Protein 1USS (pdb70)

Secondary structure (DSSP, 8-state):
-TT--SS--HHHHHHHHHHHS--TTSB-HHHHHHHHHHHTTTTS--SSTHHHHHHHHHHHHHHHSSEE-SSTTSS-BEE--SPPPPP-

InterPro domains:
  IPR005818 Linker histone H1/H5, domain H15 [PF00538] (45-116)
  IPR005818 Linker histone H1/H5, domain H15 [PF00538] (179-250)
  IPR005818 Linker histone H1/H5, domain H15 [PS51504] (43-117)
  IPR005818 Linker histone H1/H5, domain H15 [PS51504] (176-251)
  IPR005818 Linker histone H1/H5, domain H15 [SM00526] (41-109)
  IPR005818 Linker histone H1/H5, domain H15 [SM00526] (174-243)
  IPR005818 Linker histone H1/H5, domain H15 [cd00073] (42-127)
  IPR005819 Linker histone H1/H5 [PR00624] (30-51)
  IPR005819 Linker histone H1/H5 [PR00624] (57-74)
  IPR005819 Linker histone H1/H5 [PR00624] (128-142)
  IPR005819 Linker histone H1/H5 [PR00624] (164-181)
  IPR036388 Winged helix-like DNA-binding domain superfamily [G3DSA:1.10.10.10] (38-130)
  IPR036388 Winged helix-like DNA-binding domain superfamily [G3DSA:1.10.10.10] (171-258)
  IPR036390 Winged helix DNA-binding domain superfamily [SSF46785] (42-127)
  IPR036390 Winged helix DNA-binding domain superfamily [SSF46785] (173-254)

Nearest PDB structures (foldseek):
  1uss-assembly1_A  TM=8.388E-01  e=2.028E-11  Saccharomyces cerevisiae
  1yqa-assembly1_A  TM=7.175E-01  e=4.408E-10  Saccharomyces cerevisiae
  1u6g-assembly1_A  TM=8.010E-01  e=4.385E-01  Homo sapiens
  7jgr-assembly1_D  TM=6.199E-01  e=1.148E+00  Drosophila melanogaster
  7jk6-assembly1_D  TM=6.572E-01  e=1.798E+00  Drosophila melanogaster

GO terms:
  GO:0000785 chromatin (C, IDA)
  GO:0005634 nucleus (C, IDA)
  GO:0003677 DNA binding (F, IDA)
  GO:0005634 nucleus (C, HDA)
  GO:0043934 sporulation (P, IMP)
  GO:0045910 negative regulation of DNA recombination (P, IMP)
  GO:2000779 regulation of double-strand break repair (P, IMP)
  GO:0030261 chromosome condensation (P, IMP)
  GO:0006355 regulation of DNA-templated transcription (P, IMP)
  GO:0005515 protein binding (F, IPI)
  GO:0060090 molecular adaptor activity (F, EXP)
  GO:0003676 nucleic acid binding (F, EXP)
  GO:0097100 supercoiled DNA binding (F, IMP)
  GO:0000785 chromatin (C, IMP)
  GO:0031490 chromatin DNA binding (F, IMP)
  GO:0042301 phosphate ion binding (F, IMP)
  GO:0032993 protein-DNA complex (C, IMP)

Solvent-accessible surface area: 6599 Å² total; per-residue (Å²): 208,91,119,71,54,128,69,66,59,35,95,50,2,0,77,79,0,15,90,118,34,125,121,46,151,15,3,28,72,127,47,0,60,128,64,0,89,104,75,18,66,115,142,13,178,43,99,94,86,6,96,172,69,4,57,40,14,1,119,111,8,41,140,98,7,66,2,45,28,83,153,15,76,102,16,64,0,60,61,22,170,155,153,120,189,167,103,195

Organism: Saccharomyces cerevisiae (strain ATCC 204508 / S288c) (NCBI:txid559292)

Sequence (88 aa):
KASSPSSLTYKEMILKSMPQLNDGKGSSRIVLKKYVKDTFSSKLKTSSNFDYLFNSAIKKCVENGELVQPKGPSGIIKLNKKKVKLSTKASSPSSLTYKEMILKSMPQLNDGKGSSRIVLKKYVKDTFSSKLKTSSNFDYLFNSAIKKCVENGELVQPKGPSGIIKLNKKKVKLSTKASSPSSLTYKEMILKSMPQLNDGKGSSRIVLKKYVKDTFSSKLKTSSNFDYLFNSAIKKCVENGELVQPKGPSGIIKLNKKKVKLSTKASSPSSLTYKEMILKSMPQLNDGKGSSRIVLKKYVKDTFSSKLKTSSNFDYLFNSAIKKCVENGELVQPKGPSGIIKLNKKKVKLSTKASSPSSLTYKEMILKSMPQLNDGKGSSRIVLKKYVKDTFSSKLKTSSNFDYLFNSAIKKCVENGELVQPKGPSGIIKLNKKKVKLSTKASSPSSLTYKEMILKSMPQLNDGKGSSRIVLKKYVKDTFSSKLKTSSNFDYLFNSAIKKCVENGELVQPKGPSGIIKLNKKKVKLSTKASSPSSLTYKEMILKSMPQLNDGKGSSRIVLKKYVKDTFSSKLKTSSNFDYLFNSAIKKCVENGELVQPKGPSGIIKLNKKKVKLSTKASSPSSLTYKEMILKSMPQLNDGKGSSRIVLKKYVKDTFSSKLKTSSNFDYLFNSAIKKCVENGELVQPKGPSGIIKLNKKKVKLSTKASSPSSLTYKEMILKSMPQLNDGKGSSRIVLKKYVKDTFSSKLKTSSNFDYLFNSAIKKCVENGELVQPKGPSGIIKLNKKKVKLSTKASSPSSLTYKEMILKSMPQLNDGKGSSRIVLKKYVKDTFSSKLKTSSNFDYLFNSAIKKCVENGELVQPKGPSGIIKLNKKKVKLST

Structure (mmCIF, N/CA/C/O backbone):
data_1USS
#
_entry.id   1USS
#
_cell.length_a   1.000
_cell.length_b   1.000
_cell.length_c   1.000
_cell.angle_alpha   90.00
_cell.angle_beta   90.00
_cell.angle_gamma   90.00
#
_symmetry.space_group_name_H-M   'P 1'
#
loop_
_atom_site.group_PDB
_atom_site.id
_atom_site.type_symbol
_atom_site.label_atom_id
_atom_site.label_alt_id
_atom_site.label_comp_id
_atom_site.label_asym_id
_atom_site.label_entity_id
_atom_site.label_seq_id
_atom_site.pdbx_PDB_ins_code
_atom_site.Cartn_x
_atom_site.Cartn_y
_atom_site.Cartn_z
_atom_site.occupancy
_atom_site.B_iso_or_equiv
_atom_site.auth_seq_id
_atom_site.auth_comp_id
_atom_site.auth_asym_id
_atom_site.auth_atom_id
_atom_site.pdbx_PDB_model_num
ATOM 1 N N . LYS A 1 1 ? -4.379 -5.295 21.960 1.00 0.00 171 LYS A N 1
ATOM 2 C CA . LYS A 1 1 ? -3.276 -4.803 21.101 1.00 0.00 171 LYS A CA 1
ATOM 3 C C . LYS A 1 1 ? -2.761 -3.459 21.603 1.00 0.00 171 LYS A C 1
ATOM 4 O O . LYS A 1 1 ? -3.544 -2.540 21.849 1.00 0.00 171 LYS A O 1
ATOM 25 N N . ALA A 1 2 ? -1.444 -3.338 21.724 1.00 0.00 172 ALA A N 1
ATOM 26 C CA . ALA A 1 2 ? -0.825 -2.089 22.143 1.00 0.00 172 ALA A CA 1
ATOM 27 C C . ALA A 1 2 ? -0.991 -1.035 21.057 1.00 0.00 172 ALA A C 1
ATOM 28 O O . ALA A 1 2 ? -0.761 -1.319 19.879 1.00 0.00 172 ALA A O 1
ATOM 35 N N . SER A 1 3 ? -1.459 0.151 21.451 1.00 0.00 173 SER A N 1
ATOM 36 C CA . SER A 1 3 ? -1.758 1.242 20.514 1.00 0.00 173 SER A CA 1
ATOM 37 C C . SER A 1 3 ? -2.631 0.741 19.365 1.00 0.00 173 SER A C 1
ATOM 38 O O . SER A 1 3 ? -2.298 0.892 18.187 1.00 0.00 173 SER A O 1
ATOM 46 N N . SER A 1 4 ? -3.711 0.068 19.735 1.00 0.00 174 SER A N 1
ATOM 47 C CA . SER A 1 4 ? -4.614 -0.549 18.780 1.00 0.00 174 SER A CA 1
ATOM 48 C C . SER A 1 4 ? -5.356 0.506 17.963 1.00 0.00 174 SER A C 1
ATOM 49 O O . SER A 1 4 ? -5.858 1.494 18.507 1.00 0.00 174 SER A O 1
ATOM 57 N N . PRO A 1 5 ? -5.420 0.314 16.638 1.00 0.00 175 PRO A N 1
ATOM 58 C CA . PRO A 1 5 ? -6.133 1.224 15.741 1.00 0.00 175 PRO A CA 1
ATOM 59 C C . PRO A 1 5 ? -7.644 1.139 15.937 1.00 0.00 175 PRO A C 1
ATOM 60 O O . PRO A 1 5 ? -8.173 0.088 16.305 1.00 0.00 175 PRO A O 1
ATOM 71 N N . SER A 1 6 ? -8.329 2.253 15.720 1.00 0.00 176 SER A N 1
ATOM 72 C CA . SER A 1 6 ? -9.777 2.305 15.874 1.00 0.00 176 SER A CA 1
ATOM 73 C C . SER A 1 6 ? -10.454 1.400 14.846 1.00 0.00 176 SER A C 1
ATOM 74 O O . SER A 1 6 ? -11.428 0.711 15.151 1.00 0.00 176 SER A O 1
ATOM 82 N N . SER A 1 7 ? -9.861 1.330 13.663 1.00 0.00 177 SER A N 1
ATOM 83 C CA . SER A 1 7 ? -10.321 0.435 12.617 1.00 0.00 177 SER A CA 1
ATOM 84 C C . SER A 1 7 ? -9.204 0.214 11.612 1.00 0.00 177 SER A C 1
ATOM 85 O O . SER A 1 7 ? -8.130 0.811 11.733 1.00 0.00 177 SER A O 1
ATOM 93 N N . LEU A 1 8 ? -9.450 -0.636 10.626 1.00 0.00 178 LEU A N 1
ATOM 94 C CA . LEU A 1 8 ? -8.462 -0.899 9.595 1.00 0.00 178 LEU A CA 1
ATOM 95 C C . LEU A 1 8 ? -8.435 0.240 8.586 1.00 0.00 178 LEU A C 1
ATOM 96 O O . LEU A 1 8 ? -9.074 0.172 7.535 1.00 0.00 178 LEU A O 1
ATOM 112 N N . THR A 1 9 ? -7.718 1.298 8.932 1.00 0.00 179 THR A N 1
ATOM 113 C CA . THR A 1 9 ? -7.590 2.458 8.072 1.00 0.00 179 THR A CA 1
ATOM 114 C C . THR A 1 9 ? -6.640 2.169 6.914 1.00 0.00 179 THR A C 1
ATOM 115 O O . THR A 1 9 ? -6.100 1.063 6.808 1.00 0.00 179 THR A O 1
ATOM 126 N N . TYR A 1 10 ? -6.411 3.166 6.067 1.00 0.00 180 TYR A N 1
ATOM 127 C CA . TYR A 1 10 ? -5.504 3.007 4.938 1.00 0.00 180 TYR A CA 1
ATOM 128 C C . TYR A 1 10 ? -4.113 2.627 5.427 1.00 0.00 180 TYR A C 1
ATOM 129 O O . TYR A 1 10 ? -3.528 1.653 4.956 1.00 0.00 180 TYR A O 1
ATOM 147 N N . LYS A 1 11 ? -3.621 3.371 6.413 1.00 0.00 181 LYS A N 1
ATOM 148 C CA . LYS A 1 11 ? -2.305 3.122 6.993 1.00 0.00 181 LYS A CA 1
ATOM 149 C C . LYS A 1 11 ? -2.184 1.687 7.508 1.00 0.00 181 LYS A C 1
ATOM 150 O O . LYS A 1 11 ? -1.121 1.072 7.406 1.00 0.00 181 LYS A O 1
ATOM 169 N N . GLU A 1 12 ? -3.262 1.168 8.082 1.00 0.00 182 GLU A N 1
ATOM 170 C CA . GLU A 1 12 ? -3.258 -0.176 8.640 1.00 0.00 182 GLU A CA 1
ATOM 171 C C . GLU A 1 12 ? -3.334 -1.235 7.546 1.00 0.00 182 GLU A C 1
ATOM 172 O O . GLU A 1 12 ? -2.626 -2.243 7.597 1.00 0.00 182 GLU A O 1
ATOM 184 N N . MET A 1 13 ? -4.234 -1.033 6.590 1.00 0.00 183 MET A N 1
ATOM 185 C CA . MET A 1 13 ? -4.445 -2.008 5.525 1.00 0.00 183 MET A CA 1
ATOM 186 C C . MET A 1 13 ? -3.224 -2.114 4.623 1.00 0.00 183 MET A C 1
ATOM 187 O O . MET A 1 13 ? -2.780 -3.216 4.301 1.00 0.00 183 MET A O 1
ATOM 201 N N . ILE A 1 14 ? -2.665 -0.971 4.248 1.00 0.00 184 ILE A N 1
ATOM 202 C CA . ILE A 1 14 ? -1.475 -0.941 3.405 1.00 0.00 184 ILE A CA 1
ATOM 203 C C . ILE A 1 14 ? -0.323 -1.664 4.089 1.00 0.00 184 ILE A C 1
ATOM 204 O O . ILE A 1 14 ? 0.401 -2.440 3.462 1.00 0.00 184 ILE A O 1
ATOM 220 N N . LEU A 1 15 ? -0.208 -1.460 5.394 1.00 0.00 185 LEU A N 1
ATOM 221 C CA . LEU A 1 15 ? 0.817 -2.126 6.178 1.00 0.00 185 LEU A CA 1
ATOM 222 C C . LEU A 1 15 ? 0.687 -3.640 6.097 1.00 0.00 185 LEU A C 1
ATOM 223 O O . LEU A 1 15 ? 1.667 -4.326 5.842 1.00 0.00 185 LEU A O 1
ATOM 239 N N . LYS A 1 16 ? -0.481 -4.157 6.465 1.00 0.00 186 LYS A N 1
ATOM 240 C CA . LYS A 1 16 ? -0.653 -5.599 6.607 1.00 0.00 186 LYS A CA 1
ATOM 241 C C . LYS A 1 16 ? -0.687 -6.305 5.258 1.00 0.00 186 LYS A C 1
ATOM 242 O O . LYS A 1 16 ? -0.270 -7.456 5.147 1.00 0.00 186 LYS A O 1
ATOM 261 N N . SER A 1 17 ? -1.201 -5.632 4.239 1.00 0.00 187 SER A N 1
ATOM 262 C CA . SER A 1 17 ? -1.294 -6.229 2.915 1.00 0.00 187 SER A CA 1
ATOM 263 C C . SER A 1 17 ? 0.090 -6.502 2.336 1.00 0.00 187 SER A C 1
ATOM 264 O O . SER A 1 17 ? 0.258 -7.397 1.513 1.00 0.00 187 SER A O 1
ATOM 272 N N . MET A 1 18 ? 1.076 -5.720 2.765 1.00 0.00 188 MET A N 1
ATOM 273 C CA . MET A 1 18 ? 2.437 -5.847 2.254 1.00 0.00 188 MET A CA 1
ATOM 274 C C . MET A 1 18 ? 3.026 -7.232 2.586 1.00 0.00 188 MET A C 1
ATOM 275 O O . MET A 1 18 ? 3.338 -7.994 1.671 1.00 0.00 188 MET A O 1
ATOM 289 N N . PRO A 1 19 ? 3.147 -7.610 3.886 1.00 0.00 189 PRO A N 1
ATOM 290 C CA . PRO A 1 19 ? 3.636 -8.938 4.275 1.00 0.00 189 PRO A CA 1
ATOM 291 C C . PRO A 1 19 ? 2.719 -10.053 3.782 1.00 0.00 189 PRO A C 1
ATOM 292 O O . PRO A 1 19 ? 3.184 -11.143 3.447 1.00 0.00 189 PRO A O 1
ATOM 303 N N . GLN A 1 20 ? 1.412 -9.781 3.755 1.00 0.00 190 GLN A N 1
ATOM 304 C CA . GLN A 1 20 ? 0.432 -10.766 3.292 1.00 0.00 190 GLN A CA 1
ATOM 305 C C . GLN A 1 20 ? 0.649 -11.117 1.819 1.00 0.00 190 GLN A C 1
ATOM 306 O O . GLN A 1 20 ? 0.291 -12.209 1.370 1.00 0.00 190 GLN A O 1
ATOM 320 N N . LEU A 1 21 ? 1.254 -10.198 1.079 1.00 0.00 191 LEU A N 1
ATOM 321 C CA . LEU A 1 21 ? 1.573 -10.429 -0.323 1.00 0.00 191 LEU A CA 1
ATOM 322 C C . LEU A 1 21 ? 2.836 -11.277 -0.466 1.00 0.00 191 LEU A C 1
ATOM 323 O O . LEU A 1 21 ? 3.595 -11.453 0.491 1.00 0.00 191 LEU A O 1
ATOM 339 N N . ASN A 1 22 ? 3.060 -11.779 -1.671 1.00 0.00 192 ASN A N 1
ATOM 340 C CA . ASN A 1 22 ? 4.248 -12.570 -1.982 1.00 0.00 192 ASN A CA 1
ATOM 341 C C . ASN A 1 22 ? 5.505 -11.713 -1.868 1.00 0.00 192 ASN A C 1
ATOM 342 O O . ASN A 1 22 ? 5.454 -10.499 -2.088 1.00 0.00 192 ASN A O 1
ATOM 353 N N . ASP A 1 23 ? 6.616 -12.340 -1.471 1.00 0.00 193 ASP A N 1
ATOM 354 C CA . ASP A 1 23 ? 7.886 -11.632 -1.297 1.00 0.00 193 ASP A CA 1
ATOM 355 C C . ASP A 1 23 ? 8.249 -10.873 -2.561 1.00 0.00 193 ASP A C 1
ATOM 356 O O . ASP A 1 23 ? 8.341 -9.644 -2.547 1.00 0.00 193 ASP A O 1
ATOM 365 N N . GLY A 1 24 ? 8.430 -11.620 -3.650 1.00 0.00 194 GLY A N 1
ATOM 366 C CA . GLY A 1 24 ? 8.768 -11.022 -4.926 1.00 0.00 194 GLY A CA 1
ATOM 367 C C . GLY A 1 24 ? 9.936 -10.067 -4.813 1.00 0.00 194 GLY A C 1
ATOM 368 O O . GLY A 1 24 ? 10.958 -10.392 -4.205 1.00 0.00 194 GLY A O 1
ATOM 372 N N . LYS A 1 25 ? 9.710 -8.835 -5.227 1.00 0.00 195 LYS A N 1
ATOM 373 C CA . LYS A 1 25 ? 10.681 -7.773 -5.019 1.00 0.00 195 LYS A CA 1
ATOM 374 C C . LYS A 1 25 ? 10.042 -6.677 -4.183 1.00 0.00 195 LYS A C 1
ATOM 375 O O . LYS A 1 25 ? 10.267 -5.486 -4.403 1.00 0.00 195 LYS A O 1
ATOM 394 N N . GLY A 1 26 ? 9.170 -7.098 -3.281 1.00 0.00 196 GLY A N 1
ATOM 395 C CA . GLY A 1 26 ? 8.390 -6.171 -2.503 1.00 0.00 196 GLY A CA 1
ATOM 396 C C . GLY A 1 26 ? 6.930 -6.252 -2.886 1.00 0.00 196 GLY A C 1
ATOM 397 O O . GLY A 1 26 ? 6.422 -7.336 -3.174 1.00 0.00 196 GLY A O 1
ATOM 401 N N . SER A 1 27 ? 6.292 -5.107 -2.998 1.00 0.00 197 SER A N 1
ATOM 402 C CA . SER A 1 27 ? 4.911 -5.040 -3.435 1.00 0.00 197 SER A CA 1
ATOM 403 C C . SER A 1 27 ? 4.675 -3.720 -4.145 1.00 0.00 197 SER A C 1
ATOM 404 O O . SER A 1 27 ? 4.878 -2.655 -3.566 1.00 0.00 197 SER A O 1
ATOM 412 N N . SER A 1 28 ? 4.338 -3.785 -5.422 1.00 0.00 198 SER A N 1
ATOM 413 C CA . SER A 1 28 ? 4.151 -2.581 -6.205 1.00 0.00 198 SER A CA 1
ATOM 414 C C . SER A 1 28 ? 2.968 -1.779 -5.681 1.00 0.00 198 SER A C 1
ATOM 415 O O . SER A 1 28 ? 1.986 -2.343 -5.192 1.00 0.00 198 SER A O 1
ATOM 423 N N . ARG A 1 29 ? 3.061 -0.467 -5.825 1.00 0.00 199 ARG A N 1
ATOM 424 C CA . ARG A 1 29 ? 1.991 0.444 -5.441 1.00 0.00 199 ARG A CA 1
ATOM 425 C C . ARG A 1 29 ? 0.714 0.057 -6.184 1.00 0.00 199 ARG A C 1
ATOM 426 O O . ARG A 1 29 ? -0.400 0.196 -5.675 1.00 0.00 199 ARG A O 1
ATOM 447 N N . ILE A 1 30 ? 0.917 -0.507 -7.365 1.00 0.00 200 ILE A N 1
ATOM 448 C CA . ILE A 1 30 ? -0.156 -1.012 -8.201 1.00 0.00 200 ILE A CA 1
ATOM 449 C C . ILE A 1 30 ? -0.795 -2.265 -7.588 1.00 0.00 200 ILE A C 1
ATOM 450 O O . ILE A 1 30 ? -2.015 -2.330 -7.413 1.00 0.00 200 ILE A O 1
ATOM 466 N N . VAL A 1 31 ? 0.030 -3.277 -7.310 1.00 0.00 201 VAL A N 1
ATOM 467 C CA . VAL A 1 31 ? -0.465 -4.561 -6.812 1.00 0.00 201 VAL A CA 1
ATOM 468 C C . VAL A 1 31 ? -1.049 -4.425 -5.407 1.00 0.00 201 VAL A C 1
ATOM 469 O O . VAL A 1 31 ? -2.022 -5.099 -5.064 1.00 0.00 201 VAL A O 1
ATOM 482 N N . LEU A 1 32 ? -0.456 -3.547 -4.612 1.00 0.00 202 LEU A N 1
ATOM 483 C CA . LEU A 1 32 ? -0.914 -3.309 -3.249 1.00 0.00 202 LEU A CA 1
ATOM 484 C C . LEU A 1 32 ? -2.323 -2.723 -3.276 1.00 0.00 202 LEU A C 1
ATOM 485 O O . LEU A 1 32 ? -3.214 -3.178 -2.557 1.00 0.00 202 LEU A O 1
ATOM 501 N N . LYS A 1 33 ? -2.532 -1.768 -4.176 1.00 0.00 203 LYS A N 1
ATOM 502 C CA . LYS A 1 33 ? -3.841 -1.152 -4.360 1.00 0.00 203 LYS A CA 1
ATOM 503 C C . LYS A 1 33 ? -4.848 -2.170 -4.882 1.00 0.00 203 LYS A C 1
ATOM 504 O O . LYS A 1 33 ? -6.012 -2.175 -4.476 1.00 0.00 203 LYS A O 1
ATOM 523 N N . LYS A 1 34 ? -4.401 -3.019 -5.794 1.00 0.00 204 LYS A N 1
ATOM 524 C CA . LYS A 1 34 ? -5.259 -4.042 -6.366 1.00 0.00 204 LYS A CA 1
ATOM 525 C C . LYS A 1 34 ? -5.683 -5.044 -5.293 1.00 0.00 204 LYS A C 1
ATOM 526 O O . LYS A 1 34 ? -6.831 -5.486 -5.259 1.00 0.00 204 LYS A O 1
ATOM 545 N N . TYR A 1 35 ? -4.742 -5.411 -4.430 1.00 0.00 205 TYR A N 1
ATOM 546 C CA . TYR A 1 35 ? -5.005 -6.382 -3.378 1.00 0.00 205 TYR A CA 1
ATOM 547 C C . TYR A 1 35 ? -6.008 -5.841 -2.367 1.00 0.00 205 TYR A C 1
ATOM 548 O O . TYR A 1 35 ? -6.956 -6.535 -1.997 1.00 0.00 205 TYR A O 1
ATOM 566 N N . VAL A 1 36 ? -5.746 -4.644 -1.856 1.00 0.00 206 VAL A N 1
ATOM 567 C CA . VAL A 1 36 ? -6.573 -4.072 -0.801 1.00 0.00 206 VAL A CA 1
ATOM 568 C C . VAL A 1 36 ? -7.997 -3.796 -1.289 1.00 0.00 206 VAL A C 1
ATOM 569 O O . VAL A 1 36 ? -8.962 -4.110 -0.598 1.00 0.00 206 VAL A O 1
ATOM 582 N N . LYS A 1 37 ? -8.123 -3.248 -2.490 1.00 0.00 207 LYS A N 1
ATOM 583 C CA . LYS A 1 37 ? -9.436 -2.945 -3.057 1.00 0.00 207 LYS A CA 1
ATOM 584 C C . LYS A 1 37 ? -10.231 -4.227 -3.312 1.00 0.00 207 LYS A C 1
ATOM 585 O O . LYS A 1 37 ? -11.453 -4.253 -3.163 1.00 0.00 207 LYS A O 1
ATOM 604 N N . ASP A 1 38 ? -9.536 -5.276 -3.727 1.00 0.00 208 ASP A N 1
ATOM 605 C CA . ASP A 1 38 ? -10.174 -6.557 -4.018 1.00 0.00 208 ASP A CA 1
ATOM 606 C C . ASP A 1 38 ? -10.556 -7.282 -2.729 1.00 0.00 208 ASP A C 1
ATOM 607 O O . ASP A 1 38 ? -11.706 -7.689 -2.541 1.00 0.00 208 ASP A O 1
ATOM 616 N N . THR A 1 39 ? -9.569 -7.473 -1.864 1.00 0.00 209 THR A N 1
ATOM 617 C CA . THR A 1 39 ? -9.758 -8.220 -0.631 1.00 0.00 209 THR A CA 1
ATOM 618 C C . THR A 1 39 ? -10.665 -7.478 0.349 1.00 0.00 209 THR A C 1
ATOM 619 O O . THR A 1 39 ? -11.578 -8.065 0.930 1.00 0.00 209 THR A O 1
ATOM 630 N N . PHE A 1 40 ? -10.401 -6.196 0.547 1.00 0.00 210 PHE A N 1
ATOM 631 C CA . PHE A 1 40 ? -11.169 -5.401 1.493 1.00 0.00 210 PHE A CA 1
ATOM 632 C C . PHE A 1 40 ? -12.330 -4.697 0.800 1.00 0.00 210 PHE A C 1
ATOM 633 O O . PHE A 1 40 ? -12.718 -3.606 1.191 1.00 0.00 210 PHE A O 1
ATOM 650 N N . SER A 1 41 ? -12.889 -5.314 -0.226 1.00 0.00 211 SER A N 1
ATOM 651 C CA . SER A 1 41 ? -13.984 -4.700 -0.965 1.00 0.00 211 SER A CA 1
ATOM 652 C C . SER A 1 41 ? -15.230 -4.548 -0.093 1.00 0.00 211 SER A C 1
ATOM 653 O O . SER A 1 41 ? -15.909 -3.524 -0.136 1.00 0.00 211 SER A O 1
ATOM 661 N N . SER A 1 42 ? -15.504 -5.550 0.730 1.00 0.00 212 SER A N 1
ATOM 662 C CA . SER A 1 42 ? -16.648 -5.496 1.630 1.00 0.00 212 SER A CA 1
ATOM 663 C C . SER A 1 42 ? -16.233 -5.020 3.022 1.00 0.00 212 SER A C 1
ATOM 664 O O . SER A 1 42 ? -16.736 -5.515 4.031 1.00 0.00 212 SER A O 1
ATOM 672 N N . LYS A 1 43 ? -15.323 -4.055 3.075 1.00 0.00 213 LYS A N 1
ATOM 673 C CA . LYS A 1 43 ? -14.842 -3.534 4.350 1.00 0.00 213 LYS A CA 1
ATOM 674 C C . LYS A 1 43 ? -14.243 -2.146 4.159 1.00 0.00 213 LYS A C 1
ATOM 675 O O . LYS A 1 43 ? -14.670 -1.181 4.791 1.00 0.00 213 LYS A O 1
ATOM 694 N N . LEU A 1 44 ? -13.372 -2.026 3.172 1.00 0.00 214 LEU A N 1
ATOM 695 C CA . LEU A 1 44 ? -12.864 -0.732 2.758 1.00 0.00 214 LEU A CA 1
ATOM 696 C C . LEU A 1 44 ? -13.945 -0.017 1.951 1.00 0.00 214 LEU A C 1
ATOM 697 O O . LEU A 1 44 ? -14.634 -0.632 1.137 1.00 0.00 214 LEU A O 1
ATOM 713 N N . LYS A 1 45 ? -14.201 1.227 2.317 1.00 0.00 215 LYS A N 1
ATOM 714 C CA . LYS A 1 45 ? -15.306 1.990 1.756 1.00 0.00 215 LYS A CA 1
ATOM 715 C C . LYS A 1 45 ? -15.183 2.171 0.243 1.00 0.00 215 LYS A C 1
ATOM 716 O O . LYS A 1 45 ? -16.191 2.107 -0.459 1.00 0.00 215 LYS A O 1
ATOM 735 N N . THR A 1 46 ? -13.952 2.425 -0.238 1.00 0.00 216 THR A N 1
ATOM 736 C CA . THR A 1 46 ? -13.669 2.678 -1.667 1.00 0.00 216 THR A CA 1
ATOM 737 C C . THR A 1 46 ? -14.755 3.548 -2.323 1.00 0.00 216 THR A C 1
ATOM 738 O O . THR A 1 46 ? -15.176 3.311 -3.459 1.00 0.00 216 THR A O 1
ATOM 749 N N . SER A 1 47 ? -15.227 4.540 -1.577 1.00 0.00 217 SER A N 1
ATOM 750 C CA . SER A 1 47 ? -16.314 5.391 -2.034 1.00 0.00 217 SER A CA 1
ATOM 751 C C . SER A 1 47 ? -15.824 6.427 -3.040 1.00 0.00 217 SER A C 1
ATOM 752 O O . SER A 1 47 ? -16.391 6.565 -4.124 1.00 0.00 217 SER A O 1
ATOM 760 N N . SER A 1 48 ? -14.780 7.166 -2.683 1.00 0.00 218 SER A N 1
ATOM 761 C CA . SER A 1 48 ? -14.274 8.213 -3.556 1.00 0.00 218 SER A CA 1
ATOM 762 C C . SER A 1 48 ? -12.841 8.590 -3.196 1.00 0.00 218 SER A C 1
ATOM 763 O O . SER A 1 48 ? -11.998 8.754 -4.077 1.00 0.00 218 SER A O 1
ATOM 771 N N . ASN A 1 49 ? -12.569 8.747 -1.905 1.00 0.00 219 ASN A N 1
ATOM 772 C CA . ASN A 1 49 ? -11.236 9.142 -1.449 1.00 0.00 219 ASN A CA 1
ATOM 773 C C . ASN A 1 49 ? -10.333 7.932 -1.227 1.00 0.00 219 ASN A C 1
ATOM 774 O O . ASN A 1 49 ? -9.507 7.926 -0.319 1.00 0.00 219 ASN A O 1
ATOM 785 N N . PHE A 1 50 ? -10.434 6.941 -2.098 1.00 0.00 220 PHE A N 1
ATOM 786 C CA . PHE A 1 50 ? -9.561 5.780 -2.012 1.00 0.00 220 PHE A CA 1
ATOM 787 C C . PHE A 1 50 ? -8.263 6.035 -2.762 1.00 0.00 220 PHE A C 1
ATOM 788 O O . PHE A 1 50 ? -7.175 5.837 -2.226 1.00 0.00 220 PHE A O 1
ATOM 805 N N . ASP A 1 51 ? -8.403 6.408 -4.027 1.00 0.00 221 ASP A N 1
ATOM 806 C CA . ASP A 1 51 ? -7.260 6.594 -4.924 1.00 0.00 221 ASP A CA 1
ATOM 807 C C . ASP A 1 51 ? -6.247 7.581 -4.354 1.00 0.00 221 ASP A C 1
ATOM 808 O O . ASP A 1 51 ? -5.040 7.328 -4.370 1.00 0.00 221 ASP A O 1
ATOM 817 N N . TYR A 1 52 ? -6.737 8.726 -3.901 1.00 0.00 222 TYR A N 1
ATOM 818 C CA . TYR A 1 52 ? -5.868 9.777 -3.391 1.00 0.00 222 TYR A CA 1
ATOM 819 C C . TYR A 1 52 ? -5.274 9.400 -2.037 1.00 0.00 222 TYR A C 1
ATOM 820 O O . TYR A 1 52 ? -4.078 9.584 -1.796 1.00 0.00 222 TYR A O 1
ATOM 838 N N . LEU A 1 53 ? -6.125 8.951 -1.129 1.00 0.00 223 LEU A N 1
ATOM 839 C CA . LEU A 1 53 ? -5.699 8.658 0.228 1.00 0.00 223 LEU A CA 1
ATOM 840 C C . LEU A 1 53 ? -4.786 7.448 0.297 1.00 0.00 223 LEU A C 1
ATOM 841 O O . LEU A 1 53 ? -3.932 7.374 1.173 1.00 0.00 223 LEU A O 1
ATOM 857 N N . PHE A 1 54 ? -4.953 6.509 -0.628 1.00 0.00 224 PHE A N 1
ATOM 858 C CA . PHE A 1 54 ? -4.108 5.323 -0.660 1.00 0.00 224 PHE A CA 1
ATOM 859 C C . PHE A 1 54 ? -2.640 5.727 -0.739 1.00 0.00 224 PHE A C 1
ATOM 860 O O . PHE A 1 54 ? -1.835 5.353 0.109 1.00 0.00 224 PHE A O 1
ATOM 877 N N . ASN A 1 55 ? -2.326 6.565 -1.719 1.00 0.00 225 ASN A N 1
ATOM 878 C CA . ASN A 1 55 ? -0.966 7.062 -1.908 1.00 0.00 225 ASN A CA 1
ATOM 879 C C . ASN A 1 55 ? -0.538 7.954 -0.741 1.00 0.00 225 ASN A C 1
ATOM 880 O O . ASN A 1 55 ? 0.595 7.879 -0.268 1.00 0.00 225 ASN A O 1
ATOM 891 N N . SER A 1 56 ? -1.468 8.774 -0.264 1.00 0.00 226 SER A N 1
ATOM 892 C CA . SER A 1 56 ? -1.201 9.671 0.855 1.00 0.00 226 SER A CA 1
ATOM 893 C C . SER A 1 56 ? -0.853 8.886 2.125 1.00 0.00 226 SER A C 1
ATOM 894 O O . SER A 1 56 ? 0.060 9.256 2.867 1.00 0.00 226 SER A O 1
ATOM 902 N N . ALA A 1 57 ? -1.549 7.775 2.347 1.00 0.00 227 ALA A N 1
ATOM 903 C CA . ALA A 1 57 ? -1.276 6.909 3.488 1.00 0.00 227 ALA A CA 1
ATOM 904 C C . ALA A 1 57 ? 0.066 6.210 3.322 1.00 0.00 227 ALA A C 1
ATOM 905 O O . ALA A 1 57 ? 0.794 5.994 4.293 1.00 0.00 227 ALA A O 1
ATOM 912 N N . ILE A 1 58 ? 0.417 5.917 2.077 1.00 0.00 228 ILE A N 1
ATOM 913 C CA . ILE A 1 58 ? 1.713 5.316 1.768 1.00 0.00 228 ILE A CA 1
ATOM 914 C C . ILE A 1 58 ? 2.840 6.284 2.134 1.00 0.00 228 ILE A C 1
ATOM 915 O O . ILE A 1 58 ? 3.882 5.881 2.658 1.00 0.00 228 ILE A O 1
ATOM 931 N N . LYS A 1 59 ? 2.581 7.572 1.940 1.00 0.00 229 LYS A N 1
ATOM 932 C CA . LYS A 1 59 ? 3.522 8.619 2.327 1.00 0.00 229 LYS A CA 1
ATOM 933 C C . LYS A 1 59 ? 3.755 8.599 3.837 1.00 0.00 229 LYS A C 1
ATOM 934 O O . LYS A 1 59 ? 4.872 8.791 4.308 1.00 0.00 229 LYS A O 1
ATOM 953 N N . LYS A 1 60 ? 2.714 8.293 4.589 1.00 0.00 230 LYS A N 1
ATOM 954 C CA . LYS A 1 60 ? 2.840 8.158 6.033 1.00 0.00 230 LYS A CA 1
ATOM 955 C C . LYS A 1 60 ? 3.665 6.919 6.373 1.00 0.00 230 LYS A C 1
ATOM 956 O O . LYS A 1 60 ? 4.478 6.930 7.294 1.00 0.00 230 LYS A O 1
ATOM 975 N N . CYS A 1 61 ? 3.449 5.858 5.608 1.00 0.00 231 CYS A N 1
ATOM 976 C CA . CYS A 1 61 ? 4.143 4.593 5.812 1.00 0.00 231 CYS A CA 1
ATOM 977 C C . CYS A 1 61 ? 5.652 4.721 5.577 1.00 0.00 231 CYS A C 1
ATOM 978 O O . CYS A 1 61 ? 6.445 4.091 6.279 1.00 0.00 231 CYS A O 1
ATOM 986 N N . VAL A 1 62 ? 6.054 5.522 4.593 1.00 0.00 232 VAL A N 1
ATOM 987 C CA . VAL A 1 62 ? 7.477 5.698 4.307 1.00 0.00 232 VAL A CA 1
ATOM 988 C C . VAL A 1 62 ? 8.143 6.529 5.408 1.00 0.00 232 VAL A C 1
ATOM 989 O O . VAL A 1 62 ? 9.240 6.206 5.864 1.00 0.00 232 VAL A O 1
ATOM 1002 N N . GLU A 1 63 ? 7.407 7.512 5.921 1.00 0.00 233 GLU A N 1
ATOM 1003 C CA . GLU A 1 63 ? 7.857 8.308 7.060 1.00 0.00 233 GLU A CA 1
ATOM 1004 C C . GLU A 1 63 ? 7.911 7.444 8.315 1.00 0.00 233 GLU A C 1
ATOM 1005 O O . GLU A 1 63 ? 8.706 7.687 9.224 1.00 0.00 233 GLU A O 1
ATOM 1017 N N . ASN A 1 64 ? 7.023 6.457 8.357 1.00 0.00 234 ASN A N 1
ATOM 1018 C CA . ASN A 1 64 ? 6.891 5.549 9.491 1.00 0.00 234 ASN A CA 1
ATOM 1019 C C . ASN A 1 64 ? 8.205 4.837 9.780 1.00 0.00 234 ASN A C 1
ATOM 1020 O O . ASN A 1 64 ? 8.523 4.532 10.928 1.00 0.00 234 ASN A O 1
ATOM 1031 N N . GLY A 1 65 ? 8.927 4.505 8.719 1.00 0.00 235 GLY A N 1
ATOM 1032 C CA . GLY A 1 65 ? 10.155 3.752 8.867 1.00 0.00 235 GLY A CA 1
ATOM 1033 C C . GLY A 1 65 ? 9.973 2.312 8.453 1.00 0.00 235 GLY A C 1
ATOM 1034 O O . GLY A 1 65 ? 10.924 1.644 8.054 1.00 0.00 235 GLY A O 1
ATOM 1038 N N . GLU A 1 66 ? 8.742 1.831 8.565 1.00 0.00 236 GLU A N 1
ATOM 1039 C CA . GLU A 1 66 ? 8.412 0.462 8.193 1.00 0.00 236 GLU A CA 1
ATOM 1040 C C . GLU A 1 66 ? 8.441 0.300 6.678 1.00 0.00 236 GLU A C 1
ATOM 1041 O O . GLU A 1 66 ? 8.968 -0.679 6.154 1.00 0.00 236 GLU A O 1
ATOM 1053 N N . LEU A 1 67 ? 7.865 1.265 5.970 1.00 0.00 237 LEU A N 1
ATOM 1054 C CA . LEU A 1 67 ? 7.841 1.209 4.515 1.00 0.00 237 LEU A CA 1
ATOM 1055 C C . LEU A 1 67 ? 8.991 2.014 3.920 1.00 0.00 237 LEU A C 1
ATOM 1056 O O . LEU A 1 67 ? 9.306 3.108 4.391 1.00 0.00 237 LEU A O 1
ATOM 1072 N N . VAL A 1 68 ? 9.599 1.481 2.870 1.00 0.00 238 VAL A N 1
ATOM 1073 C CA . VAL A 1 68 ? 10.676 2.176 2.182 1.00 0.00 238 VAL A CA 1
ATOM 1074 C C . VAL A 1 68 ? 10.329 2.373 0.708 1.00 0.00 238 VAL A C 1
ATOM 1075 O O . VAL A 1 68 ? 9.742 1.493 0.071 1.00 0.00 238 VAL A O 1
ATOM 1088 N N . GLN A 1 69 ? 10.647 3.550 0.191 1.00 0.00 239 GLN A N 1
ATOM 1089 C CA . GLN A 1 69 ? 10.353 3.890 -1.194 1.00 0.00 239 GLN A CA 1
ATOM 1090 C C . GLN A 1 69 ? 11.599 4.437 -1.873 1.00 0.00 239 GLN A C 1
ATOM 1091 O O . GLN A 1 69 ? 11.774 5.652 -1.971 1.00 0.00 239 GLN A O 1
ATOM 1105 N N . PRO A 1 70 ? 12.496 3.552 -2.330 1.00 0.00 240 PRO A N 1
ATOM 1106 C CA . PRO A 1 70 ? 13.746 3.957 -2.978 1.00 0.00 240 PRO A CA 1
ATOM 1107 C C . PRO A 1 70 ? 13.507 4.866 -4.182 1.00 0.00 240 PRO A C 1
ATOM 1108 O O . PRO A 1 70 ? 14.077 5.954 -4.275 1.00 0.00 240 PRO A O 1
ATOM 1119 N N . LYS A 1 71 ? 12.639 4.432 -5.087 1.00 0.00 241 LYS A N 1
ATOM 1120 C CA . LYS A 1 71 ? 12.332 5.214 -6.275 1.00 0.00 241 LYS A CA 1
ATOM 1121 C C . LYS A 1 71 ? 11.005 5.954 -6.118 1.00 0.00 241 LYS A C 1
ATOM 1122 O O . LYS A 1 71 ? 10.489 6.537 -7.072 1.00 0.00 241 LYS A O 1
ATOM 1141 N N . GLY A 1 72 ? 10.509 6.006 -4.889 1.00 0.00 242 GLY A N 1
ATOM 1142 C CA . GLY A 1 72 ? 9.280 6.726 -4.604 1.00 0.00 242 GLY A CA 1
ATOM 1143 C C . GLY A 1 72 ? 8.057 6.083 -5.235 1.00 0.00 242 GLY A C 1
ATOM 1144 O O . GLY A 1 72 ? 7.939 4.858 -5.249 1.00 0.00 242 GLY A O 1
ATOM 1148 N N . PRO A 1 73 ? 7.127 6.895 -5.775 1.00 0.00 243 PRO A N 1
ATOM 1149 C CA . PRO A 1 73 ? 5.899 6.398 -6.411 1.00 0.00 243 PRO A CA 1
ATOM 1150 C C . PRO A 1 73 ? 6.198 5.553 -7.642 1.00 0.00 243 PRO A C 1
ATOM 1151 O O . PRO A 1 73 ? 5.614 4.482 -7.830 1.00 0.00 243 PRO A O 1
ATOM 1162 N N . SER A 1 74 ? 7.165 6.003 -8.434 1.00 0.00 244 SER A N 1
ATOM 1163 C CA . SER A 1 74 ? 7.616 5.260 -9.600 1.00 0.00 244 SER A CA 1
ATOM 1164 C C . SER A 1 74 ? 8.614 4.185 -9.171 1.00 0.00 244 SER A C 1
ATOM 1165 O O . SER A 1 74 ? 9.735 4.103 -9.683 1.00 0.00 244 SER A O 1
ATOM 1173 N N . GLY A 1 75 ? 8.221 3.413 -8.175 1.00 0.00 245 GLY A N 1
ATOM 1174 C CA . GLY A 1 75 ? 9.086 2.403 -7.624 1.00 0.00 245 GLY A CA 1
ATOM 1175 C C . GLY A 1 75 ? 8.310 1.391 -6.821 1.00 0.00 245 GLY A C 1
ATOM 1176 O O . GLY A 1 75 ? 7.291 1.722 -6.214 1.00 0.00 245 GLY A O 1
ATOM 1180 N N . ILE A 1 76 ? 8.746 0.144 -6.873 1.00 0.00 246 ILE A N 1
ATOM 1181 C CA . ILE A 1 76 ? 8.061 -0.924 -6.171 1.00 0.00 246 ILE A CA 1
ATOM 1182 C C . ILE A 1 76 ? 8.291 -0.802 -4.668 1.00 0.00 246 ILE A C 1
ATOM 1183 O O . ILE A 1 76 ? 9.418 -0.583 -4.211 1.00 0.00 246 ILE A O 1
ATOM 1199 N N . ILE A 1 77 ? 7.193 -0.801 -3.921 1.00 0.00 247 ILE A N 1
ATOM 1200 C CA . ILE A 1 77 ? 7.246 -0.610 -2.479 1.00 0.00 247 ILE A CA 1
ATOM 1201 C C . ILE A 1 77 ? 7.927 -1.796 -1.817 1.00 0.00 247 ILE A C 1
ATOM 1202 O O . ILE A 1 77 ? 7.700 -2.947 -2.194 1.00 0.00 247 ILE A O 1
ATOM 1218 N N . LYS A 1 78 ? 8.810 -1.507 -0.884 1.00 0.00 248 LYS A N 1
ATOM 1219 C CA . LYS A 1 78 ? 9.581 -2.536 -0.223 1.00 0.00 248 LYS A CA 1
ATOM 1220 C C . LYS A 1 78 ? 9.515 -2.350 1.284 1.00 0.00 248 LYS A C 1
ATOM 1221 O O . LYS A 1 78 ? 9.261 -1.244 1.770 1.00 0.00 248 LYS A O 1
ATOM 1240 N N . LEU A 1 79 ? 9.690 -3.433 2.020 1.00 0.00 249 LEU A N 1
ATOM 1241 C CA . LEU A 1 79 ? 9.647 -3.370 3.467 1.00 0.00 249 LEU A CA 1
ATOM 1242 C C . LEU A 1 79 ? 11.018 -2.960 3.992 1.00 0.00 249 LEU A C 1
ATOM 1243 O O . LEU A 1 79 ? 12.036 -3.519 3.582 1.00 0.00 249 LEU A O 1
ATOM 1259 N N . ASN A 1 80 ? 11.045 -1.952 4.847 1.00 0.00 250 ASN A N 1
ATOM 1260 C CA . ASN A 1 80 ? 12.293 -1.446 5.397 1.00 0.00 250 ASN A CA 1
ATOM 1261 C C . ASN A 1 80 ? 12.493 -1.946 6.798 1.00 0.00 250 ASN A C 1
ATOM 1262 O O . ASN A 1 80 ? 11.553 -1.961 7.591 1.00 0.00 250 ASN A O 1
ATOM 1273 N N . LYS A 1 81 ? 13.725 -2.240 7.153 1.00 0.00 251 LYS A N 1
ATOM 1274 C CA . LYS A 1 81 ? 13.999 -2.603 8.516 1.00 0.00 251 LYS A CA 1
ATOM 1275 C C . LYS A 1 81 ? 15.226 -1.878 9.057 1.00 0.00 251 LYS A C 1
ATOM 1276 O O . LYS A 1 81 ? 16.105 -2.486 9.671 1.00 0.00 251 LYS A O 1
ATOM 1295 N N . LYS A 1 82 ? 15.226 -0.559 8.913 1.00 0.00 252 LYS A N 1
ATOM 1296 C CA . LYS A 1 82 ? 16.270 0.283 9.482 1.00 0.00 252 LYS A CA 1
ATOM 1297 C C . LYS A 1 82 ? 15.833 1.744 9.455 1.00 0.00 252 LYS A C 1
ATOM 1298 O O . LYS A 1 82 ? 15.517 2.287 8.397 1.00 0.00 252 LYS A O 1
ATOM 1317 N N . LYS A 1 83 ? 15.719 2.340 10.632 1.00 0.00 253 LYS A N 1
ATOM 1318 C CA . LYS A 1 83 ? 15.229 3.707 10.754 1.00 0.00 253 LYS A CA 1
ATOM 1319 C C . LYS A 1 83 ? 16.169 4.685 10.068 1.00 0.00 253 LYS A C 1
ATOM 1320 O O . LYS A 1 83 ? 17.391 4.586 10.201 1.00 0.00 253 LYS A O 1
ATOM 1339 N N . VAL A 1 84 ? 15.591 5.626 9.331 1.00 0.00 254 VAL A N 1
ATOM 1340 C CA . VAL A 1 84 ? 16.369 6.634 8.626 1.00 0.00 254 VAL A CA 1
ATOM 1341 C C . VAL A 1 84 ? 17.119 7.519 9.617 1.00 0.00 254 VAL A C 1
ATOM 1342 O O . VAL A 1 84 ? 16.677 7.702 10.759 1.00 0.00 254 VAL A O 1
ATOM 1355 N N . LYS A 1 85 ? 18.271 8.016 9.186 1.00 0.00 255 LYS A N 1
ATOM 1356 C CA . LYS A 1 85 ? 19.111 8.867 10.009 1.00 0.00 255 LYS A CA 1
ATOM 1357 C C . LYS A 1 85 ? 18.311 10.033 10.593 1.00 0.00 255 LYS A C 1
ATOM 1358 O O . LYS A 1 85 ? 17.665 10.792 9.869 1.00 0.00 255 LYS A O 1
ATOM 1377 N N . LEU A 1 86 ? 18.382 10.186 11.899 1.00 0.00 256 LEU A N 1
ATOM 1378 C CA . LEU A 1 86 ? 17.723 11.293 12.558 1.00 0.00 256 LEU A CA 1
ATOM 1379 C C . LEU A 1 86 ? 18.670 12.476 12.618 1.00 0.00 256 LEU A C 1
ATOM 1380 O O . LEU A 1 86 ? 19.780 12.363 13.138 1.00 0.00 256 LEU A O 1
ATOM 1396 N N . SER A 1 87 ? 18.261 13.589 12.044 1.00 0.00 257 SER A N 1
ATOM 1397 C CA . SER A 1 87 ? 19.094 14.772 12.032 1.00 0.00 257 SER A CA 1
ATOM 1398 C C . SER A 1 87 ? 19.031 15.455 13.395 1.00 0.00 257 SER A C 1
ATOM 1399 O O . SER A 1 87 ? 17.943 15.706 13.924 1.00 0.00 257 SER A O 1
ATOM 1407 N N . THR A 1 88 ? 20.191 15.682 13.991 1.00 0.00 258 THR A N 1
ATOM 1408 C CA . THR A 1 88 ? 20.269 16.290 15.310 1.00 0.00 258 THR A CA 1
ATOM 1409 C C . THR A 1 88 ? 19.871 17.761 15.262 1.00 0.00 258 THR A C 1
ATOM 1410 O O . THR A 1 88 ? 19.347 18.269 16.275 1.00 0.00 258 THR A O 1
ATOM 1422 N N . LYS A 1 1 ? -19.077 -4.733 21.811 1.00 0.00 171 LYS A N 2
ATOM 1423 C CA . LYS A 1 1 ? -17.855 -5.360 21.254 1.00 0.00 171 LYS A CA 2
ATOM 1424 C C . LYS A 1 1 ? -17.369 -4.575 20.036 1.00 0.00 171 LYS A C 2
ATOM 1425 O O . LYS A 1 1 ? -17.290 -5.103 18.926 1.00 0.00 171 LYS A O 2
ATOM 1446 N N . ALA A 1 2 ? -17.119 -3.287 20.234 1.00 0.00 172 ALA A N 2
ATOM 1447 C CA . ALA A 1 2 ? -16.686 -2.419 19.153 1.00 0.00 172 ALA A CA 2
ATOM 1448 C C . ALA A 1 2 ? -15.244 -2.715 18.763 1.00 0.00 172 ALA A C 2
ATOM 1449 O O . ALA A 1 2 ? -14.365 -2.813 19.624 1.00 0.00 172 ALA A O 2
ATOM 1456 N N . SER A 1 3 ? -15.008 -2.846 17.467 1.00 0.00 173 SER A N 2
ATOM 1457 C CA . SER A 1 3 ? -13.672 -3.110 16.954 1.00 0.00 173 SER A CA 2
ATOM 1458 C C . SER A 1 3 ? -13.522 -2.550 15.545 1.00 0.00 173 SER A C 2
ATOM 1459 O O . SER A 1 3 ? -12.645 -2.961 14.782 1.00 0.00 173 SER A O 2
ATOM 1467 N N . SER A 1 4 ? -14.365 -1.584 15.216 1.00 0.00 174 SER A N 2
ATOM 1468 C CA . SER A 1 4 ? -14.296 -0.915 13.931 1.00 0.00 174 SER A CA 2
ATOM 1469 C C . SER A 1 4 ? -14.557 0.580 14.096 1.00 0.00 174 SER A C 2
ATOM 1470 O O . SER A 1 4 ? -15.676 0.990 14.405 1.00 0.00 174 SER A O 2
ATOM 1478 N N . PRO A 1 5 ? -13.523 1.414 13.911 1.00 0.00 175 PRO A N 2
ATOM 1479 C CA . PRO A 1 5 ? -13.648 2.872 14.025 1.00 0.00 175 PRO A CA 2
ATOM 1480 C C . PRO A 1 5 ? -14.576 3.431 12.952 1.00 0.00 175 PRO A C 2
ATOM 1481 O O . PRO A 1 5 ? -15.413 4.293 13.219 1.00 0.00 175 PRO A O 2
ATOM 1492 N N . SER A 1 6 ? -14.469 2.859 11.763 1.00 0.00 176 SER A N 2
ATOM 1493 C CA . SER A 1 6 ? -15.317 3.211 10.636 1.00 0.00 176 SER A CA 2
ATOM 1494 C C . SER A 1 6 ? -15.092 2.192 9.528 1.00 0.00 176 SER A C 2
ATOM 1495 O O . SER A 1 6 ? -16.036 1.635 8.968 1.00 0.00 176 SER A O 2
ATOM 1503 N N . SER A 1 7 ? -13.823 1.865 9.317 1.00 0.00 177 SER A N 2
ATOM 1504 C CA . SER A 1 7 ? -13.415 0.825 8.381 1.00 0.00 177 SER A CA 2
ATOM 1505 C C . SER A 1 7 ? -12.008 0.376 8.742 1.00 0.00 177 SER A C 2
ATOM 1506 O O . SER A 1 7 ? -11.454 0.832 9.748 1.00 0.00 177 SER A O 2
ATOM 1514 N N . LEU A 1 8 ? -11.356 -0.327 7.831 1.00 0.00 178 LEU A N 2
ATOM 1515 C CA . LEU A 1 8 ? -9.937 -0.568 7.970 1.00 0.00 178 LEU A CA 2
ATOM 1516 C C . LEU A 1 8 ? -9.186 0.559 7.287 1.00 0.00 178 LEU A C 2
ATOM 1517 O O . LEU A 1 8 ? -9.440 0.862 6.121 1.00 0.00 178 LEU A O 2
ATOM 1533 N N . THR A 1 9 ? -8.361 1.256 8.040 1.00 0.00 179 THR A N 2
ATOM 1534 C CA . THR A 1 9 ? -7.653 2.401 7.515 1.00 0.00 179 THR A CA 2
ATOM 1535 C C . THR A 1 9 ? -6.611 1.974 6.493 1.00 0.00 179 THR A C 2
ATOM 1536 O O . THR A 1 9 ? -6.116 0.844 6.528 1.00 0.00 179 THR A O 2
ATOM 1547 N N . TYR A 1 10 ? -6.395 2.829 5.505 1.00 0.00 180 TYR A N 2
ATOM 1548 C CA . TYR A 1 10 ? -5.541 2.502 4.375 1.00 0.00 180 TYR A CA 2
ATOM 1549 C C . TYR A 1 10 ? -4.144 2.106 4.829 1.00 0.00 180 TYR A C 2
ATOM 1550 O O . TYR A 1 10 ? -3.591 1.134 4.328 1.00 0.00 180 TYR A O 2
ATOM 1568 N N . LYS A 1 11 ? -3.605 2.817 5.818 1.00 0.00 181 LYS A N 2
ATOM 1569 C CA . LYS A 1 11 ? -2.284 2.493 6.358 1.00 0.00 181 LYS A CA 2
ATOM 1570 C C . LYS A 1 11 ? -2.245 1.039 6.833 1.00 0.00 181 LYS A C 2
ATOM 1571 O O . LYS A 1 11 ? -1.326 0.293 6.500 1.00 0.00 181 LYS A O 2
ATOM 1590 N N . GLU A 1 12 ? -3.275 0.641 7.569 1.00 0.00 182 GLU A N 2
ATOM 1591 C CA . GLU A 1 12 ? -3.395 -0.723 8.071 1.00 0.00 182 GLU A CA 2
ATOM 1592 C C . GLU A 1 12 ? -3.515 -1.722 6.923 1.00 0.00 182 GLU A C 2
ATOM 1593 O O . GLU A 1 12 ? -2.862 -2.765 6.924 1.00 0.00 182 GLU A O 2
ATOM 1605 N N . MET A 1 13 ? -4.351 -1.394 5.945 1.00 0.00 183 MET A N 2
ATOM 1606 C CA . MET A 1 13 ? -4.564 -2.264 4.792 1.00 0.00 183 MET A CA 2
ATOM 1607 C C . MET A 1 13 ? -3.283 -2.431 3.992 1.00 0.00 183 MET A C 2
ATOM 1608 O O . MET A 1 13 ? -2.915 -3.548 3.625 1.00 0.00 183 MET A O 2
ATOM 1622 N N . ILE A 1 14 ? -2.566 -1.334 3.796 1.00 0.00 184 ILE A N 2
ATOM 1623 C CA . ILE A 1 14 ? -1.279 -1.371 3.118 1.00 0.00 184 ILE A CA 2
ATOM 1624 C C . ILE A 1 14 ? -0.291 -2.220 3.910 1.00 0.00 184 ILE A C 2
ATOM 1625 O O . ILE A 1 14 ? 0.362 -3.108 3.360 1.00 0.00 184 ILE A O 2
ATOM 1641 N N . LEU A 1 15 ? -0.254 -1.986 5.220 1.00 0.00 185 LEU A N 2
ATOM 1642 C CA . LEU A 1 15 ? 0.606 -2.736 6.128 1.00 0.00 185 LEU A CA 2
ATOM 1643 C C . LEU A 1 15 ? 0.363 -4.236 5.985 1.00 0.00 185 LEU A C 2
ATOM 1644 O O . LEU A 1 15 ? 1.308 -5.015 5.918 1.00 0.00 185 LEU A O 2
ATOM 1660 N N . LYS A 1 16 ? -0.899 -4.637 5.994 1.00 0.00 186 LYS A N 2
ATOM 1661 C CA . LYS A 1 16 ? -1.250 -6.050 5.929 1.00 0.00 186 LYS A CA 2
ATOM 1662 C C . LYS A 1 16 ? -0.919 -6.653 4.571 1.00 0.00 186 LYS A C 2
ATOM 1663 O O . LYS A 1 16 ? -0.443 -7.783 4.484 1.00 0.00 186 LYS A O 2
ATOM 1682 N N . SER A 1 17 ? -1.284 -5.940 3.520 1.00 0.00 187 SER A N 2
ATOM 1683 C CA . SER A 1 17 ? -1.157 -6.449 2.160 1.00 0.00 187 SER A CA 2
ATOM 1684 C C . SER A 1 17 ? 0.288 -6.782 1.791 1.00 0.00 187 SER A C 2
ATOM 1685 O O . SER A 1 17 ? 0.531 -7.743 1.063 1.00 0.00 187 SER A O 2
ATOM 1693 N N . MET A 1 18 ? 1.228 -5.948 2.227 1.00 0.00 188 MET A N 2
ATOM 1694 C CA . MET A 1 18 ? 2.633 -6.108 1.842 1.00 0.00 188 MET A CA 2
ATOM 1695 C C . MET A 1 18 ? 3.178 -7.513 2.166 1.00 0.00 188 MET A C 2
ATOM 1696 O O . MET A 1 18 ? 3.562 -8.246 1.254 1.00 0.00 188 MET A O 2
ATOM 1710 N N . PRO A 1 19 ? 3.214 -7.931 3.455 1.00 0.00 189 PRO A N 2
ATOM 1711 C CA . PRO A 1 19 ? 3.734 -9.251 3.834 1.00 0.00 189 PRO A CA 2
ATOM 1712 C C . PRO A 1 19 ? 2.855 -10.394 3.327 1.00 0.00 189 PRO A C 2
ATOM 1713 O O . PRO A 1 19 ? 3.348 -11.484 3.032 1.00 0.00 189 PRO A O 2
ATOM 1724 N N . GLN A 1 20 ? 1.553 -10.145 3.234 1.00 0.00 190 GLN A N 2
ATOM 1725 C CA . GLN A 1 20 ? 0.617 -11.162 2.765 1.00 0.00 190 GLN A CA 2
ATOM 1726 C C . GLN A 1 20 ? 0.825 -11.461 1.283 1.00 0.00 190 GLN A C 2
ATOM 1727 O O . GLN A 1 20 ? 0.534 -12.566 0.819 1.00 0.00 190 GLN A O 2
ATOM 1741 N N . LEU A 1 21 ? 1.377 -10.503 0.552 1.00 0.00 191 LEU A N 2
ATOM 1742 C CA . LEU A 1 21 ? 1.700 -10.718 -0.850 1.00 0.00 191 LEU A CA 2
ATOM 1743 C C . LEU A 1 21 ? 3.122 -11.249 -1.007 1.00 0.00 191 LEU A C 2
ATOM 1744 O O . LEU A 1 21 ? 3.317 -12.383 -1.456 1.00 0.00 191 LEU A O 2
ATOM 1760 N N . ASN A 1 22 ? 4.110 -10.469 -0.569 1.00 0.00 192 ASN A N 2
ATOM 1761 C CA . ASN A 1 22 ? 5.508 -10.897 -0.640 1.00 0.00 192 ASN A CA 2
ATOM 1762 C C . ASN A 1 22 ? 6.415 -9.906 0.084 1.00 0.00 192 ASN A C 2
ATOM 1763 O O . ASN A 1 22 ? 6.253 -8.692 -0.045 1.00 0.00 192 ASN A O 2
ATOM 1774 N N . ASP A 1 23 ? 7.342 -10.431 0.876 1.00 0.00 193 ASP A N 2
ATOM 1775 C CA . ASP A 1 23 ? 8.249 -9.597 1.658 1.00 0.00 193 ASP A CA 2
ATOM 1776 C C . ASP A 1 23 ? 9.350 -9.003 0.789 1.00 0.00 193 ASP A C 2
ATOM 1777 O O . ASP A 1 23 ? 9.536 -7.786 0.752 1.00 0.00 193 ASP A O 2
ATOM 1786 N N . GLY A 1 24 ? 10.136 -9.878 0.171 1.00 0.00 194 GLY A N 2
ATOM 1787 C CA . GLY A 1 24 ? 11.288 -9.444 -0.598 1.00 0.00 194 GLY A CA 2
ATOM 1788 C C . GLY A 1 24 ? 10.910 -8.626 -1.810 1.00 0.00 194 GLY A C 2
ATOM 1789 O O . GLY A 1 24 ? 11.538 -7.607 -2.109 1.00 0.00 194 GLY A O 2
ATOM 1793 N N . LYS A 1 25 ? 9.895 -9.081 -2.521 1.00 0.00 195 LYS A N 2
ATOM 1794 C CA . LYS A 1 25 ? 9.431 -8.392 -3.712 1.00 0.00 195 LYS A CA 2
ATOM 1795 C C . LYS A 1 25 ? 8.618 -7.165 -3.348 1.00 0.00 195 LYS A C 2
ATOM 1796 O 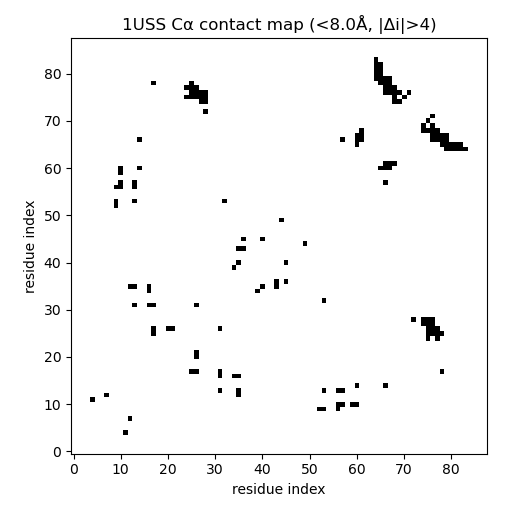O . LYS A 1 25 ? 8.602 -6.185 -4.085 1.00 0.00 195 LYS A O 2
ATOM 1815 N N . GLY A 1 26 ? 7.910 -7.250 -2.236 1.00 0.00 196 GLY A N 2
ATOM 1816 C CA . GLY A 1 26 ? 7.041 -6.172 -1.832 1.00 0.00 196 GLY A CA 2
ATOM 1817 C C . GLY A 1 26 ? 5.746 -6.176 -2.613 1.00 0.00 196 GLY A C 2
ATOM 1818 O O . GLY A 1 26 ? 5.250 -7.240 -3.001 1.00 0.00 196 GLY A O 2
ATOM 1822 N N . SER A 1 27 ? 5.229 -4.993 -2.894 1.00 0.00 197 SER A N 2
ATOM 1823 C CA . SER A 1 27 ? 4.003 -4.838 -3.656 1.00 0.00 197 SER A CA 2
ATOM 1824 C C . SER A 1 27 ? 3.913 -3.426 -4.218 1.00 0.00 197 SER A C 2
ATOM 1825 O O . SER A 1 27 ? 3.757 -2.460 -3.472 1.00 0.00 197 SER A O 2
ATOM 1833 N N . SER A 1 28 ? 3.968 -3.309 -5.536 1.00 0.00 198 SER A N 2
ATOM 1834 C CA . SER A 1 28 ? 3.820 -2.021 -6.186 1.00 0.00 198 SER A CA 2
ATOM 1835 C C . SER A 1 28 ? 2.400 -1.512 -5.990 1.00 0.00 198 SER A C 2
ATOM 1836 O O . SER A 1 28 ? 1.480 -2.308 -5.815 1.00 0.00 198 SER A O 2
ATOM 1844 N N . ARG A 1 29 ? 2.220 -0.195 -6.042 1.00 0.00 199 ARG A N 2
ATOM 1845 C CA . ARG A 1 29 ? 0.900 0.415 -5.888 1.00 0.00 199 ARG A CA 2
ATOM 1846 C C . ARG A 1 29 ? -0.096 -0.203 -6.864 1.00 0.00 199 ARG A C 2
ATOM 1847 O O . ARG A 1 29 ? -1.270 -0.369 -6.544 1.00 0.00 199 ARG A O 2
ATOM 1868 N N . ILE A 1 30 ? 0.405 -0.584 -8.035 1.00 0.00 200 ILE A N 2
ATOM 1869 C CA . ILE A 1 30 ? -0.408 -1.217 -9.067 1.00 0.00 200 ILE A CA 2
ATOM 1870 C C . ILE A 1 30 ? -1.094 -2.485 -8.537 1.00 0.00 200 ILE A C 2
ATOM 1871 O O . ILE A 1 30 ? -2.310 -2.650 -8.679 1.00 0.00 200 ILE A O 2
ATOM 1887 N N . VAL A 1 31 ? -0.320 -3.361 -7.904 1.00 0.00 201 VAL A N 2
ATOM 1888 C CA . VAL A 1 31 ? -0.863 -4.597 -7.353 1.00 0.00 201 VAL A CA 2
ATOM 1889 C C . VAL A 1 31 ? -1.492 -4.354 -5.982 1.00 0.00 201 VAL A C 2
ATOM 1890 O O . VAL A 1 31 ? -2.510 -4.952 -5.641 1.00 0.00 201 VAL A O 2
ATOM 1903 N N . LEU A 1 32 ? -0.864 -3.481 -5.209 1.00 0.00 202 LEU A N 2
ATOM 1904 C CA . LEU A 1 32 ? -1.310 -3.162 -3.854 1.00 0.00 202 LEU A CA 2
ATOM 1905 C C . LEU A 1 32 ? -2.733 -2.613 -3.860 1.00 0.00 202 LEU A C 2
ATOM 1906 O O . LEU A 1 32 ? -3.583 -3.061 -3.092 1.00 0.00 202 LEU A O 2
ATOM 1922 N N . LYS A 1 33 ? -2.980 -1.651 -4.741 1.00 0.00 203 LYS A N 2
ATOM 1923 C CA . LYS A 1 33 ? -4.286 -1.010 -4.848 1.00 0.00 203 LYS A CA 2
ATOM 1924 C C . LYS A 1 33 ? -5.354 -2.021 -5.257 1.00 0.00 203 LYS A C 2
ATOM 1925 O O . LYS A 1 33 ? -6.455 -2.029 -4.710 1.00 0.00 203 LYS A O 2
ATOM 1944 N N . LYS A 1 34 ? -4.998 -2.904 -6.181 1.00 0.00 204 LYS A N 2
ATOM 1945 C CA . LYS A 1 34 ? -5.902 -3.950 -6.633 1.00 0.00 204 LYS A CA 2
ATOM 1946 C C . LYS A 1 34 ? -6.157 -4.950 -5.509 1.00 0.00 204 LYS A C 2
ATOM 1947 O O . LYS A 1 34 ? -7.297 -5.332 -5.251 1.00 0.00 204 LYS A O 2
ATOM 1966 N N . TYR A 1 35 ? -5.083 -5.380 -4.857 1.00 0.00 205 TYR A N 2
ATOM 1967 C CA . TYR A 1 35 ? -5.170 -6.375 -3.797 1.00 0.00 205 TYR A CA 2
ATOM 1968 C C . TYR A 1 35 ? -6.052 -5.892 -2.652 1.00 0.00 205 TYR A C 2
ATOM 1969 O O . TYR A 1 35 ? -6.898 -6.638 -2.161 1.00 0.00 205 TYR A O 2
ATOM 1987 N N . VAL A 1 36 ? -5.810 -4.672 -2.190 1.00 0.00 206 VAL A N 2
ATOM 1988 C CA . VAL A 1 36 ? -6.542 -4.138 -1.057 1.00 0.00 206 VAL A CA 2
ATOM 1989 C C . VAL A 1 36 ? -8.005 -3.889 -1.418 1.00 0.00 206 VAL A C 2
ATOM 1990 O O . VAL A 1 36 ? -8.904 -4.231 -0.653 1.00 0.00 206 VAL A O 2
ATOM 2003 N N . LYS A 1 37 ? -8.234 -3.421 -2.640 1.00 0.00 207 LYS A N 2
ATOM 2004 C CA . LYS A 1 37 ? -9.589 -3.241 -3.158 1.00 0.00 207 LYS A CA 2
ATOM 2005 C C . LYS A 1 37 ? -10.333 -4.574 -3.194 1.00 0.00 207 LYS A C 2
ATOM 2006 O O . LYS A 1 37 ? -11.524 -4.647 -2.888 1.00 0.00 207 LYS A O 2
ATOM 2025 N N . ASP A 1 38 ? -9.642 -5.603 -3.655 1.00 0.00 208 ASP A N 2
ATOM 2026 C CA . ASP A 1 38 ? -10.243 -6.917 -3.830 1.00 0.00 208 ASP A CA 2
ATOM 2027 C C . ASP A 1 38 ? -10.483 -7.600 -2.484 1.00 0.00 208 ASP A C 2
ATOM 2028 O O . ASP A 1 38 ? -11.583 -8.081 -2.203 1.00 0.00 208 ASP A O 2
ATOM 2037 N N . THR A 1 39 ? -9.431 -7.688 -1.684 1.00 0.00 209 THR A N 2
ATOM 2038 C CA . THR A 1 39 ? -9.482 -8.406 -0.416 1.00 0.00 209 THR A CA 2
ATOM 2039 C C . THR A 1 39 ? -10.301 -7.656 0.634 1.00 0.00 209 THR A C 2
ATOM 2040 O O . THR A 1 39 ? -11.170 -8.232 1.290 1.00 0.00 209 THR A O 2
ATOM 2051 N N . PHE A 1 40 ? -10.019 -6.375 0.798 1.00 0.00 210 PHE A N 2
ATOM 2052 C CA . PHE A 1 40 ? -10.700 -5.568 1.798 1.00 0.00 210 PHE A CA 2
ATOM 2053 C C . PHE A 1 40 ? -11.895 -4.847 1.184 1.00 0.00 210 PHE A C 2
ATOM 2054 O O . PHE A 1 40 ? -12.205 -3.721 1.546 1.00 0.00 210 PHE A O 2
ATOM 2071 N N . SER A 1 41 ? -12.560 -5.507 0.248 1.00 0.00 211 SER A N 2
ATOM 2072 C CA . SER A 1 41 ? -13.708 -4.926 -0.434 1.00 0.00 211 SER A CA 2
ATOM 2073 C C . SER A 1 41 ? -14.872 -4.688 0.529 1.00 0.00 211 SER A C 2
ATOM 2074 O O . SER A 1 41 ? -15.578 -3.685 0.430 1.00 0.00 211 SER A O 2
ATOM 2082 N N . SER A 1 42 ? -15.066 -5.615 1.457 1.00 0.00 212 SER A N 2
ATOM 2083 C CA . SER A 1 42 ? -16.133 -5.498 2.439 1.00 0.00 212 SER A CA 2
ATOM 2084 C C . SER A 1 42 ? -15.663 -4.683 3.643 1.00 0.00 212 SER A C 2
ATOM 2085 O O . SER A 1 42 ? -16.415 -3.882 4.199 1.00 0.00 212 SER A O 2
ATOM 2093 N N . LYS A 1 43 ? -14.413 -4.891 4.041 1.00 0.00 213 LYS A N 2
ATOM 2094 C CA . LYS A 1 43 ? -13.842 -4.196 5.193 1.00 0.00 213 LYS A CA 2
ATOM 2095 C C . LYS A 1 43 ? -13.340 -2.802 4.817 1.00 0.00 213 LYS A C 2
ATOM 2096 O O . LYS A 1 43 ? -12.366 -2.307 5.384 1.00 0.00 213 LYS A O 2
ATOM 2115 N N . LEU A 1 44 ? -14.037 -2.160 3.893 1.00 0.00 214 LEU A N 2
ATOM 2116 C CA . LEU A 1 44 ? -13.666 -0.834 3.433 1.00 0.00 214 LEU A CA 2
ATOM 2117 C C . LEU A 1 44 ? -14.855 -0.148 2.780 1.00 0.00 214 LEU A C 2
ATOM 2118 O O . LEU A 1 44 ? -15.423 -0.652 1.808 1.00 0.00 214 LEU A O 2
ATOM 2134 N N . LYS A 1 45 ? -15.169 1.047 3.252 1.00 0.00 215 LYS A N 2
ATOM 2135 C CA . LYS A 1 45 ? -16.207 1.858 2.635 1.00 0.00 215 LYS A CA 2
ATOM 2136 C C . LYS A 1 45 ? -15.627 2.623 1.449 1.00 0.00 215 LYS A C 2
ATOM 2137 O O . LYS A 1 45 ? -15.615 3.856 1.433 1.00 0.00 215 LYS A O 2
ATOM 2156 N N . THR A 1 46 ? -15.056 1.880 0.509 1.00 0.00 216 THR A N 2
ATOM 2157 C CA . THR A 1 46 ? -14.400 2.472 -0.646 1.00 0.00 216 THR A CA 2
ATOM 2158 C C . THR A 1 46 ? -15.371 3.346 -1.438 1.00 0.00 216 THR A C 2
ATOM 2159 O O . THR A 1 46 ? -16.533 2.980 -1.654 1.00 0.00 216 THR A O 2
ATOM 2170 N N . SER A 1 47 ? -14.903 4.528 -1.805 1.00 0.00 217 SER A N 2
ATOM 2171 C CA . SER A 1 47 ? -15.705 5.499 -2.534 1.00 0.00 217 SER A CA 2
ATOM 2172 C C . SER A 1 47 ? -14.778 6.438 -3.302 1.00 0.00 217 SER A C 2
ATOM 2173 O O . SER A 1 47 ? -13.684 6.034 -3.701 1.00 0.00 217 SER A O 2
ATOM 2181 N N . SER A 1 48 ? -15.170 7.696 -3.436 1.00 0.00 218 SER A N 2
ATOM 2182 C CA . SER A 1 48 ? -14.359 8.697 -4.121 1.00 0.00 218 SER A CA 2
ATOM 2183 C C . SER A 1 48 ? -13.204 9.201 -3.246 1.00 0.00 218 SER A C 2
ATOM 2184 O O . SER A 1 48 ? -12.761 10.341 -3.376 1.00 0.00 218 SER A O 2
ATOM 2192 N N . ASN A 1 49 ? -12.662 8.314 -2.421 1.00 0.00 219 ASN A N 2
ATOM 2193 C CA . ASN A 1 49 ? -11.511 8.634 -1.583 1.00 0.00 219 ASN A CA 2
ATOM 2194 C C . ASN A 1 49 ? -10.584 7.432 -1.493 1.00 0.00 219 ASN A C 2
ATOM 2195 O O . ASN A 1 49 ? -9.900 7.240 -0.493 1.00 0.00 219 ASN A O 2
ATOM 2206 N N . PHE A 1 50 ? -10.560 6.615 -2.537 1.00 0.00 220 PHE A N 2
ATOM 2207 C CA . PHE A 1 50 ? -9.699 5.445 -2.551 1.00 0.00 220 PHE A CA 2
ATOM 2208 C C . PHE A 1 50 ? -8.301 5.826 -3.017 1.00 0.00 220 PHE A C 2
ATOM 2209 O O . PHE A 1 50 ? -7.333 5.681 -2.282 1.00 0.00 220 PHE A O 2
ATOM 2226 N N . ASP A 1 51 ? -8.228 6.414 -4.204 1.00 0.00 221 ASP A N 2
ATOM 2227 C CA . ASP A 1 51 ? -6.961 6.895 -4.746 1.00 0.00 221 ASP A CA 2
ATOM 2228 C C . ASP A 1 51 ? -6.422 8.066 -3.927 1.00 0.00 221 ASP A C 2
ATOM 2229 O O . ASP A 1 51 ? -5.211 8.189 -3.728 1.00 0.00 221 ASP A O 2
ATOM 2238 N N . TYR A 1 52 ? -7.323 8.926 -3.468 1.00 0.00 222 TYR A N 2
ATOM 2239 C CA . TYR A 1 52 ? -6.946 10.092 -2.677 1.00 0.00 222 TYR A CA 2
ATOM 2240 C C . TYR A 1 52 ? -6.289 9.669 -1.367 1.00 0.00 222 TYR A C 2
ATOM 2241 O O . TYR A 1 52 ? -5.179 10.094 -1.049 1.00 0.00 222 TYR A O 2
ATOM 2259 N N . LEU A 1 53 ? -6.968 8.805 -0.624 1.00 0.00 223 LEU A N 2
ATOM 2260 C CA . LEU A 1 53 ? -6.445 8.327 0.647 1.00 0.00 223 LEU A CA 2
ATOM 2261 C C . LEU A 1 53 ? -5.245 7.418 0.454 1.00 0.00 223 LEU A C 2
ATOM 2262 O O . LEU A 1 53 ? -4.363 7.371 1.307 1.00 0.00 223 LEU A O 2
ATOM 2278 N N . PHE A 1 54 ? -5.226 6.685 -0.651 1.00 0.00 224 PHE A N 2
ATOM 2279 C CA . PHE A 1 54 ? -4.137 5.764 -0.937 1.00 0.00 224 PHE A CA 2
ATOM 2280 C C . PHE A 1 54 ? -2.805 6.506 -0.941 1.00 0.00 224 PHE A C 2
ATOM 2281 O O . PHE A 1 54 ? -1.870 6.126 -0.242 1.00 0.00 224 PHE A O 2
ATOM 2298 N N . ASN A 1 55 ? -2.762 7.622 -1.662 1.00 0.00 225 ASN A N 2
ATOM 2299 C CA . ASN A 1 55 ? -1.562 8.452 -1.731 1.00 0.00 225 ASN A CA 2
ATOM 2300 C C . ASN A 1 55 ? -1.199 9.009 -0.351 1.00 0.00 225 ASN A C 2
ATOM 2301 O O . ASN A 1 55 ? -0.036 8.957 0.064 1.00 0.00 225 ASN A O 2
ATOM 2312 N N . SER A 1 56 ? -2.197 9.544 0.346 1.00 0.00 226 SER A N 2
ATOM 2313 C CA . SER A 1 56 ? -1.984 10.152 1.658 1.00 0.00 226 SER A CA 2
ATOM 2314 C C . SER A 1 56 ? -1.502 9.128 2.687 1.00 0.00 226 SER A C 2
ATOM 2315 O O . SER A 1 56 ? -0.561 9.389 3.445 1.00 0.00 226 SER A O 2
ATOM 2323 N N . ALA A 1 57 ? -2.154 7.972 2.721 1.00 0.00 227 ALA A N 2
ATOM 2324 C CA . ALA A 1 57 ? -1.818 6.925 3.679 1.00 0.00 227 ALA A CA 2
ATOM 2325 C C . ALA A 1 57 ? -0.433 6.351 3.413 1.00 0.00 227 ALA A C 2
ATOM 2326 O O . ALA A 1 57 ? 0.336 6.110 4.345 1.00 0.00 227 ALA A O 2
ATOM 2333 N N . ILE A 1 58 ? -0.114 6.142 2.139 1.00 0.00 228 ILE A N 2
ATOM 2334 C CA . ILE A 1 58 ? 1.199 5.619 1.760 1.00 0.00 228 ILE A CA 2
ATOM 2335 C C . ILE A 1 58 ? 2.306 6.566 2.219 1.00 0.00 228 ILE A C 2
ATOM 2336 O O . ILE A 1 58 ? 3.346 6.125 2.709 1.00 0.00 228 ILE A O 2
ATOM 2352 N N . LYS A 1 59 ? 2.042 7.868 2.130 1.00 0.00 229 LYS A N 2
ATOM 2353 C CA . LYS A 1 59 ? 2.993 8.879 2.584 1.00 0.00 229 LYS A CA 2
ATOM 2354 C C . LYS A 1 59 ? 3.368 8.659 4.047 1.00 0.00 229 LYS A C 2
ATOM 2355 O O . LYS A 1 59 ? 4.551 8.632 4.394 1.00 0.00 229 LYS A O 2
ATOM 2374 N N . LYS A 1 60 ? 2.362 8.428 4.886 1.00 0.00 230 LYS A N 2
ATOM 2375 C CA . LYS A 1 60 ? 2.590 8.155 6.301 1.00 0.00 230 LYS A CA 2
ATOM 2376 C C . LYS A 1 60 ? 3.358 6.852 6.480 1.00 0.00 230 LYS A C 2
ATOM 2377 O O . LYS A 1 60 ? 4.281 6.772 7.289 1.00 0.00 230 LYS A O 2
ATOM 2396 N N . CYS A 1 61 ? 3.000 5.848 5.689 1.00 0.00 231 CYS A N 2
ATOM 2397 C CA . CYS A 1 61 ? 3.676 4.563 5.737 1.00 0.00 231 CYS A CA 2
ATOM 2398 C C . CYS A 1 61 ? 5.167 4.728 5.451 1.00 0.00 231 CYS A C 2
ATOM 2399 O O . CYS A 1 61 ? 6.007 4.181 6.165 1.00 0.00 231 CYS A O 2
ATOM 2407 N N . VAL A 1 62 ? 5.489 5.538 4.445 1.00 0.00 232 VAL A N 2
ATOM 2408 C CA . VAL A 1 62 ? 6.880 5.819 4.102 1.00 0.00 232 VAL A CA 2
ATOM 2409 C C . VAL A 1 62 ? 7.592 6.525 5.254 1.00 0.00 232 VAL A C 2
ATOM 2410 O O . VAL A 1 62 ? 8.727 6.184 5.594 1.00 0.00 232 VAL A O 2
ATOM 2423 N N . GLU A 1 63 ? 6.883 7.446 5.906 1.00 0.00 233 GLU A N 2
ATOM 2424 C CA . GLU A 1 63 ? 7.418 8.159 7.064 1.00 0.00 233 GLU A CA 2
ATOM 2425 C C . GLU A 1 63 ? 7.775 7.186 8.189 1.00 0.00 233 GLU A C 2
ATOM 2426 O O . GLU A 1 63 ? 8.707 7.431 8.959 1.00 0.00 233 GLU A O 2
ATOM 2438 N N . ASN A 1 64 ? 7.025 6.088 8.280 1.00 0.00 234 ASN A N 2
ATOM 2439 C CA . ASN A 1 64 ? 7.263 5.072 9.307 1.00 0.00 234 ASN A CA 2
ATOM 2440 C C . ASN A 1 64 ? 8.673 4.502 9.201 1.00 0.00 234 ASN A C 2
ATOM 2441 O O . ASN A 1 64 ? 9.357 4.329 10.209 1.00 0.00 234 ASN A O 2
ATOM 2452 N N . GLY A 1 65 ? 9.133 4.293 7.977 1.00 0.00 235 GLY A N 2
ATOM 2453 C CA . GLY A 1 65 ? 10.500 3.852 7.771 1.00 0.00 235 GLY A CA 2
ATOM 2454 C C . GLY A 1 65 ? 10.593 2.513 7.070 1.00 0.00 235 GLY A C 2
ATOM 2455 O O . GLY A 1 65 ? 11.379 2.353 6.137 1.00 0.00 235 GLY A O 2
ATOM 2459 N N . GLU A 1 66 ? 9.826 1.541 7.550 1.00 0.00 236 GLU A N 2
ATOM 2460 C CA . GLU A 1 66 ? 9.867 0.189 7.001 1.00 0.00 236 GLU A CA 2
ATOM 2461 C C . GLU A 1 66 ? 9.356 0.182 5.559 1.00 0.00 236 GLU A C 2
ATOM 2462 O O . GLU A 1 66 ? 9.804 -0.607 4.724 1.00 0.00 236 GLU A O 2
ATOM 2474 N N . LEU A 1 67 ? 8.457 1.107 5.268 1.00 0.00 237 LEU A N 2
ATOM 2475 C CA . LEU A 1 67 ? 7.923 1.269 3.930 1.00 0.00 237 LEU A CA 2
ATOM 2476 C C . LEU A 1 67 ? 8.955 1.969 3.052 1.00 0.00 237 LEU A C 2
ATOM 2477 O O . LEU A 1 67 ? 9.372 3.089 3.350 1.00 0.00 237 LEU A O 2
ATOM 2493 N N . VAL A 1 68 ? 9.366 1.315 1.976 1.00 0.00 238 VAL A N 2
ATOM 2494 C CA . VAL A 1 68 ? 10.342 1.902 1.072 1.00 0.00 238 VAL A CA 2
ATOM 2495 C C . VAL A 1 68 ? 9.793 2.016 -0.343 1.00 0.00 238 VAL A C 2
ATOM 2496 O O . VAL A 1 68 ? 9.039 1.156 -0.806 1.00 0.00 238 VAL A O 2
ATOM 2509 N N . GLN A 1 69 ? 10.247 3.044 -1.039 1.00 0.00 239 GLN A N 2
ATOM 2510 C CA . GLN A 1 69 ? 9.918 3.254 -2.440 1.00 0.00 239 GLN A CA 2
ATOM 2511 C C . GLN A 1 69 ? 11.198 3.554 -3.216 1.00 0.00 239 GLN A C 2
ATOM 2512 O O . GLN A 1 69 ? 11.525 4.718 -3.459 1.00 0.00 239 GLN A O 2
ATOM 2526 N N . PRO A 1 70 ? 12.012 2.515 -3.470 1.00 0.00 240 PRO A N 2
ATOM 2527 C CA . PRO A 1 70 ? 13.341 2.661 -4.081 1.00 0.00 240 PRO A CA 2
ATOM 2528 C C . PRO A 1 70 ? 13.299 3.125 -5.535 1.00 0.00 240 PRO A C 2
ATOM 2529 O O . PRO A 1 70 ? 12.233 3.422 -6.082 1.00 0.00 240 PRO A O 2
ATOM 2540 N N . LYS A 1 71 ? 14.484 3.171 -6.145 1.00 0.00 241 LYS A N 2
ATOM 2541 C CA . LYS A 1 71 ? 14.649 3.603 -7.528 1.00 0.00 241 LYS A CA 2
ATOM 2542 C C . LYS A 1 71 ? 14.118 5.018 -7.729 1.00 0.00 241 LYS A C 2
ATOM 2543 O O . LYS A 1 71 ? 13.519 5.338 -8.757 1.00 0.00 241 LYS A O 2
ATOM 2562 N N . GLY A 1 72 ? 14.408 5.878 -6.769 1.00 0.00 242 GLY A N 2
ATOM 2563 C CA . GLY A 1 72 ? 14.006 7.262 -6.871 1.00 0.00 242 GLY A CA 2
ATOM 2564 C C . GLY A 1 72 ? 12.956 7.640 -5.851 1.00 0.00 242 GLY A C 2
ATOM 2565 O O . GLY A 1 72 ? 13.026 7.215 -4.697 1.00 0.00 242 GLY A O 2
ATOM 2569 N N . PRO A 1 73 ? 12.005 8.504 -6.233 1.00 0.00 243 PRO A N 2
ATOM 2570 C CA . PRO A 1 73 ? 10.985 9.013 -5.314 1.00 0.00 243 PRO A CA 2
ATOM 2571 C C . PRO A 1 73 ? 9.942 7.969 -4.922 1.00 0.00 243 PRO A C 2
ATOM 2572 O O . PRO A 1 73 ? 9.560 7.876 -3.756 1.00 0.00 243 PRO A O 2
ATOM 2583 N N . SER A 1 74 ? 9.391 7.269 -5.905 1.00 0.00 244 SER A N 2
ATOM 2584 C CA . SER A 1 74 ? 8.290 6.354 -5.642 1.00 0.00 244 SER A CA 2
ATOM 2585 C C . SER A 1 74 ? 8.263 5.196 -6.633 1.00 0.00 244 SER A C 2
ATOM 2586 O O . SER A 1 74 ? 7.361 5.103 -7.469 1.00 0.00 244 SER A O 2
ATOM 2594 N N . GLY A 1 75 ? 9.219 4.287 -6.502 1.00 0.00 245 GLY A N 2
ATOM 2595 C CA . GLY A 1 75 ? 9.223 3.092 -7.324 1.00 0.00 245 GLY A CA 2
ATOM 2596 C C . GLY A 1 75 ? 8.259 2.042 -6.794 1.00 0.00 245 GLY A C 2
ATOM 2597 O O . GLY A 1 75 ? 7.152 2.371 -6.350 1.00 0.00 245 GLY A O 2
ATOM 2601 N N . ILE A 1 76 ? 8.696 0.789 -6.775 1.00 0.00 246 ILE A N 2
ATOM 2602 C CA . ILE A 1 76 ? 7.885 -0.283 -6.209 1.00 0.00 246 ILE A CA 2
ATOM 2603 C C . ILE A 1 76 ? 7.877 -0.185 -4.683 1.00 0.00 246 ILE A C 2
ATOM 2604 O O . ILE A 1 76 ? 8.926 -0.015 -4.055 1.00 0.00 246 ILE A O 2
ATOM 2620 N N . ILE A 1 77 ? 6.703 -0.303 -4.088 1.00 0.00 247 ILE A N 2
ATOM 2621 C CA . ILE A 1 77 ? 6.596 -0.303 -2.641 1.00 0.00 247 ILE A CA 2
ATOM 2622 C C . ILE A 1 77 ? 7.051 -1.648 -2.099 1.00 0.00 247 ILE A C 2
ATOM 2623 O O . ILE A 1 77 ? 6.604 -2.693 -2.564 1.00 0.00 247 ILE A O 2
ATOM 2639 N N . LYS A 1 78 ? 7.943 -1.628 -1.130 1.00 0.00 248 LYS A N 2
ATOM 2640 C CA . LYS A 1 78 ? 8.429 -2.859 -0.534 1.00 0.00 248 LYS A CA 2
ATOM 2641 C C . LYS A 1 78 ? 8.502 -2.715 0.974 1.00 0.00 248 LYS A C 2
ATOM 2642 O O . LYS A 1 78 ? 8.757 -1.624 1.488 1.00 0.00 248 LYS A O 2
ATOM 2661 N N . LEU A 1 79 ? 8.178 -3.782 1.680 1.00 0.00 249 LEU A N 2
ATOM 2662 C CA . LEU A 1 79 ? 8.170 -3.749 3.128 1.00 0.00 249 LEU A CA 2
ATOM 2663 C C . LEU A 1 79 ? 9.519 -4.221 3.658 1.00 0.00 249 LEU A C 2
ATOM 2664 O O . LEU A 1 79 ? 9.746 -5.420 3.815 1.00 0.00 249 LEU A O 2
ATOM 2680 N N . ASN A 1 80 ? 10.377 -3.277 4.000 1.00 0.00 250 ASN A N 2
ATOM 2681 C CA . ASN A 1 80 ? 11.648 -3.602 4.625 1.00 0.00 250 ASN A CA 2
ATOM 2682 C C . ASN A 1 80 ? 11.451 -3.765 6.116 1.00 0.00 250 ASN A C 2
ATOM 2683 O O . ASN A 1 80 ? 10.786 -2.952 6.753 1.00 0.00 250 ASN A O 2
ATOM 2694 N N . LYS A 1 81 ? 11.979 -4.828 6.673 1.00 0.00 251 LYS A N 2
ATOM 2695 C CA . LYS A 1 81 ? 11.800 -5.073 8.081 1.00 0.00 251 LYS A CA 2
ATOM 2696 C C . LYS A 1 81 ? 12.910 -4.431 8.897 1.00 0.00 251 LYS A C 2
ATOM 2697 O O . LYS A 1 81 ? 14.096 -4.593 8.598 1.00 0.00 251 LYS A O 2
ATOM 2716 N N . LYS A 1 82 ? 12.507 -3.704 9.931 1.00 0.00 252 LYS A N 2
ATOM 2717 C CA . LYS A 1 82 ? 13.447 -3.055 10.834 1.00 0.00 252 LYS A CA 2
ATOM 2718 C C . LYS A 1 82 ? 14.149 -4.123 11.667 1.00 0.00 252 LYS A C 2
ATOM 2719 O O . LYS A 1 82 ? 15.360 -4.062 11.897 1.00 0.00 252 LYS A O 2
ATOM 2738 N N . LYS A 1 83 ? 13.380 -5.131 12.056 1.00 0.00 253 LYS A N 2
ATOM 2739 C CA . LYS A 1 83 ? 13.905 -6.260 12.803 1.00 0.00 253 LYS A CA 2
ATOM 2740 C C . LYS A 1 83 ? 14.933 -7.026 11.973 1.00 0.00 253 LYS A C 2
ATOM 2741 O O . LYS A 1 83 ? 14.687 -7.363 10.809 1.00 0.00 253 LYS A O 2
ATOM 2760 N N . VAL A 1 84 ? 16.067 -7.321 12.591 1.00 0.00 254 VAL A N 2
ATOM 2761 C CA . VAL A 1 84 ? 17.123 -8.085 11.949 1.00 0.00 254 VAL A CA 2
ATOM 2762 C C . VAL A 1 84 ? 16.702 -9.550 11.792 1.00 0.00 254 VAL A C 2
ATOM 2763 O O . VAL A 1 84 ? 15.923 -10.061 12.597 1.00 0.00 254 VAL A O 2
ATOM 2776 N N . LYS A 1 85 ? 17.158 -10.175 10.704 1.00 0.00 255 LYS A N 2
ATOM 2777 C CA . LYS A 1 85 ? 16.810 -11.558 10.361 1.00 0.00 255 LYS A CA 2
ATOM 2778 C C . LYS A 1 85 ? 15.374 -11.654 9.861 1.00 0.00 255 LYS A C 2
ATOM 2779 O O . LYS A 1 85 ? 14.429 -11.269 10.552 1.00 0.00 255 LYS A O 2
ATOM 2798 N N . LEU A 1 86 ? 15.223 -12.141 8.640 1.00 0.00 256 LEU A N 2
ATOM 2799 C CA . LEU A 1 86 ? 13.916 -12.261 8.015 1.00 0.00 256 LEU A CA 2
ATOM 2800 C C . LEU A 1 86 ? 13.103 -13.376 8.664 1.00 0.00 256 LEU A C 2
ATOM 2801 O O . LEU A 1 86 ? 13.611 -14.476 8.895 1.00 0.00 256 LEU A O 2
ATOM 2817 N N . SER A 1 87 ? 11.860 -13.066 8.998 1.00 0.00 257 SER A N 2
ATOM 2818 C CA . SER A 1 87 ? 10.975 -14.009 9.665 1.00 0.00 257 SER A CA 2
ATOM 2819 C C . SER A 1 87 ? 10.642 -15.189 8.753 1.00 0.00 257 SER A C 2
ATOM 2820 O O . SER A 1 87 ? 10.371 -15.012 7.563 1.00 0.00 257 SER A O 2
ATOM 2828 N N . THR A 1 88 ? 10.674 -16.389 9.312 1.00 0.00 258 THR A N 2
ATOM 2829 C CA . THR A 1 88 ? 10.375 -17.600 8.563 1.00 0.00 258 THR A CA 2
ATOM 2830 C C . THR A 1 88 ? 9.929 -18.695 9.528 1.00 0.00 258 THR A C 2
ATOM 2831 O O . THR A 1 88 ? 10.388 -18.675 10.693 1.00 0.00 258 THR A O 2
ATOM 2843 N N . LYS A 1 1 ? 3.635 -5.445 15.404 1.00 0.00 171 LYS A N 3
ATOM 2844 C CA . LYS A 1 1 ? 2.894 -5.209 14.145 1.00 0.00 171 LYS A CA 3
ATOM 2845 C C . LYS A 1 1 ? 1.759 -4.221 14.374 1.00 0.00 171 LYS A C 3
ATOM 2846 O O . LYS A 1 1 ? 1.263 -4.089 15.495 1.00 0.00 171 LYS A O 3
ATOM 2867 N N . ALA A 1 2 ? 1.401 -3.485 13.327 1.00 0.00 172 ALA A N 3
ATOM 2868 C CA . ALA A 1 2 ? 0.347 -2.481 13.411 1.00 0.00 172 ALA A CA 3
ATOM 2869 C C . ALA A 1 2 ? -0.966 -3.107 13.868 1.00 0.00 172 ALA A C 3
ATOM 2870 O O . ALA A 1 2 ? -1.367 -4.165 13.371 1.00 0.00 172 ALA A O 3
ATOM 2877 N N . SER A 1 3 ? -1.594 -2.489 14.857 1.00 0.00 173 SER A N 3
ATOM 2878 C CA . SER A 1 3 ? -2.836 -2.992 15.413 1.00 0.00 173 SER A CA 3
ATOM 2879 C C . SER A 1 3 ? -4.025 -2.199 14.864 1.00 0.00 173 SER A C 3
ATOM 2880 O O . SER A 1 3 ? -4.119 -1.963 13.662 1.00 0.00 173 SER A O 3
ATOM 2888 N N . SER A 1 4 ? -4.936 -1.809 15.747 1.00 0.00 174 SER A N 3
ATOM 2889 C CA . SER A 1 4 ? -6.126 -1.077 15.350 1.00 0.00 174 SER A CA 3
ATOM 2890 C C . SER A 1 4 ? -6.426 0.046 16.350 1.00 0.00 174 SER A C 3
ATOM 2891 O O . SER A 1 4 ? -7.402 -0.029 17.095 1.00 0.00 174 SER A O 3
ATOM 2899 N N . PRO A 1 5 ? -5.566 1.084 16.416 1.00 0.00 175 PRO A N 3
ATOM 2900 C CA . PRO A 1 5 ? -5.752 2.203 17.348 1.00 0.00 175 PRO A CA 3
ATOM 2901 C C . PRO A 1 5 ? -7.067 2.932 17.090 1.00 0.00 175 PRO A C 3
ATOM 2902 O O . PRO A 1 5 ? -7.947 2.980 17.954 1.00 0.00 175 PRO A O 3
ATOM 2913 N N . SER A 1 6 ? -7.258 3.354 15.851 1.00 0.00 176 SER A N 3
ATOM 2914 C CA . SER A 1 6 ? -8.528 3.913 15.425 1.00 0.00 176 SER A CA 3
ATOM 2915 C C . SER A 1 6 ? -9.348 2.828 14.739 1.00 0.00 176 SER A C 3
ATOM 2916 O O . SER A 1 6 ? -10.453 2.490 15.167 1.00 0.00 176 SER A O 3
ATOM 2924 N N . SER A 1 7 ? -8.734 2.221 13.737 1.00 0.00 177 SER A N 3
ATOM 2925 C CA . SER A 1 7 ? -9.306 1.111 12.998 1.00 0.00 177 SER A CA 3
ATOM 2926 C C . SER A 1 7 ? -8.275 0.660 11.979 1.00 0.00 177 SER A C 3
ATOM 2927 O O . SER A 1 7 ? -7.221 1.286 11.855 1.00 0.00 177 SER A O 3
ATOM 2935 N N . LEU A 1 8 ? -8.605 -0.348 11.189 1.00 0.00 178 LEU A N 3
ATOM 2936 C CA . LEU A 1 8 ? -7.735 -0.748 10.102 1.00 0.00 178 LEU A CA 3
ATOM 2937 C C . LEU A 1 8 ? -7.928 0.202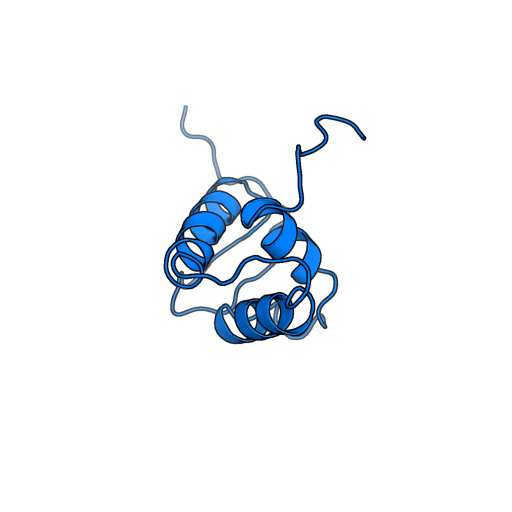 8.933 1.00 0.00 178 LEU A C 3
ATOM 2938 O O . LEU A 1 8 ? -8.681 -0.088 8.002 1.00 0.00 178 LEU A O 3
ATOM 2954 N N . THR A 1 9 ? -7.290 1.357 9.011 1.00 0.00 179 THR A N 3
ATOM 2955 C CA . THR A 1 9 ? -7.425 2.362 7.978 1.00 0.00 179 THR A CA 3
ATOM 2956 C C . THR A 1 9 ? -6.464 2.081 6.835 1.00 0.00 179 THR A C 3
ATOM 2957 O O . THR A 1 9 ? -5.933 0.973 6.724 1.00 0.00 179 THR A O 3
ATOM 2968 N N . TYR A 1 10 ? -6.256 3.065 5.975 1.00 0.00 180 TYR A N 3
ATOM 2969 C CA . TYR A 1 10 ? -5.391 2.888 4.819 1.00 0.00 180 TYR A CA 3
ATOM 2970 C C . TYR A 1 10 ? -3.984 2.484 5.238 1.00 0.00 180 TYR A C 3
ATOM 2971 O O . TYR A 1 10 ? -3.434 1.521 4.712 1.00 0.00 180 TYR A O 3
ATOM 2989 N N . LYS A 1 11 ? -3.432 3.185 6.223 1.00 0.00 181 LYS A N 3
ATOM 2990 C CA . LYS A 1 11 ? -2.087 2.888 6.717 1.00 0.00 181 LYS A CA 3
ATOM 2991 C C . LYS A 1 11 ? -1.956 1.438 7.202 1.00 0.00 181 LYS A C 3
ATOM 2992 O O . LYS A 1 11 ? -0.974 0.767 6.886 1.00 0.00 181 LYS A O 3
ATOM 3011 N N . GLU A 1 12 ? -2.938 0.948 7.956 1.00 0.00 182 GLU A N 3
ATOM 3012 C CA . GLU A 1 12 ? -2.898 -0.427 8.452 1.00 0.00 182 GLU A CA 3
ATOM 3013 C C . GLU A 1 12 ? -3.077 -1.430 7.318 1.00 0.00 182 GLU A C 3
ATOM 3014 O O . GLU A 1 12 ? -2.396 -2.458 7.276 1.00 0.00 182 GLU A O 3
ATOM 3026 N N . MET A 1 13 ? -3.996 -1.138 6.404 1.00 0.00 183 MET A N 3
ATOM 3027 C CA . MET A 1 13 ? -4.259 -2.034 5.282 1.00 0.00 183 MET A CA 3
ATOM 3028 C C . MET A 1 13 ? -3.038 -2.147 4.385 1.00 0.00 183 MET A C 3
ATOM 3029 O O . MET A 1 13 ? -2.620 -3.250 4.041 1.00 0.00 183 MET A O 3
ATOM 3043 N N . ILE A 1 14 ? -2.420 -1.008 4.086 1.00 0.00 184 ILE A N 3
ATOM 3044 C CA . ILE A 1 14 ? -1.191 -0.979 3.299 1.00 0.00 184 ILE A CA 3
ATOM 3045 C C . ILE A 1 14 ? -0.106 -1.795 3.988 1.00 0.00 184 ILE A C 3
ATOM 3046 O O . ILE A 1 14 ? 0.614 -2.565 3.346 1.00 0.00 184 ILE A O 3
ATOM 3062 N N . LEU A 1 15 ? -0.030 -1.653 5.303 1.00 0.00 185 LEU A N 3
ATOM 3063 C CA . LEU A 1 15 ? 0.943 -2.377 6.105 1.00 0.00 185 LEU A CA 3
ATOM 3064 C C . LEU A 1 15 ? 0.756 -3.885 5.960 1.00 0.00 185 LEU A C 3
ATOM 3065 O O . LEU A 1 15 ? 1.709 -4.597 5.664 1.00 0.00 185 LEU A O 3
ATOM 3081 N N . LYS A 1 16 ? -0.435 -4.383 6.284 1.00 0.00 186 LYS A N 3
ATOM 3082 C CA . LYS A 1 16 ? -0.657 -5.825 6.328 1.00 0.00 186 LYS A CA 3
ATOM 3083 C C . LYS A 1 16 ? -0.768 -6.430 4.928 1.00 0.00 186 LYS A C 3
ATOM 3084 O O . LYS A 1 16 ? -0.446 -7.598 4.728 1.00 0.00 186 LYS A O 3
ATOM 3103 N N . SER A 1 17 ? -1.216 -5.636 3.965 1.00 0.00 187 SER A N 3
ATOM 3104 C CA . SER A 1 17 ? -1.351 -6.108 2.594 1.00 0.00 187 SER A CA 3
ATOM 3105 C C . SER A 1 17 ? 0.010 -6.465 2.001 1.00 0.00 187 SER A C 3
ATOM 3106 O O . SER A 1 17 ? 0.095 -7.280 1.084 1.00 0.00 187 SER A O 3
ATOM 3114 N N . MET A 1 18 ? 1.059 -5.813 2.489 1.00 0.00 188 MET A N 3
ATOM 3115 C CA . MET A 1 18 ? 2.399 -6.012 1.952 1.00 0.00 188 MET A CA 3
ATOM 3116 C C . MET A 1 18 ? 2.890 -7.452 2.190 1.00 0.00 188 MET A C 3
ATOM 3117 O O . MET A 1 18 ? 3.140 -8.179 1.229 1.00 0.00 188 MET A O 3
ATOM 3131 N N . PRO A 1 19 ? 2.990 -7.917 3.460 1.00 0.00 189 PRO A N 3
ATOM 3132 C CA . PRO A 1 19 ? 3.414 -9.290 3.762 1.00 0.00 189 PRO A CA 3
ATOM 3133 C C . PRO A 1 19 ? 2.482 -10.336 3.154 1.00 0.00 189 PRO A C 3
ATOM 3134 O O . PRO A 1 19 ? 2.903 -11.458 2.865 1.00 0.00 189 PRO A O 3
ATOM 3145 N N . GLN A 1 20 ? 1.212 -9.967 2.973 1.00 0.00 190 GLN A N 3
ATOM 3146 C CA . GLN A 1 20 ? 0.225 -10.871 2.384 1.00 0.00 190 GLN A CA 3
ATOM 3147 C C . GLN A 1 20 ? 0.565 -11.198 0.931 1.00 0.00 190 GLN A C 3
ATOM 3148 O O . GLN A 1 20 ? 0.153 -12.231 0.411 1.00 0.00 190 GLN A O 3
ATOM 3162 N N . LEU A 1 21 ? 1.293 -10.298 0.275 1.00 0.00 191 LEU A N 3
ATOM 3163 C CA . LEU A 1 21 ? 1.645 -10.471 -1.133 1.00 0.00 191 LEU A CA 3
ATOM 3164 C C . LEU A 1 21 ? 2.783 -11.477 -1.316 1.00 0.00 191 LEU A C 3
ATOM 3165 O O . LEU A 1 21 ? 3.796 -11.171 -1.949 1.00 0.00 191 LEU A O 3
ATOM 3181 N N . ASN A 1 22 ? 2.575 -12.689 -0.802 1.00 0.00 192 ASN A N 3
ATOM 3182 C CA . ASN A 1 22 ? 3.528 -13.793 -0.936 1.00 0.00 192 ASN A CA 3
ATOM 3183 C C . ASN A 1 22 ? 4.866 -13.463 -0.284 1.00 0.00 192 ASN A C 3
ATOM 3184 O O . ASN A 1 22 ? 5.095 -13.771 0.884 1.00 0.00 192 ASN A O 3
ATOM 3195 N N . ASP A 1 23 ? 5.761 -12.882 -1.070 1.00 0.00 193 ASP A N 3
ATOM 3196 C CA . ASP A 1 23 ? 7.101 -12.561 -0.606 1.00 0.00 193 ASP A CA 3
ATOM 3197 C C . ASP A 1 23 ? 7.077 -11.466 0.444 1.00 0.00 193 ASP A C 3
ATOM 3198 O O . ASP A 1 23 ? 7.887 -11.474 1.368 1.00 0.00 193 ASP A O 3
ATOM 3207 N N . GLY A 1 24 ? 6.269 -10.438 0.201 1.00 0.00 194 GLY A N 3
ATOM 3208 C CA . GLY A 1 24 ? 6.330 -9.250 1.031 1.00 0.00 194 GLY A CA 3
ATOM 3209 C C . GLY A 1 24 ? 7.686 -8.591 0.892 1.00 0.00 194 GLY A C 3
ATOM 3210 O O . GLY A 1 24 ? 8.360 -8.300 1.883 1.00 0.00 194 GLY A O 3
ATOM 3214 N N . LYS A 1 25 ? 8.155 -8.548 -0.345 1.00 0.00 195 LYS A N 3
ATOM 3215 C CA . LYS A 1 25 ? 9.505 -8.113 -0.651 1.00 0.00 195 LYS A CA 3
ATOM 3216 C C . LYS A 1 25 ? 9.481 -6.821 -1.456 1.00 0.00 195 LYS A C 3
ATOM 3217 O O . LYS A 1 25 ? 10.360 -5.967 -1.318 1.00 0.00 195 LYS A O 3
ATOM 3236 N N . GLY A 1 26 ? 8.470 -6.690 -2.297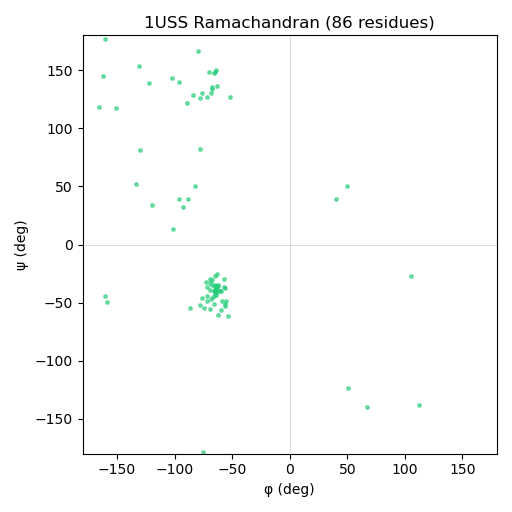 1.00 0.00 196 GLY A N 3
ATOM 3237 C CA . GLY A 1 26 ? 8.341 -5.515 -3.125 1.00 0.00 196 GLY A CA 3
ATOM 3238 C C . GLY A 1 26 ? 7.137 -5.599 -4.034 1.00 0.00 196 GLY A C 3
ATOM 3239 O O . GLY A 1 26 ? 6.970 -6.573 -4.770 1.00 0.00 196 GLY A O 3
ATOM 3243 N N . SER A 1 27 ? 6.299 -4.582 -3.977 1.00 0.00 197 SER A N 3
ATOM 3244 C CA . SER A 1 27 ? 5.103 -4.514 -4.794 1.00 0.00 197 SER A CA 3
ATOM 3245 C C . SER A 1 27 ? 4.665 -3.064 -4.943 1.00 0.00 197 SER A C 3
ATOM 3246 O O . SER A 1 27 ? 4.466 -2.365 -3.952 1.00 0.00 197 SER A O 3
ATOM 3254 N N . SER A 1 28 ? 4.562 -2.604 -6.181 1.00 0.00 198 SER A N 3
ATOM 3255 C CA . SER A 1 28 ? 4.179 -1.227 -6.459 1.00 0.00 198 SER A CA 3
ATOM 3256 C C . SER A 1 28 ? 2.749 -0.954 -6.003 1.00 0.00 198 SER A C 3
ATOM 3257 O O . SER A 1 28 ? 2.021 -1.882 -5.629 1.00 0.00 198 SER A O 3
ATOM 3265 N N . ARG A 1 29 ? 2.323 0.305 -6.104 1.00 0.00 199 ARG A N 3
ATOM 3266 C CA . ARG A 1 29 ? 0.954 0.680 -5.768 1.00 0.00 199 ARG A CA 3
ATOM 3267 C C . ARG A 1 29 ? -0.019 -0.134 -6.606 1.00 0.00 199 ARG A C 3
ATOM 3268 O O . ARG A 1 29 ? -1.102 -0.477 -6.155 1.00 0.00 199 ARG A O 3
ATOM 3289 N N . ILE A 1 30 ? 0.420 -0.477 -7.811 1.00 0.00 200 ILE A N 3
ATOM 3290 C CA . ILE A 1 30 ? -0.361 -1.288 -8.732 1.00 0.00 200 ILE A CA 3
ATOM 3291 C C . ILE A 1 30 ? -0.799 -2.599 -8.075 1.00 0.00 200 ILE A C 3
ATOM 3292 O O . ILE A 1 30 ? -1.975 -2.960 -8.115 1.00 0.00 200 ILE A O 3
ATOM 3308 N N . VAL A 1 31 ? 0.145 -3.290 -7.448 1.00 0.00 201 VAL A N 3
ATOM 3309 C CA . VAL A 1 31 ? -0.143 -4.558 -6.786 1.00 0.00 201 VAL A CA 3
ATOM 3310 C C . VAL A 1 31 ? -0.854 -4.340 -5.453 1.00 0.00 201 VAL A C 3
ATOM 3311 O O . VAL A 1 31 ? -1.850 -5.003 -5.152 1.00 0.00 201 VAL A O 3
ATOM 3324 N N . LEU A 1 32 ? -0.277 -3.473 -4.627 1.00 0.00 202 LEU A N 3
ATOM 3325 C CA . LEU A 1 32 ? -0.764 -3.262 -3.270 1.00 0.00 202 LEU A CA 3
ATOM 3326 C C . LEU A 1 32 ? -2.203 -2.736 -3.274 1.00 0.00 202 LEU A C 3
ATOM 3327 O O . LEU A 1 32 ? -3.062 -3.269 -2.571 1.00 0.00 202 LEU A O 3
ATOM 3343 N N . LYS A 1 33 ? -2.471 -1.732 -4.108 1.00 0.00 203 LYS A N 3
ATOM 3344 C CA . LYS A 1 33 ? -3.813 -1.165 -4.211 1.00 0.00 203 LYS A CA 3
ATOM 3345 C C . LYS A 1 33 ? -4.797 -2.205 -4.725 1.00 0.00 203 LYS A C 3
ATOM 3346 O O . LYS A 1 33 ? -5.920 -2.303 -4.233 1.00 0.00 203 LYS A O 3
ATOM 3365 N N . LYS A 1 34 ? -4.364 -2.986 -5.707 1.00 0.00 204 LYS A N 3
ATOM 3366 C CA . LYS A 1 34 ? -5.207 -4.018 -6.293 1.00 0.00 204 LYS A CA 3
ATOM 3367 C C . LYS A 1 34 ? -5.621 -5.039 -5.242 1.00 0.00 204 LYS A C 3
ATOM 3368 O O . LYS A 1 34 ? -6.803 -5.370 -5.117 1.00 0.00 204 LYS A O 3
ATOM 3387 N N . TYR A 1 35 ? -4.647 -5.537 -4.494 1.00 0.00 205 TYR A N 3
ATOM 3388 C CA . TYR A 1 35 ? -4.913 -6.546 -3.482 1.00 0.00 205 TYR A CA 3
ATOM 3389 C C . TYR A 1 35 ? -5.793 -5.995 -2.367 1.00 0.00 205 TYR A C 3
ATOM 3390 O O . TYR A 1 35 ? -6.774 -6.631 -1.980 1.00 0.00 205 TYR A O 3
ATOM 3408 N N . VAL A 1 36 ? -5.388 -4.871 -1.786 1.00 0.00 206 VAL A N 3
ATOM 3409 C CA . VAL A 1 36 ? -6.079 -4.325 -0.629 1.00 0.00 206 VAL A CA 3
ATOM 3410 C C . VAL A 1 36 ? -7.510 -3.905 -0.974 1.00 0.00 206 VAL A C 3
ATOM 3411 O O . VAL A 1 36 ? -8.432 -4.128 -0.192 1.00 0.00 206 VAL A O 3
ATOM 3424 N N . LYS A 1 37 ? -7.698 -3.365 -2.173 1.00 0.00 207 LYS A N 3
ATOM 3425 C CA . LYS A 1 37 ? -9.025 -2.959 -2.628 1.00 0.00 207 LYS A CA 3
ATOM 3426 C C . LYS A 1 37 ? -9.946 -4.168 -2.748 1.00 0.00 207 LYS A C 3
ATOM 3427 O O . LYS A 1 37 ? -11.091 -4.139 -2.293 1.00 0.00 207 LYS A O 3
ATOM 3446 N N . ASP A 1 38 ? -9.436 -5.216 -3.380 1.00 0.00 208 ASP A N 3
ATOM 3447 C CA . ASP A 1 38 ? -10.200 -6.439 -3.613 1.00 0.00 208 ASP A CA 3
ATOM 3448 C C . ASP A 1 38 ? -10.455 -7.187 -2.305 1.00 0.00 208 ASP A C 3
ATOM 3449 O O . ASP A 1 38 ? -11.570 -7.628 -2.029 1.00 0.00 208 ASP A O 3
ATOM 3458 N N . THR A 1 39 ? -9.401 -7.367 -1.526 1.00 0.00 209 THR A N 3
ATOM 3459 C CA . THR A 1 39 ? -9.489 -8.129 -0.291 1.00 0.00 209 THR A CA 3
ATOM 3460 C C . THR A 1 39 ? -10.350 -7.419 0.751 1.00 0.00 209 THR A C 3
ATOM 3461 O O . THR A 1 39 ? -11.220 -8.030 1.374 1.00 0.00 209 THR A O 3
ATOM 3472 N N . PHE A 1 40 ? -10.089 -6.138 0.969 1.00 0.00 210 PHE A N 3
ATOM 3473 C CA . PHE A 1 40 ? -10.794 -5.394 2.000 1.00 0.00 210 PHE A CA 3
ATOM 3474 C C . PHE A 1 40 ? -12.055 -4.724 1.462 1.00 0.00 210 PHE A C 3
ATOM 3475 O O . PHE A 1 40 ? -12.560 -3.791 2.078 1.00 0.00 210 PHE A O 3
ATOM 3492 N N . SER A 1 41 ? -12.610 -5.250 0.372 1.00 0.00 211 SER A N 3
ATOM 3493 C CA . SER A 1 41 ? -13.847 -4.708 -0.191 1.00 0.00 211 SER A CA 3
ATOM 3494 C C . SER A 1 41 ? -14.963 -4.697 0.852 1.00 0.00 211 SER A C 3
ATOM 3495 O O . SER A 1 41 ? -15.779 -3.777 0.900 1.00 0.00 211 SER A O 3
ATOM 3503 N N . SER A 1 42 ? -15.008 -5.747 1.663 1.00 0.00 212 SER A N 3
ATOM 3504 C CA . SER A 1 42 ? -16.045 -5.910 2.670 1.00 0.00 212 SER A CA 3
ATOM 3505 C C . SER A 1 42 ? -16.041 -4.772 3.692 1.00 0.00 212 SER A C 3
ATOM 3506 O O . SER A 1 42 ? -17.090 -4.229 4.027 1.00 0.00 212 SER A O 3
ATOM 3514 N N . LYS A 1 43 ? -14.883 -4.503 4.277 1.00 0.00 213 LYS A N 3
ATOM 3515 C CA . LYS A 1 43 ? -14.798 -3.550 5.378 1.00 0.00 213 LYS A CA 3
ATOM 3516 C C . LYS A 1 43 ? -14.495 -2.127 4.899 1.00 0.00 213 LYS A C 3
ATOM 3517 O O . LYS A 1 43 ? -14.605 -1.179 5.678 1.00 0.00 213 LYS A O 3
ATOM 3536 N N . LEU A 1 44 ? -13.968 -2.005 3.686 1.00 0.00 214 LEU A N 3
ATOM 3537 C CA . LEU A 1 44 ? -13.486 -0.721 3.180 1.00 0.00 214 LEU A CA 3
ATOM 3538 C C . LEU A 1 44 ? -14.585 0.337 3.190 1.00 0.00 214 LEU A C 3
ATOM 3539 O O . LEU A 1 44 ? -14.448 1.370 3.849 1.00 0.00 214 LEU A O 3
ATOM 3555 N N . LYS A 1 45 ? -15.684 0.052 2.489 1.00 0.00 215 LYS A N 3
ATOM 3556 C CA . LYS A 1 45 ? -16.832 0.964 2.425 1.00 0.00 215 LYS A CA 3
ATOM 3557 C C . LYS A 1 45 ? -16.423 2.345 1.922 1.00 0.00 215 LYS A C 3
ATOM 3558 O O . LYS A 1 45 ? -16.924 3.368 2.398 1.00 0.00 215 LYS A O 3
ATOM 3577 N N . THR A 1 46 ? -15.526 2.375 0.948 1.00 0.00 216 THR A N 3
ATOM 3578 C CA . THR A 1 46 ? -15.055 3.627 0.388 1.00 0.00 216 THR A CA 3
ATOM 3579 C C . THR A 1 46 ? -14.213 3.361 -0.856 1.00 0.00 216 THR A C 3
ATOM 3580 O O . THR A 1 46 ? -13.642 2.281 -1.004 1.00 0.00 216 THR A O 3
ATOM 3591 N N . SER A 1 47 ? -14.269 4.281 -1.811 1.00 0.00 217 SER A N 3
ATOM 3592 C CA . SER A 1 47 ? -13.614 4.086 -3.096 1.00 0.00 217 SER A CA 3
ATOM 3593 C C . SER A 1 47 ? -13.476 5.416 -3.842 1.00 0.00 217 SER A C 3
ATOM 3594 O O . SER A 1 47 ? -12.672 5.535 -4.769 1.00 0.00 217 SER A O 3
ATOM 3602 N N . SER A 1 48 ? -14.280 6.401 -3.442 1.00 0.00 218 SER A N 3
ATOM 3603 C CA . SER A 1 48 ? -14.308 7.715 -4.087 1.00 0.00 218 SER A CA 3
ATOM 3604 C C . SER A 1 48 ? -12.915 8.340 -4.212 1.00 0.00 218 SER A C 3
ATOM 3605 O O . SER A 1 48 ? -12.566 8.884 -5.261 1.00 0.00 218 SER A O 3
ATOM 3613 N N . ASN A 1 49 ? -12.113 8.227 -3.162 1.00 0.00 219 ASN A N 3
ATOM 3614 C CA . ASN A 1 49 ? -10.753 8.761 -3.175 1.00 0.00 219 ASN A CA 3
ATOM 3615 C C . ASN A 1 49 ? -9.774 7.714 -2.675 1.00 0.00 219 ASN A C 3
ATOM 3616 O O . ASN A 1 49 ? -8.831 8.033 -1.951 1.00 0.00 219 ASN A O 3
ATOM 3627 N N . PHE A 1 50 ? -10.023 6.460 -3.032 1.00 0.00 220 PHE A N 3
ATOM 3628 C CA . PHE A 1 50 ? -9.185 5.358 -2.578 1.00 0.00 220 PHE A CA 3
ATOM 3629 C C . PHE A 1 50 ? -7.769 5.505 -3.110 1.00 0.00 220 PHE A C 3
ATOM 3630 O O . PHE A 1 50 ? -6.809 5.435 -2.355 1.00 0.00 220 PHE A O 3
ATOM 3647 N N . ASP A 1 51 ? -7.656 5.693 -4.416 1.00 0.00 221 ASP A N 3
ATOM 3648 C CA . ASP A 1 51 ? -6.353 5.815 -5.068 1.00 0.00 221 ASP A CA 3
ATOM 3649 C C . ASP A 1 51 ? -5.588 7.032 -4.549 1.00 0.00 221 ASP A C 3
ATOM 3650 O O . ASP A 1 51 ? -4.388 6.948 -4.259 1.00 0.00 221 ASP A O 3
ATOM 3659 N N . TYR A 1 52 ? -6.292 8.148 -4.389 1.00 0.00 222 TYR A N 3
ATOM 3660 C CA . TYR A 1 52 ? -5.695 9.370 -3.860 1.00 0.00 222 TYR A CA 3
ATOM 3661 C C . TYR A 1 52 ? -5.221 9.175 -2.420 1.00 0.00 222 TYR A C 3
ATOM 3662 O O . TYR A 1 52 ? -4.065 9.454 -2.094 1.00 0.00 222 TYR A O 3
ATOM 3680 N N . LEU A 1 53 ? -6.114 8.693 -1.565 1.00 0.00 223 LEU A N 3
ATOM 3681 C CA . LEU A 1 53 ? -5.777 8.481 -0.162 1.00 0.00 223 LEU A CA 3
ATOM 3682 C C . LEU A 1 53 ? -4.756 7.372 0.002 1.00 0.00 223 LEU A C 3
ATOM 3683 O O . LEU A 1 53 ? -3.947 7.408 0.924 1.00 0.00 223 LEU A O 3
ATOM 3699 N N . PHE A 1 54 ? -4.756 6.430 -0.927 1.00 0.00 224 PHE A N 3
ATOM 3700 C CA . PHE A 1 54 ? -3.769 5.363 -0.931 1.00 0.00 224 PHE A CA 3
ATOM 3701 C C . PHE A 1 54 ? -2.372 5.966 -0.994 1.00 0.00 224 PHE A C 3
ATOM 3702 O O . PHE A 1 54 ? -1.531 5.685 -0.151 1.00 0.00 224 PHE A O 3
ATOM 3719 N N . ASN A 1 55 ? -2.187 6.895 -1.925 1.00 0.00 225 ASN A N 3
ATOM 3720 C CA . ASN A 1 55 ? -0.920 7.608 -2.069 1.00 0.00 225 ASN A CA 3
ATOM 3721 C C . ASN A 1 55 ? -0.611 8.427 -0.815 1.00 0.00 225 ASN A C 3
ATOM 3722 O O . ASN A 1 55 ? 0.516 8.416 -0.321 1.00 0.00 225 ASN A O 3
ATOM 3733 N N . SER A 1 56 ? -1.620 9.127 -0.309 1.00 0.00 226 SER A N 3
ATOM 3734 C CA . SER A 1 56 ? -1.464 9.967 0.874 1.00 0.00 226 SER A CA 3
ATOM 3735 C C . SER A 1 56 ? -1.027 9.138 2.086 1.00 0.00 226 SER A C 3
ATOM 3736 O O . SER A 1 56 ? -0.070 9.492 2.781 1.00 0.00 226 SER A O 3
ATOM 3744 N N . ALA A 1 57 ? -1.710 8.018 2.309 1.00 0.00 227 ALA A N 3
ATOM 3745 C CA . ALA A 1 57 ? -1.384 7.127 3.414 1.00 0.00 227 ALA A CA 3
ATOM 3746 C C . ALA A 1 57 ? -0.027 6.469 3.198 1.00 0.00 227 ALA A C 3
ATOM 3747 O O . ALA A 1 57 ? 0.730 6.270 4.147 1.00 0.00 227 ALA A O 3
ATOM 3754 N N . ILE A 1 58 ? 0.281 6.165 1.941 1.00 0.00 228 ILE A N 3
ATOM 3755 C CA . ILE A 1 58 ? 1.571 5.562 1.588 1.00 0.00 228 ILE A CA 3
ATOM 3756 C C . ILE A 1 58 ? 2.723 6.440 2.056 1.00 0.00 228 ILE A C 3
ATOM 3757 O O . ILE A 1 58 ? 3.713 5.940 2.583 1.00 0.00 228 ILE A O 3
ATOM 3773 N N . LYS A 1 59 ? 2.562 7.751 1.921 1.00 0.00 229 LYS A N 3
ATOM 3774 C CA . LYS A 1 59 ? 3.581 8.693 2.367 1.00 0.00 229 LYS A CA 3
ATOM 3775 C C . LYS A 1 59 ? 3.900 8.478 3.847 1.00 0.00 229 LYS A C 3
ATOM 3776 O O . LYS A 1 59 ? 5.064 8.344 4.228 1.00 0.00 229 LYS A O 3
ATOM 3795 N N . LYS A 1 60 ? 2.855 8.331 4.655 1.00 0.00 230 LYS A N 3
ATOM 3796 C CA . LYS A 1 60 ? 3.014 8.031 6.074 1.00 0.00 230 LYS A CA 3
ATOM 3797 C C . LYS A 1 60 ? 3.623 6.641 6.260 1.00 0.00 230 LYS A C 3
ATOM 3798 O O . LYS A 1 60 ? 4.484 6.443 7.111 1.00 0.00 230 LYS A O 3
ATOM 3817 N N . CYS A 1 61 ? 3.176 5.691 5.447 1.00 0.00 231 CYS A N 3
ATOM 3818 C CA . CYS A 1 61 ? 3.666 4.317 5.513 1.00 0.00 231 CYS A CA 3
ATOM 3819 C C . CYS A 1 61 ? 5.170 4.244 5.243 1.00 0.00 231 CYS A C 3
ATOM 3820 O O . CYS A 1 61 ? 5.887 3.476 5.884 1.00 0.00 231 CYS A O 3
ATOM 3828 N N . VAL A 1 62 ? 5.656 5.067 4.325 1.00 0.00 232 VAL A N 3
ATOM 3829 C CA . VAL A 1 62 ? 7.085 5.123 4.042 1.00 0.00 232 VAL A CA 3
ATOM 3830 C C . VAL A 1 62 ? 7.825 5.736 5.226 1.00 0.00 232 VAL A C 3
ATOM 3831 O O . VAL A 1 62 ? 8.841 5.210 5.679 1.00 0.00 232 VAL A O 3
ATOM 3844 N N . GLU A 1 63 ? 7.229 6.774 5.802 1.00 0.00 233 GLU A N 3
ATOM 3845 C CA . GLU A 1 63 ? 7.753 7.403 7.007 1.00 0.00 233 GLU A CA 3
ATOM 3846 C C . GLU A 1 63 ? 7.742 6.422 8.182 1.00 0.00 233 GLU A C 3
ATOM 3847 O O . GLU A 1 63 ? 8.537 6.543 9.114 1.00 0.00 233 GLU A O 3
ATOM 3859 N N . ASN A 1 64 ? 6.862 5.430 8.104 1.00 0.00 234 ASN A N 3
ATOM 3860 C CA . ASN A 1 64 ? 6.775 4.378 9.115 1.00 0.00 234 ASN A CA 3
ATOM 3861 C C . ASN A 1 64 ? 8.068 3.575 9.181 1.00 0.00 234 ASN A C 3
ATOM 3862 O O . ASN A 1 64 ? 8.468 3.111 10.247 1.00 0.00 234 ASN A O 3
ATOM 3873 N N . GLY A 1 65 ? 8.733 3.436 8.044 1.00 0.00 235 GLY A N 3
ATOM 3874 C CA . GLY A 1 65 ? 9.992 2.719 8.009 1.00 0.00 235 GLY A CA 3
ATOM 3875 C C . GLY A 1 65 ? 9.869 1.371 7.336 1.00 0.00 235 GLY A C 3
ATOM 3876 O O . GLY A 1 65 ? 10.772 0.948 6.619 1.00 0.00 235 GLY A O 3
ATOM 3880 N N . GLU A 1 66 ? 8.756 0.690 7.580 1.00 0.00 236 GLU A N 3
ATOM 3881 C CA . GLU A 1 66 ? 8.521 -0.629 7.003 1.00 0.00 236 GLU A CA 3
ATOM 3882 C C . GLU A 1 66 ? 8.437 -0.533 5.481 1.00 0.00 236 GLU A C 3
ATOM 3883 O O . GLU A 1 66 ? 9.018 -1.344 4.758 1.00 0.00 236 GLU A O 3
ATOM 3895 N N . LEU A 1 67 ? 7.720 0.475 5.005 1.00 0.00 237 LEU A N 3
ATOM 3896 C CA . LEU A 1 67 ? 7.571 0.708 3.578 1.00 0.00 237 LEU A CA 3
ATOM 3897 C C . LEU A 1 67 ? 8.671 1.635 3.079 1.00 0.00 237 LEU A C 3
ATOM 3898 O O . LEU A 1 67 ? 9.050 2.585 3.768 1.00 0.00 237 LEU A O 3
ATOM 3914 N N . VAL A 1 68 ? 9.193 1.354 1.895 1.00 0.00 238 VAL A N 3
ATOM 3915 C CA . VAL A 1 68 ? 10.246 2.170 1.320 1.00 0.00 238 VAL A CA 3
ATOM 3916 C C . VAL A 1 68 ? 10.112 2.227 -0.198 1.00 0.00 238 VAL A C 3
ATOM 3917 O O . VAL A 1 68 ? 9.795 1.228 -0.848 1.00 0.00 238 VAL A O 3
ATOM 3930 N N . GLN A 1 69 ? 10.300 3.412 -0.751 1.00 0.00 239 GLN A N 3
ATOM 3931 C CA . GLN A 1 69 ? 10.196 3.607 -2.186 1.00 0.00 239 GLN A CA 3
ATOM 3932 C C . GLN A 1 69 ? 11.498 4.175 -2.740 1.00 0.00 239 GLN A C 3
ATOM 3933 O O . GLN A 1 69 ? 11.761 5.372 -2.616 1.00 0.00 239 GLN A O 3
ATOM 3947 N N . PRO A 1 70 ? 12.368 3.292 -3.265 1.00 0.00 240 PRO A N 3
ATOM 3948 C CA . PRO A 1 70 ? 13.699 3.655 -3.758 1.00 0.00 240 PRO A CA 3
ATOM 3949 C C . PRO A 1 70 ? 13.715 4.926 -4.606 1.00 0.00 240 PRO A C 3
ATOM 3950 O O . PRO A 1 70 ? 14.521 5.828 -4.371 1.00 0.00 240 PRO A O 3
ATOM 3961 N N . LYS A 1 71 ? 12.850 4.980 -5.612 1.00 0.00 241 LYS A N 3
ATOM 3962 C CA . LYS A 1 71 ? 12.817 6.114 -6.528 1.00 0.00 241 LYS A CA 3
ATOM 3963 C C . LYS A 1 71 ? 11.806 7.170 -6.092 1.00 0.00 241 LYS A C 3
ATOM 3964 O O . LYS A 1 71 ? 11.171 7.817 -6.932 1.00 0.00 241 LYS A O 3
ATOM 3983 N N . GLY A 1 72 ? 11.686 7.364 -4.783 1.00 0.00 242 GLY A N 3
ATOM 3984 C CA . GLY A 1 72 ? 10.789 8.373 -4.254 1.00 0.00 242 GLY A CA 3
ATOM 3985 C C . GLY A 1 72 ? 9.342 8.134 -4.640 1.00 0.00 242 GLY A C 3
ATOM 3986 O O . GLY A 1 72 ? 8.817 7.038 -4.435 1.00 0.00 242 GLY A O 3
ATOM 3990 N N . PRO A 1 73 ? 8.667 9.151 -5.197 1.00 0.00 243 PRO A N 3
ATOM 3991 C CA . PRO A 1 73 ? 7.260 9.050 -5.608 1.00 0.00 243 PRO A CA 3
ATOM 3992 C C . PRO A 1 73 ? 7.029 7.947 -6.637 1.00 0.00 243 PRO A C 3
ATOM 3993 O O . PRO A 1 73 ? 6.066 7.189 -6.543 1.00 0.00 243 PRO A O 3
ATOM 4004 N N . SER A 1 74 ? 7.935 7.838 -7.600 1.00 0.00 244 SER A N 3
ATOM 4005 C CA . SER A 1 74 ? 7.832 6.813 -8.628 1.00 0.00 244 SER A CA 3
ATOM 4006 C C . SER A 1 74 ? 8.654 5.584 -8.247 1.00 0.00 244 SER A C 3
ATOM 4007 O O . SER A 1 74 ? 9.129 4.844 -9.108 1.00 0.00 244 SER A O 3
ATOM 4015 N N . GLY A 1 75 ? 8.802 5.363 -6.949 1.00 0.00 245 GLY A N 3
ATOM 4016 C CA . GLY A 1 75 ? 9.539 4.216 -6.480 1.00 0.00 245 GLY A CA 3
ATOM 4017 C C . GLY A 1 75 ? 8.638 3.041 -6.185 1.00 0.00 245 GLY A C 3
ATOM 4018 O O . GLY A 1 75 ? 7.575 3.203 -5.579 1.00 0.00 245 GLY A O 3
ATOM 4022 N N . ILE A 1 76 ? 9.064 1.858 -6.601 1.00 0.00 246 ILE A N 3
ATOM 4023 C CA . ILE A 1 76 ? 8.310 0.645 -6.325 1.00 0.00 246 ILE A CA 3
ATOM 4024 C C . ILE A 1 76 ? 8.292 0.389 -4.819 1.00 0.00 246 ILE A C 3
ATOM 4025 O O . ILE A 1 76 ? 9.324 0.493 -4.154 1.00 0.00 246 ILE A O 3
ATOM 4041 N N . ILE A 1 77 ? 7.099 0.179 -4.270 1.00 0.00 247 ILE A N 3
ATOM 4042 C CA . ILE A 1 77 ? 6.950 0.001 -2.834 1.00 0.00 247 ILE A CA 3
ATOM 4043 C C . ILE A 1 77 ? 7.582 -1.310 -2.395 1.00 0.00 247 ILE A C 3
ATOM 4044 O O . ILE A 1 77 ? 6.997 -2.382 -2.529 1.00 0.00 247 ILE A O 3
ATOM 4060 N N . LYS A 1 78 ? 8.784 -1.213 -1.877 1.00 0.00 248 LYS A N 3
ATOM 4061 C CA . LYS A 1 78 ? 9.491 -2.373 -1.387 1.00 0.00 248 LYS A CA 3
ATOM 4062 C C . LYS A 1 78 ? 9.433 -2.401 0.131 1.00 0.00 248 LYS A C 3
ATOM 4063 O O . LYS A 1 78 ? 9.326 -1.356 0.767 1.00 0.00 248 LYS A O 3
ATOM 4082 N N . LEU A 1 79 ? 9.429 -3.588 0.708 1.00 0.00 249 LEU A N 3
ATOM 4083 C CA . LEU A 1 79 ? 9.370 -3.707 2.154 1.00 0.00 249 LEU A CA 3
ATOM 4084 C C . LEU A 1 79 ? 10.779 -3.736 2.728 1.00 0.00 249 LEU A C 3
ATOM 4085 O O . LEU A 1 79 ? 11.640 -4.463 2.232 1.00 0.00 249 LEU A O 3
ATOM 4101 N N . ASN A 1 80 ? 11.003 -2.983 3.788 1.00 0.00 250 ASN A N 3
ATOM 4102 C CA . ASN A 1 80 ? 12.292 -2.982 4.460 1.00 0.00 250 ASN A CA 3
ATOM 4103 C C . ASN A 1 80 ? 12.104 -3.216 5.925 1.00 0.00 250 ASN A C 3
ATOM 4104 O O . ASN A 1 80 ? 11.270 -2.576 6.560 1.00 0.00 250 ASN A O 3
ATOM 4115 N N . LYS A 1 81 ? 12.943 -4.044 6.494 1.00 0.00 251 LYS A N 3
ATOM 4116 C CA . LYS A 1 81 ? 12.890 -4.228 7.907 1.00 0.00 251 LYS A CA 3
ATOM 4117 C C . LYS A 1 81 ? 14.243 -3.945 8.546 1.00 0.00 251 LYS A C 3
ATOM 4118 O O . LYS A 1 81 ? 14.329 -3.173 9.498 1.00 0.00 251 LYS A O 3
ATOM 4137 N N . LYS A 1 82 ? 15.306 -4.491 7.965 1.00 0.00 252 LYS A N 3
ATOM 4138 C CA . LYS A 1 82 ? 16.653 -4.214 8.454 1.00 0.00 252 LYS A CA 3
ATOM 4139 C C . LYS A 1 82 ? 17.712 -4.551 7.408 1.00 0.00 252 LYS A C 3
ATOM 4140 O O . LYS A 1 82 ? 18.845 -4.885 7.746 1.00 0.00 252 LYS A O 3
ATOM 4159 N N . LYS A 1 83 ? 17.390 -4.311 6.146 1.00 0.00 253 LYS A N 3
ATOM 4160 C CA . LYS A 1 83 ? 18.383 -4.441 5.085 1.00 0.00 253 LYS A CA 3
ATOM 4161 C C . LYS A 1 83 ? 19.119 -3.123 4.907 1.00 0.00 253 LYS A C 3
ATOM 4162 O O . LYS A 1 83 ? 20.348 -3.071 4.954 1.00 0.00 253 LYS A O 3
ATOM 4181 N N . VAL A 1 84 ? 18.353 -2.047 4.823 1.00 0.00 254 VAL A N 3
ATOM 4182 C CA . VAL A 1 84 ? 18.917 -0.715 4.771 1.00 0.00 254 VAL A CA 3
ATOM 4183 C C . VAL A 1 84 ? 18.463 0.082 5.992 1.00 0.00 254 VAL A C 3
ATOM 4184 O O . VAL A 1 84 ? 17.292 0.018 6.374 1.00 0.00 254 VAL A O 3
ATOM 4197 N N . LYS A 1 85 ? 19.422 0.733 6.652 1.00 0.00 255 LYS A N 3
ATOM 4198 C CA . LYS A 1 85 ? 19.178 1.484 7.888 1.00 0.00 255 LYS A CA 3
ATOM 4199 C C . LYS A 1 85 ? 18.901 0.562 9.077 1.00 0.00 255 LYS A C 3
ATOM 4200 O O . LYS A 1 85 ? 18.192 -0.440 8.969 1.00 0.00 255 LYS A O 3
ATOM 4219 N N . LEU A 1 86 ? 19.508 0.895 10.206 1.00 0.00 256 LEU A N 3
ATOM 4220 C CA . LEU A 1 86 ? 19.361 0.118 11.425 1.00 0.00 256 LEU A CA 3
ATOM 4221 C C . LEU A 1 86 ? 18.030 0.421 12.103 1.00 0.00 256 LEU A C 3
ATOM 4222 O O . LEU A 1 86 ? 17.669 1.587 12.293 1.00 0.00 256 LEU A O 3
ATOM 4238 N N . SER A 1 87 ? 17.341 -0.624 12.532 1.00 0.00 257 SER A N 3
ATOM 4239 C CA . SER A 1 87 ? 16.110 -0.467 13.283 1.00 0.00 257 SER A CA 3
ATOM 4240 C C . SER A 1 87 ? 16.415 0.031 14.692 1.00 0.00 257 SER A C 3
ATOM 4241 O O . SER A 1 87 ? 17.265 -0.531 15.388 1.00 0.00 257 SER A O 3
ATOM 4249 N N . THR A 1 88 ? 15.763 1.112 15.088 1.00 0.00 258 THR A N 3
ATOM 4250 C CA . THR A 1 88 ? 15.983 1.713 16.393 1.00 0.00 258 THR A CA 3
ATOM 4251 C C . THR A 1 88 ? 14.783 2.569 16.779 1.00 0.00 258 THR A C 3
ATOM 4252 O O . THR A 1 88 ? 14.497 3.550 16.059 1.00 0.00 258 THR A O 3
ATOM 4264 N N . LYS A 1 1 ? -15.203 8.541 11.327 1.00 0.00 171 LYS A N 4
ATOM 4265 C CA . LYS A 1 1 ? -14.562 7.973 10.119 1.00 0.00 171 LYS A CA 4
ATOM 4266 C C . LYS A 1 1 ? -13.520 8.926 9.544 1.00 0.00 171 LYS A C 4
ATOM 4267 O O . LYS A 1 1 ? -13.466 9.141 8.331 1.00 0.00 171 LYS A O 4
ATOM 4288 N N . ALA A 1 2 ? -12.695 9.499 10.410 1.00 0.00 172 ALA A N 4
ATOM 4289 C CA . ALA A 1 2 ? -11.664 10.430 9.975 1.00 0.00 172 ALA A CA 4
ATOM 4290 C C . ALA A 1 2 ? -10.523 9.693 9.287 1.00 0.00 172 ALA A C 4
ATOM 4291 O O . ALA A 1 2 ? -9.919 8.789 9.877 1.00 0.00 172 ALA A O 4
ATOM 4298 N N . SER A 1 3 ? -10.254 10.072 8.037 1.00 0.00 173 SER A N 4
ATOM 4299 C CA . SER A 1 3 ? -9.184 9.485 7.224 1.00 0.00 173 SER A CA 4
ATOM 4300 C C . SER A 1 3 ? -9.493 8.042 6.802 1.00 0.00 173 SER A C 4
ATOM 4301 O O . SER A 1 3 ? -9.303 7.677 5.640 1.00 0.00 173 SER A O 4
ATOM 4309 N N . SER A 1 4 ? -9.974 7.231 7.731 1.00 0.00 174 SER A N 4
ATOM 4310 C CA . SER A 1 4 ? -10.313 5.848 7.446 1.00 0.00 174 SER A CA 4
ATOM 4311 C C . SER A 1 4 ? -11.746 5.554 7.880 1.00 0.00 174 SER A C 4
ATOM 4312 O O . SER A 1 4 ? -12.193 6.042 8.918 1.00 0.00 174 SER A O 4
ATOM 4320 N N . PRO A 1 5 ? -12.507 4.815 7.056 1.00 0.00 175 PRO A N 4
ATOM 4321 C CA . PRO A 1 5 ? -13.911 4.504 7.340 1.00 0.00 175 PRO A CA 4
ATOM 4322 C C . PRO A 1 5 ? -14.071 3.701 8.627 1.00 0.00 175 PRO A C 4
ATOM 4323 O O . PRO A 1 5 ? -14.840 4.071 9.512 1.00 0.00 175 PRO A O 4
ATOM 4334 N N . SER A 1 6 ? -13.308 2.624 8.740 1.00 0.00 176 SER A N 4
ATOM 4335 C CA . SER A 1 6 ? -13.336 1.784 9.926 1.00 0.00 176 SER A CA 4
ATOM 4336 C C . SER A 1 6 ? -12.063 1.979 10.748 1.00 0.00 176 SER A C 4
ATOM 4337 O O . SER A 1 6 ? -11.276 2.893 10.481 1.00 0.00 176 SER A O 4
ATOM 4345 N N . SER A 1 7 ? -11.836 1.099 11.719 1.00 0.00 177 SER A N 4
ATOM 4346 C CA . SER A 1 7 ? -10.632 1.160 12.531 1.00 0.00 177 SER A CA 4
ATOM 4347 C C . SER A 1 7 ? -9.438 0.671 11.741 1.00 0.00 177 SER A C 4
ATOM 4348 O O . SER A 1 7 ? -8.301 1.076 11.986 1.00 0.00 177 SER A O 4
ATOM 4356 N N . LEU A 1 8 ? -9.713 -0.204 10.797 1.00 0.00 178 LEU A N 4
ATOM 4357 C CA . LEU A 1 8 ? -8.684 -0.740 9.931 1.00 0.00 178 LEU A CA 4
ATOM 4358 C C . LEU A 1 8 ? -8.234 0.338 8.963 1.00 0.00 178 LEU A C 4
ATOM 4359 O O . LEU A 1 8 ? -8.960 0.710 8.038 1.00 0.00 178 LEU A O 4
ATOM 4375 N N . THR A 1 9 ? -7.141 0.972 9.318 1.00 0.00 179 THR A N 4
ATOM 4376 C CA . THR A 1 9 ? -6.660 2.138 8.613 1.00 0.00 179 THR A CA 4
ATOM 4377 C C . THR A 1 9 ? -6.044 1.759 7.270 1.00 0.00 179 THR A C 4
ATOM 4378 O O . THR A 1 9 ? -5.641 0.611 7.064 1.00 0.00 179 THR A O 4
ATOM 4389 N N . TYR A 1 10 ? -5.946 2.732 6.371 1.00 0.00 180 TYR A N 4
ATOM 4390 C CA . TYR A 1 10 ? -5.326 2.507 5.073 1.00 0.00 180 TYR A CA 4
ATOM 4391 C C . TYR A 1 10 ? -3.885 2.066 5.259 1.00 0.00 180 TYR A C 4
ATOM 4392 O O . TYR A 1 10 ? -3.424 1.145 4.590 1.00 0.00 180 TYR A O 4
ATOM 4410 N N . LYS A 1 11 ? -3.219 2.659 6.249 1.00 0.00 181 LYS A N 4
ATOM 4411 C CA . LYS A 1 11 ? -1.855 2.282 6.594 1.00 0.00 181 LYS A CA 4
ATOM 4412 C C . LYS A 1 11 ? -1.787 0.798 6.931 1.00 0.00 181 LYS A C 4
ATOM 4413 O O . LYS A 1 11 ? -0.916 0.087 6.429 1.00 0.00 181 LYS A O 4
ATOM 4432 N N . GLU A 1 12 ? -2.712 0.325 7.762 1.00 0.00 182 GLU A N 4
ATOM 4433 C CA . GLU A 1 12 ? -2.724 -1.081 8.141 1.00 0.00 182 GLU A CA 4
ATOM 4434 C C . GLU A 1 12 ? -2.992 -1.971 6.935 1.00 0.00 182 GLU A C 4
ATOM 4435 O O . GLU A 1 12 ? -2.324 -2.980 6.751 1.00 0.00 182 GLU A O 4
ATOM 4447 N N . MET A 1 13 ? -3.988 -1.610 6.135 1.00 0.00 183 MET A N 4
ATOM 4448 C CA . MET A 1 13 ? -4.354 -2.414 4.970 1.00 0.00 183 MET A CA 4
ATOM 4449 C C . MET A 1 13 ? -3.200 -2.479 3.977 1.00 0.00 183 MET A C 4
ATOM 4450 O O . MET A 1 13 ? -2.856 -3.557 3.486 1.00 0.00 183 MET A O 4
ATOM 4464 N N . ILE A 1 14 ? -2.535 -1.348 3.784 1.00 0.00 184 ILE A N 4
ATOM 4465 C CA . ILE A 1 14 ? -1.336 -1.286 2.959 1.00 0.00 184 ILE A CA 4
ATOM 4466 C C . ILE A 1 14 ? -0.243 -2.174 3.546 1.00 0.00 184 ILE A C 4
ATOM 4467 O O . ILE A 1 14 ? 0.345 -3.005 2.852 1.00 0.00 184 ILE A O 4
ATOM 4483 N N . LEU A 1 15 ? -0.032 -2.031 4.847 1.00 0.00 185 LEU A N 4
ATOM 4484 C CA . LEU A 1 15 ? 0.952 -2.823 5.568 1.00 0.00 185 LEU A CA 4
ATOM 4485 C C . LEU A 1 15 ? 0.652 -4.316 5.441 1.00 0.00 185 LEU A C 4
ATOM 4486 O O . LEU A 1 15 ? 1.534 -5.100 5.118 1.00 0.00 185 LEU A O 4
ATOM 4502 N N . LYS A 1 16 ? -0.584 -4.699 5.721 1.00 0.00 186 LYS A N 4
ATOM 4503 C CA . LYS A 1 16 ? -0.988 -6.103 5.705 1.00 0.00 186 LYS A CA 4
ATOM 4504 C C . LYS A 1 16 ? -0.795 -6.738 4.332 1.00 0.00 186 LYS A C 4
ATOM 4505 O O . LYS A 1 16 ? -0.470 -7.916 4.228 1.00 0.00 186 LYS A O 4
ATOM 4524 N N . SER A 1 17 ? -1.023 -5.964 3.288 1.00 0.00 187 SER A N 4
ATOM 4525 C CA . SER A 1 17 ? -0.912 -6.467 1.929 1.00 0.00 187 SER A CA 4
ATOM 4526 C C . SER A 1 17 ? 0.525 -6.872 1.587 1.00 0.00 187 SER A C 4
ATOM 4527 O O . SER A 1 17 ? 0.746 -7.731 0.734 1.00 0.00 187 SER A O 4
ATOM 4535 N N . MET A 1 18 ? 1.496 -6.205 2.205 1.00 0.00 188 MET A N 4
ATOM 4536 C CA . MET A 1 18 ? 2.905 -6.433 1.890 1.00 0.00 188 MET A CA 4
ATOM 4537 C C . MET A 1 18 ? 3.350 -7.879 2.195 1.00 0.00 188 MET A C 4
ATOM 4538 O O . MET A 1 18 ? 3.837 -8.567 1.296 1.00 0.00 188 MET A O 4
ATOM 4552 N N . PRO A 1 19 ? 3.235 -8.364 3.455 1.00 0.00 189 PRO A N 4
ATOM 4553 C CA . PRO A 1 19 ? 3.657 -9.724 3.808 1.00 0.00 189 PRO A CA 4
ATOM 4554 C C . PRO A 1 19 ? 2.683 -10.785 3.306 1.00 0.00 189 PRO A C 4
ATOM 4555 O O . PRO A 1 19 ? 3.086 -11.910 2.998 1.00 0.00 189 PRO A O 4
ATOM 4566 N N . GLN A 1 20 ? 1.394 -10.452 3.286 1.00 0.00 190 GLN A N 4
ATOM 4567 C CA . GLN A 1 20 ? 0.367 -11.397 2.879 1.00 0.00 190 GLN A CA 4
ATOM 4568 C C . GLN A 1 20 ? 0.521 -11.772 1.406 1.00 0.00 190 GLN A C 4
ATOM 4569 O O . GLN A 1 20 ? 0.247 -12.910 1.019 1.00 0.00 190 GLN A O 4
ATOM 4583 N N . LEU A 1 21 ? 1.129 -10.881 0.632 1.00 0.00 191 LEU A N 4
ATOM 4584 C CA . LEU A 1 21 ? 1.519 -11.211 -0.731 1.00 0.00 191 LEU A CA 4
ATOM 4585 C C . LEU A 1 21 ? 2.870 -11.916 -0.710 1.00 0.00 191 LEU A C 4
ATOM 4586 O O . LEU A 1 21 ? 3.790 -11.483 -0.014 1.00 0.00 191 LEU A O 4
ATOM 4602 N N . ASN A 1 22 ? 2.968 -13.035 -1.408 1.00 0.00 192 ASN A N 4
ATOM 4603 C CA . ASN A 1 22 ? 4.189 -13.832 -1.400 1.00 0.00 192 ASN A CA 4
ATOM 4604 C C . ASN A 1 22 ? 5.164 -13.369 -2.474 1.00 0.00 192 ASN A C 4
ATOM 4605 O O . ASN A 1 22 ? 5.733 -14.183 -3.211 1.00 0.00 192 ASN A O 4
ATOM 4616 N N . ASP A 1 23 ? 5.399 -12.066 -2.524 1.00 0.00 193 ASP A N 4
ATOM 4617 C CA . ASP A 1 23 ? 6.370 -11.508 -3.451 1.00 0.00 193 ASP A CA 4
ATOM 4618 C C . ASP A 1 23 ? 7.758 -11.557 -2.824 1.00 0.00 193 ASP A C 4
ATOM 4619 O O . ASP A 1 23 ? 8.662 -12.213 -3.339 1.00 0.00 193 ASP A O 4
ATOM 4628 N N . GLY A 1 24 ? 7.894 -10.949 -1.654 1.00 0.00 194 GLY A N 4
ATOM 4629 C CA . GLY A 1 24 ? 9.148 -11.017 -0.940 1.00 0.00 194 GLY A CA 4
ATOM 4630 C C . GLY A 1 24 ? 9.624 -9.662 -0.464 1.00 0.00 194 GLY A C 4
ATOM 4631 O O . GLY A 1 24 ? 9.306 -9.245 0.652 1.00 0.00 194 GLY A O 4
ATOM 4635 N N . LYS A 1 25 ? 10.453 -9.017 -1.275 1.00 0.00 195 LYS A N 4
ATOM 4636 C CA . LYS A 1 25 ? 11.084 -7.751 -0.901 1.00 0.00 195 LYS A CA 4
ATOM 4637 C C . LYS A 1 25 ? 10.051 -6.644 -0.681 1.00 0.00 195 LYS A C 4
ATOM 4638 O O . LYS A 1 25 ? 10.253 -5.754 0.147 1.00 0.00 195 LYS A O 4
ATOM 4657 N N . GLY A 1 26 ? 8.946 -6.706 -1.409 1.00 0.00 196 GLY A N 4
ATOM 4658 C CA . GLY A 1 26 ? 7.917 -5.700 -1.263 1.00 0.00 196 GLY A CA 4
ATOM 4659 C C . GLY A 1 26 ? 6.736 -5.963 -2.163 1.00 0.00 196 GLY A C 4
ATOM 4660 O O . GLY A 1 26 ? 6.390 -7.119 -2.410 1.00 0.00 196 GLY A O 4
ATOM 4664 N N . SER A 1 27 ? 6.159 -4.898 -2.691 1.00 0.00 197 SER A N 4
ATOM 4665 C CA . SER A 1 27 ? 5.033 -5.007 -3.595 1.00 0.00 197 SER A CA 4
ATOM 4666 C C . SER A 1 27 ? 4.719 -3.644 -4.193 1.00 0.00 197 SER A C 4
ATOM 4667 O O . SER A 1 27 ? 4.709 -2.631 -3.492 1.00 0.00 197 SER A O 4
ATOM 4675 N N . SER A 1 28 ? 4.511 -3.618 -5.497 1.00 0.00 198 SER A N 4
ATOM 4676 C CA . SER A 1 28 ? 4.211 -2.385 -6.198 1.00 0.00 198 SER A CA 4
ATOM 4677 C C . SER A 1 28 ? 2.863 -1.834 -5.742 1.00 0.00 198 SER A C 4
ATOM 4678 O O . SER A 1 28 ? 1.935 -2.601 -5.477 1.00 0.00 198 SER A O 4
ATOM 4686 N N . ARG A 1 29 ? 2.733 -0.508 -5.729 1.00 0.00 199 ARG A N 4
ATOM 4687 C CA . ARG A 1 29 ? 1.462 0.132 -5.391 1.00 0.00 199 ARG A CA 4
ATOM 4688 C C . ARG A 1 29 ? 0.381 -0.314 -6.373 1.00 0.00 199 ARG A C 4
ATOM 4689 O O . ARG A 1 29 ? -0.800 -0.332 -6.048 1.00 0.00 199 ARG A O 4
ATOM 4710 N N . ILE A 1 30 ? 0.827 -0.758 -7.543 1.00 0.00 200 ILE A N 4
ATOM 4711 C CA . ILE A 1 30 ? -0.049 -1.315 -8.564 1.00 0.00 200 ILE A CA 4
ATOM 4712 C C . ILE A 1 30 ? -0.771 -2.554 -8.031 1.00 0.00 200 ILE A C 4
ATOM 4713 O O . ILE A 1 30 ? -2.001 -2.631 -8.058 1.00 0.00 200 ILE A O 4
ATOM 4729 N N . VAL A 1 31 ? 0.003 -3.482 -7.477 1.00 0.00 201 VAL A N 4
ATOM 4730 C CA . VAL A 1 31 ? -0.552 -4.689 -6.876 1.00 0.00 201 VAL A CA 4
ATOM 4731 C C . VAL A 1 31 ? -1.293 -4.345 -5.596 1.00 0.00 201 VAL A C 4
ATOM 4732 O O . VAL A 1 31 ? -2.369 -4.874 -5.324 1.00 0.00 201 VAL A O 4
ATOM 4745 N N . LEU A 1 32 ? -0.700 -3.456 -4.814 1.00 0.00 202 LEU A N 4
ATOM 4746 C CA . LEU A 1 32 ? -1.275 -3.029 -3.548 1.00 0.00 202 LEU A CA 4
ATOM 4747 C C . LEU A 1 32 ? -2.677 -2.451 -3.749 1.00 0.00 202 LEU A C 4
ATOM 4748 O O . LEU A 1 32 ? -3.617 -2.861 -3.077 1.00 0.00 202 LEU A O 4
ATOM 4764 N N . LYS A 1 33 ? -2.820 -1.563 -4.730 1.00 0.00 203 LYS A N 4
ATOM 4765 C CA . LYS A 1 33 ? -4.113 -0.965 -5.055 1.00 0.00 203 LYS A CA 4
ATOM 4766 C C . LYS A 1 33 ? -5.156 -2.042 -5.338 1.00 0.00 203 LYS A C 4
ATOM 4767 O O . LYS A 1 33 ? -6.287 -1.969 -4.855 1.00 0.00 203 LYS A O 4
ATOM 4786 N N . LYS A 1 34 ? -4.758 -3.041 -6.109 1.00 0.00 204 LYS A N 4
ATOM 4787 C CA . LYS A 1 34 ? -5.642 -4.135 -6.477 1.00 0.00 204 LYS A CA 4
ATOM 4788 C C . LYS A 1 34 ? -5.979 -5.000 -5.264 1.00 0.00 204 LYS A C 4
ATOM 4789 O O . LYS A 1 34 ? -7.115 -5.456 -5.107 1.00 0.00 204 LYS A O 4
ATOM 4808 N N . TYR A 1 35 ? -4.980 -5.266 -4.432 1.00 0.00 205 TYR A N 4
ATOM 4809 C CA . TYR A 1 35 ? -5.167 -6.128 -3.273 1.00 0.00 205 TYR A CA 4
ATOM 4810 C C . TYR A 1 35 ? -6.085 -5.475 -2.242 1.00 0.00 205 TYR A C 4
ATOM 4811 O O . TYR A 1 35 ? -6.998 -6.123 -1.725 1.00 0.00 205 TYR A O 4
ATOM 4829 N N . VAL A 1 36 ? -5.850 -4.196 -1.946 1.00 0.00 206 VAL A N 4
ATOM 4830 C CA . VAL A 1 36 ? -6.667 -3.477 -0.981 1.00 0.00 206 VAL A CA 4
ATOM 4831 C C . VAL A 1 36 ? -8.117 -3.416 -1.451 1.00 0.00 206 VAL A C 4
ATOM 4832 O O . VAL A 1 36 ? -9.044 -3.595 -0.663 1.00 0.00 206 VAL A O 4
ATOM 4845 N N . LYS A 1 37 ? -8.300 -3.148 -2.739 1.00 0.00 207 LYS A N 4
ATOM 4846 C CA . LYS A 1 37 ? -9.632 -3.014 -3.315 1.00 0.00 207 LYS A CA 4
ATOM 4847 C C . LYS A 1 37 ? -10.434 -4.309 -3.191 1.00 0.00 207 LYS A C 4
ATOM 4848 O O . LYS A 1 37 ? -11.635 -4.273 -2.919 1.00 0.00 207 LYS A O 4
ATOM 4867 N N . ASP A 1 38 ? -9.799 -5.437 -3.489 1.00 0.00 208 ASP A N 4
ATOM 4868 C CA . ASP A 1 38 ? -10.503 -6.719 -3.512 1.00 0.00 208 ASP A CA 4
ATOM 4869 C C . ASP A 1 38 ? -10.559 -7.372 -2.135 1.00 0.00 208 ASP A C 4
ATOM 4870 O O . ASP A 1 38 ? -11.633 -7.726 -1.649 1.00 0.00 208 ASP A O 4
ATOM 4879 N N . THR A 1 39 ? -9.391 -7.618 -1.557 1.00 0.00 209 THR A N 4
ATOM 4880 C CA . THR A 1 39 ? -9.300 -8.341 -0.296 1.00 0.00 209 THR A CA 4
ATOM 4881 C C . THR A 1 39 ? -9.867 -7.522 0.861 1.00 0.00 209 THR A C 4
ATOM 4882 O O . THR A 1 39 ? -10.606 -8.039 1.702 1.00 0.00 209 THR A O 4
ATOM 4893 N N . PHE A 1 40 ? -9.566 -6.236 0.874 1.00 0.00 210 PHE A N 4
ATOM 4894 C CA . PHE A 1 40 ? -10.084 -5.358 1.909 1.00 0.00 210 PHE A CA 4
ATOM 4895 C C . PHE A 1 40 ? -11.281 -4.573 1.389 1.00 0.00 210 PHE A C 4
ATOM 4896 O O . PHE A 1 40 ? -11.477 -3.427 1.765 1.00 0.00 210 PHE A O 4
ATOM 4913 N N . SER A 1 41 ? -12.072 -5.194 0.522 1.00 0.00 211 SER A N 4
ATOM 4914 C CA . SER A 1 41 ? -13.221 -4.530 -0.089 1.00 0.00 211 SER A CA 4
ATOM 4915 C C . SER A 1 41 ? -14.188 -3.992 0.965 1.00 0.00 211 SER A C 4
ATOM 4916 O O . SER A 1 41 ? -14.675 -2.864 0.855 1.00 0.00 211 SER A O 4
ATOM 4924 N N . SER A 1 42 ? -14.488 -4.808 1.965 1.00 0.00 212 SER A N 4
ATOM 4925 C CA . SER A 1 42 ? -15.422 -4.415 3.007 1.00 0.00 212 SER A CA 4
ATOM 4926 C C . SER A 1 42 ? -14.779 -3.401 3.953 1.00 0.00 212 SER A C 4
ATOM 4927 O O . SER A 1 42 ? -15.441 -2.492 4.446 1.00 0.00 212 SER A O 4
ATOM 4935 N N . LYS A 1 43 ? -13.484 -3.553 4.184 1.00 0.00 213 LYS A N 4
ATOM 4936 C CA . LYS A 1 43 ? -12.743 -2.637 5.047 1.00 0.00 213 LYS A CA 4
ATOM 4937 C C . LYS A 1 43 ? -12.628 -1.272 4.377 1.00 0.00 213 LYS A C 4
ATOM 4938 O O . LYS A 1 43 ? -12.863 -0.228 4.991 1.00 0.00 213 LYS A O 4
ATOM 4957 N N . LEU A 1 44 ? -12.308 -1.310 3.092 1.00 0.00 214 LEU A N 4
ATOM 4958 C CA . LEU A 1 44 ? -12.166 -0.123 2.267 1.00 0.00 214 LEU A CA 4
ATOM 4959 C C . LEU A 1 44 ? -13.535 0.421 1.855 1.00 0.00 214 LEU A C 4
ATOM 4960 O O . LEU A 1 44 ? -13.863 0.486 0.668 1.00 0.00 214 LEU A O 4
ATOM 4976 N N . LYS A 1 45 ? -14.342 0.787 2.844 1.00 0.00 215 LYS A N 4
ATOM 4977 C CA . LYS A 1 45 ? -15.674 1.333 2.597 1.00 0.00 215 LYS A CA 4
ATOM 4978 C C . LYS A 1 45 ? -15.603 2.776 2.099 1.00 0.00 215 LYS A C 4
ATOM 4979 O O . LYS A 1 45 ? -16.236 3.666 2.661 1.00 0.00 215 LYS A O 4
ATOM 4998 N N . THR A 1 46 ? -14.853 3.000 1.035 1.00 0.00 216 THR A N 4
ATOM 4999 C CA . THR A 1 46 ? -14.751 4.318 0.437 1.00 0.00 216 THR A CA 4
ATOM 5000 C C . THR A 1 46 ? -15.727 4.447 -0.728 1.00 0.00 216 THR A C 4
ATOM 5001 O O . THR A 1 46 ? -15.944 3.491 -1.478 1.00 0.00 216 THR A O 4
ATOM 5012 N N . SER A 1 47 ? -16.302 5.632 -0.887 1.00 0.00 217 SER A N 4
ATOM 5013 C CA . SER A 1 47 ? -17.204 5.894 -1.993 1.00 0.00 217 SER A CA 4
ATOM 5014 C C . SER A 1 47 ? -16.427 5.890 -3.306 1.00 0.00 217 SER A C 4
ATOM 5015 O O . SER A 1 47 ? -16.653 5.039 -4.167 1.00 0.00 217 SER A O 4
ATOM 5023 N N . SER A 1 48 ? -15.434 6.773 -3.395 1.00 0.00 218 SER A N 4
ATOM 5024 C CA . SER A 1 48 ? -14.538 6.844 -4.548 1.00 0.00 218 SER A CA 4
ATOM 5025 C C . SER A 1 48 ? -13.329 7.714 -4.214 1.00 0.00 218 SER A C 4
ATOM 5026 O O . SER A 1 48 ? -12.969 8.615 -4.974 1.00 0.00 218 SER A O 4
ATOM 5034 N N . ASN A 1 49 ? -12.763 7.505 -3.030 1.00 0.00 219 ASN A N 4
ATOM 5035 C CA . ASN A 1 49 ? -11.665 8.346 -2.560 1.00 0.00 219 ASN A CA 4
ATOM 5036 C C . ASN A 1 49 ? -10.429 7.513 -2.257 1.00 0.00 219 ASN A C 4
ATOM 5037 O O . ASN A 1 49 ? -9.469 8.007 -1.666 1.00 0.00 219 ASN A O 4
ATOM 5048 N N . PHE A 1 50 ? -10.447 6.262 -2.699 1.00 0.00 220 PHE A N 4
ATOM 5049 C CA . PHE A 1 50 ? -9.327 5.353 -2.492 1.00 0.00 220 PHE A CA 4
ATOM 5050 C C . PHE A 1 50 ? -8.084 5.865 -3.200 1.00 0.00 220 PHE A C 4
ATOM 5051 O O . PHE A 1 50 ? -7.052 6.073 -2.576 1.00 0.00 220 PHE A O 4
ATOM 5068 N N . ASP A 1 51 ? -8.205 6.068 -4.505 1.00 0.00 221 ASP A N 4
ATOM 5069 C CA . ASP A 1 51 ? -7.084 6.510 -5.341 1.00 0.00 221 ASP A CA 4
ATOM 5070 C C . ASP A 1 51 ? -6.457 7.810 -4.851 1.00 0.00 221 ASP A C 4
ATOM 5071 O O . ASP A 1 51 ? -5.244 7.990 -4.957 1.00 0.00 221 ASP A O 4
ATOM 5080 N N . TYR A 1 52 ? -7.295 8.758 -4.446 1.00 0.00 222 TYR A N 4
ATOM 5081 C CA . TYR A 1 52 ? -6.823 10.091 -4.086 1.00 0.00 222 TYR A CA 4
ATOM 5082 C C . TYR A 1 52 ? -5.839 10.061 -2.916 1.00 0.00 222 TYR A C 4
ATOM 5083 O O . TYR A 1 52 ? -4.718 10.554 -3.027 1.00 0.00 222 TYR A O 4
ATOM 5101 N N . LEU A 1 53 ? -6.304 9.596 -1.767 1.00 0.00 223 LEU A N 4
ATOM 5102 C CA . LEU A 1 53 ? -5.505 9.644 -0.547 1.00 0.00 223 LEU A CA 4
ATOM 5103 C C . LEU A 1 53 ? -4.615 8.413 -0.391 1.00 0.00 223 LEU A C 4
ATOM 5104 O O . LEU A 1 53 ? -3.842 8.319 0.560 1.00 0.00 223 LEU A O 4
ATOM 5120 N N . PHE A 1 54 ? -4.783 7.446 -1.289 1.00 0.00 224 PHE A N 4
ATOM 5121 C CA . PHE A 1 54 ? -4.019 6.200 -1.252 1.00 0.00 224 PHE A CA 4
ATOM 5122 C C . PHE A 1 54 ? -2.520 6.466 -1.130 1.00 0.00 224 PHE A C 4
ATOM 5123 O O . PHE A 1 54 ? -1.871 5.973 -0.208 1.00 0.00 224 PHE A O 4
ATOM 5140 N N . ASN A 1 55 ? -1.992 7.298 -2.022 1.00 0.00 225 ASN A N 4
ATOM 5141 C CA . ASN A 1 55 ? -0.573 7.648 -1.998 1.00 0.00 225 ASN A CA 4
ATOM 5142 C C . ASN A 1 55 ? -0.242 8.451 -0.744 1.00 0.00 225 ASN A C 4
ATOM 5143 O O . ASN A 1 55 ? 0.835 8.309 -0.169 1.00 0.00 225 ASN A O 4
ATOM 5154 N N . SER A 1 56 ? -1.202 9.254 -0.298 1.00 0.00 226 SER A N 4
ATOM 5155 C CA . SER A 1 56 ? -1.048 10.047 0.914 1.00 0.00 226 SER A CA 4
ATOM 5156 C C . SER A 1 56 ? -0.813 9.136 2.119 1.00 0.00 226 SER A C 4
ATOM 5157 O O . SER A 1 56 ? 0.083 9.382 2.934 1.00 0.00 226 SER A O 4
ATOM 5165 N N . ALA A 1 57 ? -1.574 8.049 2.185 1.00 0.00 227 ALA A N 4
ATOM 5166 C CA . ALA A 1 57 ? -1.415 7.067 3.247 1.00 0.00 227 ALA A CA 4
ATOM 5167 C C . ALA A 1 57 ? -0.071 6.355 3.130 1.00 0.00 227 ALA A C 4
ATOM 5168 O O . ALA A 1 57 ? 0.633 6.173 4.125 1.00 0.00 227 ALA A O 4
ATOM 5175 N N . ILE A 1 58 ? 0.294 5.988 1.904 1.00 0.00 228 ILE A N 4
ATOM 5176 C CA . ILE A 1 58 ? 1.571 5.323 1.645 1.00 0.00 228 ILE A CA 4
ATOM 5177 C C . ILE A 1 58 ? 2.737 6.219 2.059 1.00 0.00 228 ILE A C 4
ATOM 5178 O O . ILE A 1 58 ? 3.730 5.744 2.609 1.00 0.00 228 ILE A O 4
ATOM 5194 N N . LYS A 1 59 ? 2.602 7.516 1.807 1.00 0.00 229 LYS A N 4
ATOM 5195 C CA . LYS A 1 59 ? 3.634 8.481 2.164 1.00 0.00 229 LYS A CA 4
ATOM 5196 C C . LYS A 1 59 ? 3.881 8.464 3.672 1.00 0.00 229 LYS A C 4
ATOM 5197 O O . LYS A 1 59 ? 5.028 8.461 4.124 1.00 0.00 229 LYS A O 4
ATOM 5216 N N . LYS A 1 60 ? 2.802 8.381 4.444 1.00 0.00 230 LYS A N 4
ATOM 5217 C CA . LYS A 1 60 ? 2.902 8.292 5.896 1.00 0.00 230 LYS A CA 4
ATOM 5218 C C . LYS A 1 60 ? 3.557 6.969 6.292 1.00 0.00 230 LYS A C 4
ATOM 5219 O O . LYS A 1 60 ? 4.409 6.930 7.178 1.00 0.00 230 LYS A O 4
ATOM 5238 N N . CYS A 1 61 ? 3.213 5.912 5.570 1.00 0.00 231 CYS A N 4
ATOM 5239 C CA . CYS A 1 61 ? 3.800 4.595 5.793 1.00 0.00 231 CYS A CA 4
ATOM 5240 C C . CYS A 1 61 ? 5.326 4.637 5.657 1.00 0.00 231 CYS A C 4
ATOM 5241 O O . CYS A 1 61 ? 6.042 3.889 6.322 1.00 0.00 231 CYS A O 4
ATOM 5249 N N . VAL A 1 62 ? 5.817 5.517 4.796 1.00 0.00 232 VAL A N 4
ATOM 5250 C CA . VAL A 1 62 ? 7.252 5.674 4.595 1.00 0.00 232 VAL A CA 4
ATOM 5251 C C . VAL A 1 62 ? 7.891 6.396 5.777 1.00 0.00 232 VAL A C 4
ATOM 5252 O O . VAL A 1 62 ? 8.990 6.042 6.207 1.00 0.00 232 VAL A O 4
ATOM 5265 N N . GLU A 1 63 ? 7.142 7.313 6.379 1.00 0.00 233 GLU A N 4
ATOM 5266 C CA . GLU A 1 63 ? 7.586 7.986 7.598 1.00 0.00 233 GLU A CA 4
ATOM 5267 C C . GLU A 1 63 ? 7.769 6.967 8.713 1.00 0.00 233 GLU A C 4
ATOM 5268 O O . GLU A 1 63 ? 8.682 7.075 9.533 1.00 0.00 233 GLU A O 4
ATOM 5280 N N . ASN A 1 64 ? 6.951 5.922 8.659 1.00 0.00 234 ASN A N 4
ATOM 5281 C CA . ASN A 1 64 ? 7.041 4.796 9.582 1.00 0.00 234 ASN A CA 4
ATOM 5282 C C . ASN A 1 64 ? 8.402 4.112 9.506 1.00 0.00 234 ASN A C 4
ATOM 5283 O O . ASN A 1 64 ? 8.854 3.504 10.475 1.00 0.00 234 ASN A O 4
ATOM 5294 N N . GLY A 1 65 ? 8.994 4.106 8.317 1.00 0.00 235 GLY A N 4
ATOM 5295 C CA . GLY A 1 65 ? 10.238 3.389 8.113 1.00 0.00 235 GLY A CA 4
ATOM 5296 C C . GLY A 1 65 ? 9.989 1.958 7.690 1.00 0.00 235 GLY A C 4
ATOM 5297 O O . GLY A 1 65 ? 10.767 1.376 6.934 1.00 0.00 235 GLY A O 4
ATOM 5301 N N . GLU A 1 66 ? 8.889 1.402 8.177 1.00 0.00 236 GLU A N 4
ATOM 5302 C CA . GLU A 1 66 ? 8.482 0.043 7.853 1.00 0.00 236 GLU A CA 4
ATOM 5303 C C . GLU A 1 66 ? 8.255 -0.102 6.347 1.00 0.00 236 GLU A C 4
ATOM 5304 O O . GLU A 1 66 ? 8.761 -1.030 5.714 1.00 0.00 236 GLU A O 4
ATOM 5316 N N . LEU A 1 67 ? 7.599 0.890 5.767 1.00 0.00 237 LEU A N 4
ATOM 5317 C CA . LEU A 1 67 ? 7.432 0.956 4.322 1.00 0.00 237 LEU A CA 4
ATOM 5318 C C . LEU A 1 67 ? 8.540 1.812 3.722 1.00 0.00 237 LEU A C 4
ATOM 5319 O O . LEU A 1 67 ? 8.944 2.814 4.319 1.00 0.00 237 LEU A O 4
ATOM 5335 N N . VAL A 1 68 ? 9.080 1.392 2.588 1.00 0.00 238 VAL A N 4
ATOM 5336 C CA . VAL A 1 68 ? 10.192 2.102 1.974 1.00 0.00 238 VAL A CA 4
ATOM 5337 C C . VAL A 1 68 ? 9.993 2.236 0.466 1.00 0.00 238 VAL A C 4
ATOM 5338 O O . VAL A 1 68 ? 9.440 1.344 -0.187 1.00 0.00 238 VAL A O 4
ATOM 5351 N N . GLN A 1 69 ? 10.477 3.341 -0.080 1.00 0.00 239 GLN A N 4
ATOM 5352 C CA . GLN A 1 69 ? 10.446 3.580 -1.516 1.00 0.00 239 GLN A CA 4
ATOM 5353 C C . GLN A 1 69 ? 11.399 4.721 -1.871 1.00 0.00 239 GLN A C 4
ATOM 5354 O O . GLN A 1 69 ? 11.031 5.897 -1.854 1.00 0.00 239 GLN A O 4
ATOM 5368 N N . PRO A 1 70 ? 12.683 4.380 -2.071 1.00 0.00 240 PRO A N 4
ATOM 5369 C CA . PRO A 1 70 ? 13.750 5.359 -2.318 1.00 0.00 240 PRO A CA 4
ATOM 5370 C C . PRO A 1 70 ? 13.441 6.304 -3.478 1.00 0.00 240 PRO A C 4
ATOM 5371 O O . PRO A 1 70 ? 13.559 7.524 -3.341 1.00 0.00 240 PRO A O 4
ATOM 5382 N N . LYS A 1 71 ? 12.993 5.747 -4.595 1.00 0.00 241 LYS A N 4
ATOM 5383 C CA . LYS A 1 71 ? 12.612 6.554 -5.749 1.00 0.00 241 LYS A CA 4
ATOM 5384 C C . LYS A 1 71 ? 11.307 7.280 -5.469 1.00 0.00 241 LYS A C 4
ATOM 5385 O O . LYS A 1 71 ? 11.155 8.456 -5.793 1.00 0.00 241 LYS A O 4
ATOM 5404 N N . GLY A 1 72 ? 10.395 6.584 -4.811 1.00 0.00 242 GLY A N 4
ATOM 5405 C CA . GLY A 1 72 ? 9.136 7.187 -4.428 1.00 0.00 242 GLY A CA 4
ATOM 5406 C C . GLY A 1 72 ? 8.010 6.807 -5.359 1.00 0.00 242 GLY A C 4
ATOM 5407 O O . GLY A 1 72 ? 7.884 5.635 -5.728 1.00 0.00 242 GLY A O 4
ATOM 5411 N N . PRO A 1 73 ? 7.183 7.782 -5.777 1.00 0.00 243 PRO A N 4
ATOM 5412 C CA . PRO A 1 73 ? 6.046 7.547 -6.680 1.00 0.00 243 PRO A CA 4
ATOM 5413 C C . PRO A 1 73 ? 6.488 7.245 -8.114 1.00 0.00 243 PRO A C 4
ATOM 5414 O O . PRO A 1 73 ? 5.964 7.817 -9.073 1.00 0.00 243 PRO A O 4
ATOM 5425 N N . SER A 1 74 ? 7.454 6.350 -8.233 1.00 0.00 244 SER A N 4
ATOM 5426 C CA . SER A 1 74 ? 8.010 5.948 -9.512 1.00 0.00 244 SER A CA 4
ATOM 5427 C C . SER A 1 74 ? 8.918 4.739 -9.289 1.00 0.00 244 SER A C 4
ATOM 5428 O O . SER A 1 74 ? 10.025 4.660 -9.818 1.00 0.00 244 SER A O 4
ATOM 5436 N N . GLY A 1 75 ? 8.469 3.843 -8.417 1.00 0.00 245 GLY A N 4
ATOM 5437 C CA . GLY A 1 75 ? 9.263 2.689 -8.049 1.00 0.00 245 GLY A CA 4
ATOM 5438 C C . GLY A 1 75 ? 8.519 1.778 -7.096 1.00 0.00 245 GLY A C 4
ATOM 5439 O O . GLY A 1 75 ? 7.585 2.219 -6.422 1.00 0.00 245 GLY A O 4
ATOM 5443 N N . ILE A 1 76 ? 8.872 0.497 -7.098 1.00 0.00 246 ILE A N 4
ATOM 5444 C CA . ILE A 1 76 ? 8.182 -0.495 -6.279 1.00 0.00 246 ILE A CA 4
ATOM 5445 C C . ILE A 1 76 ? 8.353 -0.218 -4.785 1.00 0.00 246 ILE A C 4
ATOM 5446 O O . ILE A 1 76 ? 9.465 0.026 -4.303 1.00 0.00 246 ILE A O 4
ATOM 5462 N N . ILE A 1 77 ? 7.241 -0.292 -4.062 1.00 0.00 247 ILE A N 4
ATOM 5463 C CA . ILE A 1 77 ? 7.249 -0.128 -2.619 1.00 0.00 247 ILE A CA 4
ATOM 5464 C C . ILE A 1 77 ? 7.782 -1.402 -1.980 1.00 0.00 247 ILE A C 4
ATOM 5465 O O . ILE A 1 77 ? 7.487 -2.505 -2.439 1.00 0.00 247 ILE A O 4
ATOM 5481 N N . LYS A 1 78 ? 8.641 -1.254 -0.995 1.00 0.00 248 LYS A N 4
ATOM 5482 C CA . LYS A 1 78 ? 9.278 -2.405 -0.387 1.00 0.00 248 LYS A CA 4
ATOM 5483 C C . LYS A 1 78 ? 9.102 -2.379 1.121 1.00 0.00 248 LYS A C 4
ATOM 5484 O O . LYS A 1 78 ? 9.003 -1.310 1.726 1.00 0.00 248 LYS A O 4
ATOM 5503 N N . LEU A 1 79 ? 9.043 -3.555 1.725 1.00 0.00 249 LEU A N 4
ATOM 5504 C CA . LEU A 1 79 ? 8.919 -3.666 3.168 1.00 0.00 249 LEU A CA 4
ATOM 5505 C C . LEU A 1 79 ? 10.316 -3.758 3.769 1.00 0.00 249 LEU A C 4
ATOM 5506 O O . LEU A 1 79 ? 11.117 -4.602 3.363 1.00 0.00 249 LEU A O 4
ATOM 5522 N N . ASN A 1 80 ? 10.628 -2.871 4.699 1.00 0.00 250 ASN A N 4
ATOM 5523 C CA . ASN A 1 80 ? 11.944 -2.862 5.320 1.00 0.00 250 ASN A CA 4
ATOM 5524 C C . ASN A 1 80 ? 11.851 -3.112 6.815 1.00 0.00 250 ASN A C 4
ATOM 5525 O O . ASN A 1 80 ? 11.088 -2.455 7.526 1.00 0.00 250 ASN A O 4
ATOM 5536 N N . LYS A 1 81 ? 12.669 -4.036 7.289 1.00 0.00 251 LYS A N 4
ATOM 5537 C CA . LYS A 1 81 ? 12.752 -4.348 8.708 1.00 0.00 251 LYS A CA 4
ATOM 5538 C C . LYS A 1 81 ? 14.151 -4.848 9.051 1.00 0.00 251 LYS A C 4
ATOM 5539 O O . LYS A 1 81 ? 14.405 -5.313 10.164 1.00 0.00 251 LYS A O 4
ATOM 5558 N N . LYS A 1 82 ? 15.071 -4.628 8.118 1.00 0.00 252 LYS A N 4
ATOM 5559 C CA . LYS A 1 82 ? 16.478 -4.953 8.293 1.00 0.00 252 LYS A CA 4
ATOM 5560 C C . LYS A 1 82 ? 17.238 -4.532 7.042 1.00 0.00 252 LYS A C 4
ATOM 5561 O O . LYS A 1 82 ? 16.877 -4.930 5.933 1.00 0.00 252 LYS A O 4
ATOM 5580 N N . LYS A 1 83 ? 18.248 -3.688 7.232 1.00 0.00 253 LYS A N 4
ATOM 5581 C CA . LYS A 1 83 ? 19.059 -3.143 6.143 1.00 0.00 253 LYS A CA 4
ATOM 5582 C C . LYS A 1 83 ? 18.242 -2.215 5.239 1.00 0.00 253 LYS A C 4
ATOM 5583 O O . LYS A 1 83 ? 17.374 -2.653 4.483 1.00 0.00 253 LYS A O 4
ATOM 5602 N N . VAL A 1 84 ? 18.591 -0.940 5.260 1.00 0.00 254 VAL A N 4
ATOM 5603 C CA . VAL A 1 84 ? 17.980 0.046 4.380 1.00 0.00 254 VAL A CA 4
ATOM 5604 C C . VAL A 1 84 ? 19.054 0.615 3.456 1.00 0.00 254 VAL A C 4
ATOM 5605 O O . VAL A 1 84 ? 20.238 0.340 3.655 1.00 0.00 254 VAL A O 4
ATOM 5618 N N . LYS A 1 85 ? 18.647 1.379 2.447 1.00 0.00 255 LYS A N 4
ATOM 5619 C CA . LYS A 1 85 ? 19.587 1.993 1.515 1.00 0.00 255 LYS A CA 4
ATOM 5620 C C . LYS A 1 85 ? 20.678 2.749 2.271 1.00 0.00 255 LYS A C 4
ATOM 5621 O O . LYS A 1 85 ? 20.388 3.619 3.099 1.00 0.00 255 LYS A O 4
ATOM 5640 N N . LEU A 1 86 ? 21.921 2.359 2.039 1.00 0.00 256 LEU A N 4
ATOM 5641 C CA . LEU A 1 86 ? 23.046 2.947 2.746 1.00 0.00 256 LEU A CA 4
ATOM 5642 C C . LEU A 1 86 ? 23.460 4.253 2.094 1.00 0.00 256 LEU A C 4
ATOM 5643 O O . LEU A 1 86 ? 23.395 4.399 0.870 1.00 0.00 256 LEU A O 4
ATOM 5659 N N . SER A 1 87 ? 23.812 5.219 2.919 1.00 0.00 257 SER A N 4
ATOM 5660 C CA . SER A 1 87 ? 24.180 6.536 2.450 1.00 0.00 257 SER A CA 4
ATOM 5661 C C . SER A 1 87 ? 25.087 7.221 3.461 1.00 0.00 257 SER A C 4
ATOM 5662 O O . SER A 1 87 ? 24.951 7.004 4.668 1.00 0.00 257 SER A O 4
ATOM 5670 N N . THR A 1 88 ? 26.060 7.968 2.950 1.00 0.00 258 THR A N 4
ATOM 5671 C CA . THR A 1 88 ? 27.057 8.629 3.779 1.00 0.00 258 THR A CA 4
ATOM 5672 C C . THR A 1 88 ? 27.932 7.587 4.484 1.00 0.00 258 THR A C 4
ATOM 5673 O O . THR A 1 88 ? 28.685 6.882 3.776 1.00 0.00 258 THR A O 4
ATOM 5685 N N . LYS A 1 1 ? -20.308 12.601 9.136 1.00 0.00 171 LYS A N 5
ATOM 5686 C CA . LYS A 1 1 ? -20.161 12.546 10.609 1.00 0.00 171 LYS A CA 5
ATOM 5687 C C . LYS A 1 1 ? -19.309 11.358 11.025 1.00 0.00 171 LYS A C 5
ATOM 5688 O O . LYS A 1 1 ? -19.549 10.231 10.589 1.00 0.00 171 LYS A O 5
ATOM 5709 N N . ALA A 1 2 ? -18.374 11.595 11.935 1.00 0.00 172 ALA A N 5
ATOM 5710 C CA . ALA A 1 2 ? -17.571 10.520 12.490 1.00 0.00 172 ALA A CA 5
ATOM 5711 C C . ALA A 1 2 ? -18.434 9.646 13.390 1.00 0.00 172 ALA A C 5
ATOM 5712 O O . ALA A 1 2 ? -19.096 10.146 14.302 1.00 0.00 172 ALA A O 5
ATOM 5719 N N . SER A 1 3 ? -18.451 8.354 13.109 1.00 0.00 173 SER A N 5
ATOM 5720 C CA . SER A 1 3 ? -19.268 7.418 13.868 1.00 0.00 173 SER A CA 5
ATOM 5721 C C . SER A 1 3 ? -18.819 5.990 13.580 1.00 0.00 173 SER A C 5
ATOM 5722 O O . SER A 1 3 ? -18.668 5.181 14.497 1.00 0.00 173 SER A O 5
ATOM 5730 N N . SER A 1 4 ? -18.529 5.710 12.311 1.00 0.00 174 SER A N 5
ATOM 5731 C CA . SER A 1 4 ? -17.982 4.419 11.932 1.00 0.00 174 SER A CA 5
ATOM 5732 C C . SER A 1 4 ? -16.602 4.246 12.567 1.00 0.00 174 SER A C 5
ATOM 5733 O O . SER A 1 4 ? -15.794 5.179 12.561 1.00 0.00 174 SER A O 5
ATOM 5741 N N . PRO A 1 5 ? -16.359 3.101 13.228 1.00 0.00 175 PRO A N 5
ATOM 5742 C CA . PRO A 1 5 ? -15.116 2.856 13.978 1.00 0.00 175 PRO A CA 5
ATOM 5743 C C . PRO A 1 5 ? -13.892 2.640 13.082 1.00 0.00 175 PRO A C 5
ATOM 5744 O O . PRO A 1 5 ? -13.026 1.818 13.397 1.00 0.00 175 PRO A O 5
ATOM 5755 N N . SER A 1 6 ? -13.787 3.445 12.024 1.00 0.00 176 SER A N 5
ATOM 5756 C CA . SER A 1 6 ? -12.639 3.443 11.109 1.00 0.00 176 SER A CA 5
ATOM 5757 C C . SER A 1 6 ? -12.551 2.169 10.261 1.00 0.00 176 SER A C 5
ATOM 5758 O O . SER A 1 6 ? -12.118 2.232 9.106 1.00 0.00 176 SER A O 5
ATOM 5766 N N . SER A 1 7 ? -12.838 1.016 10.871 1.00 0.00 177 SER A N 5
ATOM 5767 C CA . SER A 1 7 ? -12.657 -0.276 10.220 1.00 0.00 177 SER A CA 5
ATOM 5768 C C . SER A 1 7 ? -11.172 -0.492 9.934 1.00 0.00 177 SER A C 5
ATOM 5769 O O . SER A 1 7 ? -10.323 0.124 10.583 1.00 0.00 177 SER A O 5
ATOM 5777 N N . LEU A 1 8 ? -10.851 -1.258 8.907 1.00 0.00 178 LEU A N 5
ATOM 5778 C CA . LEU A 1 8 ? -9.472 -1.378 8.489 1.00 0.00 178 LEU A CA 5
ATOM 5779 C C . LEU A 1 8 ? -9.109 -0.173 7.634 1.00 0.00 178 LEU A C 5
ATOM 5780 O O . LEU A 1 8 ? -9.612 -0.018 6.520 1.00 0.00 178 LEU A O 5
ATOM 5796 N N . THR A 1 9 ? -8.329 0.735 8.199 1.00 0.00 179 THR A N 5
ATOM 5797 C CA . THR A 1 9 ? -7.962 1.952 7.498 1.00 0.00 179 THR A CA 5
ATOM 5798 C C . THR A 1 9 ? -6.911 1.652 6.441 1.00 0.00 179 THR A C 5
ATOM 5799 O O . THR A 1 9 ? -6.398 0.535 6.371 1.00 0.00 179 THR A O 5
ATOM 5810 N N . TYR A 1 10 ? -6.624 2.627 5.592 1.00 0.00 180 TYR A N 5
ATOM 5811 C CA . TYR A 1 10 ? -5.679 2.432 4.500 1.00 0.00 180 TYR A CA 5
ATOM 5812 C C . TYR A 1 10 ? -4.318 2.009 5.033 1.00 0.00 180 TYR A C 5
ATOM 5813 O O . TYR A 1 10 ? -3.730 1.055 4.537 1.00 0.00 180 TYR A O 5
ATOM 5831 N N . LYS A 1 11 ? -3.880 2.649 6.111 1.00 0.00 181 LYS A N 5
ATOM 5832 C CA . LYS A 1 11 ? -2.619 2.290 6.755 1.00 0.00 181 LYS A CA 5
ATOM 5833 C C . LYS A 1 11 ? -2.643 0.834 7.217 1.00 0.00 181 LYS A C 5
ATOM 5834 O O . LYS A 1 11 ? -1.697 0.083 6.987 1.00 0.00 181 LYS A O 5
ATOM 5853 N N . GLU A 1 12 ? -3.732 0.449 7.869 1.00 0.00 182 GLU A N 5
ATOM 5854 C CA . GLU A 1 12 ? -3.884 -0.909 8.388 1.00 0.00 182 GLU A CA 5
ATOM 5855 C C . GLU A 1 12 ? -3.962 -1.935 7.262 1.00 0.00 182 GLU A C 5
ATOM 5856 O O . GLU A 1 12 ? -3.400 -3.025 7.366 1.00 0.00 182 GLU A O 5
ATOM 5868 N N . MET A 1 13 ? -4.689 -1.599 6.208 1.00 0.00 183 MET A N 5
ATOM 5869 C CA . MET A 1 13 ? -4.854 -2.503 5.077 1.00 0.00 183 MET A CA 5
ATOM 5870 C C . MET A 1 13 ? -3.540 -2.672 4.328 1.00 0.00 183 MET A C 5
ATOM 5871 O O . MET A 1 13 ? -3.161 -3.790 3.993 1.00 0.00 183 MET A O 5
ATOM 5885 N N . ILE A 1 14 ? -2.803 -1.577 4.154 1.00 0.00 184 ILE A N 5
ATOM 5886 C CA . ILE A 1 14 ? -1.477 -1.639 3.544 1.00 0.00 184 ILE A CA 5
ATOM 5887 C C . ILE A 1 14 ? -0.544 -2.474 4.415 1.00 0.00 184 ILE A C 5
ATOM 5888 O O . ILE A 1 14 ? 0.172 -3.345 3.917 1.00 0.00 184 ILE A O 5
ATOM 5904 N N . LEU A 1 15 ? -0.647 -2.268 5.727 1.00 0.00 185 LEU A N 5
ATOM 5905 C CA . LEU A 1 15 ? 0.111 -3.040 6.707 1.00 0.00 185 LEU A CA 5
ATOM 5906 C C . LEU A 1 15 ? -0.126 -4.534 6.516 1.00 0.00 185 LEU A C 5
ATOM 5907 O O . LEU A 1 15 ? 0.784 -5.330 6.687 1.00 0.00 185 LEU A O 5
ATOM 5923 N N . LYS A 1 16 ? -1.367 -4.911 6.257 1.00 0.00 186 LYS A N 5
ATOM 5924 C CA . LYS A 1 16 ? -1.713 -6.319 6.124 1.00 0.00 186 LYS A CA 5
ATOM 5925 C C . LYS A 1 16 ? -1.407 -6.831 4.714 1.00 0.00 186 LYS A C 5
ATOM 5926 O O . LYS A 1 16 ? -0.883 -7.930 4.540 1.00 0.00 186 LYS A O 5
ATOM 5945 N N . SER A 1 17 ? -1.771 -6.040 3.719 1.00 0.00 187 SER A N 5
ATOM 5946 C CA . SER A 1 17 ? -1.611 -6.416 2.322 1.00 0.00 187 SER A CA 5
ATOM 5947 C C . SER A 1 17 ? -0.143 -6.569 1.928 1.00 0.00 187 SER A C 5
ATOM 5948 O O . SER A 1 17 ? 0.189 -7.413 1.095 1.00 0.00 187 SER A O 5
ATOM 5956 N N . MET A 1 18 ? 0.705 -5.681 2.425 1.00 0.00 188 MET A N 5
ATOM 5957 C CA . MET A 1 18 ? 2.096 -5.636 1.990 1.00 0.00 188 MET A CA 5
ATOM 5958 C C . MET A 1 18 ? 2.846 -6.939 2.306 1.00 0.00 188 MET A C 5
ATOM 5959 O O . MET A 1 18 ? 3.340 -7.592 1.388 1.00 0.00 188 MET A O 5
ATOM 5973 N N . PRO A 1 19 ? 2.918 -7.373 3.581 1.00 0.00 189 PRO A N 5
ATOM 5974 C CA . PRO A 1 19 ? 3.588 -8.627 3.946 1.00 0.00 189 PRO A CA 5
ATOM 5975 C C . PRO A 1 19 ? 3.001 -9.827 3.211 1.00 0.00 189 PRO A C 5
ATOM 5976 O O . PRO A 1 19 ? 3.726 -10.738 2.808 1.00 0.00 189 PRO A O 5
ATOM 5987 N N . GLN A 1 20 ? 1.682 -9.826 3.042 1.00 0.00 190 GLN A N 5
ATOM 5988 C CA . GLN A 1 20 ? 1.002 -10.926 2.367 1.00 0.00 190 GLN A CA 5
ATOM 5989 C C . GLN A 1 20 ? 1.330 -10.966 0.872 1.00 0.00 190 GLN A C 5
ATOM 5990 O O . GLN A 1 20 ? 1.275 -12.027 0.248 1.00 0.00 190 GLN A O 5
ATOM 6004 N N . LEU A 1 21 ? 1.68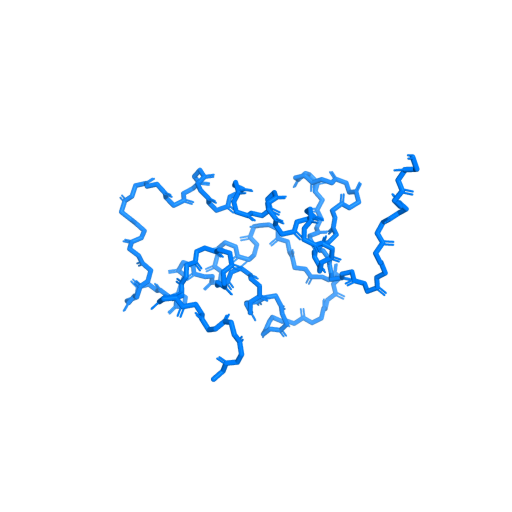8 -9.821 0.305 1.00 0.00 191 LEU A N 5
ATOM 6005 C CA . LEU A 1 21 ? 2.050 -9.754 -1.108 1.00 0.00 191 LEU A CA 5
ATOM 6006 C C . LEU A 1 21 ? 3.548 -9.948 -1.304 1.00 0.00 191 LEU A C 5
ATOM 6007 O O . LEU A 1 21 ? 3.979 -10.510 -2.312 1.00 0.00 191 LEU A O 5
ATOM 6023 N N . ASN A 1 22 ? 4.329 -9.368 -0.398 1.00 0.00 192 ASN A N 5
ATOM 6024 C CA . ASN A 1 22 ? 5.787 -9.362 -0.505 1.00 0.00 192 ASN A CA 5
ATOM 6025 C C . ASN A 1 22 ? 6.340 -10.752 -0.800 1.00 0.00 192 ASN A C 5
ATOM 6026 O O . ASN A 1 22 ? 6.204 -11.677 0.004 1.00 0.00 192 ASN A O 5
ATOM 6037 N N . ASP A 1 23 ? 6.981 -10.876 -1.954 1.00 0.00 193 ASP A N 5
ATOM 6038 C CA . ASP A 1 23 ? 7.614 -12.123 -2.364 1.00 0.00 193 ASP A CA 5
ATOM 6039 C C . ASP A 1 23 ? 8.986 -12.251 -1.718 1.00 0.00 193 ASP A C 5
ATOM 6040 O O . ASP A 1 23 ? 9.298 -13.248 -1.060 1.00 0.00 193 ASP A O 5
ATOM 6049 N N . GLY A 1 24 ? 9.773 -11.211 -1.882 1.00 0.00 194 GLY A N 5
ATOM 6050 C CA . GLY A 1 24 ? 11.101 -11.164 -1.326 1.00 0.00 194 GLY A CA 5
ATOM 6051 C C . GLY A 1 24 ? 11.736 -9.821 -1.588 1.00 0.00 194 GLY A C 5
ATOM 6052 O O . GLY A 1 24 ? 12.307 -9.206 -0.687 1.00 0.00 194 GLY A O 5
ATOM 6056 N N . LYS A 1 25 ? 11.532 -9.315 -2.800 1.00 0.00 195 LYS A N 5
ATOM 6057 C CA . LYS A 1 25 ? 11.995 -7.982 -3.156 1.00 0.00 195 LYS A CA 5
ATOM 6058 C C . LYS A 1 25 ? 11.039 -6.933 -2.601 1.00 0.00 195 LYS A C 5
ATOM 6059 O O . LYS A 1 25 ? 11.453 -5.843 -2.212 1.00 0.00 195 LYS A O 5
ATOM 6078 N N . GLY A 1 26 ? 9.762 -7.285 -2.563 1.00 0.00 196 GLY A N 5
ATOM 6079 C CA . GLY A 1 26 ? 8.746 -6.383 -2.058 1.00 0.00 196 GLY A CA 5
ATOM 6080 C C . GLY A 1 26 ? 7.417 -6.602 -2.752 1.00 0.00 196 GLY A C 5
ATOM 6081 O O . GLY A 1 26 ? 7.097 -7.727 -3.140 1.00 0.00 196 GLY A O 5
ATOM 6085 N N . SER A 1 27 ? 6.698 -5.520 -3.002 1.00 0.00 197 SER A N 5
ATOM 6086 C CA . SER A 1 27 ? 5.452 -5.576 -3.743 1.00 0.00 197 SER A CA 5
ATOM 6087 C C . SER A 1 27 ? 5.110 -4.192 -4.281 1.00 0.00 197 SER A C 5
ATOM 6088 O O . SER A 1 27 ? 5.139 -3.202 -3.552 1.00 0.00 197 SER A O 5
ATOM 6096 N N . SER A 1 28 ? 4.866 -4.121 -5.575 1.00 0.00 198 SER A N 5
ATOM 6097 C CA . SER A 1 28 ? 4.583 -2.863 -6.233 1.00 0.00 198 SER A CA 5
ATOM 6098 C C . SER A 1 28 ? 3.260 -2.283 -5.748 1.00 0.00 198 SER A C 5
ATOM 6099 O O . SER A 1 28 ? 2.302 -3.020 -5.502 1.00 0.00 198 SER A O 5
ATOM 6107 N N . ARG A 1 29 ? 3.179 -0.953 -5.731 1.00 0.00 199 ARG A N 5
ATOM 6108 C CA . ARG A 1 29 ? 1.930 -0.259 -5.437 1.00 0.00 199 ARG A CA 5
ATOM 6109 C C . ARG A 1 29 ? 0.859 -0.686 -6.428 1.00 0.00 199 ARG A C 5
ATOM 6110 O O . ARG A 1 29 ? -0.327 -0.741 -6.101 1.00 0.00 199 ARG A O 5
ATOM 6131 N N . ILE A 1 30 ? 1.316 -1.051 -7.619 1.00 0.00 200 ILE A N 5
ATOM 6132 C CA . ILE A 1 30 ? 0.460 -1.575 -8.668 1.00 0.00 200 ILE A CA 5
ATOM 6133 C C . ILE A 1 30 ? -0.327 -2.790 -8.174 1.00 0.00 200 ILE A C 5
ATOM 6134 O O . ILE A 1 30 ? -1.543 -2.884 -8.371 1.00 0.00 200 ILE A O 5
ATOM 6150 N N . VAL A 1 31 ? 0.371 -3.694 -7.501 1.00 0.00 201 VAL A N 5
ATOM 6151 C CA . VAL A 1 31 ? -0.241 -4.902 -6.963 1.00 0.00 201 VAL A CA 5
ATOM 6152 C C . VAL A 1 31 ? -0.999 -4.605 -5.675 1.00 0.00 201 VAL A C 5
ATOM 6153 O O . VAL A 1 31 ? -2.113 -5.090 -5.474 1.00 0.00 201 VAL A O 5
ATOM 6166 N N . LEU A 1 32 ? -0.351 -3.876 -4.774 1.00 0.00 202 LEU A N 5
ATOM 6167 C CA . LEU A 1 32 ? -0.901 -3.611 -3.446 1.00 0.00 202 LEU A CA 5
ATOM 6168 C C . LEU A 1 32 ? -2.265 -2.923 -3.536 1.00 0.00 202 LEU A C 5
ATOM 6169 O O . LEU A 1 32 ? -3.205 -3.299 -2.835 1.00 0.00 202 LEU A O 5
ATOM 6185 N N . LYS A 1 33 ? -2.378 -1.948 -4.432 1.00 0.00 203 LYS A N 5
ATOM 6186 C CA . LYS A 1 33 ? -3.633 -1.226 -4.631 1.00 0.00 203 LYS A CA 5
ATOM 6187 C C . LYS A 1 33 ? -4.712 -2.160 -5.177 1.00 0.00 203 LYS A C 5
ATOM 6188 O O . LYS A 1 33 ? -5.880 -2.063 -4.806 1.00 0.00 203 LYS A O 5
ATOM 6207 N N . LYS A 1 34 ? -4.309 -3.080 -6.040 1.00 0.00 204 LYS A N 5
ATOM 6208 C CA . LYS A 1 34 ? -5.238 -4.041 -6.619 1.00 0.00 204 LYS A CA 5
ATOM 6209 C C . LYS A 1 34 ? -5.702 -5.048 -5.567 1.00 0.00 204 LYS A C 5
ATOM 6210 O O . LYS A 1 34 ? -6.889 -5.376 -5.481 1.00 0.00 204 LYS A O 5
ATOM 6229 N N . TYR A 1 35 ? -4.751 -5.536 -4.777 1.00 0.00 205 TYR A N 5
ATOM 6230 C CA . TYR A 1 35 ? -5.032 -6.523 -3.740 1.00 0.00 205 TYR A CA 5
ATOM 6231 C C . TYR A 1 35 ? -5.947 -5.940 -2.669 1.00 0.00 205 TYR A C 5
ATOM 6232 O O . TYR A 1 35 ? -6.912 -6.584 -2.257 1.00 0.00 205 TYR A O 5
ATOM 6250 N N . VAL A 1 36 ? -5.627 -4.734 -2.207 1.00 0.00 206 VAL A N 5
ATOM 6251 C CA . VAL A 1 36 ? -6.404 -4.101 -1.149 1.00 0.00 206 VAL A CA 5
ATOM 6252 C C . VAL A 1 36 ? -7.838 -3.837 -1.603 1.00 0.00 206 VAL A C 5
ATOM 6253 O O . VAL A 1 36 ? -8.785 -4.044 -0.847 1.00 0.00 206 VAL A O 5
ATOM 6266 N N . LYS A 1 37 ? -7.990 -3.408 -2.846 1.00 0.00 207 LYS A N 5
ATOM 6267 C CA . LYS A 1 37 ? -9.301 -3.100 -3.400 1.00 0.00 207 LYS A CA 5
ATOM 6268 C C . LYS A 1 37 ? -10.167 -4.360 -3.469 1.00 0.00 207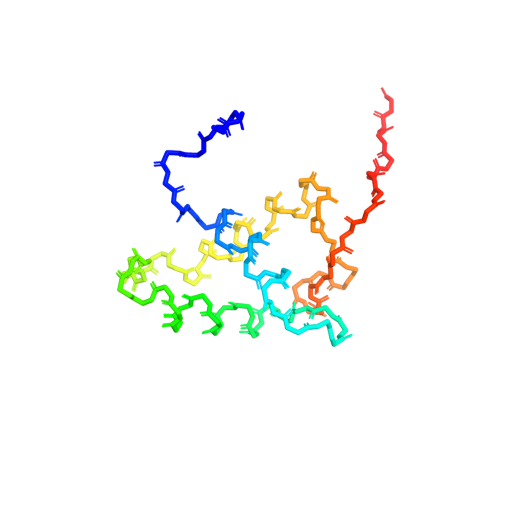 LYS A C 5
ATOM 6269 O O . LYS A 1 37 ? -11.375 -4.310 -3.240 1.00 0.00 207 LYS A O 5
ATOM 6288 N N . ASP A 1 38 ? -9.547 -5.480 -3.822 1.00 0.00 208 ASP A N 5
ATOM 6289 C CA . ASP A 1 38 ? -10.271 -6.742 -3.967 1.00 0.00 208 ASP A CA 5
ATOM 6290 C C . ASP A 1 38 ? -10.523 -7.408 -2.616 1.00 0.00 208 ASP A C 5
ATOM 6291 O O . ASP A 1 38 ? -11.648 -7.799 -2.301 1.00 0.00 208 ASP A O 5
ATOM 6300 N N . THR A 1 39 ? -9.450 -7.625 -1.871 1.00 0.00 209 THR A N 5
ATOM 6301 C CA . THR A 1 39 ? -9.514 -8.370 -0.623 1.00 0.00 209 THR A CA 5
ATOM 6302 C C . THR A 1 39 ? -10.170 -7.565 0.498 1.00 0.00 209 THR A C 5
ATOM 6303 O O . THR A 1 39 ? -11.009 -8.080 1.238 1.00 0.00 209 THR A O 5
ATOM 6314 N N . PHE A 1 40 ? -9.791 -6.306 0.631 1.00 0.00 210 PHE A N 5
ATOM 6315 C CA . PHE A 1 40 ? -10.343 -5.465 1.684 1.00 0.00 210 PHE A CA 5
ATOM 6316 C C . PHE A 1 40 ? -11.538 -4.677 1.168 1.00 0.00 210 PHE A C 5
ATOM 6317 O O . PHE A 1 40 ? -11.843 -3.597 1.664 1.00 0.00 210 PHE A O 5
ATOM 6334 N N . SER A 1 41 ? -12.237 -5.255 0.200 1.00 0.00 211 SER A N 5
ATOM 6335 C CA . SER A 1 41 ? -13.415 -4.634 -0.383 1.00 0.00 211 SER A CA 5
ATOM 6336 C C . SER A 1 41 ? -14.494 -4.423 0.673 1.00 0.00 211 SER A C 5
ATOM 6337 O O . SER A 1 41 ? -15.192 -3.406 0.669 1.00 0.00 211 SER A O 5
ATOM 6345 N N . SER A 1 42 ? -14.639 -5.401 1.557 1.00 0.00 212 SER A N 5
ATOM 6346 C CA . SER A 1 42 ? -15.632 -5.333 2.614 1.00 0.00 212 SER A CA 5
ATOM 6347 C C . SER A 1 42 ? -15.364 -4.139 3.525 1.00 0.00 212 SER A C 5
ATOM 6348 O O . SER A 1 42 ? -14.267 -4.006 4.068 1.00 0.00 212 SER A O 5
ATOM 6356 N N . LYS A 1 43 ? -16.372 -3.268 3.641 1.00 0.00 213 LYS A N 5
ATOM 6357 C CA . LYS A 1 43 ? -16.313 -2.041 4.451 1.00 0.00 213 LYS A CA 5
ATOM 6358 C C . LYS A 1 43 ? -15.005 -1.266 4.254 1.00 0.00 213 LYS A C 5
ATOM 6359 O O . LYS A 1 43 ? -14.456 -0.693 5.197 1.00 0.00 213 LYS A O 5
ATOM 6378 N N . LEU A 1 44 ? -14.587 -1.137 2.998 1.00 0.00 214 LEU A N 5
ATOM 6379 C CA . LEU A 1 44 ? -13.435 -0.310 2.655 1.00 0.00 214 LEU A CA 5
ATOM 6380 C C . LEU A 1 44 ? -13.842 1.157 2.708 1.00 0.00 214 LEU A C 5
ATOM 6381 O O . LEU A 1 44 ? -13.020 2.041 2.978 1.00 0.00 214 LEU A O 5
ATOM 6397 N N . LYS A 1 45 ? -15.120 1.394 2.400 1.00 0.00 215 LYS A N 5
ATOM 6398 C CA . LYS A 1 45 ? -15.717 2.726 2.367 1.00 0.00 215 LYS A CA 5
ATOM 6399 C C . LYS A 1 45 ? -15.314 3.474 1.099 1.00 0.00 215 LYS A C 5
ATOM 6400 O O . LYS A 1 45 ? -16.143 4.151 0.500 1.00 0.00 215 LYS A O 5
ATOM 6419 N N . THR A 1 46 ? -14.038 3.328 0.705 1.00 0.00 216 THR A N 5
ATOM 6420 C CA . THR A 1 46 ? -13.437 3.976 -0.479 1.00 0.00 216 THR A CA 5
ATOM 6421 C C . THR A 1 46 ? -13.404 5.505 -0.362 1.00 0.00 216 THR A C 5
ATOM 6422 O O . THR A 1 46 ? -12.374 6.125 -0.629 1.00 0.00 216 THR A O 5
ATOM 6433 N N . SER A 1 47 ? -14.521 6.096 0.056 1.00 0.00 217 SER A N 5
ATOM 6434 C CA . SER A 1 47 ? -14.641 7.537 0.236 1.00 0.00 217 SER A CA 5
ATOM 6435 C C . SER A 1 47 ? -14.395 8.274 -1.076 1.00 0.00 217 SER A C 5
ATOM 6436 O O . SER A 1 47 ? -13.997 9.439 -1.075 1.00 0.00 217 SER A O 5
ATOM 6444 N N . SER A 1 48 ? -14.649 7.572 -2.188 1.00 0.00 218 SER A N 5
ATOM 6445 C CA . SER A 1 48 ? -14.464 8.101 -3.541 1.00 0.00 218 SER A CA 5
ATOM 6446 C C . SER A 1 48 ? -12.981 8.296 -3.881 1.00 0.00 218 SER A C 5
ATOM 6447 O O . SER A 1 48 ? -12.519 7.872 -4.941 1.00 0.00 218 SER A O 5
ATOM 6455 N N . ASN A 1 49 ? -12.247 8.953 -2.992 1.00 0.00 219 ASN A N 5
ATOM 6456 C CA . ASN A 1 49 ? -10.836 9.261 -3.209 1.00 0.00 219 ASN A CA 5
ATOM 6457 C C . ASN A 1 49 ? -9.940 8.088 -2.816 1.00 0.00 219 ASN A C 5
ATOM 6458 O O . ASN A 1 49 ? -8.929 8.277 -2.142 1.00 0.00 219 ASN A O 5
ATOM 6469 N N . PHE A 1 50 ? -10.317 6.881 -3.229 1.00 0.00 220 PHE A N 5
ATOM 6470 C CA . PHE A 1 50 ? -9.565 5.672 -2.884 1.00 0.00 220 PHE A CA 5
ATOM 6471 C C . PHE A 1 50 ? -8.100 5.790 -3.291 1.00 0.00 220 PHE A C 5
ATOM 6472 O O . PHE A 1 50 ? -7.204 5.730 -2.451 1.00 0.00 220 PHE A O 5
ATOM 6489 N N . ASP A 1 51 ? -7.873 5.988 -4.580 1.00 0.00 221 ASP A N 5
ATOM 6490 C CA . ASP A 1 51 ? -6.521 6.117 -5.118 1.00 0.00 221 ASP A CA 5
ATOM 6491 C C . ASP A 1 51 ? -5.846 7.397 -4.650 1.00 0.00 221 ASP A C 5
ATOM 6492 O O . ASP A 1 51 ? -4.633 7.426 -4.438 1.00 0.00 221 ASP A O 5
ATOM 6501 N N . TYR A 1 52 ? -6.611 8.473 -4.642 1.00 0.00 222 TYR A N 5
ATOM 6502 C CA . TYR A 1 52 ? -6.086 9.803 -4.381 1.00 0.00 222 TYR A CA 5
ATOM 6503 C C . TYR A 1 52 ? -5.310 9.865 -3.067 1.00 0.00 222 TYR A C 5
ATOM 6504 O O . TYR A 1 52 ? -4.193 10.380 -3.023 1.00 0.00 222 TYR A O 5
ATOM 6522 N N . LEU A 1 53 ? -5.919 9.390 -1.996 1.00 0.00 223 LEU A N 5
ATOM 6523 C CA . LEU A 1 53 ? -5.292 9.461 -0.685 1.00 0.00 223 LEU A CA 5
ATOM 6524 C C . LEU A 1 53 ? -4.570 8.164 -0.321 1.00 0.00 223 LEU A C 5
ATOM 6525 O O . LEU A 1 53 ? -3.872 8.103 0.689 1.00 0.00 223 LEU A O 5
ATOM 6541 N N . PHE A 1 54 ? -4.727 7.132 -1.151 1.00 0.00 224 PHE A N 5
ATOM 6542 C CA . PHE A 1 54 ? -4.037 5.862 -0.927 1.00 0.00 224 PHE A CA 5
ATOM 6543 C C . PHE A 1 54 ? -2.530 6.093 -0.850 1.00 0.00 224 PHE A C 5
ATOM 6544 O O . PHE A 1 54 ? -1.862 5.609 0.064 1.00 0.00 224 PHE A O 5
ATOM 6561 N N . ASN A 1 55 ? -2.017 6.902 -1.775 1.00 0.00 225 ASN A N 5
ATOM 6562 C CA . ASN A 1 55 ? -0.596 7.247 -1.794 1.00 0.00 225 ASN A CA 5
ATOM 6563 C C . ASN A 1 55 ? -0.220 8.083 -0.570 1.00 0.00 225 ASN A C 5
ATOM 6564 O O . ASN A 1 55 ? 0.900 7.994 -0.072 1.00 0.00 225 ASN A O 5
ATOM 6575 N N . SER A 1 56 ? -1.184 8.835 -0.049 1.00 0.00 226 SER A N 5
ATOM 6576 C CA . SER A 1 56 ? -0.972 9.631 1.152 1.00 0.00 226 SER A CA 5
ATOM 6577 C C . SER A 1 56 ? -0.718 8.724 2.354 1.00 0.00 226 SER A C 5
ATOM 6578 O O . SER A 1 56 ? 0.214 8.944 3.130 1.00 0.00 226 SER A O 5
ATOM 6586 N N . ALA A 1 57 ? -1.513 7.661 2.460 1.00 0.00 227 ALA A N 5
ATOM 6587 C CA . ALA A 1 57 ? -1.338 6.673 3.517 1.00 0.00 227 ALA A CA 5
ATOM 6588 C C . ALA A 1 57 ? -0.004 5.952 3.361 1.00 0.00 227 ALA A C 5
ATOM 6589 O O . ALA A 1 57 ? 0.704 5.712 4.342 1.00 0.00 227 ALA A O 5
ATOM 6596 N N . ILE A 1 58 ? 0.356 5.662 2.112 1.00 0.00 228 ILE A N 5
ATOM 6597 C CA . ILE A 1 58 ? 1.633 5.027 1.810 1.00 0.00 228 ILE A CA 5
ATOM 6598 C C . ILE A 1 58 ? 2.787 5.922 2.251 1.00 0.00 228 ILE A C 5
ATOM 6599 O O . ILE A 1 58 ? 3.674 5.483 2.975 1.00 0.00 228 ILE A O 5
ATOM 6615 N N . LYS A 1 59 ? 2.717 7.195 1.885 1.00 0.00 229 LYS A N 5
ATOM 6616 C CA . LYS A 1 59 ? 3.730 8.171 2.283 1.00 0.00 229 LYS A CA 5
ATOM 6617 C C . LYS A 1 59 ? 3.931 8.164 3.796 1.00 0.00 229 LYS A C 5
ATOM 6618 O O . LYS A 1 59 ? 5.062 8.140 4.282 1.00 0.00 229 LYS A O 5
ATOM 6637 N N . LYS A 1 60 ? 2.824 8.127 4.530 1.00 0.00 230 LYS A N 5
ATOM 6638 C CA . LYS A 1 60 ? 2.866 8.093 5.985 1.00 0.00 230 LYS A CA 5
ATOM 6639 C C . LYS A 1 60 ? 3.594 6.854 6.500 1.00 0.00 230 LYS A C 5
ATOM 6640 O O . LYS A 1 60 ? 4.463 6.953 7.361 1.00 0.00 230 LYS A O 5
ATOM 6659 N N . CYS A 1 61 ? 3.213 5.687 6.004 1.00 0.00 231 CYS A N 5
ATOM 6660 C CA . CYS A 1 61 ? 3.793 4.438 6.478 1.00 0.00 231 CYS A CA 5
ATOM 6661 C C . CYS A 1 61 ? 5.256 4.304 6.051 1.00 0.00 231 CYS A C 5
ATOM 6662 O O . CYS A 1 61 ? 6.037 3.577 6.671 1.00 0.00 231 CYS A O 5
ATOM 6670 N N . VAL A 1 62 ? 5.610 4.984 4.974 1.00 0.00 232 VAL A N 5
ATOM 6671 C CA . VAL A 1 62 ? 6.969 4.933 4.448 1.00 0.00 232 VAL A CA 5
ATOM 6672 C C . VAL A 1 62 ? 7.925 5.805 5.250 1.00 0.00 232 VAL A C 5
ATOM 6673 O O . VAL A 1 62 ? 8.988 5.337 5.665 1.00 0.00 232 VAL A O 5
ATOM 6686 N N . GLU A 1 63 ? 7.518 7.039 5.554 1.00 0.00 233 GLU A N 5
ATOM 6687 C CA . GLU A 1 63 ? 8.335 7.908 6.400 1.00 0.00 233 GLU A CA 5
ATOM 6688 C C . GLU A 1 63 ? 8.499 7.276 7.773 1.00 0.00 233 GLU A C 5
ATOM 6689 O O . GLU A 1 63 ? 9.544 7.401 8.416 1.00 0.00 233 GLU A O 5
ATOM 6701 N N . ASN A 1 64 ? 7.475 6.523 8.154 1.00 0.00 234 ASN A N 5
ATOM 6702 C CA . ASN A 1 64 ? 7.474 5.727 9.381 1.00 0.00 234 ASN A CA 5
ATOM 6703 C C . ASN A 1 64 ? 8.746 4.889 9.497 1.00 0.00 234 ASN A C 5
ATOM 6704 O O . ASN A 1 64 ? 9.447 4.956 10.506 1.00 0.00 234 ASN A O 5
ATOM 6715 N N . GLY A 1 65 ? 9.084 4.174 8.430 1.00 0.00 235 GLY A N 5
ATOM 6716 C CA . GLY A 1 65 ? 10.326 3.426 8.412 1.00 0.00 235 GLY A CA 5
ATOM 6717 C C . GLY A 1 65 ? 10.174 2.052 7.793 1.00 0.00 235 GLY A C 5
ATOM 6718 O O . GLY A 1 65 ? 11.043 1.606 7.043 1.00 0.00 235 GLY A O 5
ATOM 6722 N N . GLU A 1 66 ? 9.124 1.345 8.183 1.00 0.00 236 GLU A N 5
ATOM 6723 C CA . GLU A 1 66 ? 8.913 -0.036 7.752 1.00 0.00 236 GLU A CA 5
ATOM 6724 C C . GLU A 1 66 ? 8.718 -0.139 6.239 1.00 0.00 236 GLU A C 5
ATOM 6725 O O . GLU A 1 66 ? 9.329 -0.980 5.577 1.00 0.00 236 GLU A O 5
ATOM 6737 N N . LEU A 1 67 ? 7.849 0.699 5.697 1.00 0.00 237 LEU A N 5
ATOM 6738 C CA . LEU A 1 67 ? 7.560 0.671 4.271 1.00 0.00 237 LEU A CA 5
ATOM 6739 C C . LEU A 1 67 ? 8.559 1.523 3.502 1.00 0.00 237 LEU A C 5
ATOM 6740 O O . LEU A 1 67 ? 8.983 2.576 3.979 1.00 0.00 237 LEU A O 5
ATOM 6756 N N . VAL A 1 68 ? 9.008 1.015 2.362 1.00 0.00 238 VAL A N 5
ATOM 6757 C CA . VAL A 1 68 ? 10.029 1.689 1.572 1.00 0.00 238 VAL A CA 5
ATOM 6758 C C . VAL A 1 68 ? 9.460 2.169 0.234 1.00 0.00 238 VAL A C 5
ATOM 6759 O O . VAL A 1 68 ? 8.702 1.448 -0.421 1.00 0.00 238 VAL A O 5
ATOM 6772 N N . GLN A 1 69 ? 9.855 3.369 -0.179 1.00 0.00 239 GLN A N 5
ATOM 6773 C CA . GLN A 1 69 ? 9.429 3.939 -1.454 1.00 0.00 239 GLN A CA 5
ATOM 6774 C C . GLN A 1 69 ? 10.607 4.597 -2.164 1.00 0.00 239 GLN A C 5
ATOM 6775 O O . GLN A 1 69 ? 10.807 5.808 -2.058 1.00 0.00 239 GLN A O 5
ATOM 6789 N N . PRO A 1 70 ? 11.466 3.772 -2.794 1.00 0.00 240 PRO A N 5
ATOM 6790 C CA . PRO A 1 70 ? 12.701 4.226 -3.439 1.00 0.00 240 PRO A CA 5
ATOM 6791 C C . PRO A 1 70 ? 12.540 5.501 -4.270 1.00 0.00 240 PRO A C 5
ATOM 6792 O O . PRO A 1 70 ? 13.224 6.494 -4.026 1.00 0.00 240 PRO A O 5
ATOM 6803 N N . LYS A 1 71 ? 11.696 5.452 -5.293 1.00 0.00 241 LYS A N 5
ATOM 6804 C CA . LYS A 1 71 ? 11.553 6.587 -6.197 1.00 0.00 241 LYS A CA 5
ATOM 6805 C C . LYS A 1 71 ? 10.449 7.538 -5.742 1.00 0.00 241 LYS A C 5
ATOM 6806 O O . LYS A 1 71 ? 10.675 8.739 -5.597 1.00 0.00 241 LYS A O 5
ATOM 6825 N N . GLY A 1 72 ? 9.244 7.018 -5.589 1.00 0.00 242 GLY A N 5
ATOM 6826 C CA . GLY A 1 72 ? 8.121 7.860 -5.227 1.00 0.00 242 GLY A CA 5
ATOM 6827 C C . GLY A 1 72 ? 6.814 7.277 -5.711 1.00 0.00 242 GLY A C 5
ATOM 6828 O O . GLY A 1 72 ? 6.507 6.130 -5.399 1.00 0.00 242 GLY A O 5
ATOM 6832 N N . PRO A 1 73 ? 6.041 8.029 -6.515 1.00 0.00 243 PRO A N 5
ATOM 6833 C CA . PRO A 1 73 ? 4.774 7.548 -7.082 1.00 0.00 243 PRO A CA 5
ATOM 6834 C C . PRO A 1 73 ? 4.944 6.208 -7.798 1.00 0.00 243 PRO A C 5
ATOM 6835 O O . PRO A 1 73 ? 4.237 5.243 -7.509 1.00 0.00 243 PRO A O 5
ATOM 6846 N N . SER A 1 74 ? 5.960 6.119 -8.647 1.00 0.00 244 SER A N 5
ATOM 6847 C CA . SER A 1 74 ? 6.284 4.867 -9.315 1.00 0.00 244 SER A CA 5
ATOM 6848 C C . SER A 1 74 ? 7.265 4.050 -8.473 1.00 0.00 244 SER A C 5
ATOM 6849 O O . SER A 1 74 ? 8.239 3.495 -8.986 1.00 0.00 244 SER A O 5
ATOM 6857 N N . GLY A 1 75 ? 7.037 4.041 -7.170 1.00 0.00 245 GLY A N 5
ATOM 6858 C CA . GLY A 1 75 ? 7.917 3.338 -6.267 1.00 0.00 245 GLY A CA 5
ATOM 6859 C C . GLY A 1 75 ? 7.371 1.986 -5.869 1.00 0.00 245 GLY A C 5
ATOM 6860 O O . GLY A 1 75 ? 6.240 1.877 -5.391 1.00 0.00 245 GLY A O 5
ATOM 6864 N N . ILE A 1 76 ? 8.201 0.968 -5.994 1.00 0.00 246 ILE A N 5
ATOM 6865 C CA . ILE A 1 76 ? 7.833 -0.367 -5.564 1.00 0.00 246 ILE A CA 5
ATOM 6866 C C . ILE A 1 76 ? 7.972 -0.458 -4.048 1.00 0.00 246 ILE A C 5
ATOM 6867 O O . ILE A 1 76 ? 9.008 -0.098 -3.486 1.00 0.00 246 ILE A O 5
ATOM 6883 N N . ILE A 1 77 ? 6.880 -0.810 -3.383 1.00 0.00 247 ILE A N 5
ATOM 6884 C CA . ILE A 1 77 ? 6.876 -0.867 -1.935 1.00 0.00 247 ILE A CA 5
ATOM 6885 C C . ILE A 1 77 ? 7.687 -2.056 -1.474 1.00 0.00 247 ILE A C 5
ATOM 6886 O O . ILE A 1 77 ? 7.408 -3.194 -1.839 1.00 0.00 247 ILE A O 5
ATOM 6902 N N . LYS A 1 78 ? 8.713 -1.787 -0.707 1.00 0.00 248 LYS A N 5
ATOM 6903 C CA . LYS A 1 78 ? 9.564 -2.837 -0.208 1.00 0.00 248 LYS A CA 5
ATOM 6904 C C . LYS A 1 78 ? 9.444 -2.903 1.305 1.00 0.00 248 LYS A C 5
ATOM 6905 O O . LYS A 1 78 ? 9.143 -1.896 1.949 1.00 0.00 248 LYS A O 5
ATOM 6924 N N . LEU A 1 79 ? 9.575 -4.094 1.856 1.00 0.00 249 LEU A N 5
ATOM 6925 C CA . LEU A 1 79 ? 9.419 -4.282 3.285 1.00 0.00 249 LEU A CA 5
ATOM 6926 C C . LEU A 1 79 ? 10.776 -4.192 3.970 1.00 0.00 249 LEU A C 5
ATOM 6927 O O . LEU A 1 79 ? 11.500 -5.189 4.071 1.00 0.00 249 LEU A O 5
ATOM 6943 N N . ASN A 1 80 ? 11.070 -3.031 4.535 1.00 0.00 250 ASN A N 5
ATOM 6944 C CA . ASN A 1 80 ? 12.261 -2.883 5.355 1.00 0.00 250 ASN A CA 5
ATOM 6945 C C . ASN A 1 80 ? 12.013 -3.505 6.689 1.00 0.00 250 ASN A C 5
ATOM 6946 O O . ASN A 1 80 ? 10.964 -3.286 7.297 1.00 0.00 250 ASN A O 5
ATOM 6957 N N . LYS A 1 81 ? 12.930 -4.321 7.135 1.00 0.00 251 LYS A N 5
ATOM 6958 C CA . LYS A 1 81 ? 12.696 -4.989 8.366 1.00 0.00 251 LYS A CA 5
ATOM 6959 C C . LYS A 1 81 ? 13.803 -4.741 9.379 1.00 0.00 251 LYS A C 5
ATOM 6960 O O . LYS A 1 81 ? 13.900 -5.444 10.384 1.00 0.00 251 LYS A O 5
ATOM 6979 N N . LYS A 1 82 ? 14.500 -3.629 9.212 1.00 0.00 252 LYS A N 5
ATOM 6980 C CA . LYS A 1 82 ? 15.457 -3.173 10.210 1.00 0.00 252 LYS A CA 5
ATOM 6981 C C . LYS A 1 82 ? 14.742 -2.279 11.215 1.00 0.00 252 LYS A C 5
ATOM 6982 O O . LYS A 1 82 ? 15.110 -1.122 11.419 1.00 0.00 252 LYS A O 5
ATOM 7001 N N . LYS A 1 83 ? 13.641 -2.794 11.743 1.00 0.00 253 LYS A N 5
ATOM 7002 C CA . LYS A 1 83 ? 12.771 -2.026 12.619 1.00 0.00 253 LYS A CA 5
ATOM 7003 C C . LYS A 1 83 ? 12.196 -2.923 13.723 1.00 0.00 253 LYS A C 5
ATOM 7004 O O . LYS A 1 83 ? 12.842 -3.889 14.127 1.00 0.00 253 LYS A O 5
ATOM 7023 N N . VAL A 1 84 ? 11.006 -2.600 14.223 1.00 0.00 254 VAL A N 5
ATOM 7024 C CA . VAL A 1 84 ? 10.380 -3.387 15.284 1.00 0.00 254 VAL A CA 5
ATOM 7025 C C . VAL A 1 84 ? 10.057 -4.806 14.802 1.00 0.00 254 VAL A C 5
ATOM 7026 O O . VAL A 1 84 ? 9.684 -5.006 13.643 1.00 0.00 254 VAL A O 5
ATOM 7039 N N . LYS A 1 85 ? 10.228 -5.784 15.688 1.00 0.00 255 LYS A N 5
ATOM 7040 C CA . LYS A 1 85 ? 9.959 -7.187 15.372 1.00 0.00 255 LYS A CA 5
ATOM 7041 C C . LYS A 1 85 ? 10.911 -7.693 14.294 1.00 0.00 255 LYS A C 5
ATOM 7042 O O . LYS A 1 85 ? 10.509 -7.929 13.152 1.00 0.00 255 LYS A O 5
ATOM 7061 N N . LEU A 1 86 ? 12.177 -7.834 14.665 1.00 0.00 256 LEU A N 5
ATOM 7062 C CA . LEU A 1 86 ? 13.203 -8.318 13.745 1.00 0.00 256 LEU A CA 5
ATOM 7063 C C . LEU A 1 86 ? 12.878 -9.725 13.257 1.00 0.00 256 LEU A C 5
ATOM 7064 O O . LEU A 1 86 ? 12.475 -10.589 14.040 1.00 0.00 256 LEU A O 5
ATOM 7080 N N . SER A 1 87 ? 13.093 -9.967 11.975 1.00 0.00 257 SER A N 5
ATOM 7081 C CA . SER A 1 87 ? 12.867 -11.282 11.402 1.00 0.00 257 SER A CA 5
ATOM 7082 C C . SER A 1 87 ? 13.893 -12.280 11.926 1.00 0.00 257 SER A C 5
ATOM 7083 O O . SER A 1 87 ? 15.053 -11.928 12.154 1.00 0.00 257 SER A O 5
ATOM 7091 N N . THR A 1 88 ? 13.445 -13.500 12.190 1.00 0.00 258 THR A N 5
ATOM 7092 C CA . THR A 1 88 ? 14.302 -14.537 12.737 1.00 0.00 258 THR A CA 5
ATOM 7093 C C . THR A 1 88 ? 13.533 -15.853 12.786 1.00 0.00 258 THR A C 5
ATOM 7094 O O . THR A 1 88 ? 12.344 -15.852 12.393 1.00 0.00 258 THR A O 5
ATOM 7106 N N . LYS A 1 1 ? -12.552 16.437 12.459 1.00 0.00 171 LYS A N 6
ATOM 7107 C CA . LYS A 1 1 ? -12.903 15.002 12.548 1.00 0.00 171 LYS A CA 6
ATOM 7108 C C . LYS A 1 1 ? -13.428 14.501 11.210 1.00 0.00 171 LYS A C 6
ATOM 7109 O O . LYS A 1 1 ? -14.640 14.370 11.010 1.00 0.00 171 LYS A O 6
ATOM 7130 N N . ALA A 1 2 ? -12.515 14.251 10.287 1.00 0.00 172 ALA A N 6
ATOM 7131 C CA . ALA A 1 2 ? -12.879 13.778 8.963 1.00 0.00 172 ALA A CA 6
ATOM 7132 C C . ALA A 1 2 ? -11.921 12.684 8.525 1.00 0.00 172 ALA A C 6
ATOM 7133 O O . ALA A 1 2 ? -10.706 12.824 8.677 1.00 0.00 172 ALA A O 6
ATOM 7140 N N . SER A 1 3 ? -12.481 11.554 8.098 1.00 0.00 173 SER A N 6
ATOM 7141 C CA . SER A 1 3 ? -11.687 10.377 7.752 1.00 0.00 173 SER A CA 6
ATOM 7142 C C . SER A 1 3 ? -10.874 9.918 8.961 1.00 0.00 173 SER A C 6
ATOM 7143 O O . SER A 1 3 ? -9.687 9.597 8.854 1.00 0.00 173 SER A O 6
ATOM 7151 N N . SER A 1 4 ? -11.510 9.958 10.126 1.00 0.00 174 SER A N 6
ATOM 7152 C CA . SER A 1 4 ? -10.862 9.600 11.378 1.00 0.00 174 SER A CA 6
ATOM 7153 C C . SER A 1 4 ? -10.507 8.117 11.403 1.00 0.00 174 SER A C 6
ATOM 7154 O O . SER A 1 4 ? -11.257 7.285 10.885 1.00 0.00 174 SER A O 6
ATOM 7162 N N . PRO A 1 5 ? -9.343 7.769 11.967 1.00 0.00 175 PRO A N 6
ATOM 7163 C CA . PRO A 1 5 ? -8.893 6.380 12.040 1.00 0.00 175 PRO A CA 6
ATOM 7164 C C . PRO A 1 5 ? -9.828 5.522 12.880 1.00 0.00 175 PRO A C 6
ATOM 7165 O O . PRO A 1 5 ? -10.189 5.887 14.001 1.00 0.00 175 PRO A O 6
ATOM 7176 N N . SER A 1 6 ? -10.233 4.395 12.327 1.00 0.00 176 SER A N 6
ATOM 7177 C CA . SER A 1 6 ? -11.123 3.475 13.011 1.00 0.00 176 SER A CA 6
ATOM 7178 C C . SER A 1 6 ? -10.842 2.060 12.529 1.00 0.00 176 SER A C 6
ATOM 7179 O O . SER A 1 6 ? -10.670 1.844 11.328 1.00 0.00 176 SER A O 6
ATOM 7187 N N . SER A 1 7 ? -10.674 1.134 13.472 1.00 0.00 177 SER A N 6
ATOM 7188 C CA . SER A 1 7 ? -10.306 -0.241 13.153 1.00 0.00 177 SER A CA 6
ATOM 7189 C C . SER A 1 7 ? -8.959 -0.259 12.427 1.00 0.00 177 SER A C 6
ATOM 7190 O O . SER A 1 7 ? -8.066 0.529 12.751 1.00 0.00 177 SER A O 6
ATOM 7198 N N . LEU A 1 8 ? -8.860 -1.057 11.376 1.00 0.00 178 LEU A N 6
ATOM 7199 C CA . LEU A 1 8 ? -7.684 -1.033 10.525 1.00 0.00 178 LEU A CA 6
ATOM 7200 C C . LEU A 1 8 ? -7.928 -0.116 9.332 1.00 0.00 178 LEU A C 6
ATOM 7201 O O . LEU A 1 8 ? -8.934 -0.234 8.634 1.00 0.00 178 LEU A O 6
ATOM 7217 N N . THR A 1 9 ? -7.078 0.879 9.188 1.00 0.00 179 THR A N 6
ATOM 7218 C CA . THR A 1 9 ? -7.253 1.874 8.150 1.00 0.00 179 THR A CA 6
ATOM 7219 C C . THR A 1 9 ? -6.422 1.526 6.920 1.00 0.00 179 THR A C 6
ATOM 7220 O O . THR A 1 9 ? -5.780 0.472 6.883 1.00 0.00 179 THR A O 6
ATOM 7231 N N . TYR A 1 10 ? -6.432 2.404 5.919 1.00 0.00 180 TYR A N 6
ATOM 7232 C CA . TYR A 1 10 ? -5.686 2.168 4.688 1.00 0.00 180 TYR A CA 6
ATOM 7233 C C . TYR A 1 10 ? -4.226 1.863 4.983 1.00 0.00 180 TYR A C 6
ATOM 7234 O O . TYR A 1 10 ? -3.681 0.885 4.485 1.00 0.00 180 TYR A O 6
ATOM 7252 N N . LYS A 1 11 ? -3.599 2.720 5.782 1.00 0.00 181 LYS A N 6
ATOM 7253 C CA . LYS A 1 11 ? -2.183 2.582 6.100 1.00 0.00 181 LYS A CA 6
ATOM 7254 C C . LYS A 1 11 ? -1.884 1.264 6.815 1.00 0.00 181 LYS A C 6
ATOM 7255 O O . LYS A 1 11 ? -0.840 0.650 6.579 1.00 0.00 181 LYS A O 6
ATOM 7274 N N . GLU A 1 12 ? -2.823 0.788 7.628 1.00 0.00 182 GLU A N 6
ATOM 7275 C CA . GLU A 1 12 ? -2.656 -0.502 8.281 1.00 0.00 182 GLU A CA 6
ATOM 7276 C C . GLU A 1 12 ? -2.792 -1.619 7.257 1.00 0.00 182 GLU A C 6
ATOM 7277 O O . GLU A 1 12 ? -2.012 -2.571 7.251 1.00 0.00 182 GLU A O 6
ATOM 7289 N N . MET A 1 13 ? -3.756 -1.469 6.355 1.00 0.00 183 MET A N 6
ATOM 7290 C CA . MET A 1 13 ? -3.969 -2.445 5.294 1.00 0.00 183 MET A CA 6
ATOM 7291 C C . MET A 1 13 ? -2.764 -2.504 4.367 1.00 0.00 183 MET A C 6
ATOM 7292 O O . MET A 1 13 ? -2.395 -3.580 3.911 1.00 0.00 183 MET A O 6
ATOM 7306 N N . ILE A 1 14 ? -2.109 -1.363 4.156 1.00 0.00 184 ILE A N 6
ATOM 7307 C CA . ILE A 1 14 ? -0.881 -1.325 3.364 1.00 0.00 184 ILE A CA 6
ATOM 7308 C C . ILE A 1 14 ? 0.157 -2.254 3.981 1.00 0.00 184 ILE A C 6
ATOM 7309 O O . ILE A 1 14 ? 0.704 -3.134 3.313 1.00 0.00 184 ILE A O 6
ATOM 7325 N N . LEU A 1 15 ? 0.352 -2.089 5.284 1.00 0.00 185 LEU A N 6
ATOM 7326 C CA . LEU A 1 15 ? 1.277 -2.914 6.050 1.00 0.00 185 LEU A CA 6
ATOM 7327 C C . LEU A 1 15 ? 0.898 -4.389 5.947 1.00 0.00 185 LEU A C 6
ATOM 7328 O O . LEU A 1 15 ? 1.765 -5.249 5.848 1.00 0.00 185 LEU A O 6
ATOM 7344 N N . LYS A 1 16 ? -0.385 -4.682 6.084 1.00 0.00 186 LYS A N 6
ATOM 7345 C CA . LYS A 1 16 ? -0.853 -6.063 6.107 1.00 0.00 186 LYS A CA 6
ATOM 7346 C C . LYS A 1 16 ? -0.819 -6.697 4.719 1.00 0.00 186 LYS A C 6
ATOM 7347 O O . LYS A 1 16 ? -0.497 -7.876 4.577 1.00 0.00 186 LYS A O 6
ATOM 7366 N N . SER A 1 17 ? -1.200 -5.924 3.712 1.00 0.00 187 SER A N 6
ATOM 7367 C CA . SER A 1 17 ? -1.285 -6.413 2.341 1.00 0.00 187 SER A CA 6
ATOM 7368 C C . SER A 1 17 ? 0.083 -6.802 1.792 1.00 0.00 187 SER A C 6
ATOM 7369 O O . SER A 1 17 ? 0.189 -7.747 1.011 1.00 0.00 187 SER A O 6
ATOM 7377 N N . MET A 1 18 ? 1.106 -6.018 2.128 1.00 0.00 188 MET A N 6
ATOM 7378 C CA . MET A 1 18 ? 2.447 -6.225 1.588 1.00 0.00 188 MET A CA 6
ATOM 7379 C C . MET A 1 18 ? 2.950 -7.664 1.798 1.00 0.00 188 MET A C 6
ATOM 7380 O O . MET A 1 18 ? 3.289 -8.343 0.827 1.00 0.00 188 MET A O 6
ATOM 7394 N N . PRO A 1 19 ? 2.998 -8.165 3.053 1.00 0.00 189 PRO A N 6
ATOM 7395 C CA . PRO A 1 19 ? 3.460 -9.528 3.348 1.00 0.00 189 PRO A CA 6
ATOM 7396 C C . PRO A 1 19 ? 2.535 -10.592 2.764 1.00 0.00 189 PRO A C 6
ATOM 7397 O O . PRO A 1 19 ? 2.984 -11.665 2.365 1.00 0.00 189 PRO A O 6
ATOM 7408 N N . GLN A 1 20 ? 1.242 -10.289 2.710 1.00 0.00 190 GLN A N 6
ATOM 7409 C CA . GLN A 1 20 ? 0.268 -11.224 2.147 1.00 0.00 190 GLN A CA 6
ATOM 7410 C C . GLN A 1 20 ? 0.508 -11.427 0.651 1.00 0.00 190 GLN A C 6
ATOM 7411 O O . GLN A 1 20 ? 0.208 -12.491 0.105 1.00 0.00 190 GLN A O 6
ATOM 7425 N N . LEU A 1 21 ? 1.103 -10.426 0.012 1.00 0.00 191 LEU A N 6
ATOM 7426 C CA . LEU A 1 21 ? 1.457 -10.518 -1.399 1.00 0.00 191 LEU A CA 6
ATOM 7427 C C . LEU A 1 21 ? 2.761 -11.285 -1.587 1.00 0.00 191 LEU A C 6
ATOM 7428 O O . LEU A 1 21 ? 2.869 -12.135 -2.473 1.00 0.00 191 LEU A O 6
ATOM 7444 N N . ASN A 1 22 ? 3.752 -10.963 -0.766 1.00 0.00 192 ASN A N 6
ATOM 7445 C CA . ASN A 1 22 ? 5.069 -11.582 -0.859 1.00 0.00 192 ASN A CA 6
ATOM 7446 C C . ASN A 1 22 ? 5.879 -11.287 0.395 1.00 0.00 192 ASN A C 6
ATOM 7447 O O . ASN A 1 22 ? 5.450 -10.504 1.240 1.00 0.00 192 ASN A O 6
ATOM 7458 N N . ASP A 1 23 ? 7.049 -11.909 0.512 1.00 0.00 193 ASP A N 6
ATOM 7459 C CA . ASP A 1 23 ? 7.916 -11.725 1.682 1.00 0.00 193 ASP A CA 6
ATOM 7460 C C . ASP A 1 23 ? 8.636 -10.380 1.648 1.00 0.00 193 ASP A C 6
ATOM 7461 O O . ASP A 1 23 ? 9.833 -10.297 1.943 1.00 0.00 193 ASP A O 6
ATOM 7470 N N . GLY A 1 24 ? 7.898 -9.328 1.331 1.00 0.00 194 GLY A N 6
ATOM 7471 C CA . GLY A 1 24 ? 8.454 -7.994 1.306 1.00 0.00 194 GLY A CA 6
ATOM 7472 C C . GLY A 1 24 ? 9.506 -7.810 0.231 1.00 0.00 194 GLY A C 6
ATOM 7473 O O . GLY A 1 24 ? 10.401 -6.976 0.375 1.00 0.00 194 GLY A O 6
ATOM 7477 N N . LYS A 1 25 ? 9.345 -8.506 -0.890 1.00 0.00 195 LYS A N 6
ATOM 7478 C CA . LYS A 1 25 ? 10.241 -8.319 -2.027 1.00 0.00 195 LYS A CA 6
ATOM 7479 C C . LYS A 1 25 ? 9.930 -6.992 -2.695 1.00 0.00 195 LYS A C 6
ATOM 7480 O O . LYS A 1 25 ? 10.802 -6.346 -3.273 1.00 0.00 195 LYS A O 6
ATOM 7499 N N . GLY A 1 26 ? 8.654 -6.639 -2.663 1.00 0.00 196 GLY A N 6
ATOM 7500 C CA . GLY A 1 26 ? 8.190 -5.455 -3.334 1.00 0.00 196 GLY A CA 6
ATOM 7501 C C . GLY A 1 26 ? 6.859 -5.693 -4.006 1.00 0.00 196 GLY A C 6
ATOM 7502 O O . GLY A 1 26 ? 6.663 -6.712 -4.674 1.00 0.00 196 GLY A O 6
ATOM 7506 N N . SER A 1 27 ? 5.956 -4.753 -3.839 1.00 0.00 197 SER A N 6
ATOM 7507 C CA . SER A 1 27 ? 4.650 -4.815 -4.453 1.00 0.00 197 SER A CA 6
ATOM 7508 C C . SER A 1 27 ? 4.285 -3.440 -4.988 1.00 0.00 197 SER A C 6
ATOM 7509 O O . SER A 1 27 ? 4.247 -2.465 -4.239 1.00 0.00 197 SER A O 6
ATOM 7517 N N . SER A 1 28 ? 4.129 -3.347 -6.296 1.00 0.00 198 SER A N 6
ATOM 7518 C CA . SER A 1 28 ? 3.836 -2.076 -6.938 1.00 0.00 198 SER A CA 6
ATOM 7519 C C . SER A 1 28 ? 2.499 -1.529 -6.449 1.00 0.00 198 SER A C 6
ATOM 7520 O O . SER A 1 28 ? 1.628 -2.299 -6.037 1.00 0.00 198 SER A O 6
ATOM 7528 N N . ARG A 1 29 ? 2.318 -0.213 -6.552 1.00 0.00 199 ARG A N 6
ATOM 7529 C CA . ARG A 1 29 ? 1.045 0.417 -6.213 1.00 0.00 199 ARG A CA 6
ATOM 7530 C C . ARG A 1 29 ? -0.075 -0.270 -6.989 1.00 0.00 199 ARG A C 6
ATOM 7531 O O . ARG A 1 29 ? -1.156 -0.519 -6.458 1.00 0.00 199 ARG A O 6
ATOM 7552 N N . ILE A 1 30 ? 0.271 -0.702 -8.197 1.00 0.00 200 ILE A N 6
ATOM 7553 C CA . ILE A 1 30 ? -0.606 -1.502 -9.043 1.00 0.00 200 ILE A CA 6
ATOM 7554 C C . ILE A 1 30 ? -1.130 -2.737 -8.305 1.00 0.00 200 ILE A C 6
ATOM 7555 O O . ILE A 1 30 ? -2.336 -2.986 -8.259 1.00 0.00 200 ILE A O 6
ATOM 7571 N N . VAL A 1 31 ? -0.207 -3.522 -7.759 1.00 0.00 201 VAL A N 6
ATOM 7572 C CA . VAL A 1 31 ? -0.550 -4.760 -7.072 1.00 0.00 201 VAL A CA 6
ATOM 7573 C C . VAL A 1 31 ? -1.274 -4.486 -5.761 1.00 0.00 201 VAL A C 6
ATOM 7574 O O . VAL A 1 31 ? -2.281 -5.118 -5.458 1.00 0.00 201 VAL A O 6
ATOM 7587 N N . LEU A 1 32 ? -0.715 -3.581 -4.968 1.00 0.00 202 LEU A N 6
ATOM 7588 C CA . LEU A 1 32 ? -1.255 -3.283 -3.648 1.00 0.00 202 LEU A CA 6
ATOM 7589 C C . LEU A 1 32 ? -2.700 -2.792 -3.753 1.00 0.00 202 LEU A C 6
ATOM 7590 O O . LEU A 1 32 ? -3.580 -3.281 -3.047 1.00 0.00 202 LEU A O 6
ATOM 7606 N N . LYS A 1 33 ? -2.941 -1.855 -4.669 1.00 0.00 203 LYS A N 6
ATOM 7607 C CA . LYS A 1 33 ? -4.280 -1.311 -4.880 1.00 0.00 203 LYS A CA 6
ATOM 7608 C C . LYS A 1 33 ? -5.247 -2.394 -5.345 1.00 0.00 203 LYS A C 6
ATOM 7609 O O . LYS A 1 33 ? -6.389 -2.458 -4.892 1.00 0.00 203 LYS A O 6
ATOM 7628 N N . LYS A 1 34 ? -4.779 -3.245 -6.246 1.00 0.00 204 LYS A N 6
ATOM 7629 C CA . LYS A 1 34 ? -5.598 -4.326 -6.771 1.00 0.00 204 LYS A CA 6
ATOM 7630 C C . LYS A 1 34 ? -5.971 -5.306 -5.662 1.00 0.00 204 LYS A C 6
ATOM 7631 O O . LYS A 1 34 ? -7.119 -5.745 -5.569 1.00 0.00 204 LYS A O 6
ATOM 7650 N N . TYR A 1 35 ? -4.990 -5.655 -4.840 1.00 0.00 205 TYR A N 6
ATOM 7651 C CA . TYR A 1 35 ? -5.192 -6.620 -3.768 1.00 0.00 205 TYR A CA 6
ATOM 7652 C C . TYR A 1 35 ? -6.144 -6.076 -2.706 1.00 0.00 205 TYR A C 6
ATOM 7653 O O . TYR A 1 35 ? -7.098 -6.753 -2.316 1.00 0.00 205 TYR A O 6
ATOM 7671 N N . VAL A 1 36 ? -5.864 -4.871 -2.216 1.00 0.00 206 VAL A N 6
ATOM 7672 C CA . VAL A 1 36 ? -6.669 -4.275 -1.156 1.00 0.00 206 VAL A CA 6
ATOM 7673 C C . VAL A 1 36 ? -8.115 -4.077 -1.608 1.00 0.00 206 VAL A C 6
ATOM 7674 O O . VAL A 1 36 ? -9.051 -4.363 -0.868 1.00 0.00 206 VAL A O 6
ATOM 7687 N N . LYS A 1 37 ? -8.287 -3.623 -2.837 1.00 0.00 207 LYS A N 6
ATOM 7688 C CA . LYS A 1 37 ? -9.614 -3.386 -3.386 1.00 0.00 207 LYS A CA 6
ATOM 7689 C C . LYS A 1 37 ? -10.382 -4.699 -3.561 1.00 0.00 207 LYS A C 6
ATOM 7690 O O . LYS A 1 37 ? -11.600 -4.744 -3.384 1.00 0.00 207 LYS A O 6
ATOM 7709 N N . ASP A 1 38 ? -9.670 -5.746 -3.969 1.00 0.00 208 ASP A N 6
ATOM 7710 C CA . ASP A 1 38 ? -10.289 -7.040 -4.248 1.00 0.00 208 ASP A CA 6
ATOM 7711 C C . ASP A 1 38 ? -10.597 -7.813 -2.964 1.00 0.00 208 ASP A C 6
ATOM 7712 O O . ASP A 1 38 ? -11.709 -8.307 -2.779 1.00 0.00 208 ASP A O 6
ATOM 7721 N N . THR A 1 39 ? -9.595 -7.967 -2.108 1.00 0.00 209 THR A N 6
ATOM 7722 C CA . THR A 1 39 ? -9.749 -8.743 -0.884 1.00 0.00 209 THR A CA 6
ATOM 7723 C C . THR A 1 39 ? -10.515 -7.964 0.188 1.00 0.00 209 THR A C 6
ATOM 7724 O O . THR A 1 39 ? -11.474 -8.472 0.774 1.00 0.00 209 THR A O 6
ATOM 7735 N N . PHE A 1 40 ? -10.105 -6.729 0.430 1.00 0.00 210 PHE A N 6
ATOM 7736 C CA . PHE A 1 40 ? -10.739 -5.892 1.443 1.00 0.00 210 PHE A CA 6
ATOM 7737 C C . PHE A 1 40 ? -11.918 -5.122 0.850 1.00 0.00 210 PHE A C 6
ATOM 7738 O O . PHE A 1 40 ? -12.121 -3.960 1.176 1.00 0.00 210 PHE A O 6
ATOM 7755 N N . SER A 1 41 ? -12.640 -5.748 -0.070 1.00 0.00 211 SER A N 6
ATOM 7756 C CA . SER A 1 41 ? -13.726 -5.082 -0.783 1.00 0.00 211 SER A CA 6
ATOM 7757 C C . SER A 1 41 ? -14.774 -4.502 0.169 1.00 0.00 211 SER A C 6
ATOM 7758 O O . SER A 1 41 ? -15.201 -3.355 0.015 1.00 0.00 211 SER A O 6
ATOM 7766 N N . SER A 1 42 ? -15.200 -5.296 1.141 1.00 0.00 212 SER A N 6
ATOM 7767 C CA . SER A 1 42 ? -16.214 -4.858 2.082 1.00 0.00 212 SER A CA 6
ATOM 7768 C C . SER A 1 42 ? -15.597 -3.975 3.164 1.00 0.00 212 SER A C 6
ATOM 7769 O O . SER A 1 42 ? -16.215 -3.013 3.618 1.00 0.00 212 SER A O 6
ATOM 7777 N N . LYS A 1 43 ? -14.396 -4.330 3.597 1.00 0.00 213 LYS A N 6
ATOM 7778 C CA . LYS A 1 43 ? -13.703 -3.590 4.645 1.00 0.00 213 LYS A CA 6
ATOM 7779 C C . LYS A 1 43 ? -13.358 -2.178 4.174 1.00 0.00 213 LYS A C 6
ATOM 7780 O O . LYS A 1 43 ? -13.316 -1.238 4.971 1.00 0.00 213 LYS A O 6
ATOM 7799 N N . LEU A 1 44 ? -13.037 -2.065 2.892 1.00 0.00 214 LEU A N 6
ATOM 7800 C CA . LEU A 1 44 ? -12.589 -0.815 2.301 1.00 0.00 214 LEU A CA 6
ATOM 7801 C C . LEU A 1 44 ? -13.584 0.313 2.548 1.00 0.00 214 LEU A C 6
ATOM 7802 O O . LEU A 1 44 ? -14.705 0.301 2.038 1.00 0.00 214 LEU A O 6
ATOM 7818 N N . LYS A 1 45 ? -13.140 1.313 3.291 1.00 0.00 215 LYS A N 6
ATOM 7819 C CA . LYS A 1 45 ? -13.950 2.489 3.562 1.00 0.00 215 LYS A CA 6
ATOM 7820 C C . LYS A 1 45 ? -13.589 3.591 2.572 1.00 0.00 215 LYS A C 6
ATOM 7821 O O . LYS A 1 45 ? -13.090 4.651 2.953 1.00 0.00 215 LYS A O 6
ATOM 7840 N N . THR A 1 46 ? -13.722 3.265 1.292 1.00 0.00 216 THR A N 6
ATOM 7841 C CA . THR A 1 46 ? -13.301 4.148 0.209 1.00 0.00 216 THR A CA 6
ATOM 7842 C C . THR A 1 46 ? -13.915 5.542 0.326 1.00 0.00 216 THR A C 6
ATOM 7843 O O . THR A 1 46 ? -13.195 6.541 0.278 1.00 0.00 216 THR A O 6
ATOM 7854 N N . SER A 1 47 ? -15.226 5.601 0.550 1.00 0.00 217 SER A N 6
ATOM 7855 C CA . SER A 1 47 ? -15.927 6.871 0.729 1.00 0.00 217 SER A CA 6
ATOM 7856 C C . SER A 1 47 ? -15.672 7.812 -0.454 1.00 0.00 217 SER A C 6
ATOM 7857 O O . SER A 1 47 ? -15.494 9.019 -0.272 1.00 0.00 217 SER A O 6
ATOM 7865 N N . SER A 1 48 ? -15.631 7.237 -1.658 1.00 0.00 218 SER A N 6
ATOM 7866 C CA . SER A 1 48 ? -15.370 7.989 -2.884 1.00 0.00 218 SER A CA 6
ATOM 7867 C C . SER A 1 48 ? -14.034 8.733 -2.810 1.00 0.00 218 SER A C 6
ATOM 7868 O O . SER A 1 48 ? -13.886 9.835 -3.348 1.00 0.00 218 SER A O 6
ATOM 7876 N N . ASN A 1 49 ? -13.058 8.105 -2.160 1.00 0.00 219 ASN A N 6
ATOM 7877 C CA . ASN A 1 49 ? -11.721 8.671 -2.014 1.00 0.00 219 ASN A CA 6
ATOM 7878 C C . ASN A 1 49 ? -10.691 7.560 -1.901 1.00 0.00 219 ASN A C 6
ATOM 7879 O O . ASN A 1 49 ? -9.723 7.675 -1.152 1.00 0.00 219 ASN A O 6
ATOM 7890 N N . PHE A 1 50 ? -10.907 6.479 -2.643 1.00 0.00 220 PHE A N 6
ATOM 7891 C CA . PHE A 1 50 ? -10.014 5.329 -2.591 1.00 0.00 220 PHE A CA 6
ATOM 7892 C C . PHE A 1 50 ? -8.619 5.699 -3.069 1.00 0.00 220 PHE A C 6
ATOM 7893 O O . PHE A 1 50 ? -7.642 5.524 -2.347 1.00 0.00 220 PHE A O 6
ATOM 7910 N N . ASP A 1 51 ? -8.539 6.220 -4.282 1.00 0.00 221 ASP A N 6
ATOM 7911 C CA . ASP A 1 51 ? -7.255 6.596 -4.872 1.00 0.00 221 ASP A CA 6
ATOM 7912 C C . ASP A 1 51 ? -6.575 7.706 -4.071 1.00 0.00 221 ASP A C 6
ATOM 7913 O O . ASP A 1 51 ? -5.365 7.659 -3.830 1.00 0.00 221 ASP A O 6
ATOM 7922 N N . TYR A 1 52 ? -7.363 8.677 -3.625 1.00 0.00 222 TYR A N 6
ATOM 7923 C CA . TYR A 1 52 ? -6.855 9.785 -2.826 1.00 0.00 222 TYR A CA 6
ATOM 7924 C C . TYR A 1 52 ? -6.266 9.278 -1.511 1.00 0.00 222 TYR A C 6
ATOM 7925 O O . TYR A 1 52 ? -5.150 9.643 -1.131 1.00 0.00 222 TYR A O 6
ATOM 7943 N N . LEU A 1 53 ? -7.022 8.437 -0.820 1.00 0.00 223 LEU A N 6
ATOM 7944 C CA . LEU A 1 53 ? -6.581 7.895 0.453 1.00 0.00 223 LEU A CA 6
ATOM 7945 C C . LEU A 1 53 ? -5.454 6.894 0.277 1.00 0.00 223 LEU A C 6
ATOM 7946 O O . LEU A 1 53 ? -4.567 6.815 1.117 1.00 0.00 223 LEU A O 6
ATOM 7962 N N . PHE A 1 54 ? -5.498 6.127 -0.804 1.00 0.00 224 PHE A N 6
ATOM 7963 C CA . PHE A 1 54 ? -4.473 5.128 -1.069 1.00 0.00 224 PHE A CA 6
ATOM 7964 C C . PHE A 1 54 ? -3.098 5.782 -1.118 1.00 0.00 224 PHE A C 6
ATOM 7965 O O . PHE A 1 54 ? -2.180 5.374 -0.412 1.00 0.00 224 PHE A O 6
ATOM 7982 N N . ASN A 1 55 ? -2.993 6.853 -1.897 1.00 0.00 225 ASN A N 6
ATOM 7983 C CA . ASN A 1 55 ? -1.746 7.606 -2.008 1.00 0.00 225 ASN A CA 6
ATOM 7984 C C . ASN A 1 55 ? -1.351 8.210 -0.659 1.00 0.00 225 ASN A C 6
ATOM 7985 O O . ASN A 1 55 ? -0.190 8.133 -0.253 1.00 0.00 225 ASN A O 6
ATOM 7996 N N . SER A 1 56 ? -2.329 8.775 0.042 1.00 0.00 226 SER A N 6
ATOM 7997 C CA . SER A 1 56 ? -2.095 9.387 1.349 1.00 0.00 226 SER A CA 6
ATOM 7998 C C . SER A 1 56 ? -1.610 8.358 2.373 1.00 0.00 226 SER A C 6
ATOM 7999 O O . SER A 1 56 ? -0.642 8.597 3.098 1.00 0.00 226 SER A O 6
ATOM 8007 N N . ALA A 1 57 ? -2.272 7.212 2.411 1.00 0.00 227 ALA A N 6
ATOM 8008 C CA . ALA A 1 57 ? -1.911 6.142 3.334 1.00 0.00 227 ALA A CA 6
ATOM 8009 C C . ALA A 1 57 ? -0.512 5.626 3.047 1.00 0.00 227 ALA A C 6
ATOM 8010 O O . ALA A 1 57 ? 0.297 5.451 3.961 1.00 0.00 227 ALA A O 6
ATOM 8017 N N . ILE A 1 58 ? -0.221 5.436 1.767 1.00 0.00 228 ILE A N 6
ATOM 8018 C CA . ILE A 1 58 ? 1.104 4.990 1.342 1.00 0.00 228 ILE A CA 6
ATOM 8019 C C . ILE A 1 58 ? 2.156 6.011 1.755 1.00 0.00 228 ILE A C 6
ATOM 8020 O O . ILE A 1 58 ? 3.192 5.657 2.319 1.00 0.00 228 ILE A O 6
ATOM 8036 N N . LYS A 1 59 ? 1.841 7.282 1.535 1.00 0.00 229 LYS A N 6
ATOM 8037 C CA . LYS A 1 59 ? 2.724 8.373 1.918 1.00 0.00 229 LYS A CA 6
ATOM 8038 C C . LYS A 1 59 ? 3.047 8.312 3.407 1.00 0.00 229 LYS A C 6
ATOM 8039 O O . LYS A 1 59 ? 4.209 8.407 3.797 1.00 0.00 229 LYS A O 6
ATOM 8058 N N . LYS A 1 60 ? 2.023 8.123 4.230 1.00 0.00 230 LYS A N 6
ATOM 8059 C CA . LYS A 1 60 ? 2.208 8.045 5.672 1.00 0.00 230 LYS A CA 6
ATOM 8060 C C . LYS A 1 60 ? 3.104 6.868 6.043 1.00 0.00 230 LYS A C 6
ATOM 8061 O O . LYS A 1 60 ? 3.977 6.991 6.896 1.00 0.00 230 LYS A O 6
ATOM 8080 N N . CYS A 1 61 ? 2.897 5.737 5.388 1.00 0.00 231 CYS A N 6
ATOM 8081 C CA . CYS A 1 61 ? 3.704 4.551 5.647 1.00 0.00 231 CYS A CA 6
ATOM 8082 C C . CYS A 1 61 ? 5.164 4.784 5.245 1.00 0.00 231 CYS A C 6
ATOM 8083 O O . CYS A 1 61 ? 6.087 4.339 5.932 1.00 0.00 231 CYS A O 6
ATOM 8091 N N . VAL A 1 62 ? 5.369 5.557 4.183 1.00 0.00 232 VAL A N 6
ATOM 8092 C CA . VAL A 1 62 ? 6.714 5.944 3.772 1.00 0.00 232 VAL A CA 6
ATOM 8093 C C . VAL A 1 62 ? 7.309 6.918 4.787 1.00 0.00 232 VAL A C 6
ATOM 8094 O O . VAL A 1 62 ? 8.463 6.776 5.186 1.00 0.00 232 VAL A O 6
ATOM 8107 N N . GLU A 1 63 ? 6.469 7.820 5.291 1.00 0.00 233 GLU A N 6
ATOM 8108 C CA . GLU A 1 63 ? 6.853 8.739 6.363 1.00 0.00 233 GLU A CA 6
ATOM 8109 C C . GLU A 1 63 ? 7.289 7.957 7.601 1.00 0.00 233 GLU A C 6
ATOM 8110 O O . GLU A 1 63 ? 8.270 8.301 8.261 1.00 0.00 233 GLU A O 6
ATOM 8122 N N . ASN A 1 64 ? 6.581 6.864 7.860 1.00 0.00 234 ASN A N 6
ATOM 8123 C CA . ASN A 1 64 ? 6.906 5.955 8.958 1.00 0.00 234 ASN A CA 6
ATOM 8124 C C . ASN A 1 64 ? 8.285 5.340 8.764 1.00 0.00 234 ASN A C 6
ATOM 8125 O O . ASN A 1 64 ? 8.925 4.901 9.719 1.00 0.00 234 ASN A O 6
ATOM 8136 N N . GLY A 1 65 ? 8.672 5.195 7.509 1.00 0.00 235 GLY A N 6
ATOM 8137 C CA . GLY A 1 65 ? 9.886 4.483 7.183 1.00 0.00 235 GLY A CA 6
ATOM 8138 C C . GLY A 1 65 ? 9.613 3.000 7.063 1.00 0.00 235 GLY A C 6
ATOM 8139 O O . GLY A 1 65 ? 10.532 2.181 7.056 1.00 0.00 235 GLY A O 6
ATOM 8143 N N . GLU A 1 66 ? 8.331 2.670 6.960 1.00 0.00 236 GLU A N 6
ATOM 8144 C CA . GLU A 1 66 ? 7.892 1.293 6.829 1.00 0.00 236 GLU A CA 6
ATOM 8145 C C . GLU A 1 66 ? 8.070 0.835 5.389 1.00 0.00 236 GLU A C 6
ATOM 8146 O O . GLU A 1 66 ? 8.530 -0.276 5.120 1.00 0.00 236 GLU A O 6
ATOM 8158 N N . LEU A 1 67 ? 7.654 1.694 4.468 1.00 0.00 237 LEU A N 6
ATOM 8159 C CA . LEU A 1 67 ? 7.709 1.375 3.051 1.00 0.00 237 LEU A CA 6
ATOM 8160 C C . LEU A 1 67 ? 9.022 1.822 2.436 1.00 0.00 237 LEU A C 6
ATOM 8161 O O . LEU A 1 67 ? 9.542 2.892 2.749 1.00 0.00 237 LEU A O 6
ATOM 8177 N N . VAL A 1 68 ? 9.544 0.992 1.556 1.00 0.00 238 VAL A N 6
ATOM 8178 C CA . VAL A 1 68 ? 10.780 1.280 0.851 1.00 0.00 238 VAL A CA 6
ATOM 8179 C C . VAL A 1 68 ? 10.472 1.773 -0.557 1.00 0.00 238 VAL A C 6
ATOM 8180 O O . VAL A 1 68 ? 9.585 1.238 -1.223 1.00 0.00 238 VAL A O 6
ATOM 8193 N N . GLN A 1 69 ? 11.206 2.780 -1.007 1.00 0.00 239 GLN A N 6
ATOM 8194 C CA . GLN A 1 69 ? 11.045 3.309 -2.355 1.00 0.00 239 GLN A CA 6
ATOM 8195 C C . GLN A 1 69 ? 12.399 3.334 -3.060 1.00 0.00 239 GLN A C 6
ATOM 8196 O O . GLN A 1 69 ? 13.210 4.239 -2.847 1.00 0.00 239 GLN A O 6
ATOM 8210 N N . PRO A 1 70 ? 12.715 2.244 -3.777 1.00 0.00 240 PRO A N 6
ATOM 8211 C CA . PRO A 1 70 ? 14.021 2.039 -4.415 1.00 0.00 240 PRO A CA 6
ATOM 8212 C C . PRO A 1 70 ? 14.421 3.168 -5.360 1.00 0.00 240 PRO A C 6
ATOM 8213 O O . PRO A 1 70 ? 15.562 3.628 -5.342 1.00 0.00 240 PRO A O 6
ATOM 8224 N N . LYS A 1 71 ? 13.508 3.565 -6.233 1.00 0.00 241 LYS A N 6
ATOM 8225 C CA . LYS A 1 71 ? 13.807 4.580 -7.235 1.00 0.00 241 LYS A CA 6
ATOM 8226 C C . LYS A 1 71 ? 13.656 5.990 -6.670 1.00 0.00 241 LYS A C 6
ATOM 8227 O O . LYS A 1 71 ? 13.066 6.866 -7.307 1.00 0.00 241 LYS A O 6
ATOM 8246 N N . GLY A 1 72 ? 14.248 6.217 -5.506 1.00 0.00 242 GLY A N 6
ATOM 8247 C CA . GLY A 1 72 ? 14.215 7.529 -4.895 1.00 0.00 242 GLY A CA 6
ATOM 8248 C C . GLY A 1 72 ? 12.864 7.855 -4.293 1.00 0.00 242 GLY A C 6
ATOM 8249 O O . GLY A 1 72 ? 12.381 7.131 -3.418 1.00 0.00 242 GLY A O 6
ATOM 8253 N N . PRO A 1 73 ? 12.251 8.973 -4.712 1.00 0.00 243 PRO A N 6
ATOM 8254 C CA . PRO A 1 73 ? 10.964 9.431 -4.177 1.00 0.00 243 PRO A CA 6
ATOM 8255 C C . PRO A 1 73 ? 9.849 8.399 -4.336 1.00 0.00 243 PRO A C 6
ATOM 8256 O O . PRO A 1 73 ? 8.995 8.257 -3.459 1.00 0.00 243 PRO A O 6
ATOM 8267 N N . SER A 1 74 ? 9.823 7.717 -5.474 1.00 0.00 244 SER A N 6
ATOM 8268 C CA . SER A 1 74 ? 8.768 6.753 -5.754 1.00 0.00 244 SER A CA 6
ATOM 8269 C C . SER A 1 74 ? 9.302 5.548 -6.523 1.00 0.00 244 SER A C 6
ATOM 8270 O O . SER A 1 74 ? 10.158 5.680 -7.397 1.00 0.00 244 SER A O 6
ATOM 8278 N N . GLY A 1 75 ? 8.759 4.383 -6.202 1.00 0.00 245 GLY A N 6
ATOM 8279 C CA . GLY A 1 75 ? 9.118 3.157 -6.879 1.00 0.00 245 GLY A CA 6
ATOM 8280 C C . GLY A 1 75 ? 8.227 2.022 -6.426 1.00 0.00 245 GLY A C 6
ATOM 8281 O O . GLY A 1 75 ? 7.165 2.267 -5.843 1.00 0.00 245 GLY A O 6
ATOM 8285 N N . ILE A 1 76 ? 8.670 0.789 -6.621 1.00 0.00 246 ILE A N 6
ATOM 8286 C CA . ILE A 1 76 ? 7.908 -0.361 -6.157 1.00 0.00 246 ILE A CA 6
ATOM 8287 C C . ILE A 1 76 ? 7.927 -0.416 -4.632 1.00 0.00 246 ILE A C 6
ATOM 8288 O O . ILE A 1 76 ? 8.974 -0.234 -4.005 1.00 0.00 246 ILE A O 6
ATOM 8304 N N . ILE A 1 77 ? 6.746 -0.507 -4.038 1.00 0.00 247 ILE A N 6
ATOM 8305 C CA . ILE A 1 77 ? 6.622 -0.460 -2.592 1.00 0.00 247 ILE A CA 6
ATOM 8306 C C . ILE A 1 77 ? 7.202 -1.715 -1.973 1.00 0.00 247 ILE A C 6
ATOM 8307 O O . ILE A 1 77 ? 6.836 -2.821 -2.344 1.00 0.00 247 ILE A O 6
ATOM 8323 N N . LYS A 1 78 ? 8.126 -1.542 -1.054 1.00 0.00 248 LYS A N 6
ATOM 8324 C CA . LYS A 1 78 ? 8.762 -2.672 -0.407 1.00 0.00 248 LYS A CA 6
ATOM 8325 C C . LYS A 1 78 ? 8.581 -2.584 1.102 1.00 0.00 248 LYS A C 6
ATOM 8326 O O . LYS A 1 78 ? 8.581 -1.496 1.667 1.00 0.00 248 LYS A O 6
ATOM 8345 N N . LEU A 1 79 ? 8.358 -3.720 1.738 1.00 0.00 249 LEU A N 6
ATOM 8346 C CA . LEU A 1 79 ? 8.150 -3.749 3.176 1.00 0.00 249 LEU A CA 6
ATOM 8347 C C . LEU A 1 79 ? 9.469 -4.054 3.876 1.00 0.00 249 LEU A C 6
ATOM 8348 O O . LEU A 1 79 ? 10.005 -5.157 3.745 1.00 0.00 249 LEU A O 6
ATOM 8364 N N . ASN A 1 80 ? 9.993 -3.090 4.614 1.00 0.00 250 ASN A N 6
ATOM 8365 C CA . ASN A 1 80 ? 11.241 -3.298 5.333 1.00 0.00 250 ASN A CA 6
ATOM 8366 C C . ASN A 1 80 ? 11.100 -2.901 6.776 1.00 0.00 250 ASN A C 6
ATOM 8367 O O . ASN A 1 80 ? 10.655 -1.795 7.081 1.00 0.00 250 ASN A O 6
ATOM 8378 N N . LYS A 1 81 ? 11.664 -3.711 7.648 1.00 0.00 251 LYS A N 6
ATOM 8379 C CA . LYS A 1 81 ? 11.782 -3.315 9.023 1.00 0.00 251 LYS A CA 6
ATOM 8380 C C . LYS A 1 81 ? 13.041 -3.896 9.658 1.00 0.00 251 LYS A C 6
ATOM 8381 O O . LYS A 1 81 ? 13.113 -4.075 10.874 1.00 0.00 251 LYS A O 6
ATOM 8400 N N . LYS A 1 82 ? 14.078 -4.050 8.851 1.00 0.00 252 LYS A N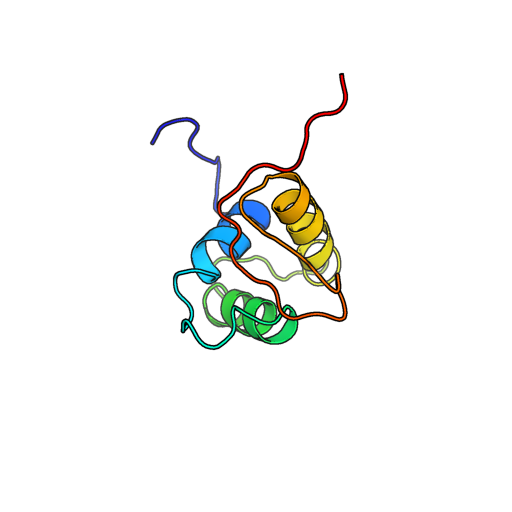 6
ATOM 8401 C CA . LYS A 1 82 ? 15.370 -4.480 9.356 1.00 0.00 252 LYS A CA 6
ATOM 8402 C C . LYS A 1 82 ? 16.404 -3.383 9.150 1.00 0.00 252 LYS A C 6
ATOM 8403 O O . LYS A 1 82 ? 16.558 -2.862 8.046 1.00 0.00 252 LYS A O 6
ATOM 8422 N N . LYS A 1 83 ? 17.112 -3.049 10.211 1.00 0.00 253 LYS A N 6
ATOM 8423 C CA . LYS A 1 83 ? 18.154 -2.035 10.151 1.00 0.00 253 LYS A CA 6
ATOM 8424 C C . LYS A 1 83 ? 19.460 -2.674 9.706 1.00 0.00 253 LYS A C 6
ATOM 8425 O O . LYS A 1 83 ? 20.209 -2.107 8.909 1.00 0.00 253 LYS A O 6
ATOM 8444 N N . VAL A 1 84 ? 19.668 -3.904 10.144 1.00 0.00 254 VAL A N 6
ATOM 8445 C CA . VAL A 1 84 ? 20.803 -4.692 9.700 1.00 0.00 254 VAL A CA 6
ATOM 8446 C C . VAL A 1 84 ? 20.399 -5.551 8.499 1.00 0.00 254 VAL A C 6
ATOM 8447 O O . VAL A 1 84 ? 19.280 -6.067 8.450 1.00 0.00 254 VAL A O 6
ATOM 8460 N N . LYS A 1 85 ? 21.274 -5.605 7.495 1.00 0.00 255 LYS A N 6
ATOM 8461 C CA . LYS A 1 85 ? 21.002 -6.326 6.247 1.00 0.00 255 LYS A CA 6
ATOM 8462 C C . LYS A 1 85 ? 19.844 -5.690 5.486 1.00 0.00 255 LYS A C 6
ATOM 8463 O O . LYS A 1 85 ? 18.709 -6.175 5.537 1.00 0.00 255 LYS A O 6
ATOM 8482 N N . LEU A 1 86 ? 20.134 -4.612 4.773 1.00 0.00 256 LEU A N 6
ATOM 8483 C CA . LEU A 1 86 ? 19.121 -3.925 3.977 1.00 0.00 256 LEU A CA 6
ATOM 8484 C C . LEU A 1 86 ? 18.731 -4.759 2.761 1.00 0.00 256 LEU A C 6
ATOM 8485 O O . LEU A 1 86 ? 19.564 -5.461 2.182 1.00 0.00 256 LEU A O 6
ATOM 8501 N N . SER A 1 87 ? 17.456 -4.723 2.414 1.00 0.00 257 SER A N 6
ATOM 8502 C CA . SER A 1 87 ? 16.944 -5.495 1.297 1.00 0.00 257 SER A CA 6
ATOM 8503 C C . SER A 1 87 ? 17.273 -4.824 -0.036 1.00 0.00 257 SER A C 6
ATOM 8504 O O . SER A 1 87 ? 17.410 -3.600 -0.109 1.00 0.00 257 SER A O 6
ATOM 8512 N N . THR A 1 88 ? 17.484 -5.645 -1.063 1.00 0.00 258 THR A N 6
ATOM 8513 C CA . THR A 1 88 ? 17.867 -5.164 -2.386 1.00 0.00 258 THR A CA 6
ATOM 8514 C C . THR A 1 88 ? 19.221 -4.455 -2.331 1.00 0.00 258 THR A C 6
ATOM 8515 O O . THR A 1 88 ? 19.258 -3.207 -2.353 1.00 0.00 258 THR A O 6
ATOM 8527 N N . LYS A 1 1 ? -24.323 -10.356 12.776 1.00 0.00 171 LYS A N 7
ATOM 8528 C CA . LYS A 1 1 ? -23.575 -10.567 11.514 1.00 0.00 171 LYS A CA 7
ATOM 8529 C C . LYS A 1 1 ? -22.220 -9.881 11.572 1.00 0.00 171 LYS A C 7
ATOM 8530 O O . LYS A 1 1 ? -22.103 -8.761 12.074 1.00 0.00 171 LYS A O 7
ATOM 8551 N N . ALA A 1 2 ? -21.203 -10.560 11.056 1.00 0.00 172 ALA A N 7
ATOM 8552 C CA . ALA A 1 2 ? -19.847 -10.030 11.045 1.00 0.00 172 ALA A CA 7
ATOM 8553 C C . ALA A 1 2 ? -19.739 -8.816 10.129 1.00 0.00 172 ALA A C 7
ATOM 8554 O O . ALA A 1 2 ? -20.164 -8.856 8.973 1.00 0.00 172 ALA A O 7
ATOM 8561 N N . SER A 1 3 ? -19.174 -7.743 10.658 1.00 0.00 173 SER A N 7
ATOM 8562 C CA . SER A 1 3 ? -19.005 -6.504 9.913 1.00 0.00 173 SER A CA 7
ATOM 8563 C C . SER A 1 3 ? -18.119 -5.565 10.718 1.00 0.00 173 SER A C 7
ATOM 8564 O O . SER A 1 3 ? -18.311 -5.420 11.928 1.00 0.00 173 SER A O 7
ATOM 8572 N N . SER A 1 4 ? -17.095 -5.019 10.075 1.00 0.00 174 SER A N 7
ATOM 8573 C CA . SER A 1 4 ? -16.112 -4.192 10.765 1.00 0.00 174 SER A CA 7
ATOM 8574 C C . SER A 1 4 ? -16.731 -2.903 11.310 1.00 0.00 174 SER A C 7
ATOM 8575 O O . SER A 1 4 ? -17.137 -2.024 10.546 1.00 0.00 174 SER A O 7
ATOM 8583 N N . PRO A 1 5 ? -16.802 -2.773 12.646 1.00 0.00 175 PRO A N 7
ATOM 8584 C CA . PRO A 1 5 ? -17.344 -1.582 13.300 1.00 0.00 175 PRO A CA 7
ATOM 8585 C C . PRO A 1 5 ? -16.406 -0.392 13.152 1.00 0.00 175 PRO A C 7
ATOM 8586 O O . PRO A 1 5 ? -16.813 0.684 12.714 1.00 0.00 175 PRO A O 7
ATOM 8597 N N . SER A 1 6 ? -15.127 -0.626 13.414 1.00 0.00 176 SER A N 7
ATOM 8598 C CA . SER A 1 6 ? -14.111 0.384 13.200 1.00 0.00 176 SER A CA 7
ATOM 8599 C C . SER A 1 6 ? -13.708 0.385 11.732 1.00 0.00 176 SER A C 7
ATOM 8600 O O . SER A 1 6 ? -13.224 -0.628 11.219 1.00 0.00 176 SER A O 7
ATOM 8608 N N . SER A 1 7 ? -13.956 1.488 11.047 1.00 0.00 177 SER A N 7
ATOM 8609 C CA . SER A 1 7 ? -13.633 1.577 9.633 1.00 0.00 177 SER A CA 7
ATOM 8610 C C . SER A 1 7 ? -12.130 1.534 9.422 1.00 0.00 177 SER A C 7
ATOM 8611 O O . SER A 1 7 ? -11.365 2.219 10.106 1.00 0.00 177 SER A O 7
ATOM 8619 N N . LEU A 1 8 ? -11.720 0.655 8.534 1.00 0.00 178 LEU A N 7
ATOM 8620 C CA . LEU A 1 8 ? -10.318 0.421 8.273 1.00 0.00 178 LEU A CA 7
ATOM 8621 C C . LEU A 1 8 ? -9.697 1.606 7.553 1.00 0.00 178 LEU A C 7
ATOM 8622 O O . LEU A 1 8 ? -10.078 1.930 6.426 1.00 0.00 178 LEU A O 7
ATOM 8638 N N . THR A 1 9 ? -8.713 2.217 8.186 1.00 0.00 179 THR A N 7
ATOM 8639 C CA . THR A 1 9 ? -7.988 3.303 7.564 1.00 0.00 179 THR A CA 7
ATOM 8640 C C . THR A 1 9 ? -6.972 2.745 6.574 1.00 0.00 179 THR A C 7
ATOM 8641 O O . THR A 1 9 ? -6.525 1.600 6.710 1.00 0.00 179 THR A O 7
ATOM 8652 N N . TYR A 1 10 ? -6.720 3.501 5.519 1.00 0.00 180 TYR A N 7
ATOM 8653 C CA . TYR A 1 10 ? -5.864 3.056 4.425 1.00 0.00 180 TYR A CA 7
ATOM 8654 C C . TYR A 1 10 ? -4.505 2.587 4.945 1.00 0.00 180 TYR A C 7
ATOM 8655 O O . TYR A 1 10 ? -4.011 1.539 4.533 1.00 0.00 180 TYR A O 7
ATOM 8673 N N . LYS A 1 11 ? -3.944 3.338 5.890 1.00 0.00 181 LYS A N 7
ATOM 8674 C CA . LYS A 1 11 ? -2.651 3.008 6.495 1.00 0.00 181 LYS A CA 7
ATOM 8675 C C . LYS A 1 11 ? -2.635 1.587 7.056 1.00 0.00 181 LYS A C 7
ATOM 8676 O O . LYS A 1 11 ? -1.689 0.831 6.836 1.00 0.00 181 LYS A O 7
ATOM 8695 N N . GLU A 1 12 ? -3.669 1.249 7.816 1.00 0.00 182 GLU A N 7
ATOM 8696 C CA . GLU A 1 12 ? -3.753 -0.049 8.476 1.00 0.00 182 GLU A CA 7
ATOM 8697 C C . GLU A 1 12 ? -3.762 -1.189 7.467 1.00 0.00 182 GLU A C 7
ATOM 8698 O O . GLU A 1 12 ? -3.061 -2.190 7.637 1.00 0.00 182 GLU A O 7
ATOM 8710 N N . MET A 1 13 ? -4.568 -1.036 6.427 1.00 0.00 183 MET A N 7
ATOM 8711 C CA . MET A 1 13 ? -4.684 -2.064 5.403 1.00 0.00 183 MET A CA 7
ATOM 8712 C C . MET A 1 13 ? -3.409 -2.167 4.586 1.00 0.00 183 MET A C 7
ATOM 8713 O O . MET A 1 13 ? -2.881 -3.260 4.406 1.00 0.00 183 MET A O 7
ATOM 8727 N N . ILE A 1 14 ? -2.887 -1.027 4.143 1.00 0.00 184 ILE A N 7
ATOM 8728 C CA . ILE A 1 14 ? -1.644 -0.995 3.376 1.00 0.00 184 ILE A CA 7
ATOM 8729 C C . ILE A 1 14 ? -0.516 -1.673 4.147 1.00 0.00 184 ILE A C 7
ATOM 8730 O O . ILE A 1 14 ? 0.256 -2.451 3.582 1.00 0.00 184 ILE A O 7
ATOM 8746 N N . LEU A 1 15 ? -0.466 -1.412 5.451 1.00 0.00 185 LEU A N 7
ATOM 8747 C CA . LEU A 1 15 ? 0.545 -2.005 6.313 1.00 0.00 185 LEU A CA 7
ATOM 8748 C C . LEU A 1 15 ? 0.558 -3.521 6.214 1.00 0.00 185 LEU A C 7
ATOM 8749 O O . LEU A 1 15 ? 1.618 -4.116 6.094 1.00 0.00 185 LEU A O 7
ATOM 8765 N N . LYS A 1 16 ? -0.593 -4.144 6.458 1.00 0.00 186 LYS A N 7
ATOM 8766 C CA . LYS A 1 16 ? -0.647 -5.597 6.568 1.00 0.00 186 LYS A CA 7
ATOM 8767 C C . LYS A 1 16 ? -0.749 -6.255 5.199 1.00 0.00 186 LYS A C 7
ATOM 8768 O O . LYS A 1 16 ? -0.327 -7.395 5.021 1.00 0.00 186 LYS A O 7
ATOM 8787 N N . SER A 1 17 ? -1.303 -5.539 4.237 1.00 0.00 187 SER A N 7
ATOM 8788 C CA . SER A 1 17 ? -1.433 -6.062 2.886 1.00 0.00 187 SER A CA 7
ATOM 8789 C C . SER A 1 17 ? -0.065 -6.206 2.233 1.00 0.00 187 SER A C 7
ATOM 8790 O O . SER A 1 17 ? 0.141 -7.087 1.401 1.00 0.00 187 SER A O 7
ATOM 8798 N N . MET A 1 18 ? 0.868 -5.347 2.628 1.00 0.00 188 MET A N 7
ATOM 8799 C CA . MET A 1 18 ? 2.214 -5.373 2.074 1.00 0.00 188 MET A CA 7
ATOM 8800 C C . MET A 1 18 ? 2.896 -6.726 2.350 1.00 0.00 188 MET A C 7
ATOM 8801 O O . MET A 1 18 ? 3.236 -7.439 1.407 1.00 0.00 188 MET A O 7
ATOM 8815 N N . PRO A 1 19 ? 3.067 -7.131 3.635 1.00 0.00 189 PRO A N 7
ATOM 8816 C CA . PRO A 1 19 ? 3.662 -8.430 3.981 1.00 0.00 189 PRO A CA 7
ATOM 8817 C C . PRO A 1 19 ? 2.857 -9.600 3.419 1.00 0.00 189 PRO A C 7
ATOM 8818 O O . PRO A 1 19 ? 3.429 -10.601 2.983 1.00 0.00 189 PRO A O 7
ATOM 8829 N N . GLN A 1 20 ? 1.528 -9.466 3.418 1.00 0.00 190 GLN A N 7
ATOM 8830 C CA . GLN A 1 20 ? 0.658 -10.512 2.875 1.00 0.00 190 GLN A CA 7
ATOM 8831 C C . GLN A 1 20 ? 0.931 -10.732 1.388 1.00 0.00 190 GLN A C 7
ATOM 8832 O O . GLN A 1 20 ? 0.815 -11.852 0.885 1.00 0.00 190 GLN A O 7
ATOM 8846 N N . LEU A 1 21 ? 1.416 -9.695 0.718 1.00 0.00 191 LEU A N 7
ATOM 8847 C CA . LEU A 1 21 ? 1.818 -9.805 -0.676 1.00 0.00 191 LEU A CA 7
ATOM 8848 C C . LEU A 1 21 ? 3.276 -10.236 -0.776 1.00 0.00 191 LEU A C 7
ATOM 8849 O O . LEU A 1 21 ? 4.119 -9.517 -1.314 1.00 0.00 191 LEU A O 7
ATOM 8865 N N . ASN A 1 22 ? 3.562 -11.399 -0.203 1.00 0.00 192 ASN A N 7
ATOM 8866 C CA . ASN A 1 22 ? 4.913 -11.959 -0.177 1.00 0.00 192 ASN A CA 7
ATOM 8867 C C . ASN A 1 22 ? 5.489 -12.095 -1.582 1.00 0.00 192 ASN A C 7
ATOM 8868 O O . ASN A 1 22 ? 4.771 -12.423 -2.533 1.00 0.00 192 ASN A O 7
ATOM 8879 N N . ASP A 1 23 ? 6.783 -11.834 -1.701 1.00 0.00 193 ASP A N 7
ATOM 8880 C CA . ASP A 1 23 ? 7.477 -11.891 -2.987 1.00 0.00 193 ASP A CA 7
ATOM 8881 C C . ASP A 1 23 ? 8.980 -11.844 -2.773 1.00 0.00 193 ASP A C 7
ATOM 8882 O O . ASP A 1 23 ? 9.738 -12.570 -3.413 1.00 0.00 193 ASP A O 7
ATOM 8891 N N . GLY A 1 24 ? 9.411 -10.908 -1.942 1.00 0.00 194 GLY A N 7
ATOM 8892 C CA . GLY A 1 24 ? 10.824 -10.668 -1.766 1.00 0.00 194 GLY A CA 7
ATOM 8893 C C . GLY A 1 24 ? 11.264 -9.503 -2.618 1.00 0.00 194 GLY A C 7
ATOM 8894 O O . GLY A 1 24 ? 12.055 -8.662 -2.191 1.00 0.00 194 GLY A O 7
ATOM 8898 N N . LYS A 1 25 ? 10.662 -9.413 -3.796 1.00 0.00 195 LYS A N 7
ATOM 8899 C CA . LYS A 1 25 ? 10.885 -8.302 -4.705 1.00 0.00 195 LYS A CA 7
ATOM 8900 C C . LYS A 1 25 ? 10.280 -7.027 -4.127 1.00 0.00 195 LYS A C 7
ATOM 8901 O O . LYS A 1 25 ? 10.765 -5.921 -4.373 1.00 0.00 195 LYS A O 7
ATOM 8920 N N . GLY A 1 26 ? 9.183 -7.196 -3.402 1.00 0.00 196 GLY A N 7
ATOM 8921 C CA . GLY A 1 26 ? 8.478 -6.072 -2.832 1.00 0.00 196 GLY A CA 7
ATOM 8922 C C . GLY A 1 26 ? 6.993 -6.147 -3.119 1.00 0.00 196 GLY A C 7
ATOM 8923 O O . GLY A 1 26 ? 6.417 -7.236 -3.155 1.00 0.00 196 GLY A O 7
ATOM 8927 N N . SER A 1 27 ? 6.393 -5.005 -3.407 1.00 0.00 197 SER A N 7
ATOM 8928 C CA . SER A 1 27 ? 4.984 -4.942 -3.754 1.00 0.00 197 SER A CA 7
ATOM 8929 C C . SER A 1 27 ? 4.680 -3.609 -4.425 1.00 0.00 197 SER A C 7
ATOM 8930 O O . SER A 1 27 ? 4.907 -2.548 -3.849 1.00 0.00 197 SER A O 7
ATOM 8938 N N . SER A 1 28 ? 4.221 -3.664 -5.660 1.00 0.00 198 SER A N 7
ATOM 8939 C CA . SER A 1 28 ? 3.935 -2.457 -6.414 1.00 0.00 198 SER A CA 7
ATOM 8940 C C . SER A 1 28 ? 2.646 -1.810 -5.928 1.00 0.00 198 SER A C 7
ATOM 8941 O O . SER A 1 28 ? 1.730 -2.501 -5.476 1.00 0.00 198 SER A O 7
ATOM 8949 N N . ARG A 1 29 ? 2.553 -0.493 -6.087 1.00 0.00 199 ARG A N 7
ATOM 8950 C CA . ARG A 1 29 ? 1.326 0.238 -5.777 1.00 0.00 199 ARG A CA 7
ATOM 8951 C C . ARG A 1 29 ? 0.158 -0.392 -6.524 1.00 0.00 199 ARG A C 7
ATOM 8952 O O . ARG A 1 29 ? -0.950 -0.496 -6.007 1.00 0.00 199 ARG A O 7
ATOM 8973 N N . ILE A 1 30 ? 0.446 -0.823 -7.742 1.00 0.00 200 ILE A N 7
ATOM 8974 C CA . ILE A 1 30 ? -0.533 -1.450 -8.613 1.00 0.00 200 ILE A CA 7
ATOM 8975 C C . ILE A 1 30 ? -1.119 -2.723 -7.996 1.00 0.00 200 ILE A C 7
ATOM 8976 O O . ILE A 1 30 ? -2.340 -2.887 -7.935 1.00 0.00 200 ILE A O 7
ATOM 8992 N N . VAL A 1 31 ? -0.255 -3.642 -7.580 1.00 0.00 201 VAL A N 7
ATOM 8993 C CA . VAL A 1 31 ? -0.714 -4.905 -7.021 1.00 0.00 201 VAL A CA 7
ATOM 8994 C C . VAL A 1 31 ? -1.306 -4.697 -5.631 1.00 0.00 201 VAL A C 7
ATOM 8995 O O . VAL A 1 31 ? -2.314 -5.309 -5.273 1.00 0.00 201 VAL A O 7
ATOM 9008 N N . LEU A 1 32 ? -0.675 -3.823 -4.861 1.00 0.00 202 LEU A N 7
ATOM 9009 C CA . LEU A 1 32 ? -1.119 -3.539 -3.506 1.00 0.00 202 LEU A CA 7
ATOM 9010 C C . LEU A 1 32 ? -2.507 -2.909 -3.503 1.00 0.00 202 LEU A C 7
ATOM 9011 O O . LEU A 1 32 ? -3.406 -3.407 -2.835 1.00 0.00 202 LEU A O 7
ATOM 9027 N N . LYS A 1 33 ? -2.682 -1.834 -4.270 1.00 0.00 203 LYS A N 7
ATOM 9028 C CA . LYS A 1 33 ? -3.956 -1.120 -4.325 1.00 0.00 203 LYS A CA 7
ATOM 9029 C C . LYS A 1 33 ? -5.092 -2.054 -4.726 1.00 0.00 203 LYS A C 7
ATOM 9030 O O . LYS A 1 33 ? -6.175 -2.022 -4.137 1.00 0.00 203 LYS A O 7
ATOM 9049 N N . LYS A 1 34 ? -4.818 -2.915 -5.697 1.00 0.00 204 LYS A N 7
ATOM 9050 C CA . LYS A 1 34 ? -5.799 -3.886 -6.152 1.00 0.00 204 LYS A CA 7
ATOM 9051 C C . LYS A 1 34 ? -6.155 -4.848 -5.025 1.00 0.00 204 LYS A C 7
ATOM 9052 O O . LYS A 1 34 ? -7.331 -5.120 -4.778 1.00 0.00 204 LYS A O 7
ATOM 9071 N N . TYR A 1 35 ? -5.129 -5.324 -4.323 1.00 0.00 205 TYR A N 7
ATOM 9072 C CA . TYR A 1 35 ? -5.309 -6.251 -3.213 1.00 0.00 205 TYR A CA 7
ATOM 9073 C C . TYR A 1 35 ? -6.220 -5.658 -2.139 1.00 0.00 205 TYR A C 7
ATOM 9074 O O . TYR A 1 35 ? -7.111 -6.345 -1.633 1.00 0.00 205 TYR A O 7
ATOM 9092 N N . VAL A 1 36 ? -5.982 -4.399 -1.775 1.00 0.00 206 VAL A N 7
ATOM 9093 C CA . VAL A 1 36 ? -6.761 -3.753 -0.723 1.00 0.00 206 VAL A CA 7
ATOM 9094 C C . VAL A 1 36 ? -8.235 -3.674 -1.106 1.00 0.00 206 VAL A C 7
ATOM 9095 O O . VAL A 1 36 ? -9.106 -4.075 -0.339 1.00 0.00 206 VAL A O 7
ATOM 9108 N N . LYS A 1 37 ? -8.512 -3.109 -2.275 1.00 0.00 207 LYS A N 7
ATOM 9109 C CA . LYS A 1 37 ? -9.889 -2.885 -2.703 1.00 0.00 207 LYS A CA 7
ATOM 9110 C C . LYS A 1 37 ? -10.628 -4.203 -2.936 1.00 0.00 207 LYS A C 7
ATOM 9111 O O . LYS A 1 37 ? -11.827 -4.310 -2.661 1.00 0.00 207 LYS A O 7
ATOM 9130 N N . ASP A 1 38 ? -9.941 -5.168 -3.533 1.00 0.00 208 ASP A N 7
ATOM 9131 C CA . ASP A 1 38 ? -10.560 -6.441 -3.895 1.00 0.00 208 ASP A CA 7
ATOM 9132 C C . ASP A 1 38 ? -10.808 -7.305 -2.660 1.00 0.00 208 ASP A C 7
ATOM 9133 O O . ASP A 1 38 ? -11.880 -7.891 -2.505 1.00 0.00 208 ASP A O 7
ATOM 9142 N N . THR A 1 39 ? -9.803 -7.418 -1.804 1.00 0.00 209 THR A N 7
ATOM 9143 C CA . THR A 1 39 ? -9.898 -8.274 -0.630 1.00 0.00 209 THR A CA 7
ATOM 9144 C C . THR A 1 39 ? -10.715 -7.616 0.482 1.00 0.00 209 THR A C 7
ATOM 9145 O O . THR A 1 39 ? -11.593 -8.246 1.076 1.00 0.00 209 THR A O 7
ATOM 9156 N N . PHE A 1 40 ? -10.415 -6.356 0.770 1.00 0.00 210 PHE A N 7
ATOM 9157 C CA . PHE A 1 40 ? -11.089 -5.630 1.841 1.00 0.00 210 PHE A CA 7
ATOM 9158 C C . PHE A 1 40 ? -12.335 -4.918 1.331 1.00 0.00 210 PHE A C 7
ATOM 9159 O O . PHE A 1 40 ? -12.638 -3.813 1.764 1.00 0.00 210 PHE A O 7
ATOM 9176 N N . SER A 1 41 ? -13.042 -5.545 0.402 1.00 0.00 211 SER A N 7
ATOM 9177 C CA . SER A 1 41 ? -14.236 -4.954 -0.192 1.00 0.00 211 SER A CA 7
ATOM 9178 C C . SER A 1 41 ? -15.257 -4.513 0.865 1.00 0.00 211 SER A C 7
ATOM 9179 O O . SER A 1 41 ? -15.984 -3.540 0.664 1.00 0.00 211 SER A O 7
ATOM 9187 N N . SER A 1 42 ? -15.300 -5.213 1.993 1.00 0.00 212 SER A N 7
ATOM 9188 C CA . SER A 1 42 ? -16.217 -4.859 3.066 1.00 0.00 212 SER A CA 7
ATOM 9189 C C . SER A 1 42 ? -15.545 -3.933 4.081 1.00 0.00 212 SER A C 7
ATOM 9190 O O . SER A 1 42 ? -16.163 -2.988 4.575 1.00 0.00 212 SER A O 7
ATOM 9198 N N . LYS A 1 43 ? -14.320 -4.269 4.465 1.00 0.00 213 LYS A N 7
ATOM 9199 C CA . LYS A 1 43 ? -13.608 -3.534 5.510 1.00 0.00 213 LYS A CA 7
ATOM 9200 C C . LYS A 1 43 ? -13.220 -2.126 5.057 1.00 0.00 213 LYS A C 7
ATOM 9201 O O . LYS A 1 43 ? -13.309 -1.170 5.832 1.00 0.00 213 LYS A O 7
ATOM 9220 N N . LEU A 1 44 ? -12.803 -2.008 3.805 1.00 0.00 214 LEU A N 7
ATOM 9221 C CA . LEU A 1 44 ? -12.409 -0.726 3.231 1.00 0.00 214 LEU A CA 7
ATOM 9222 C C . LEU A 1 44 ? -13.605 0.210 3.151 1.00 0.00 214 LEU A C 7
ATOM 9223 O O . LEU A 1 44 ? -14.667 -0.172 2.661 1.00 0.00 214 LEU A O 7
ATOM 9239 N N . LYS A 1 45 ? -13.382 1.467 3.505 1.00 0.00 215 LYS A N 7
ATOM 9240 C CA . LYS A 1 45 ? -14.386 2.509 3.321 1.00 0.00 215 LYS A CA 7
ATOM 9241 C C . LYS A 1 45 ? -14.725 2.652 1.839 1.00 0.00 215 LYS A C 7
ATOM 9242 O O . LYS A 1 45 ? -15.825 3.064 1.475 1.00 0.00 215 LYS A O 7
ATOM 9261 N N . THR A 1 46 ? -13.779 2.226 0.997 1.00 0.00 216 THR A N 7
ATOM 9262 C CA . THR A 1 46 ? -13.926 2.228 -0.459 1.00 0.00 216 THR A CA 7
ATOM 9263 C C . THR A 1 46 ? -14.430 3.568 -0.991 1.00 0.00 216 THR A C 7
ATOM 9264 O O . THR A 1 46 ? -15.306 3.625 -1.857 1.00 0.00 216 THR A O 7
ATOM 9275 N N . SER A 1 47 ? -13.788 4.633 -0.541 1.00 0.00 217 SER A N 7
ATOM 9276 C CA . SER A 1 47 ? -14.070 5.962 -1.044 1.00 0.00 217 SER A CA 7
ATOM 9277 C C . SER A 1 47 ? -13.432 6.138 -2.416 1.00 0.00 217 SER A C 7
ATOM 9278 O O . SER A 1 47 ? -12.419 5.502 -2.721 1.00 0.00 217 SER A O 7
ATOM 9286 N N . SER A 1 48 ? -14.027 6.988 -3.241 1.00 0.00 218 SER A N 7
ATOM 9287 C CA . SER A 1 48 ? -13.508 7.260 -4.575 1.00 0.00 218 SER A CA 7
ATOM 9288 C C . SER A 1 48 ? -12.081 7.804 -4.495 1.00 0.00 218 SER A C 7
ATOM 9289 O O . SER A 1 48 ? -11.295 7.661 -5.429 1.00 0.00 218 SER A O 7
ATOM 9297 N N . ASN A 1 49 ? -11.751 8.415 -3.361 1.00 0.00 219 ASN A N 7
ATOM 9298 C CA . ASN A 1 49 ? -10.422 8.979 -3.139 1.00 0.00 219 ASN A CA 7
ATOM 9299 C C . ASN A 1 49 ? -9.363 7.903 -2.878 1.00 0.00 219 ASN A C 7
ATOM 9300 O O . ASN A 1 49 ? -8.266 8.231 -2.440 1.00 0.00 219 ASN A O 7
ATOM 9311 N N . PHE A 1 50 ? -9.701 6.627 -3.080 1.00 0.00 220 PHE A N 7
ATOM 9312 C CA . PHE A 1 50 ? -8.765 5.543 -2.767 1.00 0.00 220 PHE A CA 7
ATOM 9313 C C . PHE A 1 50 ? -7.475 5.687 -3.558 1.00 0.00 220 PHE A C 7
ATOM 9314 O O . PHE A 1 50 ? -6.393 5.620 -2.990 1.00 0.00 220 PHE A O 7
ATOM 9331 N N . ASP A 1 51 ? -7.596 5.855 -4.870 1.00 0.00 221 ASP A N 7
ATOM 9332 C CA . ASP A 1 51 ? -6.427 5.962 -5.747 1.00 0.00 221 ASP A CA 7
ATOM 9333 C C . ASP A 1 51 ? -5.498 7.087 -5.308 1.00 0.00 221 ASP A C 7
ATOM 9334 O O . ASP A 1 51 ? -4.286 6.896 -5.179 1.00 0.00 221 ASP A O 7
ATOM 9343 N N . TYR A 1 52 ? -6.062 8.269 -5.117 1.00 0.00 222 TYR A N 7
ATOM 9344 C CA . TYR A 1 52 ? -5.285 9.442 -4.741 1.00 0.00 222 TYR A CA 7
ATOM 9345 C C . TYR A 1 52 ? -4.721 9.305 -3.327 1.00 0.00 222 TYR A C 7
ATOM 9346 O O . TYR A 1 52 ? -3.530 9.524 -3.098 1.00 0.00 222 TYR A O 7
ATOM 9364 N N . LEU A 1 53 ? -5.589 8.970 -2.382 1.00 0.00 223 LEU A N 7
ATOM 9365 C CA . LEU A 1 53 ? -5.201 8.858 -0.982 1.00 0.00 223 LEU A CA 7
ATOM 9366 C C . LEU A 1 53 ? -4.251 7.702 -0.745 1.00 0.00 223 LEU A C 7
ATOM 9367 O O . LEU A 1 53 ? -3.498 7.711 0.225 1.00 0.00 223 LEU A O 7
ATOM 9383 N N . PHE A 1 54 ? -4.301 6.710 -1.622 1.00 0.00 224 PHE A N 7
ATOM 9384 C CA . PHE A 1 54 ? -3.447 5.537 -1.516 1.00 0.00 224 PHE A CA 7
ATOM 9385 C C . PHE A 1 54 ? -1.986 5.952 -1.361 1.00 0.00 224 PHE A C 7
ATOM 9386 O O . PHE A 1 54 ? -1.316 5.546 -0.419 1.00 0.00 224 PHE A O 7
ATOM 9403 N N . ASN A 1 55 ? -1.535 6.827 -2.251 1.00 0.00 225 ASN A N 7
ATOM 9404 C CA . ASN A 1 55 ? -0.164 7.333 -2.214 1.00 0.00 225 ASN A CA 7
ATOM 9405 C C . ASN A 1 55 ? 0.123 8.095 -0.918 1.00 0.00 225 ASN A C 7
ATOM 9406 O O . ASN A 1 55 ? 1.199 7.955 -0.333 1.00 0.00 225 ASN A O 7
ATOM 9417 N N . SER A 1 56 ? -0.837 8.894 -0.473 1.00 0.00 226 SER A N 7
ATOM 9418 C CA . SER A 1 56 ? -0.671 9.678 0.746 1.00 0.00 226 SER A CA 7
ATOM 9419 C C . SER A 1 56 ? -0.585 8.760 1.969 1.00 0.00 226 SER A C 7
ATOM 9420 O O . SER A 1 56 ? 0.297 8.920 2.817 1.00 0.00 226 SER A O 7
ATOM 9428 N N . ALA A 1 57 ? -1.458 7.761 2.014 1.00 0.00 227 ALA A N 7
ATOM 9429 C CA . ALA A 1 57 ? -1.457 6.782 3.094 1.00 0.00 227 ALA A CA 7
ATOM 9430 C C . ALA A 1 57 ? -0.164 5.977 3.090 1.00 0.00 227 ALA A C 7
ATOM 9431 O O . ALA A 1 57 ? 0.395 5.674 4.145 1.00 0.00 227 ALA A O 7
ATOM 9438 N N . ILE A 1 58 ? 0.333 5.681 1.892 1.00 0.00 228 ILE A N 7
ATOM 9439 C CA . ILE A 1 58 ? 1.609 4.984 1.743 1.00 0.00 228 ILE A CA 7
ATOM 9440 C C . ILE A 1 58 ? 2.728 5.797 2.381 1.00 0.00 228 ILE A C 7
ATOM 9441 O O . ILE A 1 58 ? 3.558 5.262 3.114 1.00 0.00 228 ILE A O 7
ATOM 9457 N N . LYS A 1 59 ? 2.701 7.105 2.141 1.00 0.00 229 LYS A N 7
ATOM 9458 C CA . LYS A 1 59 ? 3.683 8.020 2.705 1.00 0.00 229 LYS A CA 7
ATOM 9459 C C . LYS A 1 59 ? 3.713 7.913 4.225 1.00 0.00 229 LYS A C 7
ATOM 9460 O O . LYS A 1 59 ? 4.778 7.768 4.820 1.00 0.00 229 LYS A O 7
ATOM 9479 N N . LYS A 1 60 ? 2.528 7.879 4.830 1.00 0.00 230 LYS A N 7
ATOM 9480 C CA . LYS A 1 60 ? 2.401 7.705 6.274 1.00 0.00 230 LYS A CA 7
ATOM 9481 C C . LYS A 1 60 ? 3.067 6.414 6.738 1.00 0.00 230 LYS A C 7
ATOM 9482 O O . LYS A 1 60 ? 3.794 6.401 7.730 1.00 0.00 230 LYS A O 7
ATOM 9501 N N . CYS A 1 61 ? 2.830 5.343 5.998 1.00 0.00 231 CYS A N 7
ATOM 9502 C CA . CYS A 1 61 ? 3.411 4.047 6.313 1.00 0.00 231 CYS A CA 7
ATOM 9503 C C . CYS A 1 61 ? 4.937 4.092 6.192 1.00 0.00 231 CYS A C 7
ATOM 9504 O O . CYS A 1 61 ? 5.654 3.504 7.006 1.00 0.00 231 CYS A O 7
ATOM 9512 N N . VAL A 1 62 ? 5.428 4.817 5.189 1.00 0.00 232 VAL A N 7
ATOM 9513 C CA . VAL A 1 62 ? 6.866 4.980 4.978 1.00 0.00 232 VAL A CA 7
ATOM 9514 C C . VAL A 1 62 ? 7.493 5.738 6.142 1.00 0.00 232 VAL A C 7
ATOM 9515 O O . VAL A 1 62 ? 8.527 5.332 6.683 1.00 0.00 232 VAL A O 7
ATOM 9528 N N . GLU A 1 63 ? 6.829 6.804 6.562 1.00 0.00 233 GLU A N 7
ATOM 9529 C CA . GLU A 1 63 ? 7.281 7.592 7.698 1.00 0.00 233 GLU A CA 7
ATOM 9530 C C . GLU A 1 63 ? 7.249 6.753 8.969 1.00 0.00 233 GLU A C 7
ATOM 9531 O O . GLU A 1 63 ? 8.050 6.953 9.878 1.00 0.00 233 GLU A O 7
ATOM 9543 N N . ASN A 1 64 ? 6.280 5.846 9.031 1.00 0.00 234 ASN A N 7
ATOM 9544 C CA . ASN A 1 64 ? 6.081 5.001 10.200 1.00 0.00 234 ASN A CA 7
ATOM 9545 C C . ASN A 1 64 ? 7.322 4.158 10.484 1.00 0.00 234 ASN A C 7
ATOM 9546 O O . ASN A 1 64 ? 7.799 4.109 11.621 1.00 0.00 234 ASN A O 7
ATOM 9557 N N . GLY A 1 65 ? 7.913 3.592 9.436 1.00 0.00 235 GLY A N 7
ATOM 9558 C CA . GLY A 1 65 ? 9.175 2.902 9.610 1.00 0.00 235 GLY A CA 7
ATOM 9559 C C . GLY A 1 65 ? 9.394 1.765 8.633 1.00 0.00 235 GLY A C 7
ATOM 9560 O O . GLY A 1 65 ? 10.376 1.760 7.897 1.00 0.00 235 GLY A O 7
ATOM 9564 N N . GLU A 1 66 ? 8.554 0.740 8.728 1.00 0.00 236 GLU A N 7
ATOM 9565 C CA . GLU A 1 66 ? 8.751 -0.490 7.961 1.00 0.00 236 GLU A CA 7
ATOM 9566 C C . GLU A 1 66 ? 8.521 -0.274 6.468 1.00 0.00 236 GLU A C 7
ATOM 9567 O O . GLU A 1 66 ? 9.219 -0.846 5.629 1.00 0.00 236 GLU A O 7
ATOM 9579 N N . LEU A 1 67 ? 7.530 0.532 6.134 1.00 0.00 237 LEU A N 7
ATOM 9580 C CA . LEU A 1 67 ? 7.233 0.809 4.740 1.00 0.00 237 LEU A CA 7
ATOM 9581 C C . LEU A 1 67 ? 8.251 1.765 4.155 1.00 0.00 237 LEU A C 7
ATOM 9582 O O . LEU A 1 67 ? 8.786 2.629 4.850 1.00 0.00 237 LEU A O 7
ATOM 9598 N N . VAL A 1 68 ? 8.549 1.568 2.890 1.00 0.00 238 VAL A N 7
ATOM 9599 C CA . VAL A 1 68 ? 9.532 2.388 2.203 1.00 0.00 238 VAL A CA 7
ATOM 9600 C C . VAL A 1 68 ? 9.194 2.479 0.719 1.00 0.00 238 VAL A C 7
ATOM 9601 O O . VAL A 1 68 ? 8.701 1.516 0.125 1.00 0.00 238 VAL A O 7
ATOM 9614 N N . GLN A 1 69 ? 9.396 3.651 0.138 1.00 0.00 239 GLN A N 7
ATOM 9615 C CA . GLN A 1 69 ? 9.076 3.864 -1.265 1.00 0.00 239 GLN A CA 7
ATOM 9616 C C . GLN A 1 69 ? 10.264 4.485 -1.999 1.00 0.00 239 GLN A C 7
ATOM 9617 O O . GLN A 1 69 ? 10.309 5.694 -2.240 1.00 0.00 239 GLN A O 7
ATOM 9631 N N . PRO A 1 70 ? 11.267 3.664 -2.345 1.00 0.00 240 PRO A N 7
ATOM 9632 C CA . PRO A 1 70 ? 12.449 4.136 -3.063 1.00 0.00 240 PRO A CA 7
ATOM 9633 C C . PRO A 1 70 ? 12.074 4.692 -4.429 1.00 0.00 240 PRO A C 7
ATOM 9634 O O . PRO A 1 70 ? 11.219 4.125 -5.116 1.00 0.00 240 PRO A O 7
ATOM 9645 N N . LYS A 1 71 ? 12.632 5.858 -4.752 1.00 0.00 241 LYS A N 7
ATOM 9646 C CA . LYS A 1 71 ? 12.311 6.592 -5.980 1.00 0.00 241 LYS A CA 7
ATOM 9647 C C . LYS A 1 71 ? 10.940 7.260 -5.876 1.00 0.00 241 LYS A C 7
ATOM 9648 O O . LYS A 1 71 ? 10.457 7.866 -6.836 1.00 0.00 241 LYS A O 7
ATOM 9667 N N . GLY A 1 72 ? 10.358 7.210 -4.684 1.00 0.00 242 GLY A N 7
ATOM 9668 C CA . GLY A 1 72 ? 9.081 7.853 -4.438 1.00 0.00 242 GLY A CA 7
ATOM 9669 C C . GLY A 1 72 ? 7.974 7.309 -5.317 1.00 0.00 242 GLY A C 7
ATOM 9670 O O . GLY A 1 72 ? 7.862 6.094 -5.498 1.00 0.00 242 GLY A O 7
ATOM 9674 N N . PRO A 1 73 ? 7.137 8.188 -5.888 1.00 0.00 243 PRO A N 7
ATOM 9675 C CA . PRO A 1 73 ? 6.028 7.799 -6.767 1.00 0.00 243 PRO A CA 7
ATOM 9676 C C . PRO A 1 73 ? 6.504 7.381 -8.163 1.00 0.00 243 PRO A C 7
ATOM 9677 O O . PRO A 1 73 ? 5.833 7.631 -9.168 1.00 0.00 243 PRO A O 7
ATOM 9688 N N . SER A 1 74 ? 7.645 6.715 -8.212 1.00 0.00 244 SER A N 7
ATOM 9689 C CA . SER A 1 74 ? 8.215 6.222 -9.456 1.00 0.00 244 SER A CA 7
ATOM 9690 C C . SER A 1 74 ? 9.120 5.033 -9.155 1.00 0.00 244 SER A C 7
ATOM 9691 O O . SER A 1 74 ? 10.222 4.913 -9.693 1.00 0.00 244 SER A O 7
ATOM 9699 N N . GLY A 1 75 ? 8.643 4.170 -8.273 1.00 0.00 245 GLY A N 7
ATOM 9700 C CA . GLY A 1 75 ? 9.407 3.015 -7.868 1.00 0.00 245 GLY A CA 7
ATOM 9701 C C . GLY A 1 75 ? 8.559 2.037 -7.088 1.00 0.00 245 GLY A C 7
ATOM 9702 O O . GLY A 1 75 ? 7.623 2.440 -6.390 1.00 0.00 245 GLY A O 7
ATOM 9706 N N . ILE A 1 76 ? 8.833 0.753 -7.264 1.00 0.00 246 ILE A N 7
ATOM 9707 C CA . ILE A 1 76 ? 8.064 -0.287 -6.602 1.00 0.00 246 ILE A CA 7
ATOM 9708 C C . ILE A 1 76 ? 8.253 -0.217 -5.088 1.00 0.00 246 ILE A C 7
ATOM 9709 O O . ILE A 1 76 ? 9.366 -0.012 -4.595 1.00 0.00 246 ILE A O 7
ATOM 9725 N N . ILE A 1 77 ? 7.152 -0.339 -4.363 1.00 0.00 247 ILE A N 7
ATOM 9726 C CA . ILE A 1 77 ? 7.187 -0.311 -2.914 1.00 0.00 247 ILE A CA 7
ATOM 9727 C C . ILE A 1 77 ? 7.847 -1.584 -2.401 1.00 0.00 247 ILE A C 7
ATOM 9728 O O . ILE A 1 77 ? 7.708 -2.650 -3.003 1.00 0.00 247 ILE A O 7
ATOM 9744 N N . LYS A 1 78 ? 8.682 -1.444 -1.389 1.00 0.00 248 LYS A N 7
ATOM 9745 C CA . LYS A 1 78 ? 9.478 -2.556 -0.905 1.00 0.00 248 LYS A CA 7
ATOM 9746 C C . LYS A 1 78 ? 9.366 -2.674 0.609 1.00 0.00 248 LYS A C 7
ATOM 9747 O O . LYS A 1 78 ? 9.039 -1.702 1.290 1.00 0.00 248 LYS A O 7
ATOM 9766 N N . LEU A 1 79 ? 9.552 -3.876 1.125 1.00 0.00 249 LEU A N 7
ATOM 9767 C CA . LEU A 1 79 ? 9.438 -4.110 2.554 1.00 0.00 249 LEU A CA 7
ATOM 9768 C C . LEU A 1 79 ? 10.811 -3.974 3.202 1.00 0.00 249 LEU A C 7
ATOM 9769 O O . LEU A 1 79 ? 11.703 -4.792 2.965 1.00 0.00 249 LEU A O 7
ATOM 9785 N N . ASN A 1 80 ? 10.973 -2.951 4.026 1.00 0.00 250 ASN A N 7
ATOM 9786 C CA . ASN A 1 80 ? 12.230 -2.716 4.723 1.00 0.00 250 ASN A CA 7
ATOM 9787 C C . ASN A 1 80 ? 11.987 -2.555 6.203 1.00 0.00 250 ASN A C 7
ATOM 9788 O O . ASN A 1 80 ? 11.692 -1.460 6.679 1.00 0.00 250 ASN A O 7
ATOM 9799 N N . LYS A 1 81 ? 12.163 -3.627 6.939 1.00 0.00 251 LYS A N 7
ATOM 9800 C CA . LYS A 1 81 ? 11.994 -3.576 8.373 1.00 0.00 251 LYS A CA 7
ATOM 9801 C C . LYS A 1 81 ? 13.146 -2.809 9.018 1.00 0.00 251 LYS A C 7
ATOM 9802 O O . LYS A 1 81 ? 14.158 -2.538 8.376 1.00 0.00 251 LYS A O 7
ATOM 9821 N N . LYS A 1 82 ? 12.986 -2.450 10.279 1.00 0.00 252 LYS A N 7
ATOM 9822 C CA . LYS A 1 82 ? 14.035 -1.737 10.989 1.00 0.00 252 LYS A CA 7
ATOM 9823 C C . LYS A 1 82 ? 15.242 -2.648 11.190 1.00 0.00 252 LYS A C 7
ATOM 9824 O O . LYS A 1 82 ? 15.083 -3.842 11.475 1.00 0.00 252 LYS A O 7
ATOM 9843 N N . LYS A 1 83 ? 16.432 -2.085 10.984 1.00 0.00 253 LYS A N 7
ATOM 9844 C CA . LYS A 1 83 ? 17.696 -2.816 11.101 1.00 0.00 253 LYS A CA 7
ATOM 9845 C C . LYS A 1 83 ? 17.887 -3.827 9.968 1.00 0.00 253 LYS A C 7
ATOM 9846 O O . LYS A 1 83 ? 18.352 -4.944 10.197 1.00 0.00 253 LYS A O 7
ATOM 9865 N N . VAL A 1 84 ? 17.682 -3.379 8.733 1.00 0.00 254 VAL A N 7
ATOM 9866 C CA . VAL A 1 84 ? 18.040 -4.189 7.570 1.00 0.00 254 VAL A CA 7
ATOM 9867 C C . VAL A 1 84 ? 19.539 -4.077 7.318 1.00 0.00 254 VAL A C 7
ATOM 9868 O O . VAL A 1 84 ? 20.089 -2.971 7.355 1.00 0.00 254 VAL A O 7
ATOM 9881 N N . LYS A 1 85 ? 20.200 -5.227 7.158 1.00 0.00 255 LYS A N 7
ATOM 9882 C CA . LYS A 1 85 ? 21.655 -5.300 7.007 1.00 0.00 255 LYS A CA 7
ATOM 9883 C C . LYS A 1 85 ? 22.349 -4.989 8.329 1.00 0.00 255 LYS A C 7
ATOM 9884 O O . LYS A 1 85 ? 22.057 -3.986 8.983 1.00 0.00 255 LYS A O 7
ATOM 9903 N N . LEU A 1 86 ? 23.253 -5.866 8.729 1.00 0.00 256 LEU A N 7
ATOM 9904 C CA . LEU A 1 86 ? 23.968 -5.704 9.982 1.00 0.00 256 LEU A CA 7
ATOM 9905 C C . LEU A 1 86 ? 24.948 -4.541 9.891 1.00 0.00 256 LEU A C 7
ATOM 9906 O O . LEU A 1 86 ? 25.819 -4.510 9.019 1.00 0.00 256 LEU A O 7
ATOM 9922 N N . SER A 1 87 ? 24.761 -3.562 10.761 1.00 0.00 257 SER A N 7
ATOM 9923 C CA . SER A 1 87 ? 25.587 -2.363 10.783 1.00 0.00 257 SER A CA 7
ATOM 9924 C C . SER A 1 87 ? 25.564 -1.747 12.178 1.00 0.00 257 SER A C 7
ATOM 9925 O O . SER A 1 87 ? 24.556 -1.834 12.882 1.00 0.00 257 SER A O 7
ATOM 9933 N N . THR A 1 88 ? 26.684 -1.186 12.598 1.00 0.00 258 THR A N 7
ATOM 9934 C CA . THR A 1 88 ? 26.796 -0.613 13.928 1.00 0.00 258 THR A CA 7
ATOM 9935 C C . THR A 1 88 ? 27.953 0.385 13.970 1.00 0.00 258 THR A C 7
ATOM 9936 O O . THR A 1 88 ? 28.512 0.684 12.891 1.00 0.00 258 THR A O 7
ATOM 9948 N N . LYS A 1 1 ? -13.877 19.429 14.643 1.00 0.00 171 LYS A N 8
ATOM 9949 C CA . LYS A 1 1 ? -14.956 18.549 15.148 1.00 0.00 171 LYS A CA 8
ATOM 9950 C C . LYS A 1 1 ? -14.360 17.286 15.758 1.00 0.00 171 LYS A C 8
ATOM 9951 O O . LYS A 1 1 ? -13.706 16.503 15.069 1.00 0.00 171 LYS A O 8
ATOM 9972 N N . ALA A 1 2 ? -14.580 17.097 17.053 1.00 0.00 172 ALA A N 8
ATOM 9973 C CA . ALA A 1 2 ? -14.066 15.929 17.749 1.00 0.00 172 ALA A CA 8
ATOM 9974 C C . ALA A 1 2 ? -14.835 14.681 17.341 1.00 0.00 172 ALA A C 8
ATOM 9975 O O . ALA A 1 2 ? -16.060 14.623 17.475 1.00 0.00 172 ALA A O 8
ATOM 9982 N N . SER A 1 3 ? -14.113 13.680 16.867 1.00 0.00 173 SER A N 8
ATOM 9983 C CA . SER A 1 3 ? -14.720 12.432 16.444 1.00 0.00 173 SER A CA 8
ATOM 9984 C C . SER A 1 3 ? -13.661 11.346 16.337 1.00 0.00 173 SER A C 8
ATOM 9985 O O . SER A 1 3 ? -12.560 11.584 15.832 1.00 0.00 173 SER A O 8
ATOM 9993 N N . SER A 1 4 ? -13.991 10.164 16.828 1.00 0.00 174 SER A N 8
ATOM 9994 C CA . SER A 1 4 ? -13.089 9.031 16.771 1.00 0.00 174 SER A CA 8
ATOM 9995 C C . SER A 1 4 ? -12.841 8.652 15.312 1.00 0.00 174 SER A C 8
ATOM 9996 O O . SER A 1 4 ? -13.776 8.665 14.505 1.00 0.00 174 SER A O 8
ATOM 10004 N N . PRO A 1 5 ? -11.568 8.418 14.941 1.00 0.00 175 PRO A N 8
ATOM 10005 C CA . PRO A 1 5 ? -11.173 8.128 13.555 1.00 0.00 175 PRO A CA 8
ATOM 10006 C C . PRO A 1 5 ? -12.046 7.062 12.903 1.00 0.00 175 PRO A C 8
ATOM 10007 O O . PRO A 1 5 ? -12.599 7.285 11.824 1.00 0.00 175 PRO A O 8
ATOM 10018 N N . SER A 1 6 ? -12.230 5.944 13.609 1.00 0.00 176 SER A N 8
ATOM 10019 C CA . SER A 1 6 ? -13.110 4.857 13.172 1.00 0.00 176 SER A CA 8
ATOM 10020 C C . SER A 1 6 ? -12.549 4.126 11.946 1.00 0.00 176 SER A C 8
ATOM 10021 O O . SER A 1 6 ? -11.812 4.707 11.144 1.00 0.00 176 SER A O 8
ATOM 10029 N N . SER A 1 7 ? -12.887 2.837 11.832 1.00 0.00 177 SER A N 8
ATOM 10030 C CA . SER A 1 7 ? -12.443 1.987 10.722 1.00 0.00 177 SER A CA 8
ATOM 10031 C C . SER A 1 7 ? -10.947 1.692 10.780 1.00 0.00 177 SER A C 8
ATOM 10032 O O . SER A 1 7 ? -10.150 2.518 11.223 1.00 0.00 177 SER A O 8
ATOM 10040 N N . LEU A 1 8 ? -10.564 0.551 10.219 1.00 0.00 178 LEU A N 8
ATOM 10041 C CA . LEU A 1 8 ? -9.156 0.234 10.056 1.00 0.00 178 LEU A CA 8
ATOM 10042 C C . LEU A 1 8 ? -8.573 1.155 9.001 1.00 0.00 178 LEU A C 8
ATOM 10043 O O . LEU A 1 8 ? -9.094 1.240 7.886 1.00 0.00 178 LEU A O 8
ATOM 10059 N N . THR A 1 9 ? -7.591 1.939 9.403 1.00 0.00 179 THR A N 8
ATOM 10060 C CA . THR A 1 9 ? -7.016 2.950 8.537 1.00 0.00 179 THR A CA 8
ATOM 10061 C C . THR A 1 9 ? -6.244 2.334 7.377 1.00 0.00 179 THR A C 8
ATOM 10062 O O . THR A 1 9 ? -5.826 1.171 7.437 1.00 0.00 179 THR A O 8
ATOM 10073 N N . TYR A 1 10 ? -6.065 3.120 6.323 1.00 0.00 180 TYR A N 8
ATOM 10074 C CA . TYR A 1 10 ? -5.338 2.675 5.144 1.00 0.00 180 TYR A CA 8
ATOM 10075 C C . TYR A 1 10 ? -3.929 2.229 5.517 1.00 0.00 180 TYR A C 8
ATOM 10076 O O . TYR A 1 10 ? -3.480 1.173 5.089 1.00 0.00 180 TYR A O 8
ATOM 10094 N N . LYS A 1 11 ? -3.265 3.018 6.359 1.00 0.00 181 LYS A N 8
ATOM 10095 C CA . LYS A 1 11 ? -1.912 2.705 6.815 1.00 0.00 181 LYS A CA 8
ATOM 10096 C C . LYS A 1 11 ? -1.846 1.335 7.495 1.00 0.00 181 LYS A C 8
ATOM 10097 O O . LYS A 1 11 ? -0.898 0.577 7.291 1.00 0.00 181 LYS A O 8
ATOM 10116 N N . GLU A 1 12 ? -2.887 0.995 8.244 1.00 0.00 182 GLU A N 8
ATOM 10117 C CA . GLU A 1 12 ? -2.974 -0.312 8.882 1.00 0.00 182 GLU A CA 8
ATOM 10118 C C . GLU A 1 12 ? -3.185 -1.409 7.847 1.00 0.00 182 GLU A C 8
ATOM 10119 O O . GLU A 1 12 ? -2.525 -2.449 7.882 1.00 0.00 182 GLU A O 8
ATOM 10131 N N . MET A 1 13 ? -4.107 -1.164 6.923 1.00 0.00 183 MET A N 8
ATOM 10132 C CA . MET A 1 13 ? -4.423 -2.131 5.880 1.00 0.00 183 MET A CA 8
ATOM 10133 C C . MET A 1 13 ? -3.212 -2.390 4.993 1.00 0.00 183 MET A C 8
ATOM 10134 O O . MET A 1 13 ? -3.013 -3.509 4.520 1.00 0.00 183 MET A O 8
ATOM 10148 N N . ILE A 1 14 ? -2.386 -1.365 4.811 1.00 0.00 184 ILE A N 8
ATOM 10149 C CA . ILE A 1 14 ? -1.167 -1.473 4.015 1.00 0.00 184 ILE A CA 8
ATOM 10150 C C . ILE A 1 14 ? -0.241 -2.558 4.564 1.00 0.00 184 ILE A C 8
ATOM 10151 O O . ILE A 1 14 ? 0.362 -3.301 3.794 1.00 0.00 184 ILE A O 8
ATOM 10167 N N . LEU A 1 15 ? -0.183 -2.700 5.886 1.00 0.00 185 LEU A N 8
ATOM 10168 C CA . LEU A 1 15 ? 0.625 -3.752 6.507 1.00 0.00 185 LEU A CA 8
ATOM 10169 C C . LEU A 1 15 ? 0.148 -5.134 6.080 1.00 0.00 185 LEU A C 8
ATOM 10170 O O . LEU A 1 15 ? 0.946 -6.014 5.764 1.00 0.00 185 LEU A O 8
ATOM 10186 N N . LYS A 1 16 ? -1.156 -5.313 6.044 1.00 0.00 186 LYS A N 8
ATOM 10187 C CA . LYS A 1 16 ? -1.727 -6.567 5.579 1.00 0.00 186 LYS A CA 8
ATOM 10188 C C . LYS A 1 16 ? -1.532 -6.708 4.071 1.00 0.00 186 LYS A C 8
ATOM 10189 O O . LYS A 1 16 ? -1.456 -7.816 3.545 1.00 0.00 186 LYS A O 8
ATOM 10208 N N . SER A 1 17 ? -1.550 -5.580 3.377 1.00 0.00 187 SER A N 8
ATOM 10209 C CA . SER A 1 17 ? -1.495 -5.569 1.923 1.00 0.00 187 SER A CA 8
ATOM 10210 C C . SER A 1 17 ? -0.082 -5.799 1.374 1.00 0.00 187 SER A C 8
ATOM 10211 O O . SER A 1 17 ? 0.086 -6.555 0.424 1.00 0.00 187 SER A O 8
ATOM 10219 N N . MET A 1 18 ? 0.905 -5.056 1.874 1.00 0.00 188 MET A N 8
ATOM 10220 C CA . MET A 1 18 ? 2.251 -5.100 1.300 1.00 0.00 188 MET A CA 8
ATOM 10221 C C . MET A 1 18 ? 3.163 -6.089 2.038 1.00 0.00 188 MET A C 8
ATOM 10222 O O . MET A 1 18 ? 3.580 -7.093 1.459 1.00 0.00 188 MET A O 8
ATOM 10236 N N . PRO A 1 19 ? 3.472 -5.853 3.329 1.00 0.00 189 PRO A N 8
ATOM 10237 C CA . PRO A 1 19 ? 4.319 -6.764 4.109 1.00 0.00 189 PRO A CA 8
ATOM 10238 C C . PRO A 1 19 ? 3.756 -8.182 4.123 1.00 0.00 189 PRO A C 8
ATOM 10239 O O . PRO A 1 19 ? 4.485 -9.159 3.928 1.00 0.00 189 PRO A O 8
ATOM 10250 N N . GLN A 1 20 ? 2.450 -8.283 4.334 1.00 0.00 190 GLN A N 8
ATOM 10251 C CA . GLN A 1 20 ? 1.787 -9.576 4.374 1.00 0.00 190 GLN A CA 8
ATOM 10252 C C . GLN A 1 20 ? 1.136 -9.927 3.032 1.00 0.00 190 GLN A C 8
ATOM 10253 O O . GLN A 1 20 ? 0.189 -10.713 2.991 1.00 0.00 190 GLN A O 8
ATOM 10267 N N . LEU A 1 21 ? 1.681 -9.402 1.935 1.00 0.00 191 LEU A N 8
ATOM 10268 C CA . LEU A 1 21 ? 1.165 -9.731 0.603 1.00 0.00 191 LEU A CA 8
ATOM 10269 C C . LEU A 1 21 ? 1.453 -11.191 0.277 1.00 0.00 191 LEU A C 8
ATOM 10270 O O . LEU A 1 21 ? 0.543 -11.958 -0.047 1.00 0.00 191 LEU A O 8
ATOM 10286 N N . ASN A 1 22 ? 2.706 -11.579 0.461 1.00 0.00 192 ASN A N 8
ATOM 10287 C CA . ASN A 1 22 ? 3.145 -12.956 0.266 1.00 0.00 192 ASN A CA 8
ATOM 10288 C C . ASN A 1 22 ? 4.642 -13.032 0.564 1.00 0.00 192 ASN A C 8
ATOM 10289 O O . ASN A 1 22 ? 5.111 -12.392 1.506 1.00 0.00 192 ASN A O 8
ATOM 10300 N N . ASP A 1 23 ? 5.407 -13.674 -0.308 1.00 0.00 193 ASP A N 8
ATOM 10301 C CA . ASP A 1 23 ? 6.860 -13.694 -0.181 1.00 0.00 193 ASP A CA 8
ATOM 10302 C C . ASP A 1 23 ? 7.461 -12.581 -1.039 1.00 0.00 193 ASP A C 8
ATOM 10303 O O . ASP A 1 23 ? 8.504 -12.749 -1.678 1.00 0.00 193 ASP A O 8
ATOM 10312 N N . GLY A 1 24 ? 6.745 -11.471 -1.121 1.00 0.00 194 GLY A N 8
ATOM 10313 C CA . GLY A 1 24 ? 7.165 -10.375 -1.964 1.00 0.00 194 GLY A CA 8
ATOM 10314 C C . GLY A 1 24 ? 8.189 -9.483 -1.296 1.00 0.00 194 GLY A C 8
ATOM 10315 O O . GLY A 1 24 ? 7.957 -8.971 -0.199 1.00 0.00 194 GLY A O 8
ATOM 10319 N N . LYS A 1 25 ? 9.282 -9.223 -1.999 1.00 0.00 195 LYS A N 8
ATOM 10320 C CA . LYS A 1 25 ? 10.286 -8.289 -1.516 1.00 0.00 195 LYS A CA 8
ATOM 10321 C C . LYS A 1 25 ? 9.849 -6.863 -1.816 1.00 0.00 195 LYS A C 8
ATOM 10322 O O . LYS A 1 25 ? 10.094 -5.945 -1.034 1.00 0.00 195 LYS A O 8
ATOM 10341 N N . GLY A 1 26 ? 9.145 -6.707 -2.926 1.00 0.00 196 GLY A N 8
ATOM 10342 C CA . GLY A 1 26 ? 8.661 -5.408 -3.324 1.00 0.00 196 GLY A CA 8
ATOM 10343 C C . GLY A 1 26 ? 7.397 -5.505 -4.148 1.00 0.00 196 GLY A C 8
ATOM 10344 O O . GLY A 1 26 ? 7.249 -6.415 -4.965 1.00 0.00 196 GLY A O 8
ATOM 10348 N N . SER A 1 27 ? 6.497 -4.565 -3.937 1.00 0.00 197 SER A N 8
ATOM 10349 C CA . SER A 1 27 ? 5.233 -4.523 -4.641 1.00 0.00 197 SER A CA 8
ATOM 10350 C C . SER A 1 27 ? 4.739 -3.083 -4.710 1.00 0.00 197 SER A C 8
ATOM 10351 O O . SER A 1 27 ? 4.511 -2.445 -3.683 1.00 0.00 197 SER A O 8
ATOM 10359 N N . SER A 1 28 ? 4.655 -2.544 -5.917 1.00 0.00 198 SER A N 8
ATOM 10360 C CA . SER A 1 28 ? 4.245 -1.163 -6.104 1.00 0.00 198 SER A CA 8
ATOM 10361 C C . SER A 1 28 ? 2.740 -0.999 -5.893 1.00 0.00 198 SER A C 8
ATOM 10362 O O . SER A 1 28 ? 2.027 -1.977 -5.641 1.00 0.00 198 SER A O 8
ATOM 10370 N N . ARG A 1 29 ? 2.253 0.226 -6.089 1.00 0.00 199 ARG A N 8
ATOM 10371 C CA . ARG A 1 29 ? 0.824 0.518 -5.999 1.00 0.00 199 ARG A CA 8
ATOM 10372 C C . ARG A 1 29 ? 0.039 -0.354 -6.972 1.00 0.00 199 ARG A C 8
ATOM 10373 O O . ARG A 1 29 ? -1.122 -0.673 -6.731 1.00 0.00 199 ARG A O 8
ATOM 10394 N N . ILE A 1 30 ? 0.683 -0.712 -8.077 1.00 0.00 200 ILE A N 8
ATOM 10395 C CA . ILE A 1 30 ? 0.055 -1.513 -9.126 1.00 0.00 200 ILE A CA 8
ATOM 10396 C C . ILE A 1 30 ? -0.505 -2.823 -8.572 1.00 0.00 200 ILE A C 8
ATOM 10397 O O . ILE A 1 30 ? -1.665 -3.163 -8.811 1.00 0.00 200 ILE A O 8
ATOM 10413 N N . VAL A 1 31 ? 0.312 -3.552 -7.823 1.00 0.00 201 VAL A N 8
ATOM 10414 C CA . VAL A 1 31 ? -0.125 -4.817 -7.243 1.00 0.00 201 VAL A CA 8
ATOM 10415 C C . VAL A 1 31 ? -0.955 -4.569 -5.987 1.00 0.00 201 VAL A C 8
ATOM 10416 O O . VAL A 1 31 ? -1.939 -5.264 -5.728 1.00 0.00 201 VAL A O 8
ATOM 10429 N N . LEU A 1 32 ? -0.497 -3.619 -5.179 1.00 0.00 202 LEU A N 8
ATOM 10430 C CA . LEU A 1 32 ? -1.117 -3.328 -3.893 1.00 0.00 202 LEU A CA 8
ATOM 10431 C C . LEU A 1 32 ? -2.566 -2.870 -4.026 1.00 0.00 202 LEU A C 8
ATOM 10432 O O . LEU A 1 32 ? -3.435 -3.362 -3.313 1.00 0.00 202 LEU A O 8
ATOM 10448 N N . LYS A 1 33 ? -2.807 -1.893 -4.895 1.00 0.00 203 LYS A N 8
ATOM 10449 C CA . LYS A 1 33 ? -4.137 -1.305 -5.044 1.00 0.00 203 LYS A CA 8
ATOM 10450 C C . LYS A 1 33 ? -5.160 -2.356 -5.457 1.00 0.00 203 LYS A C 8
ATOM 10451 O O . LYS A 1 33 ? -6.296 -2.339 -4.988 1.00 0.00 203 LYS A O 8
ATOM 10470 N N . LYS A 1 34 ? -4.740 -3.297 -6.291 1.00 0.00 204 LYS A N 8
ATOM 10471 C CA . LYS A 1 34 ? -5.611 -4.381 -6.722 1.00 0.00 204 LYS A CA 8
ATOM 10472 C C . LYS A 1 34 ? -6.035 -5.239 -5.530 1.00 0.00 204 LYS A C 8
ATOM 10473 O O . LYS A 1 34 ? -7.195 -5.645 -5.421 1.00 0.00 204 LYS A O 8
ATOM 10492 N N . TYR A 1 35 ? -5.092 -5.477 -4.622 1.00 0.00 205 TYR A N 8
ATOM 10493 C CA . TYR A 1 35 ? -5.351 -6.274 -3.425 1.00 0.00 205 TYR A CA 8
ATOM 10494 C C . TYR A 1 35 ? -6.388 -5.593 -2.534 1.00 0.00 205 TYR A C 8
ATOM 10495 O O . TYR A 1 35 ? -7.395 -6.201 -2.162 1.00 0.00 205 TYR A O 8
ATOM 10513 N N . VAL A 1 36 ? -6.141 -4.338 -2.190 1.00 0.00 206 VAL A N 8
ATOM 10514 C CA . VAL A 1 36 ? -7.050 -3.601 -1.321 1.00 0.00 206 VAL A CA 8
ATOM 10515 C C . VAL A 1 36 ? -8.413 -3.410 -1.975 1.00 0.00 206 VAL A C 8
ATOM 10516 O O . VAL A 1 36 ? -9.444 -3.490 -1.315 1.00 0.00 206 VAL A O 8
ATOM 10529 N N . LYS A 1 37 ? -8.409 -3.163 -3.276 1.00 0.00 207 LYS A N 8
ATOM 10530 C CA . LYS A 1 37 ? -9.645 -2.960 -4.015 1.00 0.00 207 LYS A CA 8
ATOM 10531 C C . LYS A 1 37 ? -10.507 -4.220 -4.002 1.00 0.00 207 LYS A C 8
ATOM 10532 O O . LYS A 1 37 ? -11.730 -4.148 -3.867 1.00 0.00 207 LYS A O 8
ATOM 10551 N N . ASP A 1 38 ? -9.875 -5.360 -4.242 1.00 0.00 208 ASP A N 8
ATOM 10552 C CA . ASP A 1 38 ? -10.602 -6.618 -4.371 1.00 0.00 208 ASP A CA 8
ATOM 10553 C C . ASP A 1 38 ? -10.952 -7.216 -3.010 1.00 0.00 208 ASP A C 8
ATOM 10554 O O . ASP A 1 38 ? -12.075 -7.681 -2.799 1.00 0.00 208 ASP A O 8
ATOM 10563 N N . THR A 1 39 ? -9.964 -7.312 -2.133 1.00 0.00 209 THR A N 8
ATOM 10564 C CA . THR A 1 39 ? -10.148 -7.976 -0.850 1.00 0.00 209 THR A CA 8
ATOM 10565 C C . THR A 1 39 ? -10.660 -7.025 0.232 1.00 0.00 209 THR A C 8
ATOM 10566 O O . THR A 1 39 ? -11.564 -7.371 0.997 1.00 0.00 209 THR A O 8
ATOM 10577 N N . PHE A 1 40 ? -10.039 -5.856 0.347 1.00 0.00 210 PHE A N 8
ATOM 10578 C CA . PHE A 1 40 ? -10.368 -4.926 1.425 1.00 0.00 210 PHE A CA 8
ATOM 10579 C C . PHE A 1 40 ? -11.591 -4.075 1.094 1.00 0.00 210 PHE A C 8
ATOM 10580 O O . PHE A 1 40 ? -11.829 -3.053 1.738 1.00 0.00 210 PHE A O 8
ATOM 10597 N N . SER A 1 41 ? -12.431 -4.568 0.188 1.00 0.00 211 SER A N 8
ATOM 10598 C CA . SER A 1 41 ? -13.684 -3.902 -0.145 1.00 0.00 211 SER A CA 8
ATOM 10599 C C . SER A 1 41 ? -14.609 -3.865 1.067 1.00 0.00 211 SER A C 8
ATOM 10600 O O . SER A 1 41 ? -15.440 -2.971 1.209 1.00 0.00 211 SER A O 8
ATOM 10608 N N . SER A 1 42 ? -14.453 -4.854 1.935 1.00 0.00 212 SER A N 8
ATOM 10609 C CA . SER A 1 42 ? -15.241 -4.946 3.148 1.00 0.00 212 SER A CA 8
ATOM 10610 C C . SER A 1 42 ? -14.757 -3.944 4.198 1.00 0.00 212 SER A C 8
ATOM 10611 O O . SER A 1 42 ? -15.534 -3.486 5.037 1.00 0.00 212 SER A O 8
ATOM 10619 N N . LYS A 1 43 ? -13.463 -3.651 4.182 1.00 0.00 213 LYS A N 8
ATOM 10620 C CA . LYS A 1 43 ? -12.872 -2.741 5.159 1.00 0.00 213 LYS A CA 8
ATOM 10621 C C . LYS A 1 43 ? -13.068 -1.282 4.754 1.00 0.00 213 LYS A C 8
ATOM 10622 O O . LYS A 1 43 ? -13.606 -0.485 5.523 1.00 0.00 213 LYS A O 8
ATOM 10641 N N . LEU A 1 44 ? -12.640 -0.934 3.549 1.00 0.00 214 LEU A N 8
ATOM 10642 C CA . LEU A 1 44 ? -12.796 0.431 3.055 1.00 0.00 214 LEU A CA 8
ATOM 10643 C C . LEU A 1 44 ? -14.088 0.578 2.264 1.00 0.00 214 LEU A C 8
ATOM 10644 O O . LEU A 1 44 ? -14.669 -0.410 1.823 1.00 0.00 214 LEU A O 8
ATOM 10660 N N . LYS A 1 45 ? -14.564 1.809 2.135 1.00 0.00 215 LYS A N 8
ATOM 10661 C CA . LYS A 1 45 ? -15.809 2.081 1.425 1.00 0.00 215 LYS A CA 8
ATOM 10662 C C . LYS A 1 45 ? -15.711 1.652 -0.041 1.00 0.00 215 LYS A C 8
ATOM 10663 O O . LYS A 1 45 ? -16.709 1.265 -0.651 1.00 0.00 215 LYS A O 8
ATOM 10682 N N . THR A 1 46 ? -14.503 1.736 -0.600 1.00 0.00 216 THR A N 8
ATOM 10683 C CA . THR A 1 46 ? -14.264 1.387 -2.002 1.00 0.00 216 THR A CA 8
ATOM 10684 C C . THR A 1 46 ? -15.126 2.260 -2.921 1.00 0.00 216 THR A C 8
ATOM 10685 O O . THR A 1 46 ? -15.579 1.827 -3.982 1.00 0.00 216 THR A O 8
ATOM 10696 N N . SER A 1 47 ? -15.351 3.497 -2.490 1.00 0.00 217 SER A N 8
ATOM 10697 C CA . SER A 1 47 ? -16.161 4.460 -3.229 1.00 0.00 217 SER A CA 8
ATOM 10698 C C . SER A 1 47 ? -15.882 5.863 -2.702 1.00 0.00 217 SER A C 8
ATOM 10699 O O . SER A 1 47 ? -16.791 6.580 -2.286 1.00 0.00 217 SER A O 8
ATOM 10707 N N . SER A 1 48 ? -14.610 6.209 -2.632 1.00 0.00 218 SER A N 8
ATOM 10708 C CA . SER A 1 48 ? -14.194 7.478 -2.063 1.00 0.00 218 SER A CA 8
ATOM 10709 C C . SER A 1 48 ? -12.811 7.869 -2.585 1.00 0.00 218 SER A C 8
ATOM 10710 O O . SER A 1 48 ? -12.458 7.547 -3.723 1.00 0.00 218 SER A O 8
ATOM 10718 N N . ASN A 1 49 ? -12.007 8.496 -1.739 1.00 0.00 219 ASN A N 8
ATOM 10719 C CA . ASN A 1 49 ? -10.646 8.872 -2.109 1.00 0.00 219 ASN A CA 8
ATOM 10720 C C . ASN A 1 49 ? -9.688 7.711 -1.878 1.00 0.00 219 ASN A C 8
ATOM 10721 O O . ASN A 1 49 ? -8.628 7.881 -1.280 1.00 0.00 219 ASN A O 8
ATOM 10732 N N . PHE A 1 50 ? -10.098 6.526 -2.316 1.00 0.00 220 PHE A N 8
ATOM 10733 C CA . PHE A 1 50 ? -9.329 5.302 -2.111 1.00 0.00 220 PHE A CA 8
ATOM 10734 C C . PHE A 1 50 ? -7.925 5.417 -2.693 1.00 0.00 220 PHE A C 8
ATOM 10735 O O . PHE A 1 50 ? -6.936 5.305 -1.971 1.00 0.00 220 PHE A O 8
ATOM 10752 N N . ASP A 1 51 ? -7.844 5.610 -4.001 1.00 0.00 221 ASP A N 8
ATOM 10753 C CA . ASP A 1 51 ? -6.554 5.673 -4.685 1.00 0.00 221 ASP A CA 8
ATOM 10754 C C . ASP A 1 51 ? -5.737 6.875 -4.216 1.00 0.00 221 ASP A C 8
ATOM 10755 O O . ASP A 1 51 ? -4.509 6.796 -4.104 1.00 0.00 221 ASP A O 8
ATOM 10764 N N . TYR A 1 52 ? -6.421 7.972 -3.912 1.00 0.00 222 TYR A N 8
ATOM 10765 C CA . TYR A 1 52 ? -5.759 9.176 -3.426 1.00 0.00 222 TYR A CA 8
ATOM 10766 C C . TYR A 1 52 ? -5.149 8.939 -2.048 1.00 0.00 222 TYR A C 8
ATOM 10767 O O . TYR A 1 52 ? -3.976 9.240 -1.810 1.00 0.00 222 TYR A O 8
ATOM 10785 N N . LEU A 1 53 ? -5.954 8.404 -1.140 1.00 0.00 223 LEU A N 8
ATOM 10786 C CA . LEU A 1 53 ? -5.504 8.142 0.214 1.00 0.00 223 LEU A CA 8
ATOM 10787 C C . LEU A 1 53 ? -4.492 7.019 0.259 1.00 0.00 223 LEU A C 8
ATOM 10788 O O . LEU A 1 53 ? -3.571 7.058 1.063 1.00 0.00 223 LEU A O 8
ATOM 10804 N N . PHE A 1 54 ? -4.662 6.024 -0.600 1.00 0.00 224 PHE A N 8
ATOM 10805 C CA . PHE A 1 54 ? -3.746 4.897 -0.644 1.00 0.00 224 PHE A CA 8
ATOM 10806 C C . PHE A 1 54 ? -2.320 5.387 -0.884 1.00 0.00 224 PHE A C 8
ATOM 10807 O O . PHE A 1 54 ? -1.414 5.080 -0.115 1.00 0.00 224 PHE A O 8
ATOM 10824 N N . ASN A 1 55 ? -2.150 6.231 -1.899 1.00 0.00 225 ASN A N 8
ATOM 10825 C CA . ASN A 1 55 ? -0.839 6.805 -2.211 1.00 0.00 225 ASN A CA 8
ATOM 10826 C C . ASN A 1 55 ? -0.322 7.661 -1.057 1.00 0.00 225 ASN A C 8
ATOM 10827 O O . ASN A 1 55 ? 0.860 7.604 -0.705 1.00 0.00 225 ASN A O 8
ATOM 10838 N N . SER A 1 56 ? -1.209 8.470 -0.488 1.00 0.00 226 SER A N 8
ATOM 10839 C CA . SER A 1 56 ? -0.850 9.371 0.601 1.00 0.00 226 SER A CA 8
ATOM 10840 C C . SER A 1 56 ? -0.473 8.594 1.866 1.00 0.00 226 SER A C 8
ATOM 10841 O O . SER A 1 56 ? 0.509 8.919 2.538 1.00 0.00 226 SER A O 8
ATOM 10849 N N . ALA A 1 57 ? -1.255 7.568 2.181 1.00 0.00 227 ALA A N 8
ATOM 10850 C CA . ALA A 1 57 ? -1.022 6.751 3.364 1.00 0.00 227 ALA A CA 8
ATOM 10851 C C . ALA A 1 57 ? 0.298 6.007 3.261 1.00 0.00 227 ALA A C 8
ATOM 10852 O O . ALA A 1 57 ? 1.036 5.903 4.240 1.00 0.00 227 ALA A O 8
ATOM 10859 N N . ILE A 1 58 ? 0.597 5.503 2.071 1.00 0.00 228 ILE A N 8
ATOM 10860 C CA . ILE A 1 58 ? 1.846 4.775 1.849 1.00 0.00 228 ILE A CA 8
ATOM 10861 C C . ILE A 1 58 ? 3.048 5.679 2.105 1.00 0.00 228 ILE A C 8
ATOM 10862 O O . ILE A 1 58 ? 4.001 5.280 2.768 1.00 0.00 228 ILE A O 8
ATOM 10878 N N . LYS A 1 59 ? 2.950 6.931 1.663 1.00 0.00 229 LYS A N 8
ATOM 10879 C CA . LYS A 1 59 ? 3.996 7.921 1.915 1.00 0.00 229 LYS A CA 8
ATOM 10880 C C . LYS A 1 59 ? 4.234 8.081 3.419 1.00 0.00 229 LYS A C 8
ATOM 10881 O O . LYS A 1 59 ? 5.377 8.097 3.883 1.00 0.00 229 LYS A O 8
ATOM 10900 N N . LYS A 1 60 ? 3.144 8.108 4.176 1.00 0.00 230 LYS A N 8
ATOM 10901 C CA . LYS A 1 60 ? 3.203 8.178 5.633 1.00 0.00 230 LYS A CA 8
ATOM 10902 C C . LYS A 1 60 ? 3.869 6.926 6.205 1.00 0.00 230 LYS A C 8
ATOM 10903 O O . LYS A 1 60 ? 4.699 7.011 7.110 1.00 0.00 230 LYS A O 8
ATOM 10922 N N . CYS A 1 61 ? 3.518 5.774 5.652 1.00 0.00 231 CYS A N 8
ATOM 10923 C CA . CYS A 1 61 ? 4.063 4.495 6.097 1.00 0.00 231 CYS A CA 8
ATOM 10924 C C . CYS A 1 61 ? 5.573 4.408 5.863 1.00 0.00 231 CYS A C 8
ATOM 10925 O O . CYS A 1 61 ? 6.279 3.677 6.559 1.00 0.00 231 CYS A O 8
ATOM 10933 N N . VAL A 1 62 ? 6.069 5.170 4.902 1.00 0.00 232 VAL A N 8
ATOM 10934 C CA . VAL A 1 62 ? 7.499 5.212 4.636 1.00 0.00 232 VAL A CA 8
ATOM 10935 C C . VAL A 1 62 ? 8.212 5.995 5.727 1.00 0.00 232 VAL A C 8
ATOM 10936 O O . VAL A 1 62 ? 9.245 5.561 6.245 1.00 0.00 232 VAL A O 8
ATOM 10949 N N . GLU A 1 63 ? 7.565 7.061 6.183 1.00 0.00 233 GLU A N 8
ATOM 10950 C CA . GLU A 1 63 ? 8.044 7.812 7.335 1.00 0.00 233 GLU A CA 8
ATOM 10951 C C . GLU A 1 63 ? 7.923 6.951 8.587 1.00 0.00 233 GLU A C 8
ATOM 10952 O O . GLU A 1 63 ? 8.728 7.052 9.515 1.00 0.00 233 GLU A O 8
ATOM 10964 N N . ASN A 1 64 ? 6.931 6.067 8.566 1.00 0.00 234 ASN A N 8
ATOM 10965 C CA . ASN A 1 64 ? 6.708 5.106 9.640 1.00 0.00 234 ASN A CA 8
ATOM 10966 C C . ASN A 1 64 ? 7.917 4.199 9.812 1.00 0.00 234 ASN A C 8
ATOM 10967 O O . ASN A 1 64 ? 8.445 4.059 10.916 1.00 0.00 234 ASN A O 8
ATOM 10978 N N . GLY A 1 65 ? 8.401 3.651 8.709 1.00 0.00 235 GLY A N 8
ATOM 10979 C CA . GLY A 1 65 ? 9.603 2.847 8.760 1.00 0.00 235 GLY A CA 8
ATOM 10980 C C . GLY A 1 65 ? 9.455 1.516 8.056 1.00 0.00 235 GLY A C 8
ATOM 10981 O O . GLY A 1 65 ? 10.403 1.032 7.444 1.00 0.00 235 GLY A O 8
ATOM 10985 N N . GLU A 1 66 ? 8.297 0.887 8.224 1.00 0.00 236 GLU A N 8
ATOM 10986 C CA . GLU A 1 66 ? 8.059 -0.442 7.671 1.00 0.00 236 GLU A CA 8
ATOM 10987 C C . GLU A 1 66 ? 8.129 -0.416 6.145 1.00 0.00 236 GLU A C 8
ATOM 10988 O O . GLU A 1 66 ? 8.865 -1.184 5.527 1.00 0.00 236 GLU A O 8
ATOM 11000 N N . LEU A 1 67 ? 7.349 0.472 5.552 1.00 0.00 237 LEU A N 8
ATOM 11001 C CA . LEU A 1 67 ? 7.299 0.604 4.107 1.00 0.00 237 LEU A CA 8
ATOM 11002 C C . LEU A 1 67 ? 8.351 1.598 3.637 1.00 0.00 237 LEU A C 8
ATOM 11003 O O . LEU A 1 67 ? 8.741 2.498 4.383 1.00 0.00 237 LEU A O 8
ATOM 11019 N N . VAL A 1 68 ? 8.825 1.429 2.414 1.00 0.00 238 VAL A N 8
ATOM 11020 C CA . VAL A 1 68 ? 9.828 2.323 1.864 1.00 0.00 238 VAL A CA 8
ATOM 11021 C C . VAL A 1 68 ? 9.678 2.428 0.348 1.00 0.00 238 VAL A C 8
ATOM 11022 O O . VAL A 1 68 ? 9.412 1.436 -0.338 1.00 0.00 238 VAL A O 8
ATOM 11035 N N . GLN A 1 69 ? 9.826 3.638 -0.162 1.00 0.00 239 GLN A N 8
ATOM 11036 C CA . GLN A 1 69 ? 9.759 3.878 -1.594 1.00 0.00 239 GLN A CA 8
ATOM 11037 C C . GLN A 1 69 ? 11.003 4.638 -2.029 1.00 0.00 239 GLN A C 8
ATOM 11038 O O . GLN A 1 69 ? 11.125 5.838 -1.773 1.00 0.00 239 GLN A O 8
ATOM 11052 N N . PRO A 1 70 ? 12.001 3.916 -2.558 1.00 0.00 240 PRO A N 8
ATOM 11053 C CA . PRO A 1 70 ? 13.299 4.491 -2.926 1.00 0.00 240 PRO A CA 8
ATOM 11054 C C . PRO A 1 70 ? 13.175 5.769 -3.753 1.00 0.00 240 PRO A C 8
ATOM 11055 O O . PRO A 1 70 ? 13.764 6.798 -3.417 1.00 0.00 240 PRO A O 8
ATOM 11066 N N . LYS A 1 71 ? 12.359 5.721 -4.796 1.00 0.00 241 LYS A N 8
ATOM 11067 C CA . LYS A 1 71 ? 12.133 6.887 -5.640 1.00 0.00 241 LYS A CA 8
ATOM 11068 C C . LYS A 1 71 ? 10.700 7.391 -5.506 1.00 0.00 241 LYS A C 8
ATOM 11069 O O . LYS A 1 71 ? 10.147 7.985 -6.435 1.00 0.00 241 LYS A O 8
ATOM 11088 N N . GLY A 1 72 ? 10.120 7.174 -4.330 1.00 0.00 242 GLY A N 8
ATOM 11089 C CA . GLY A 1 72 ? 8.760 7.609 -4.078 1.00 0.00 242 GLY A CA 8
ATOM 11090 C C . GLY A 1 72 ? 7.768 6.970 -5.029 1.00 0.00 242 GLY A C 8
ATOM 11091 O O . GLY A 1 72 ? 7.860 5.773 -5.307 1.00 0.00 242 GLY A O 8
ATOM 11095 N N . PRO A 1 73 ? 6.827 7.756 -5.569 1.00 0.00 243 PRO A N 8
ATOM 11096 C CA . PRO A 1 73 ? 5.821 7.268 -6.520 1.00 0.00 243 PRO A CA 8
ATOM 11097 C C . PRO A 1 73 ? 6.451 6.751 -7.811 1.00 0.00 243 PRO A C 8
ATOM 11098 O O . PRO A 1 73 ? 5.903 5.870 -8.470 1.00 0.00 243 PRO A O 8
ATOM 11109 N N . SER A 1 74 ? 7.610 7.293 -8.161 1.00 0.00 244 SER A N 8
ATOM 11110 C CA . SER A 1 74 ? 8.328 6.862 -9.355 1.00 0.00 244 SER A CA 8
ATOM 11111 C C . SER A 1 74 ? 9.286 5.717 -9.023 1.00 0.00 244 SER A C 8
ATOM 11112 O O . SER A 1 74 ? 10.413 5.666 -9.520 1.00 0.00 244 SER A O 8
ATOM 11120 N N . GLY A 1 75 ? 8.835 4.816 -8.163 1.00 0.00 245 GLY A N 8
ATOM 11121 C CA . GLY A 1 75 ? 9.654 3.698 -7.747 1.00 0.00 245 GLY A CA 8
ATOM 11122 C C . GLY A 1 75 ? 8.838 2.645 -7.030 1.00 0.00 245 GLY A C 8
ATOM 11123 O O . GLY A 1 75 ? 7.798 2.957 -6.446 1.00 0.00 245 GLY A O 8
ATOM 11127 N N . ILE A 1 76 ? 9.253 1.394 -7.151 1.00 0.00 246 ILE A N 8
ATOM 11128 C CA . ILE A 1 76 ? 8.521 0.285 -6.555 1.00 0.00 246 ILE A CA 8
ATOM 11129 C C . ILE A 1 76 ? 8.570 0.344 -5.024 1.00 0.00 246 ILE A C 8
ATOM 11130 O O . ILE A 1 76 ? 9.629 0.554 -4.429 1.00 0.00 246 ILE A O 8
ATOM 11146 N N . ILE A 1 77 ? 7.428 0.093 -4.395 1.00 0.00 247 ILE A N 8
ATOM 11147 C CA . ILE A 1 77 ? 7.364 -0.006 -2.944 1.00 0.00 247 ILE A CA 8
ATOM 11148 C C . ILE A 1 77 ? 7.984 -1.325 -2.516 1.00 0.00 247 ILE A C 8
ATOM 11149 O O . ILE A 1 77 ? 7.645 -2.367 -3.064 1.00 0.00 247 ILE A O 8
ATOM 11165 N N . LYS A 1 78 ? 8.905 -1.292 -1.574 1.00 0.00 248 LYS A N 8
ATOM 11166 C CA . LYS A 1 78 ? 9.564 -2.516 -1.145 1.00 0.00 248 LYS A CA 8
ATOM 11167 C C . LYS A 1 78 ? 9.616 -2.603 0.372 1.00 0.00 248 LYS A C 8
ATOM 11168 O O . LYS A 1 78 ? 9.608 -1.587 1.062 1.00 0.00 248 LYS A O 8
ATOM 11187 N N . LEU A 1 79 ? 9.582 -3.824 0.883 1.00 0.00 249 LEU A N 8
ATOM 11188 C CA . LEU A 1 79 ? 9.613 -4.049 2.318 1.00 0.00 249 LEU A CA 8
ATOM 11189 C C . LEU A 1 79 ? 11.063 -4.101 2.781 1.00 0.00 249 LEU A C 8
ATOM 11190 O O . LEU A 1 79 ? 11.830 -4.975 2.363 1.00 0.00 249 LEU A O 8
ATOM 11206 N N . ASN A 1 80 ? 11.449 -3.132 3.592 1.00 0.00 250 ASN A N 8
ATOM 11207 C CA . ASN A 1 80 ? 12.824 -3.026 4.059 1.00 0.00 250 ASN A CA 8
ATOM 11208 C C . ASN A 1 80 ? 12.861 -2.902 5.574 1.00 0.00 250 ASN A C 8
ATOM 11209 O O . ASN A 1 80 ? 11.823 -3.002 6.229 1.00 0.00 250 ASN A O 8
ATOM 11220 N N . LYS A 1 81 ? 14.063 -2.691 6.112 1.00 0.00 251 LYS A N 8
ATOM 11221 C CA . LYS A 1 81 ? 14.296 -2.546 7.556 1.00 0.00 251 LYS A CA 8
ATOM 11222 C C . LYS A 1 81 ? 14.077 -3.862 8.306 1.00 0.00 251 LYS A C 8
ATOM 11223 O O . LYS A 1 81 ? 14.985 -4.359 8.973 1.00 0.00 251 LYS A O 8
ATOM 11242 N N . LYS A 1 82 ? 12.887 -4.430 8.169 1.00 0.00 252 LYS A N 8
ATOM 11243 C CA . LYS A 1 82 ? 12.552 -5.696 8.807 1.00 0.00 252 LYS A CA 8
ATOM 11244 C C . LYS A 1 82 ? 13.430 -6.816 8.259 1.00 0.00 252 LYS A C 8
ATOM 11245 O O . LYS A 1 82 ? 14.068 -7.553 9.012 1.00 0.00 252 LYS A O 8
ATOM 11264 N N . LYS A 1 83 ? 13.484 -6.913 6.937 1.00 0.00 253 LYS A N 8
ATOM 11265 C CA . LYS A 1 83 ? 14.305 -7.915 6.276 1.00 0.00 253 LYS A CA 8
ATOM 11266 C C . LYS A 1 83 ? 15.783 -7.633 6.519 1.00 0.00 253 LYS A C 8
ATOM 11267 O O . LYS A 1 83 ? 16.233 -6.495 6.362 1.00 0.00 253 LYS A O 8
ATOM 11286 N N . VAL A 1 84 ? 16.520 -8.659 6.922 1.00 0.00 254 VAL A N 8
ATOM 11287 C CA . VAL A 1 84 ? 17.943 -8.516 7.197 1.00 0.00 254 VAL A CA 8
ATOM 11288 C C . VAL A 1 84 ? 18.708 -8.151 5.933 1.00 0.00 254 VAL A C 8
ATOM 11289 O O . VAL A 1 84 ? 18.378 -8.617 4.838 1.00 0.00 254 VAL A O 8
ATOM 11302 N N . LYS A 1 85 ? 19.719 -7.313 6.108 1.00 0.00 255 LYS A N 8
ATOM 11303 C CA . LYS A 1 85 ? 20.569 -6.864 5.022 1.00 0.00 255 LYS A CA 8
ATOM 11304 C C . LYS A 1 85 ? 21.089 -8.039 4.194 1.00 0.00 255 LYS A C 8
ATOM 11305 O O . LYS A 1 85 ? 21.387 -9.110 4.727 1.00 0.00 255 LYS A O 8
ATOM 11324 N N . LEU A 1 86 ? 21.180 -7.832 2.890 1.00 0.00 256 LEU A N 8
ATOM 11325 C CA . LEU A 1 86 ? 21.676 -8.859 1.985 1.00 0.00 256 LEU A CA 8
ATOM 11326 C C . LEU A 1 86 ? 23.166 -9.071 2.203 1.00 0.00 256 LEU A C 8
ATOM 11327 O O . LEU A 1 86 ? 23.894 -8.126 2.515 1.00 0.00 256 LEU A O 8
ATOM 11343 N N . SER A 1 87 ? 23.607 -10.315 2.091 1.00 0.00 257 SER A N 8
ATOM 11344 C CA . SER A 1 87 ? 25.006 -10.654 2.301 1.00 0.00 257 SER A CA 8
ATOM 11345 C C . SER A 1 87 ? 25.867 -10.110 1.160 1.00 0.00 257 SER A C 8
ATOM 11346 O O . SER A 1 87 ? 26.097 -10.784 0.156 1.00 0.00 257 SER A O 8
ATOM 11354 N N . THR A 1 88 ? 26.296 -8.868 1.316 1.00 0.00 258 THR A N 8
ATOM 11355 C CA . THR A 1 88 ? 27.087 -8.167 0.320 1.00 0.00 258 THR A CA 8
ATOM 11356 C C . THR A 1 88 ? 27.779 -6.985 0.999 1.00 0.00 258 THR A C 8
ATOM 11357 O O . THR A 1 88 ? 28.818 -6.509 0.492 1.00 0.00 258 THR A O 8
ATOM 11369 N N . LYS A 1 1 ? -15.964 8.805 11.367 1.00 0.00 171 LYS A N 9
ATOM 11370 C CA . LYS A 1 1 ? -15.821 7.711 12.355 1.00 0.00 171 LYS A CA 9
ATOM 11371 C C . LYS A 1 1 ? -14.609 7.947 13.259 1.00 0.00 171 LYS A C 9
ATOM 11372 O O . LYS A 1 1 ? -13.885 7.014 13.613 1.00 0.00 171 LYS A O 9
ATOM 11393 N N . ALA A 1 2 ? -14.427 9.199 13.665 1.00 0.00 172 ALA A N 9
ATOM 11394 C CA . ALA A 1 2 ? -13.334 9.578 14.551 1.00 0.00 172 ALA A CA 9
ATOM 11395 C C . ALA A 1 2 ? -13.604 9.142 15.989 1.00 0.00 172 ALA A C 9
ATOM 11396 O O . ALA A 1 2 ? -14.758 8.940 16.377 1.00 0.00 172 ALA A O 9
ATOM 11403 N N . SER A 1 3 ? -12.522 8.963 16.748 1.00 0.00 173 SER A N 9
ATOM 11404 C CA . SER A 1 3 ? -12.582 8.517 18.137 1.00 0.00 173 SER A CA 9
ATOM 11405 C C . SER A 1 3 ? -13.095 7.080 18.215 1.00 0.00 173 SER A C 9
ATOM 11406 O O . SER A 1 3 ? -13.724 6.680 19.193 1.00 0.00 173 SER A O 9
ATOM 11414 N N . SER A 1 4 ? -12.740 6.285 17.215 1.00 0.00 174 SER A N 9
ATOM 11415 C CA . SER A 1 4 ? -13.081 4.870 17.200 1.00 0.00 174 SER A CA 9
ATOM 11416 C C . SER A 1 4 ? -12.009 4.063 17.928 1.00 0.00 174 SER A C 9
ATOM 11417 O O . SER A 1 4 ? -10.859 4.504 18.026 1.00 0.00 174 SER A O 9
ATOM 11425 N N . PRO A 1 5 ? -12.386 2.921 18.530 1.00 0.00 175 PRO A N 9
ATOM 11426 C CA . PRO A 1 5 ? -11.458 2.087 19.300 1.00 0.00 175 PRO A CA 9
ATOM 11427 C C . PRO A 1 5 ? -10.223 1.680 18.492 1.00 0.00 175 PRO A C 9
ATOM 11428 O O . PRO A 1 5 ? -9.091 1.824 18.962 1.00 0.00 175 PRO A O 9
ATOM 11439 N N . SER A 1 6 ? -10.440 1.198 17.272 1.00 0.00 176 SER A N 9
ATOM 11440 C CA . SER A 1 6 ? -9.343 0.781 16.410 1.00 0.00 176 SER A CA 9
ATOM 11441 C C . SER A 1 6 ? -9.842 0.496 14.993 1.00 0.00 176 SER A C 9
ATOM 11442 O O . SER A 1 6 ? -9.773 -0.639 14.517 1.00 0.00 176 SER A O 9
ATOM 11450 N N . SER A 1 7 ? -10.323 1.524 14.310 1.00 0.00 177 SER A N 9
ATOM 11451 C CA . SER A 1 7 ? -10.762 1.371 12.931 1.00 0.00 177 SER A CA 9
ATOM 11452 C C . SER A 1 7 ? -9.558 1.231 12.005 1.00 0.00 177 SER A C 9
ATOM 11453 O O . SER A 1 7 ? -8.559 1.935 12.158 1.00 0.00 177 SER A O 9
ATOM 11461 N N . LEU A 1 8 ? -9.641 0.294 11.075 1.00 0.00 178 LEU A N 9
ATOM 11462 C CA . LEU A 1 8 ? -8.548 0.044 10.153 1.00 0.00 178 LEU A CA 9
ATOM 11463 C C . LEU A 1 8 ? -8.439 1.157 9.125 1.00 0.00 178 LEU A C 9
ATOM 11464 O O . LEU A 1 8 ? -9.206 1.209 8.163 1.00 0.00 178 LEU A O 9
ATOM 11480 N N . THR A 1 9 ? -7.444 2.010 9.297 1.00 0.00 179 THR A N 9
ATOM 11481 C CA . THR A 1 9 ? -7.180 3.060 8.330 1.00 0.00 179 THR A CA 9
ATOM 11482 C C . THR A 1 9 ? -6.440 2.492 7.123 1.00 0.00 179 THR A C 9
ATOM 11483 O O . THR A 1 9 ? -6.009 1.332 7.142 1.00 0.00 179 THR A O 9
ATOM 11494 N N . TYR A 1 10 ? -6.330 3.289 6.063 1.00 0.00 180 TYR A N 9
ATOM 11495 C CA . TYR A 1 10 ? -5.684 2.846 4.829 1.00 0.00 180 TYR A CA 9
ATOM 11496 C C . TYR A 1 10 ? -4.292 2.281 5.091 1.00 0.00 180 TYR A C 9
ATOM 11497 O O . TYR A 1 10 ? -3.953 1.209 4.594 1.00 0.00 180 TYR A O 9
ATOM 11515 N N . LYS A 1 11 ? -3.496 3.006 5.875 1.00 0.00 181 LYS A N 9
ATOM 11516 C CA . LYS A 1 11 ? -2.124 2.596 6.174 1.00 0.00 181 LYS A CA 9
ATOM 11517 C C . LYS A 1 11 ? -2.082 1.237 6.874 1.00 0.00 181 LYS A C 9
ATOM 11518 O O . LYS A 1 11 ? -1.196 0.431 6.616 1.00 0.00 181 LYS A O 9
ATOM 11537 N N . GLU A 1 12 ? -3.038 0.993 7.761 1.00 0.00 182 GLU A N 9
ATOM 11538 C CA . GLU A 1 12 ? -3.093 -0.259 8.501 1.00 0.00 182 GLU A CA 9
ATOM 11539 C C . GLU A 1 12 ? -3.425 -1.420 7.576 1.00 0.00 182 GLU A C 9
ATOM 11540 O O . GLU A 1 12 ? -2.819 -2.490 7.660 1.00 0.00 182 GLU A O 9
ATOM 11552 N N . MET A 1 13 ? -4.382 -1.195 6.687 1.00 0.00 183 MET A N 9
ATOM 11553 C CA . MET A 1 13 ? -4.808 -2.221 5.745 1.00 0.00 183 MET A CA 9
ATOM 11554 C C . MET A 1 13 ? -3.681 -2.595 4.788 1.00 0.00 183 MET A C 9
ATOM 11555 O O . MET A 1 13 ? -3.426 -3.778 4.557 1.00 0.00 183 MET A O 9
ATOM 11569 N N . ILE A 1 14 ? -3.015 -1.596 4.219 1.00 0.00 184 ILE A N 9
ATOM 11570 C CA . ILE A 1 14 ? -1.949 -1.845 3.276 1.00 0.00 184 ILE A CA 9
ATOM 11571 C C . ILE A 1 14 ? -0.703 -2.407 3.965 1.00 0.00 184 ILE A C 9
ATOM 11572 O O . ILE A 1 14 ? -0.001 -3.229 3.388 1.00 0.00 184 ILE A O 9
ATOM 11588 N N . LEU A 1 15 ? -0.421 -1.937 5.183 1.00 0.00 185 LEU A N 9
ATOM 11589 C CA . LEU A 1 15 ? 0.782 -2.344 5.916 1.00 0.00 185 LEU A CA 9
ATOM 11590 C C . LEU A 1 15 ? 0.870 -3.861 6.026 1.00 0.00 185 LEU A C 9
ATOM 11591 O O . LEU A 1 15 ? 1.869 -4.456 5.634 1.00 0.00 185 LEU A O 9
ATOM 11607 N N . LYS A 1 16 ? -0.167 -4.479 6.577 1.00 0.00 186 LYS A N 9
ATOM 11608 C CA . LYS A 1 16 ? -0.174 -5.925 6.772 1.00 0.00 186 LYS A CA 9
ATOM 11609 C C . LYS A 1 16 ? -0.219 -6.663 5.439 1.00 0.00 186 LYS A C 9
ATOM 11610 O O . LYS A 1 16 ? 0.302 -7.771 5.313 1.00 0.00 186 LYS A O 9
ATOM 11629 N N . SER A 1 17 ? -0.812 -6.027 4.443 1.00 0.00 187 SER A N 9
ATOM 11630 C CA . SER A 1 17 ? -0.898 -6.603 3.111 1.00 0.00 187 SER A CA 9
ATOM 11631 C C . SER A 1 17 ? 0.456 -6.577 2.397 1.00 0.00 187 SER A C 9
ATOM 11632 O O . SER A 1 17 ? 0.710 -7.402 1.531 1.00 0.00 187 SER A O 9
ATOM 11640 N N . MET A 1 18 ? 1.292 -5.594 2.731 1.00 0.00 188 MET A N 9
ATOM 11641 C CA . MET A 1 18 ? 2.586 -5.415 2.071 1.00 0.00 188 MET A CA 9
ATOM 11642 C C . MET A 1 18 ? 3.424 -6.698 2.060 1.00 0.00 188 MET A C 9
ATOM 11643 O O . MET A 1 18 ? 3.830 -7.151 0.993 1.00 0.00 188 MET A O 9
ATOM 11657 N N . PRO A 1 19 ? 3.726 -7.301 3.228 1.00 0.00 189 PRO A N 9
ATOM 11658 C CA . PRO A 1 19 ? 4.540 -8.511 3.294 1.00 0.00 189 PRO A CA 9
ATOM 11659 C C . PRO A 1 19 ? 3.742 -9.764 2.946 1.00 0.00 189 PRO A C 9
ATOM 11660 O O . PRO A 1 19 ? 4.285 -10.734 2.418 1.00 0.00 189 PRO A O 9
ATOM 11671 N N . GLN A 1 20 ? 2.472 -9.775 3.332 1.00 0.00 190 GLN A N 9
ATOM 11672 C CA . GLN A 1 20 ? 1.625 -10.949 3.161 1.00 0.00 190 GLN A CA 9
ATOM 11673 C C . GLN A 1 20 ? 0.808 -10.893 1.868 1.00 0.00 190 GLN A C 9
ATOM 11674 O O . GLN A 1 20 ? -0.340 -11.331 1.839 1.00 0.00 190 GLN A O 9
ATOM 11688 N N . LEU A 1 21 ? 1.388 -10.359 0.804 1.00 0.00 191 LEU A N 9
ATOM 11689 C CA . LEU A 1 21 ? 0.676 -10.273 -0.467 1.00 0.00 191 LEU A CA 9
ATOM 11690 C C . LEU A 1 21 ? 1.233 -11.280 -1.464 1.00 0.00 191 LEU A C 9
ATOM 11691 O O . LEU A 1 21 ? 0.484 -12.047 -2.071 1.00 0.00 191 LEU A O 9
ATOM 11707 N N . ASN A 1 22 ? 2.537 -11.230 -1.673 1.00 0.00 192 ASN A N 9
ATOM 11708 C CA . ASN A 1 22 ? 3.186 -12.066 -2.676 1.00 0.00 192 ASN A CA 9
ATOM 11709 C C . ASN A 1 22 ? 4.577 -12.483 -2.218 1.00 0.00 192 ASN A C 9
ATOM 11710 O O . ASN A 1 22 ? 5.004 -13.615 -2.451 1.00 0.00 192 ASN A O 9
ATOM 11721 N N . ASP A 1 23 ? 5.261 -11.580 -1.527 1.00 0.00 193 ASP A N 9
ATOM 11722 C CA . ASP A 1 23 ? 6.586 -11.847 -1.007 1.00 0.00 193 ASP A CA 9
ATOM 11723 C C . ASP A 1 23 ? 6.921 -10.817 0.053 1.00 0.00 193 ASP A C 9
ATOM 11724 O O . ASP A 1 23 ? 6.658 -9.626 -0.116 1.00 0.00 193 ASP A O 9
ATOM 11733 N N . GLY A 1 24 ? 7.406 -11.302 1.176 1.00 0.00 194 GLY A N 9
ATOM 11734 C CA . GLY A 1 24 ? 7.695 -10.453 2.322 1.00 0.00 194 GLY A CA 9
ATOM 11735 C C . GLY A 1 24 ? 8.649 -9.306 2.024 1.00 0.00 194 GLY A C 9
ATOM 11736 O O . GLY A 1 24 ? 8.744 -8.360 2.811 1.00 0.00 194 GLY A O 9
ATOM 11740 N N . LYS A 1 25 ? 9.387 -9.401 0.921 1.00 0.00 195 LYS A N 9
ATOM 11741 C CA . LYS A 1 25 ? 10.358 -8.374 0.556 1.00 0.00 195 LYS A CA 9
ATOM 11742 C C . LYS A 1 25 ? 9.683 -7.031 0.285 1.00 0.00 195 LYS A C 9
ATOM 11743 O O . LYS A 1 25 ? 10.242 -5.975 0.583 1.00 0.00 195 LYS A O 9
ATOM 11762 N N . GLY A 1 26 ? 8.471 -7.070 -0.243 1.00 0.00 196 GLY A N 9
ATOM 11763 C CA . GLY A 1 26 ? 7.750 -5.845 -0.497 1.00 0.00 196 GLY A CA 9
ATOM 11764 C C . GLY A 1 26 ? 6.483 -6.071 -1.282 1.00 0.00 196 GLY A C 9
ATOM 11765 O O . GLY A 1 26 ? 6.037 -7.207 -1.438 1.00 0.00 196 GLY A O 9
ATOM 11769 N N . SER A 1 27 ? 5.951 -5.003 -1.839 1.00 0.00 197 SER A N 9
ATOM 11770 C CA . SER A 1 27 ? 4.753 -5.081 -2.645 1.00 0.00 197 SER A CA 9
ATOM 11771 C C . SER A 1 27 ? 4.671 -3.878 -3.564 1.00 0.00 197 SER A C 9
ATOM 11772 O O . SER A 1 27 ? 4.771 -2.731 -3.123 1.00 0.00 197 SER A O 9
ATOM 11780 N N . SER A 1 28 ? 4.546 -4.145 -4.849 1.00 0.00 198 SER A N 9
ATOM 11781 C CA . SER A 1 28 ? 4.481 -3.096 -5.842 1.00 0.00 198 SER A CA 9
ATOM 11782 C C . SER A 1 28 ? 3.232 -2.250 -5.639 1.00 0.00 198 SER A C 9
ATOM 11783 O O . SER A 1 28 ? 2.168 -2.775 -5.307 1.00 0.00 198 SER A O 9
ATOM 11791 N N . ARG A 1 29 ? 3.355 -0.951 -5.897 1.00 0.00 199 ARG A N 9
ATOM 11792 C CA . ARG A 1 29 ? 2.223 -0.031 -5.823 1.00 0.00 199 ARG A CA 9
ATOM 11793 C C . ARG A 1 29 ? 1.080 -0.546 -6.695 1.00 0.00 199 ARG A C 9
ATOM 11794 O O . ARG A 1 29 ? -0.095 -0.449 -6.336 1.00 0.00 199 ARG A O 9
ATOM 11815 N N . ILE A 1 30 ? 1.463 -1.171 -7.802 1.00 0.00 200 ILE A N 9
ATOM 11816 C CA . ILE A 1 30 ? 0.522 -1.791 -8.724 1.00 0.00 200 ILE A CA 9
ATOM 11817 C C . ILE A 1 30 ? -0.296 -2.882 -8.030 1.00 0.00 200 ILE A C 9
ATOM 11818 O O . ILE A 1 30 ? -1.527 -2.882 -8.084 1.00 0.00 200 ILE A O 9
ATOM 11834 N N . VAL A 1 31 ? 0.400 -3.796 -7.367 1.00 0.00 201 VAL A N 9
ATOM 11835 C CA . VAL A 1 31 ? -0.245 -4.904 -6.672 1.00 0.00 201 VAL A CA 9
ATOM 11836 C C . VAL A 1 31 ? -1.007 -4.414 -5.443 1.00 0.00 201 VAL A C 9
ATOM 11837 O O . VAL A 1 31 ? -2.096 -4.900 -5.148 1.00 0.00 201 VAL A O 9
ATOM 11850 N N . LEU A 1 32 ? -0.401 -3.499 -4.698 1.00 0.00 202 LEU A N 9
ATOM 11851 C CA . LEU A 1 32 ? -0.995 -3.000 -3.463 1.00 0.00 202 LEU A CA 9
ATOM 11852 C C . LEU A 1 32 ? -2.352 -2.355 -3.728 1.00 0.00 202 LEU A C 9
ATOM 11853 O O . LEU A 1 32 ? -3.332 -2.653 -3.041 1.00 0.00 202 LEU A O 9
ATOM 11869 N N . LYS A 1 33 ? -2.418 -1.516 -4.758 1.00 0.00 203 LYS A N 9
ATOM 11870 C CA . LYS A 1 33 ? -3.670 -0.871 -5.139 1.00 0.00 203 LYS A CA 9
ATOM 11871 C C . LYS A 1 33 ? -4.672 -1.914 -5.624 1.00 0.00 203 LYS A C 9
ATOM 11872 O O . LYS A 1 33 ? -5.870 -1.816 -5.355 1.00 0.00 203 LYS A O 9
ATOM 11891 N N . LYS A 1 34 ? -4.167 -2.926 -6.314 1.00 0.00 204 LYS A N 9
ATOM 11892 C CA . LYS A 1 34 ? -4.994 -4.021 -6.794 1.00 0.00 204 LYS A CA 9
ATOM 11893 C C . LYS A 1 34 ? -5.599 -4.791 -5.621 1.00 0.00 204 LYS A C 9
ATOM 11894 O O . LYS A 1 34 ? -6.791 -5.090 -5.610 1.00 0.00 204 LYS A O 9
ATOM 11913 N N . TYR A 1 35 ? -4.758 -5.124 -4.649 1.00 0.00 205 TYR A N 9
ATOM 11914 C CA . TYR A 1 35 ? -5.178 -5.915 -3.500 1.00 0.00 205 TYR A CA 9
ATOM 11915 C C . TYR A 1 35 ? -6.221 -5.178 -2.660 1.00 0.00 205 TYR A C 9
ATOM 11916 O O . TYR A 1 35 ? -7.233 -5.755 -2.270 1.00 0.00 205 TYR A O 9
ATOM 11934 N N . VAL A 1 36 ? -5.951 -3.919 -2.339 1.00 0.00 206 VAL A N 9
ATOM 11935 C CA . VAL A 1 36 ? -6.845 -3.149 -1.483 1.00 0.00 206 VAL A CA 9
ATOM 11936 C C . VAL A 1 36 ? -8.184 -2.879 -2.174 1.00 0.00 206 VAL A C 9
ATOM 11937 O O . VAL A 1 36 ? -9.238 -2.904 -1.545 1.00 0.00 206 VAL A O 9
ATOM 11950 N N . LYS A 1 37 ? -8.133 -2.622 -3.468 1.00 0.00 207 LYS A N 9
ATOM 11951 C CA . LYS A 1 37 ? -9.342 -2.345 -4.235 1.00 0.00 207 LYS A CA 9
ATOM 11952 C C . LYS A 1 37 ? -10.165 -3.620 -4.455 1.00 0.00 207 LYS A C 9
ATOM 11953 O O . LYS A 1 37 ? -11.380 -3.629 -4.243 1.00 0.00 207 LYS A O 9
ATOM 11972 N N . ASP A 1 38 ? -9.506 -4.661 -4.953 1.00 0.00 208 ASP A N 9
ATOM 11973 C CA . ASP A 1 38 ? -10.181 -5.906 -5.322 1.00 0.00 208 ASP A CA 9
ATOM 11974 C C . ASP A 1 38 ? -10.507 -6.771 -4.107 1.00 0.00 208 ASP A C 9
ATOM 11975 O O . ASP A 1 38 ? -11.617 -7.294 -3.990 1.00 0.00 208 ASP A O 9
ATOM 11984 N N . THR A 1 39 ? -9.514 -7.004 -3.261 1.00 0.00 209 THR A N 9
ATOM 11985 C CA . THR A 1 39 ? -9.673 -7.908 -2.131 1.00 0.00 209 THR A CA 9
ATOM 11986 C C . THR A 1 39 ? -10.401 -7.236 -0.967 1.00 0.00 209 THR A C 9
ATOM 11987 O O . THR A 1 39 ? -11.378 -7.775 -0.447 1.00 0.00 209 THR A O 9
ATOM 11998 N N . PHE A 1 40 ? -10.002 -6.019 -0.626 1.00 0.00 210 PHE A N 9
ATOM 11999 C CA . PHE A 1 40 ? -10.684 -5.274 0.429 1.00 0.00 210 PHE A CA 9
ATOM 12000 C C . PHE A 1 40 ? -11.945 -4.595 -0.107 1.00 0.00 210 PHE A C 9
ATOM 12001 O O . PHE A 1 40 ? -12.328 -3.524 0.353 1.00 0.00 210 PHE A O 9
ATOM 12018 N N . SER A 1 41 ? -12.615 -5.241 -1.043 1.00 0.00 211 SER A N 9
ATOM 12019 C CA . SER A 1 41 ? -13.836 -4.699 -1.615 1.00 0.00 211 SER A CA 9
ATOM 12020 C C . SER A 1 41 ? -14.997 -4.764 -0.623 1.00 0.00 211 SER A C 9
ATOM 12021 O O . SER A 1 41 ? -15.961 -4.004 -0.727 1.00 0.00 211 SER A O 9
ATOM 12029 N N . SER A 1 42 ? -14.909 -5.681 0.330 1.00 0.00 212 SER A N 9
ATOM 12030 C CA . SER A 1 42 ? -15.946 -5.829 1.336 1.00 0.00 212 SER A CA 9
ATOM 12031 C C . SER A 1 42 ? -15.657 -4.935 2.542 1.00 0.00 212 SER A C 9
ATOM 12032 O O . SER A 1 42 ? -16.553 -4.270 3.065 1.00 0.00 212 SER A O 9
ATOM 12040 N N . LYS A 1 43 ? -14.419 -4.988 3.025 1.00 0.00 213 LYS A N 9
ATOM 12041 C CA . LYS A 1 43 ? -14.022 -4.253 4.223 1.00 0.00 213 LYS A CA 9
ATOM 12042 C C . LYS A 1 43 ? -13.759 -2.776 3.915 1.00 0.00 213 LYS A C 9
ATOM 12043 O O . LYS A 1 43 ? -14.385 -1.888 4.498 1.00 0.00 213 LYS A O 9
ATOM 12062 N N . LEU A 1 44 ? -12.850 -2.531 2.981 1.00 0.00 214 LEU A N 9
ATOM 12063 C CA . LEU A 1 44 ? -12.496 -1.173 2.572 1.00 0.00 214 LEU A CA 9
ATOM 12064 C C . LEU A 1 44 ? -13.614 -0.574 1.721 1.00 0.00 214 LEU A C 9
ATOM 12065 O O . LEU A 1 44 ? -14.041 0.559 1.951 1.00 0.00 214 LEU A O 9
ATOM 12081 N N . LYS A 1 45 ? -14.085 -1.366 0.755 1.00 0.00 215 LYS A N 9
ATOM 12082 C CA . LYS A 1 45 ? -15.170 -0.993 -0.164 1.00 0.00 215 LYS A CA 9
ATOM 12083 C C . LYS A 1 45 ? -14.980 0.406 -0.756 1.00 0.00 215 LYS A C 9
ATOM 12084 O O . LYS A 1 45 ? -15.953 1.083 -1.096 1.00 0.00 215 LYS A O 9
ATOM 12103 N N . THR A 1 46 ? -13.712 0.773 -0.972 1.00 0.00 216 THR A N 9
ATOM 12104 C CA . THR A 1 46 ? -13.323 2.035 -1.614 1.00 0.00 216 THR A CA 9
ATOM 12105 C C . THR A 1 46 ? -13.998 3.253 -0.989 1.00 0.00 216 THR A C 9
ATOM 12106 O O . THR A 1 46 ? -15.105 3.637 -1.372 1.00 0.00 216 THR A O 9
ATOM 12117 N N . SER A 1 47 ? -13.264 3.936 -0.121 1.00 0.00 217 SER A N 9
ATOM 12118 C CA . SER A 1 47 ? -13.725 5.196 0.432 1.00 0.00 217 SER A CA 9
ATOM 12119 C C . SER A 1 47 ? -13.694 6.262 -0.661 1.00 0.00 217 SER A C 9
ATOM 12120 O O . SER A 1 47 ? -13.038 6.076 -1.689 1.00 0.00 217 SER A O 9
ATOM 12128 N N . SER A 1 48 ? -14.483 7.315 -0.492 1.00 0.00 218 SER A N 9
ATOM 12129 C CA . SER A 1 48 ? -14.598 8.354 -1.507 1.00 0.00 218 SER A CA 9
ATOM 12130 C C . SER A 1 48 ? -13.223 8.909 -1.875 1.00 0.00 218 SER A C 9
ATOM 12131 O O . SER A 1 48 ? -12.851 8.949 -3.047 1.00 0.00 218 SER A O 9
ATOM 12139 N N . ASN A 1 49 ? -12.432 9.235 -0.863 1.00 0.00 219 ASN A N 9
ATOM 12140 C CA . ASN A 1 49 ? -11.068 9.701 -1.080 1.00 0.00 219 ASN A CA 9
ATOM 12141 C C . ASN A 1 49 ? -10.110 8.524 -1.214 1.00 0.00 219 ASN A C 9
ATOM 12142 O O . ASN A 1 49 ? -9.122 8.440 -0.493 1.00 0.00 219 ASN A O 9
ATOM 12153 N N . PHE A 1 50 ? -10.442 7.585 -2.095 1.00 0.00 220 PHE A N 9
ATOM 12154 C CA . PHE A 1 50 ? -9.645 6.374 -2.272 1.00 0.00 220 PHE A CA 9
ATOM 12155 C C . PHE A 1 50 ? -8.229 6.708 -2.724 1.00 0.00 220 PHE A C 9
ATOM 12156 O O . PHE A 1 50 ? -7.256 6.330 -2.072 1.00 0.00 220 PHE A O 9
ATOM 12173 N N . ASP A 1 51 ? -8.123 7.422 -3.833 1.00 0.00 221 ASP A N 9
ATOM 12174 C CA . ASP A 1 51 ? -6.826 7.803 -4.383 1.00 0.00 221 ASP A CA 9
ATOM 12175 C C . ASP A 1 51 ? -6.087 8.735 -3.431 1.00 0.00 221 ASP A C 9
ATOM 12176 O O . ASP A 1 51 ? -4.889 8.566 -3.180 1.00 0.00 221 ASP A O 9
ATOM 12185 N N . TYR A 1 52 ? -6.806 9.719 -2.913 1.00 0.00 222 TYR A N 9
ATOM 12186 C CA . TYR A 1 52 ? -6.219 10.699 -2.015 1.00 0.00 222 TYR A CA 9
ATOM 12187 C C . TYR A 1 52 ? -5.659 10.035 -0.756 1.00 0.00 222 TYR A C 9
ATOM 12188 O O . TYR A 1 52 ? -4.516 10.288 -0.363 1.00 0.00 222 TYR A O 9
ATOM 12206 N N . LEU A 1 53 ? -6.474 9.209 -0.113 1.00 0.00 223 LEU A N 9
ATOM 12207 C CA . LEU A 1 53 ? -6.071 8.543 1.118 1.00 0.00 223 LEU A CA 9
ATOM 12208 C C . LEU A 1 53 ? -4.984 7.516 0.868 1.00 0.00 223 LEU A C 9
ATOM 12209 O O . LEU A 1 53 ? -4.079 7.374 1.680 1.00 0.00 223 LEU A O 9
ATOM 12225 N N . PHE A 1 54 ? -5.071 6.812 -0.250 1.00 0.00 224 PHE A N 9
ATOM 12226 C CA . PHE A 1 54 ? -4.077 5.802 -0.586 1.00 0.00 224 PHE A CA 9
ATOM 12227 C C . PHE A 1 54 ? -2.690 6.434 -0.648 1.00 0.00 224 PHE A C 9
ATOM 12228 O O . PHE A 1 54 ? -1.764 5.987 0.023 1.00 0.00 224 PHE A O 9
ATOM 12245 N N . ASN A 1 55 ? -2.589 7.539 -1.370 1.00 0.00 225 ASN A N 9
ATOM 12246 C CA . ASN A 1 55 ? -1.335 8.283 -1.477 1.00 0.00 225 ASN A CA 9
ATOM 12247 C C . ASN A 1 55 ? -0.903 8.865 -0.131 1.00 0.00 225 ASN A C 9
ATOM 12248 O O . ASN A 1 55 ? 0.271 8.780 0.241 1.00 0.00 225 ASN A O 9
ATOM 12259 N N . SER A 1 56 ? -1.846 9.461 0.594 1.00 0.00 226 SER A N 9
ATOM 12260 C CA . SER A 1 56 ? -1.551 10.062 1.892 1.00 0.00 226 SER A CA 9
ATOM 12261 C C . SER A 1 56 ? -1.078 9.010 2.897 1.00 0.00 226 SER A C 9
ATOM 12262 O O . SER A 1 56 ? -0.093 9.216 3.614 1.00 0.00 226 SER A O 9
ATOM 12270 N N . ALA A 1 57 ? -1.774 7.879 2.932 1.00 0.00 227 ALA A N 9
ATOM 12271 C CA . ALA A 1 57 ? -1.429 6.792 3.835 1.00 0.00 227 ALA A CA 9
ATOM 12272 C C . ALA A 1 57 ? -0.069 6.215 3.489 1.00 0.00 227 ALA A C 9
ATOM 12273 O O . ALA A 1 57 ? 0.752 5.975 4.371 1.00 0.00 227 ALA A O 9
ATOM 12280 N N . ILE A 1 58 ? 0.172 6.029 2.195 1.00 0.00 228 ILE A N 9
ATOM 12281 C CA . ILE A 1 58 ? 1.451 5.507 1.724 1.00 0.00 228 ILE A CA 9
ATOM 12282 C C . ILE A 1 58 ? 2.599 6.432 2.126 1.00 0.00 228 ILE A C 9
ATOM 12283 O O . ILE A 1 58 ? 3.643 5.966 2.577 1.00 0.00 228 ILE A O 9
ATOM 12299 N N . LYS A 1 59 ? 2.381 7.742 2.026 1.00 0.00 229 LYS A N 9
ATOM 12300 C CA . LYS A 1 59 ? 3.400 8.708 2.433 1.00 0.00 229 LYS A CA 9
ATOM 12301 C C . LYS A 1 59 ? 3.693 8.567 3.923 1.00 0.00 229 LYS A C 9
ATOM 12302 O O . LYS A 1 59 ? 4.853 8.510 4.327 1.00 0.00 229 LYS A O 9
ATOM 12321 N N . LYS A 1 60 ? 2.639 8.395 4.720 1.00 0.00 230 LYS A N 9
ATOM 12322 C CA . LYS A 1 60 ? 2.790 8.139 6.149 1.00 0.00 230 LYS A CA 9
ATOM 12323 C C . LYS A 1 60 ? 3.571 6.848 6.380 1.00 0.00 230 LYS A C 9
ATOM 12324 O O . LYS A 1 60 ? 4.432 6.771 7.255 1.00 0.00 230 LYS A O 9
ATOM 12343 N N . CYS A 1 61 ? 3.303 5.857 5.544 1.00 0.00 231 CYS A N 9
ATOM 12344 C CA . CYS A 1 61 ? 4.001 4.585 5.604 1.00 0.00 231 CYS A CA 9
ATOM 12345 C C . CYS A 1 61 ? 5.494 4.764 5.316 1.00 0.00 231 CYS A C 9
ATOM 12346 O O . CYS A 1 61 ? 6.338 4.147 5.965 1.00 0.00 231 CYS A O 9
ATOM 12354 N N . VAL A 1 62 ? 5.816 5.664 4.395 1.00 0.00 232 VAL A N 9
ATOM 12355 C CA . VAL A 1 62 ? 7.208 5.981 4.088 1.00 0.00 232 VAL A CA 9
ATOM 12356 C C . VAL A 1 62 ? 7.867 6.678 5.279 1.00 0.00 232 VAL A C 9
ATOM 12357 O O . VAL A 1 62 ? 9.028 6.424 5.597 1.00 0.00 232 VAL A O 9
ATOM 12370 N N . GLU A 1 63 ? 7.083 7.479 5.995 1.00 0.00 233 GLU A N 9
ATOM 12371 C CA . GLU A 1 63 ? 7.551 8.139 7.213 1.00 0.00 233 GLU A CA 9
ATOM 12372 C C . GLU A 1 63 ? 7.896 7.099 8.277 1.00 0.00 233 GLU A C 9
ATOM 12373 O O . GLU A 1 63 ? 8.813 7.290 9.075 1.00 0.00 233 GLU A O 9
ATOM 12385 N N . ASN A 1 64 ? 7.186 5.973 8.236 1.00 0.00 234 ASN A N 9
ATOM 12386 C CA . ASN A 1 64 ? 7.442 4.851 9.137 1.00 0.00 234 ASN A CA 9
ATOM 12387 C C . ASN A 1 64 ? 8.834 4.272 8.902 1.00 0.00 234 ASN A C 9
ATOM 12388 O O . ASN A 1 64 ? 9.409 3.640 9.789 1.00 0.00 234 ASN A O 9
ATOM 12399 N N . GLY A 1 65 ? 9.349 4.451 7.691 1.00 0.00 235 GLY A N 9
ATOM 12400 C CA . GLY A 1 65 ? 10.649 3.908 7.349 1.00 0.00 235 GLY A CA 9
ATOM 12401 C C . GLY A 1 65 ? 10.550 2.500 6.810 1.00 0.00 235 GLY A C 9
ATOM 12402 O O . GLY A 1 65 ? 11.305 2.111 5.918 1.00 0.00 235 GLY A O 9
ATOM 12406 N N . GLU A 1 66 ? 9.606 1.750 7.356 1.00 0.00 236 GLU A N 9
ATOM 12407 C CA . GLU A 1 66 ? 9.360 0.375 6.954 1.00 0.00 236 GLU A CA 9
ATOM 12408 C C . GLU A 1 66 ? 9.033 0.294 5.466 1.00 0.00 236 GLU A C 9
ATOM 12409 O O . GLU A 1 66 ? 9.455 -0.633 4.773 1.00 0.00 236 GLU A O 9
ATOM 12421 N N . LEU A 1 67 ? 8.316 1.289 4.973 1.00 0.00 237 LEU A N 9
ATOM 12422 C CA . LEU A 1 67 ? 7.981 1.354 3.562 1.00 0.00 237 LEU A CA 9
ATOM 12423 C C . LEU A 1 67 ? 8.977 2.231 2.822 1.00 0.00 237 LEU A C 9
ATOM 12424 O O . LEU A 1 67 ? 9.300 3.334 3.264 1.00 0.00 237 LEU A O 9
ATOM 12440 N N . VAL A 1 68 ? 9.533 1.686 1.752 1.00 0.00 238 VAL A N 9
ATOM 12441 C CA . VAL A 1 68 ? 10.580 2.359 0.997 1.00 0.00 238 VAL A CA 9
ATOM 12442 C C . VAL A 1 68 ? 10.143 2.524 -0.453 1.00 0.00 238 VAL A C 9
ATOM 12443 O O . VAL A 1 68 ? 9.589 1.595 -1.044 1.00 0.00 238 VAL A O 9
ATOM 12456 N N . GLN A 1 69 ? 10.367 3.704 -1.015 1.00 0.00 239 GLN A N 9
ATOM 12457 C CA . GLN A 1 69 ? 9.974 3.974 -2.391 1.00 0.00 239 GLN A CA 9
ATOM 12458 C C . GLN A 1 69 ? 11.186 4.245 -3.280 1.00 0.00 239 GLN A C 9
ATOM 12459 O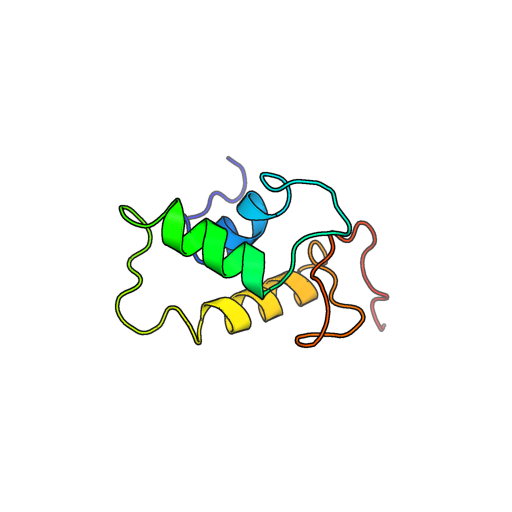 O . GLN A 1 69 ? 11.528 5.402 -3.530 1.00 0.00 239 GLN A O 9
ATOM 12473 N N . PRO A 1 70 ? 11.839 3.188 -3.793 1.00 0.00 240 PRO A N 9
ATOM 12474 C CA . PRO A 1 70 ? 12.961 3.340 -4.721 1.00 0.00 240 PRO A CA 9
ATOM 12475 C C . PRO A 1 70 ? 12.515 4.011 -6.019 1.00 0.00 240 PRO A C 9
ATOM 12476 O O . PRO A 1 70 ? 11.419 3.734 -6.520 1.00 0.00 240 PRO A O 9
ATOM 12487 N N . LYS A 1 71 ? 13.314 4.976 -6.478 1.00 0.00 241 LYS A N 9
ATOM 12488 C CA . LYS A 1 71 ? 12.985 5.821 -7.636 1.00 0.00 241 LYS A CA 9
ATOM 12489 C C . LYS A 1 71 ? 11.935 6.867 -7.260 1.00 0.00 241 LYS A C 9
ATOM 12490 O O . LYS A 1 71 ? 12.185 8.069 -7.364 1.00 0.00 241 LYS A O 9
ATOM 12509 N N . GLY A 1 72 ? 10.806 6.415 -6.736 1.00 0.00 242 GLY A N 9
ATOM 12510 C CA . GLY A 1 72 ? 9.788 7.332 -6.271 1.00 0.00 242 GLY A CA 9
ATOM 12511 C C . GLY A 1 72 ? 8.465 6.642 -6.018 1.00 0.00 242 GLY A C 9
ATOM 12512 O O . GLY A 1 72 ? 8.433 5.451 -5.706 1.00 0.00 242 GLY A O 9
ATOM 12516 N N . PRO A 1 73 ? 7.344 7.367 -6.174 1.00 0.00 243 PRO A N 9
ATOM 12517 C CA . PRO A 1 73 ? 6.004 6.814 -5.969 1.00 0.00 243 PRO A CA 9
ATOM 12518 C C . PRO A 1 73 ? 5.666 5.722 -6.979 1.00 0.00 243 PRO A C 9
ATOM 12519 O O . PRO A 1 73 ? 5.064 4.707 -6.632 1.00 0.00 243 PRO A O 9
ATOM 12530 N N . SER A 1 74 ? 6.095 5.915 -8.219 1.00 0.00 244 SER A N 9
ATOM 12531 C CA . SER A 1 74 ? 5.889 4.924 -9.262 1.00 0.00 244 SER A CA 9
ATOM 12532 C C . SER A 1 74 ? 6.970 3.849 -9.194 1.00 0.00 244 SER A C 9
ATOM 12533 O O . SER A 1 74 ? 7.679 3.594 -10.166 1.00 0.00 244 SER A O 9
ATOM 12541 N N . GLY A 1 75 ? 7.109 3.254 -8.022 1.00 0.00 245 GLY A N 9
ATOM 12542 C CA . GLY A 1 75 ? 8.119 2.246 -7.809 1.00 0.00 245 GLY A CA 9
ATOM 12543 C C . GLY A 1 75 ? 7.656 1.199 -6.823 1.00 0.00 245 GLY A C 9
ATOM 12544 O O . GLY A 1 75 ? 6.681 1.415 -6.096 1.00 0.00 245 GLY A O 9
ATOM 12548 N N . ILE A 1 76 ? 8.279 0.032 -6.867 1.00 0.00 246 ILE A N 9
ATOM 12549 C CA . ILE A 1 76 ? 7.891 -1.068 -6.000 1.00 0.00 246 ILE A CA 9
ATOM 12550 C C . ILE A 1 76 ? 8.137 -0.686 -4.537 1.00 0.00 246 ILE A C 9
ATOM 12551 O O . ILE A 1 76 ? 9.258 -0.371 -4.137 1.00 0.00 246 ILE A O 9
ATOM 12567 N N . ILE A 1 77 ? 7.062 -0.616 -3.764 1.00 0.00 247 ILE A N 9
ATOM 12568 C CA . ILE A 1 77 ? 7.160 -0.236 -2.365 1.00 0.00 247 ILE A CA 9
ATOM 12569 C C . ILE A 1 77 ? 7.713 -1.409 -1.573 1.00 0.00 247 ILE A C 9
ATOM 12570 O O . ILE A 1 77 ? 7.146 -2.500 -1.590 1.00 0.00 247 ILE A O 9
ATOM 12586 N N . LYS A 1 78 ? 8.908 -1.246 -1.049 1.00 0.00 248 LYS A N 9
ATOM 12587 C CA . LYS A 1 78 ? 9.605 -2.363 -0.446 1.00 0.00 248 LYS A CA 9
ATOM 12588 C C . LYS A 1 78 ? 9.433 -2.376 1.067 1.00 0.00 248 LYS A C 9
ATOM 12589 O O . LYS A 1 78 ? 9.423 -1.327 1.709 1.00 0.00 248 LYS A O 9
ATOM 12608 N N . LEU A 1 79 ? 9.296 -3.573 1.621 1.00 0.00 249 LEU A N 9
ATOM 12609 C CA . LEU A 1 79 ? 9.168 -3.749 3.057 1.00 0.00 249 LEU A CA 9
ATOM 12610 C C . LEU A 1 79 ? 10.559 -3.913 3.662 1.00 0.00 249 LEU A C 9
ATOM 12611 O O . LEU A 1 79 ? 11.182 -4.971 3.538 1.00 0.00 249 LEU A O 9
ATOM 12627 N N . ASN A 1 80 ? 11.065 -2.844 4.250 1.00 0.00 250 ASN A N 9
ATOM 12628 C CA . ASN A 1 80 ? 12.413 -2.834 4.805 1.00 0.00 250 ASN A CA 9
ATOM 12629 C C . ASN A 1 80 ? 12.378 -2.596 6.302 1.00 0.00 250 ASN A C 9
ATOM 12630 O O . ASN A 1 80 ? 11.681 -1.706 6.788 1.00 0.00 250 ASN A O 9
ATOM 12641 N N . LYS A 1 81 ? 13.167 -3.363 7.030 1.00 0.00 251 LYS A N 9
ATOM 12642 C CA . LYS A 1 81 ? 13.272 -3.190 8.466 1.00 0.00 251 LYS A CA 9
ATOM 12643 C C . LYS A 1 81 ? 14.348 -2.167 8.798 1.00 0.00 251 LYS A C 9
ATOM 12644 O O . LYS A 1 81 ? 15.381 -2.498 9.376 1.00 0.00 251 LYS A O 9
ATOM 12663 N N . LYS A 1 82 ? 14.146 -0.948 8.328 1.00 0.00 252 LYS A N 9
ATOM 12664 C CA . LYS A 1 82 ? 15.133 0.105 8.477 1.00 0.00 252 LYS A CA 9
ATOM 12665 C C . LYS A 1 82 ? 14.460 1.469 8.437 1.00 0.00 252 LYS A C 9
ATOM 12666 O O . LYS A 1 82 ? 13.466 1.656 7.741 1.00 0.00 252 LYS A O 9
ATOM 12685 N N . LYS A 1 83 ? 15.026 2.426 9.148 1.00 0.00 253 LYS A N 9
ATOM 12686 C CA . LYS A 1 83 ? 14.516 3.787 9.126 1.00 0.00 253 LYS A CA 9
ATOM 12687 C C . LYS A 1 83 ? 14.824 4.432 7.779 1.00 0.00 253 LYS A C 9
ATOM 12688 O O . LYS A 1 83 ? 15.864 4.163 7.174 1.00 0.00 253 LYS A O 9
ATOM 12707 N N . VAL A 1 84 ? 13.865 5.176 7.257 1.00 0.00 254 VAL A N 9
ATOM 12708 C CA . VAL A 1 84 ? 13.996 5.780 5.939 1.00 0.00 254 VAL A CA 9
ATOM 12709 C C . VAL A 1 84 ? 15.013 6.924 5.969 1.00 0.00 254 VAL A C 9
ATOM 12710 O O . VAL A 1 84 ? 15.095 7.662 6.956 1.00 0.00 254 VAL A O 9
ATOM 12723 N N . LYS A 1 85 ? 15.826 7.014 4.915 1.00 0.00 255 LYS A N 9
ATOM 12724 C CA . LYS A 1 85 ? 16.869 8.041 4.808 1.00 0.00 255 LYS A CA 9
ATOM 12725 C C . LYS A 1 85 ? 17.930 7.880 5.893 1.00 0.00 255 LYS A C 9
ATOM 12726 O O . LYS A 1 85 ? 18.292 8.850 6.564 1.00 0.00 255 LYS A O 9
ATOM 12745 N N . LEU A 1 86 ? 18.477 6.676 6.017 1.00 0.00 256 LEU A N 9
ATOM 12746 C CA . LEU A 1 86 ? 19.554 6.428 6.964 1.00 0.00 256 LEU A CA 9
ATOM 12747 C C . LEU A 1 86 ? 20.813 7.171 6.548 1.00 0.00 256 LEU A C 9
ATOM 12748 O O . LEU A 1 86 ? 21.141 7.244 5.363 1.00 0.00 256 LEU A O 9
ATOM 12764 N N . SER A 1 87 ? 21.506 7.726 7.526 1.00 0.00 257 SER A N 9
ATOM 12765 C CA . SER A 1 87 ? 22.726 8.467 7.275 1.00 0.00 257 SER A CA 9
ATOM 12766 C C . SER A 1 87 ? 23.725 8.246 8.406 1.00 0.00 257 SER A C 9
ATOM 12767 O O . SER A 1 87 ? 23.442 8.535 9.574 1.00 0.00 257 SER A O 9
ATOM 12775 N N . THR A 1 88 ? 24.866 7.671 8.060 1.00 0.00 258 THR A N 9
ATOM 12776 C CA . THR A 1 88 ? 25.897 7.344 9.023 1.00 0.00 258 THR A CA 9
ATOM 12777 C C . THR A 1 88 ? 27.158 6.911 8.284 1.00 0.00 258 THR A C 9
ATOM 12778 O O . THR A 1 88 ? 28.242 6.893 8.903 1.00 0.00 258 THR A O 9
ATOM 12790 N N . LYS A 1 1 ? -10.204 -13.102 14.094 1.00 0.00 171 LYS A N 10
ATOM 12791 C CA . LYS A 1 1 ? -10.463 -11.949 13.204 1.00 0.00 171 LYS A CA 10
ATOM 12792 C C . LYS A 1 1 ? -10.084 -10.650 13.905 1.00 0.00 171 LYS A C 10
ATOM 12793 O O . LYS A 1 1 ? -10.364 -10.469 15.090 1.00 0.00 171 LYS A O 10
ATOM 12814 N N . ALA A 1 2 ? -9.414 -9.766 13.182 1.00 0.00 172 ALA A N 10
ATOM 12815 C CA . ALA A 1 2 ? -8.963 -8.503 13.740 1.00 0.00 172 ALA A CA 10
ATOM 12816 C C . ALA A 1 2 ? -9.532 -7.325 12.958 1.00 0.00 172 ALA A C 10
ATOM 12817 O O . ALA A 1 2 ? -9.478 -7.296 11.726 1.00 0.00 172 ALA A O 10
ATOM 12824 N N . SER A 1 3 ? -10.059 -6.350 13.684 1.00 0.00 173 SER A N 10
ATOM 12825 C CA . SER A 1 3 ? -10.617 -5.145 13.087 1.00 0.00 173 SER A CA 10
ATOM 12826 C C . SER A 1 3 ? -10.692 -4.033 14.129 1.00 0.00 173 SER A C 10
ATOM 12827 O O . SER A 1 3 ? -11.208 -4.236 15.231 1.00 0.00 173 SER A O 10
ATOM 12835 N N . SER A 1 4 ? -10.164 -2.867 13.784 1.00 0.00 174 SER A N 10
ATOM 12836 C CA . SER A 1 4 ? -10.188 -1.717 14.677 1.00 0.00 174 SER A CA 10
ATOM 12837 C C . SER A 1 4 ? -11.618 -1.189 14.826 1.00 0.00 174 SER A C 10
ATOM 12838 O O . SER A 1 4 ? -12.387 -1.192 13.859 1.00 0.00 174 SER A O 10
ATOM 12846 N N . PRO A 1 5 ? -12.006 -0.764 16.043 1.00 0.00 175 PRO A N 10
ATOM 12847 C CA . PRO A 1 5 ? -13.348 -0.234 16.306 1.00 0.00 175 PRO A CA 10
ATOM 12848 C C . PRO A 1 5 ? -13.622 1.014 15.475 1.00 0.00 175 PRO A C 10
ATOM 12849 O O . PRO A 1 5 ? -14.544 1.037 14.658 1.00 0.00 175 PRO A O 10
ATOM 12860 N N . SER A 1 6 ? -12.698 1.960 15.544 1.00 0.00 176 SER A N 10
ATOM 12861 C CA . SER A 1 6 ? -12.711 3.100 14.649 1.00 0.00 176 SER A CA 10
ATOM 12862 C C . SER A 1 6 ? -12.160 2.665 13.300 1.00 0.00 176 SER A C 10
ATOM 12863 O O . SER A 1 6 ? -11.343 1.741 13.242 1.00 0.00 176 SER A O 10
ATOM 12871 N N . SER A 1 7 ? -12.687 3.234 12.218 1.00 0.00 177 SER A N 10
ATOM 12872 C CA . SER A 1 7 ? -12.309 2.804 10.879 1.00 0.00 177 SER A CA 10
ATOM 12873 C C . SER A 1 7 ? -10.803 2.805 10.702 1.00 0.00 177 SER A C 10
ATOM 12874 O O . SER A 1 7 ? -10.125 3.798 10.987 1.00 0.00 177 SER A O 10
ATOM 12882 N N . LEU A 1 8 ? -10.297 1.682 10.246 1.00 0.00 178 LEU A N 10
ATOM 12883 C CA . LEU A 1 8 ? -8.886 1.523 10.008 1.00 0.00 178 LEU A CA 10
ATOM 12884 C C . LEU A 1 8 ? -8.461 2.358 8.808 1.00 0.00 178 LEU A C 10
ATOM 12885 O O . LEU A 1 8 ? -9.106 2.332 7.758 1.00 0.00 178 LEU A O 10
ATOM 12901 N N . THR A 1 9 ? -7.440 3.165 9.003 1.00 0.00 179 THR A N 10
ATOM 12902 C CA . THR A 1 9 ? -6.966 4.047 7.956 1.00 0.00 179 THR A CA 10
ATOM 12903 C C . THR A 1 9 ? -6.210 3.264 6.889 1.00 0.00 179 THR A C 10
ATOM 12904 O O . THR A 1 9 ? -5.777 2.132 7.129 1.00 0.00 179 THR A O 10
ATOM 12915 N N . TYR A 1 10 ? -6.122 3.837 5.695 1.00 0.00 180 TYR A N 10
ATOM 12916 C CA . TYR A 1 10 ? -5.484 3.175 4.561 1.00 0.00 180 TYR A CA 10
ATOM 12917 C C . TYR A 1 10 ? -4.075 2.702 4.901 1.00 0.00 180 TYR A C 10
ATOM 12918 O O . TYR A 1 10 ? -3.644 1.651 4.429 1.00 0.00 180 TYR A O 10
ATOM 12936 N N . LYS A 1 11 ? -3.363 3.475 5.717 1.00 0.00 181 LYS A N 10
ATOM 12937 C CA . LYS A 1 11 ? -2.000 3.125 6.108 1.00 0.00 181 LYS A CA 10
ATOM 12938 C C . LYS A 1 11 ? -1.965 1.782 6.838 1.00 0.00 181 LYS A C 10
ATOM 12939 O O . LYS A 1 11 ? -1.020 1.011 6.680 1.00 0.00 181 LYS A O 10
ATOM 12958 N N . GLU A 1 12 ? -3.023 1.484 7.592 1.00 0.00 182 GLU A N 10
ATOM 12959 C CA . GLU A 1 12 ? -3.134 0.200 8.277 1.00 0.00 182 GLU A CA 10
ATOM 12960 C C . GLU A 1 12 ? -3.389 -0.902 7.257 1.00 0.00 182 GLU A C 10
ATOM 12961 O O . GLU A 1 12 ? -2.811 -1.988 7.335 1.00 0.00 182 GLU A O 10
ATOM 12973 N N . MET A 1 13 ? -4.233 -0.589 6.280 1.00 0.00 183 MET A N 10
ATOM 12974 C CA . MET A 1 13 ? -4.563 -1.520 5.209 1.00 0.00 183 MET A CA 10
ATOM 12975 C C . MET A 1 13 ? -3.332 -1.863 4.391 1.00 0.00 183 MET A C 10
ATOM 12976 O O . MET A 1 13 ? -3.037 -3.030 4.168 1.00 0.00 183 MET A O 10
ATOM 12990 N N . ILE A 1 14 ? -2.606 -0.837 3.972 1.00 0.00 184 ILE A N 10
ATOM 12991 C CA . ILE A 1 14 ? -1.388 -1.018 3.196 1.00 0.00 184 ILE A CA 10
ATOM 12992 C C . ILE A 1 14 ? -0.340 -1.775 4.009 1.00 0.00 184 ILE A C 10
ATOM 12993 O O . ILE A 1 14 ? 0.319 -2.684 3.501 1.00 0.00 184 ILE A O 10
ATOM 13009 N N . LEU A 1 15 ? -0.267 -1.446 5.296 1.00 0.00 185 LEU A N 10
ATOM 13010 C CA . LEU A 1 15 ? 0.632 -2.117 6.226 1.00 0.00 185 LEU A CA 10
ATOM 13011 C C . LEU A 1 15 ? 0.382 -3.623 6.215 1.00 0.00 185 LEU A C 10
ATOM 13012 O O . LEU A 1 15 ? 1.321 -4.417 6.238 1.00 0.00 185 LEU A O 10
ATOM 13028 N N . LYS A 1 16 ? -0.883 -4.013 6.195 1.00 0.00 186 LYS A N 10
ATOM 13029 C CA . LYS A 1 16 ? -1.235 -5.425 6.179 1.00 0.00 186 LYS A CA 10
ATOM 13030 C C . LYS A 1 16 ? -1.129 -5.999 4.772 1.00 0.00 186 LYS A C 10
ATOM 13031 O O . LYS A 1 16 ? -0.640 -7.106 4.580 1.00 0.00 186 LYS A O 10
ATOM 13050 N N . SER A 1 17 ? -1.665 -5.262 3.811 1.00 0.00 187 SER A N 10
ATOM 13051 C CA . SER A 1 17 ? -1.756 -5.712 2.430 1.00 0.00 187 SER A CA 10
ATOM 13052 C C . SER A 1 17 ? -0.393 -6.071 1.839 1.00 0.00 187 SER A C 10
ATOM 13053 O O . SER A 1 17 ? -0.315 -6.922 0.956 1.00 0.00 187 SER A O 10
ATOM 13061 N N . MET A 1 18 ? 0.656 -5.365 2.248 1.00 0.00 188 MET A N 10
ATOM 13062 C CA . MET A 1 18 ? 1.976 -5.578 1.653 1.00 0.00 188 MET A CA 10
ATOM 13063 C C . MET A 1 18 ? 2.523 -6.976 1.984 1.00 0.00 188 MET A C 10
ATOM 13064 O O . MET A 1 18 ? 2.723 -7.784 1.079 1.00 0.00 188 MET A O 10
ATOM 13078 N N . PRO A 1 19 ? 2.728 -7.322 3.278 1.00 0.00 189 PRO A N 10
ATOM 13079 C CA . PRO A 1 19 ? 3.198 -8.659 3.668 1.00 0.00 189 PRO A CA 10
ATOM 13080 C C . PRO A 1 19 ? 2.206 -9.758 3.284 1.00 0.00 189 PRO A C 10
ATOM 13081 O O . PRO A 1 19 ? 2.598 -10.858 2.890 1.00 0.00 189 PRO A O 10
ATOM 13092 N N . GLN A 1 20 ? 0.917 -9.458 3.417 1.00 0.00 190 GLN A N 10
ATOM 13093 C CA . GLN A 1 20 ? -0.139 -10.420 3.102 1.00 0.00 190 GLN A CA 10
ATOM 13094 C C . GLN A 1 20 ? -0.205 -10.714 1.606 1.00 0.00 190 GLN A C 10
ATOM 13095 O O . GLN A 1 20 ? -0.760 -11.737 1.201 1.00 0.00 190 GLN A O 10
ATOM 13109 N N . LEU A 1 21 ? 0.282 -9.777 0.791 1.00 0.00 191 LEU A N 10
ATOM 13110 C CA . LEU A 1 21 ? 0.215 -9.898 -0.664 1.00 0.00 191 LEU A CA 10
ATOM 13111 C C . LEU A 1 21 ? 0.819 -11.223 -1.115 1.00 0.00 191 LEU A C 10
ATOM 13112 O O . LEU A 1 21 ? 0.133 -12.052 -1.723 1.00 0.00 191 LEU A O 10
ATOM 13128 N N . ASN A 1 22 ? 2.068 -11.462 -0.725 1.00 0.00 192 ASN A N 10
ATOM 13129 C CA . ASN A 1 22 ? 2.740 -12.723 -1.019 1.00 0.00 192 ASN A CA 10
ATOM 13130 C C . ASN A 1 22 ? 4.123 -12.767 -0.372 1.00 0.00 192 ASN A C 10
ATOM 13131 O O . ASN A 1 22 ? 4.401 -12.038 0.583 1.00 0.00 192 ASN A O 10
ATOM 13142 N N . ASP A 1 23 ? 4.967 -13.646 -0.891 1.00 0.00 193 ASP A N 10
ATOM 13143 C CA . ASP A 1 23 ? 6.323 -13.843 -0.387 1.00 0.00 193 ASP A CA 10
ATOM 13144 C C . ASP A 1 23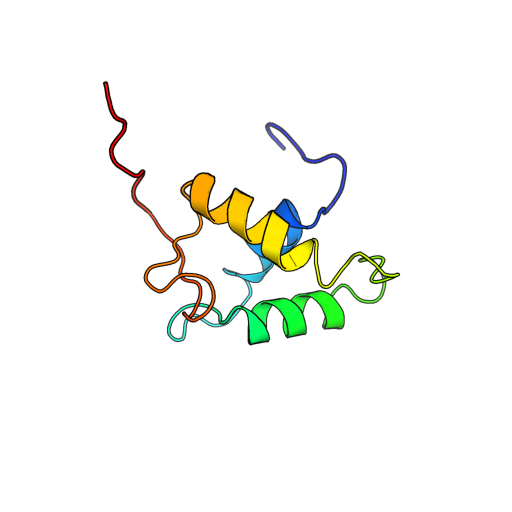 ? 7.226 -12.663 -0.731 1.00 0.00 193 ASP A C 10
ATOM 13145 O O . ASP A 1 23 ? 8.204 -12.395 -0.030 1.00 0.00 193 ASP A O 10
ATOM 13154 N N . GLY A 1 24 ? 6.974 -12.061 -1.885 1.00 0.00 194 GLY A N 10
ATOM 13155 C CA . GLY A 1 24 ? 7.843 -11.020 -2.395 1.00 0.00 194 GLY A CA 10
ATOM 13156 C C . GLY A 1 24 ? 7.944 -9.827 -1.471 1.00 0.00 194 GLY A C 10
ATOM 13157 O O . GLY A 1 24 ? 6.931 -9.308 -0.999 1.00 0.00 194 GLY A O 10
ATOM 13161 N N . LYS A 1 25 ? 9.167 -9.378 -1.236 1.00 0.00 195 LYS A N 10
ATOM 13162 C CA . LYS A 1 25 ? 9.403 -8.223 -0.387 1.00 0.00 195 LYS A CA 10
ATOM 13163 C C . LYS A 1 25 ? 9.122 -6.938 -1.154 1.00 0.00 195 LYS A C 10
ATOM 13164 O O . LYS A 1 25 ? 8.609 -5.976 -0.591 1.00 0.00 195 LYS A O 10
ATOM 13183 N N . GLY A 1 26 ? 9.408 -6.951 -2.448 1.00 0.00 196 GLY A N 10
ATOM 13184 C CA . GLY A 1 26 ? 9.129 -5.799 -3.280 1.00 0.00 196 GLY A CA 10
ATOM 13185 C C . GLY A 1 26 ? 7.944 -6.034 -4.192 1.00 0.00 196 GLY A C 10
ATOM 13186 O O . GLY A 1 26 ? 7.966 -6.947 -5.019 1.00 0.00 196 GLY A O 10
ATOM 13190 N N . SER A 1 27 ? 6.951 -5.163 -4.098 1.00 0.00 197 SER A N 10
ATOM 13191 C CA . SER A 1 27 ? 5.770 -5.242 -4.943 1.00 0.00 197 SER A CA 10
ATOM 13192 C C . SER A 1 27 ? 5.214 -3.844 -5.185 1.00 0.00 197 SER A C 10
ATOM 13193 O O . SER A 1 27 ? 5.014 -3.072 -4.248 1.00 0.00 197 SER A O 10
ATOM 13201 N N . SER A 1 28 ? 5.025 -3.504 -6.449 1.00 0.00 198 SER A N 10
ATOM 13202 C CA . SER A 1 28 ? 4.548 -2.185 -6.828 1.00 0.00 198 SER A CA 10
ATOM 13203 C C . SER A 1 28 ? 3.194 -1.881 -6.198 1.00 0.00 198 SER A C 10
ATOM 13204 O O . SER A 1 28 ? 2.353 -2.772 -6.044 1.00 0.00 198 SER A O 10
ATOM 13212 N N . ARG A 1 29 ? 2.971 -0.606 -5.882 1.00 0.00 199 ARG A N 10
ATOM 13213 C CA . ARG A 1 29 ? 1.698 -0.163 -5.315 1.00 0.00 199 ARG A CA 10
ATOM 13214 C C . ARG A 1 29 ? 0.549 -0.427 -6.284 1.00 0.00 199 ARG A C 10
ATOM 13215 O O . ARG A 1 29 ? -0.602 -0.532 -5.876 1.00 0.00 199 ARG A O 10
ATOM 13236 N N . ILE A 1 30 ? 0.903 -0.678 -7.539 1.00 0.00 200 ILE A N 10
ATOM 13237 C CA . ILE A 1 30 ? -0.056 -1.101 -8.547 1.00 0.00 200 ILE A CA 10
ATOM 13238 C C . ILE A 1 30 ? -0.712 -2.426 -8.132 1.00 0.00 200 ILE A C 10
ATOM 13239 O O . ILE A 1 30 ? -1.941 -2.541 -8.091 1.00 0.00 200 ILE A O 10
ATOM 13255 N N . VAL A 1 31 ? 0.121 -3.382 -7.730 1.00 0.00 201 VAL A N 10
ATOM 13256 C CA . VAL A 1 31 ? -0.353 -4.676 -7.244 1.00 0.00 201 VAL A CA 10
ATOM 13257 C C . VAL A 1 31 ? -0.992 -4.532 -5.866 1.00 0.00 201 VAL A C 10
ATOM 13258 O O . VAL A 1 31 ? -2.032 -5.133 -5.581 1.00 0.00 201 VAL A O 10
ATOM 13271 N N . LEU A 1 32 ? -0.339 -3.749 -5.012 1.00 0.00 202 LEU A N 10
ATOM 13272 C CA . LEU A 1 32 ? -0.786 -3.532 -3.640 1.00 0.00 202 LEU A CA 10
ATOM 13273 C C . LEU A 1 32 ? -2.207 -2.970 -3.623 1.00 0.00 202 LEU A C 10
ATOM 13274 O O . LEU A 1 32 ? -3.053 -3.420 -2.851 1.00 0.00 202 LEU A O 10
ATOM 13290 N N . LYS A 1 33 ? -2.465 -2.025 -4.519 1.00 0.00 203 LYS A N 10
ATOM 13291 C CA . LYS A 1 33 ? -3.781 -1.407 -4.644 1.00 0.00 203 LYS A CA 10
ATOM 13292 C C . LYS A 1 33 ? -4.848 -2.453 -4.950 1.00 0.00 203 LYS A C 10
ATOM 13293 O O . LYS A 1 33 ? -5.912 -2.473 -4.330 1.00 0.00 203 LYS A O 10
ATOM 13312 N N . LYS A 1 34 ? -4.560 -3.317 -5.916 1.00 0.00 204 LYS A N 10
ATOM 13313 C CA . LYS A 1 34 ? -5.496 -4.355 -6.315 1.00 0.00 204 LYS A CA 10
ATOM 13314 C C . LYS A 1 34 ? -5.732 -5.340 -5.176 1.00 0.00 204 LYS A C 10
ATOM 13315 O O . LYS A 1 34 ? -6.870 -5.730 -4.906 1.00 0.00 204 LYS A O 10
ATOM 13334 N N . TYR A 1 35 ? -4.654 -5.725 -4.503 1.00 0.00 205 TYR A N 10
ATOM 13335 C CA . TYR A 1 35 ? -4.742 -6.683 -3.411 1.00 0.00 205 TYR A CA 10
ATOM 13336 C C . TYR A 1 35 ? -5.544 -6.115 -2.244 1.00 0.00 205 TYR A C 10
ATOM 13337 O O . TYR A 1 35 ? -6.401 -6.802 -1.686 1.00 0.00 205 TYR A O 10
ATOM 13355 N N . VAL A 1 36 ? -5.205 -4.902 -1.817 1.00 0.00 206 VAL A N 10
ATOM 13356 C CA . VAL A 1 36 ? -5.836 -4.311 -0.648 1.00 0.00 206 VAL A CA 10
ATOM 13357 C C . VAL A 1 36 ? -7.319 -4.052 -0.893 1.00 0.00 206 VAL A C 10
ATOM 13358 O O . VAL A 1 36 ? -8.143 -4.276 -0.013 1.00 0.00 206 VAL A O 10
ATOM 13371 N N . LYS A 1 37 ? -7.659 -3.648 -2.107 1.00 0.00 207 LYS A N 10
ATOM 13372 C CA . LYS A 1 37 ? -9.053 -3.401 -2.461 1.00 0.00 207 LYS A CA 10
ATOM 13373 C C . LYS A 1 37 ? -9.844 -4.704 -2.453 1.00 0.00 207 LYS A C 10
ATOM 13374 O O . LYS A 1 37 ? -10.998 -4.748 -2.025 1.00 0.00 207 LYS A O 10
ATOM 13393 N N . ASP A 1 38 ? -9.206 -5.763 -2.934 1.00 0.00 208 ASP A N 10
ATOM 13394 C CA . ASP A 1 38 ? -9.821 -7.083 -2.989 1.00 0.00 208 ASP A CA 10
ATOM 13395 C C . ASP A 1 38 ? -9.970 -7.674 -1.587 1.00 0.00 208 ASP A C 10
ATOM 13396 O O . ASP A 1 38 ? -11.047 -8.132 -1.199 1.00 0.00 208 ASP A O 10
ATOM 13405 N N . THR A 1 39 ? -8.873 -7.696 -0.849 1.00 0.00 209 THR A N 10
ATOM 13406 C CA . THR A 1 39 ? -8.844 -8.299 0.475 1.00 0.00 209 THR A CA 10
ATOM 13407 C C . THR A 1 39 ? -9.662 -7.496 1.487 1.00 0.00 209 THR A C 10
ATOM 13408 O O . THR A 1 39 ? -10.385 -8.064 2.309 1.00 0.00 209 THR A O 10
ATOM 13419 N N . PHE A 1 40 ? -9.532 -6.177 1.444 1.00 0.00 210 PHE A N 10
ATOM 13420 C CA . PHE A 1 40 ? -10.224 -5.312 2.390 1.00 0.00 210 PHE A CA 10
ATOM 13421 C C . PHE A 1 40 ? -11.513 -4.749 1.797 1.00 0.00 210 PHE A C 10
ATOM 13422 O O . PHE A 1 40 ? -11.883 -3.623 2.101 1.00 0.00 210 PHE A O 10
ATOM 13439 N N . SER A 1 41 ? -12.195 -5.527 0.965 1.00 0.00 211 SER A N 10
ATOM 13440 C CA . SER A 1 41 ? -13.424 -5.062 0.325 1.00 0.00 211 SER A CA 10
ATOM 13441 C C . SER A 1 41 ? -14.494 -4.705 1.360 1.00 0.00 211 SER A C 10
ATOM 13442 O O . SER A 1 41 ? -15.197 -3.700 1.221 1.00 0.00 211 SER A O 10
ATOM 13450 N N . SER A 1 42 ? -14.614 -5.528 2.397 1.00 0.00 212 SER A N 10
ATOM 13451 C CA . SER A 1 42 ? -15.586 -5.286 3.454 1.00 0.00 212 SER A CA 10
ATOM 13452 C C . SER A 1 42 ? -15.233 -4.027 4.246 1.00 0.00 212 SER A C 10
ATOM 13453 O O . SER A 1 42 ? -16.105 -3.217 4.563 1.00 0.00 212 SER A O 10
ATOM 13461 N N . LYS A 1 43 ? -13.960 -3.892 4.599 1.00 0.00 213 LYS A N 10
ATOM 13462 C CA . LYS A 1 43 ? -13.496 -2.765 5.408 1.00 0.00 213 LYS A CA 10
ATOM 13463 C C . LYS A 1 43 ? -13.471 -1.461 4.613 1.00 0.00 213 LYS A C 10
ATOM 13464 O O . LYS A 1 43 ? -13.775 -0.392 5.146 1.00 0.00 213 LYS A O 10
ATOM 13483 N N . LEU A 1 44 ? -13.006 -1.548 3.379 1.00 0.00 214 LEU A N 10
ATOM 13484 C CA . LEU A 1 44 ? -12.813 -0.378 2.535 1.00 0.00 214 LEU A CA 10
ATOM 13485 C C . LEU A 1 44 ? -14.133 0.320 2.228 1.00 0.00 214 LEU A C 10
ATOM 13486 O O . LEU A 1 44 ? -15.115 -0.324 1.848 1.00 0.00 214 LEU A O 10
ATOM 13502 N N . LYS A 1 45 ? -14.127 1.644 2.352 1.00 0.00 215 LYS A N 10
ATOM 13503 C CA . LYS A 1 45 ? -15.284 2.465 2.023 1.00 0.00 215 LYS A CA 10
ATOM 13504 C C . LYS A 1 45 ? -15.677 2.254 0.564 1.00 0.00 215 LYS A C 10
ATOM 13505 O O . LYS A 1 45 ? -16.826 1.933 0.265 1.00 0.00 215 LYS A O 10
ATOM 13524 N N . THR A 1 46 ? -14.677 2.324 -0.316 1.00 0.00 216 THR A N 10
ATOM 13525 C CA . THR A 1 46 ? -14.856 2.058 -1.742 1.00 0.00 216 THR A CA 10
ATOM 13526 C C . THR A 1 46 ? -15.663 3.167 -2.431 1.00 0.00 216 THR A C 10
ATOM 13527 O O . THR A 1 46 ? -16.710 3.590 -1.937 1.00 0.00 216 THR A O 10
ATOM 13538 N N . SER A 1 47 ? -15.161 3.623 -3.582 1.00 0.00 217 SER A N 10
ATOM 13539 C CA . SER A 1 47 ? -15.826 4.661 -4.372 1.00 0.00 217 SER A CA 10
ATOM 13540 C C . SER A 1 47 ? -15.969 5.961 -3.577 1.00 0.00 217 SER A C 10
ATOM 13541 O O . SER A 1 47 ? -17.079 6.458 -3.362 1.00 0.00 217 SER A O 10
ATOM 13549 N N . SER A 1 48 ? -14.838 6.523 -3.175 1.00 0.00 218 SER A N 10
ATOM 13550 C CA . SER A 1 48 ? -14.827 7.776 -2.439 1.00 0.00 218 SER A CA 10
ATOM 13551 C C . SER A 1 48 ? -13.497 8.503 -2.630 1.00 0.00 218 SER A C 10
ATOM 13552 O O . SER A 1 48 ? -13.448 9.573 -3.236 1.00 0.00 218 SER A O 10
ATOM 13560 N N . ASN A 1 49 ? -12.415 7.891 -2.159 1.00 0.00 219 ASN A N 10
ATOM 13561 C CA . ASN A 1 49 ? -11.078 8.469 -2.287 1.00 0.00 219 ASN A CA 10
ATOM 13562 C C . ASN A 1 49 ? -10.025 7.384 -2.152 1.00 0.00 219 ASN A C 10
ATOM 13563 O O . ASN A 1 49 ? -9.044 7.550 -1.430 1.00 0.00 219 ASN A O 10
ATOM 13574 N N . PHE A 1 50 ? -10.266 6.246 -2.795 1.00 0.00 220 PHE A N 10
ATOM 13575 C CA . PHE A 1 50 ? -9.373 5.102 -2.668 1.00 0.00 220 PHE A CA 10
ATOM 13576 C C . PHE A 1 50 ? -7.983 5.426 -3.195 1.00 0.00 220 PHE A C 10
ATOM 13577 O O . PHE A 1 50 ? -7.005 5.341 -2.460 1.00 0.00 220 PHE A O 10
ATOM 13594 N N . ASP A 1 51 ? -7.897 5.787 -4.470 1.00 0.00 221 ASP A N 10
ATOM 13595 C CA . ASP A 1 51 ? -6.607 6.082 -5.090 1.00 0.00 221 ASP A CA 10
ATOM 13596 C C . ASP A 1 51 ? -5.943 7.285 -4.432 1.00 0.00 221 ASP A C 10
ATOM 13597 O O . ASP A 1 51 ? -4.719 7.315 -4.268 1.00 0.00 221 ASP A O 10
ATOM 13606 N N . TYR A 1 52 ? -6.750 8.257 -4.026 1.00 0.00 222 TYR A N 10
ATOM 13607 C CA . TYR A 1 52 ? -6.236 9.444 -3.360 1.00 0.00 222 TYR A CA 10
ATOM 13608 C C . TYR A 1 52 ? -5.586 9.081 -2.030 1.00 0.00 222 TYR A C 10
ATOM 13609 O O . TYR A 1 52 ? -4.422 9.409 -1.785 1.00 0.00 222 TYR A O 10
ATOM 13627 N N . LEU A 1 53 ? -6.349 8.426 -1.168 1.00 0.00 223 LEU A N 10
ATOM 13628 C CA . LEU A 1 53 ? -5.871 8.074 0.157 1.00 0.00 223 LEU A CA 10
ATOM 13629 C C . LEU A 1 53 ? -4.804 6.998 0.109 1.00 0.00 223 LEU A C 10
ATOM 13630 O O . LEU A 1 53 ? -3.909 6.986 0.945 1.00 0.00 223 LEU A O 10
ATOM 13646 N N . PHE A 1 54 ? -4.897 6.103 -0.863 1.00 0.00 224 PHE A N 10
ATOM 13647 C CA . PHE A 1 54 ? -3.915 5.037 -1.012 1.00 0.00 224 PHE A CA 10
ATOM 13648 C C . PHE A 1 54 ? -2.517 5.626 -1.136 1.00 0.00 224 PHE A C 10
ATOM 13649 O O . PHE A 1 54 ? -1.643 5.337 -0.327 1.00 0.00 224 PHE A O 10
ATOM 13666 N N . ASN A 1 55 ? -2.339 6.512 -2.110 1.00 0.00 225 ASN A N 10
ATOM 13667 C CA . ASN A 1 55 ? -1.053 7.164 -2.336 1.00 0.00 225 ASN A CA 10
ATOM 13668 C C . ASN A 1 55 ? -0.651 8.013 -1.131 1.00 0.00 225 ASN A C 10
ATOM 13669 O O . ASN A 1 55 ? 0.511 8.020 -0.723 1.00 0.00 225 ASN A O 10
ATOM 13680 N N . SER A 1 56 ? -1.622 8.719 -0.562 1.00 0.00 226 SER A N 10
ATOM 13681 C CA . SER A 1 56 ? -1.377 9.585 0.586 1.00 0.00 226 SER A CA 10
ATOM 13682 C C . SER A 1 56 ? -0.913 8.780 1.803 1.00 0.00 226 SER A C 10
ATOM 13683 O O . SER A 1 56 ? 0.035 9.168 2.490 1.00 0.00 226 SER A O 10
ATOM 13691 N N . ALA A 1 57 ? -1.586 7.667 2.064 1.00 0.00 227 ALA A N 10
ATOM 13692 C CA . ALA A 1 57 ? -1.258 6.817 3.202 1.00 0.00 227 ALA A CA 10
ATOM 13693 C C . ALA A 1 57 ? 0.146 6.245 3.070 1.00 0.00 227 ALA A C 10
ATOM 13694 O O . ALA A 1 57 ? 0.864 6.108 4.061 1.00 0.00 227 ALA A O 10
ATOM 13701 N N . ILE A 1 58 ? 0.538 5.935 1.839 1.00 0.00 228 ILE A N 10
ATOM 13702 C CA . ILE A 1 58 ? 1.868 5.391 1.570 1.00 0.00 228 ILE A CA 10
ATOM 13703 C C . ILE A 1 58 ? 2.962 6.360 2.037 1.00 0.00 228 ILE A C 10
ATOM 13704 O O . ILE A 1 58 ? 4.013 5.935 2.524 1.00 0.00 228 ILE A O 10
ATOM 13720 N N . LYS A 1 59 ? 2.679 7.659 1.963 1.00 0.00 229 LYS A N 10
ATOM 13721 C CA . LYS A 1 59 ? 3.617 8.671 2.440 1.00 0.00 229 LYS A CA 10
ATOM 13722 C C . LYS A 1 59 ? 3.827 8.540 3.947 1.00 0.00 229 LYS A C 10
ATOM 13723 O O . LYS A 1 59 ? 4.942 8.684 4.442 1.00 0.00 229 LYS A O 10
ATOM 13742 N N . LYS A 1 60 ? 2.777 8.151 4.653 1.00 0.00 230 LYS A N 10
ATOM 13743 C CA . LYS A 1 60 ? 2.890 7.854 6.075 1.00 0.00 230 LYS A CA 10
ATOM 13744 C C . LYS A 1 60 ? 3.662 6.553 6.278 1.00 0.00 230 LYS A C 10
ATOM 13745 O O . LYS A 1 60 ? 4.551 6.474 7.122 1.00 0.00 230 LYS A O 10
ATOM 13764 N N . CYS A 1 61 ? 3.321 5.546 5.480 1.00 0.00 231 CYS A N 10
ATOM 13765 C CA . CYS A 1 61 ? 3.953 4.230 5.565 1.00 0.00 231 CYS A CA 10
ATOM 13766 C C . CYS A 1 61 ? 5.465 4.300 5.353 1.00 0.00 231 CYS A C 10
ATOM 13767 O O . CYS A 1 61 ? 6.227 3.608 6.035 1.00 0.00 231 CYS A O 10
ATOM 13775 N N . VAL A 1 62 ? 5.906 5.119 4.405 1.00 0.00 232 VAL A N 10
ATOM 13776 C CA . VAL A 1 62 ? 7.331 5.247 4.127 1.00 0.00 232 VAL A CA 10
ATOM 13777 C C . VAL A 1 62 ? 8.049 5.937 5.293 1.00 0.00 232 VAL A C 10
ATOM 13778 O O . VAL A 1 62 ? 9.196 5.617 5.611 1.00 0.00 232 VAL A O 10
ATOM 13791 N N . GLU A 1 63 ? 7.330 6.810 5.992 1.00 0.00 233 GLU A N 10
ATOM 13792 C CA . GLU A 1 63 ? 7.856 7.447 7.194 1.00 0.00 233 GLU A CA 10
ATOM 13793 C C . GLU A 1 63 ? 7.930 6.438 8.336 1.00 0.00 233 GLU A C 10
ATOM 13794 O O . GLU A 1 63 ? 8.820 6.504 9.189 1.00 0.00 233 GLU A O 10
ATOM 13806 N N . ASN A 1 64 ? 6.967 5.525 8.352 1.00 0.00 234 ASN A N 10
ATOM 13807 C CA . ASN A 1 64 ? 6.874 4.498 9.385 1.00 0.00 234 ASN A CA 10
ATOM 13808 C C . ASN A 1 64 ? 8.136 3.645 9.430 1.00 0.00 234 ASN A C 10
ATOM 13809 O O . ASN A 1 64 ? 8.698 3.411 10.499 1.00 0.00 234 ASN A O 10
ATOM 13820 N N . GLY A 1 65 ? 8.596 3.217 8.261 1.00 0.00 235 GLY A N 10
ATOM 13821 C CA . GLY A 1 65 ? 9.808 2.427 8.188 1.00 0.00 235 GLY A CA 10
ATOM 13822 C C . GLY A 1 65 ? 9.608 1.157 7.393 1.00 0.00 235 GLY A C 10
ATOM 13823 O O . GLY A 1 65 ? 10.483 0.752 6.631 1.00 0.00 235 GLY A O 10
ATOM 13827 N N . GLU A 1 66 ? 8.465 0.515 7.604 1.00 0.00 236 GLU A N 10
ATOM 13828 C CA . GLU A 1 66 ? 8.144 -0.741 6.932 1.00 0.00 236 GLU A CA 10
ATOM 13829 C C . GLU A 1 66 ? 8.179 -0.573 5.415 1.00 0.00 236 GLU A C 10
ATOM 13830 O O . GLU A 1 66 ? 8.673 -1.438 4.690 1.00 0.00 236 GLU A O 10
ATOM 13842 N N . LEU A 1 67 ? 7.611 0.524 4.938 1.00 0.00 237 LEU A N 10
ATOM 13843 C CA . LEU A 1 67 ? 7.540 0.784 3.509 1.00 0.00 237 LEU A CA 10
ATOM 13844 C C . LEU A 1 67 ? 8.639 1.722 3.057 1.00 0.00 237 LEU A C 10
ATOM 13845 O O . LEU A 1 67 ? 8.980 2.678 3.752 1.00 0.00 237 LEU A O 10
ATOM 13861 N N . VAL A 1 68 ? 9.158 1.460 1.874 1.00 0.00 238 VAL A N 10
ATOM 13862 C CA . VAL A 1 68 ? 10.190 2.301 1.284 1.00 0.00 238 VAL A CA 10
ATOM 13863 C C . VAL A 1 68 ? 9.846 2.611 -0.172 1.00 0.00 238 VAL A C 10
ATOM 13864 O O . VAL A 1 68 ? 9.274 1.772 -0.872 1.00 0.00 238 VAL A O 10
ATOM 13877 N N . GLN A 1 69 ? 10.174 3.819 -0.615 1.00 0.00 239 GLN A N 10
ATOM 13878 C CA . GLN A 1 69 ? 9.910 4.222 -1.986 1.00 0.00 239 GLN A CA 10
ATOM 13879 C C . GLN A 1 69 ? 11.184 4.718 -2.658 1.00 0.00 239 GLN A C 10
ATOM 13880 O O . GLN A 1 69 ? 11.569 5.879 -2.500 1.00 0.00 239 GLN A O 10
ATOM 13894 N N . PRO A 1 70 ? 11.882 3.826 -3.373 1.00 0.00 240 PRO A N 10
ATOM 13895 C CA . PRO A 1 70 ? 13.111 4.170 -4.090 1.00 0.00 240 PRO A CA 10
ATOM 13896 C C . PRO A 1 70 ? 12.877 5.272 -5.117 1.00 0.00 240 PRO A C 10
ATOM 13897 O O . PRO A 1 70 ? 11.900 5.229 -5.872 1.00 0.00 240 PRO A O 10
ATOM 13908 N N . LYS A 1 71 ? 13.786 6.247 -5.140 1.00 0.00 241 LYS A N 10
ATOM 13909 C CA . LYS A 1 71 ? 13.714 7.384 -6.058 1.00 0.00 241 LYS A CA 10
ATOM 13910 C C . LYS A 1 71 ? 12.522 8.280 -5.718 1.00 0.00 241 LYS A C 10
ATOM 13911 O O . LYS A 1 71 ? 11.839 8.799 -6.604 1.00 0.00 241 LYS A O 10
ATOM 13930 N N . GLY A 1 72 ? 12.313 8.488 -4.424 1.00 0.00 242 GLY A N 10
ATOM 13931 C CA . GLY A 1 72 ? 11.227 9.327 -3.961 1.00 0.00 242 GLY A CA 10
ATOM 13932 C C . GLY A 1 72 ? 9.874 8.654 -4.102 1.00 0.00 242 GLY A C 10
ATOM 13933 O O . GLY A 1 72 ? 9.805 7.445 -4.319 1.00 0.00 242 GLY A O 10
ATOM 13937 N N . PRO A 1 73 ? 8.773 9.418 -3.993 1.00 0.00 243 PRO A N 10
ATOM 13938 C CA . PRO A 1 73 ? 7.409 8.886 -4.108 1.00 0.00 243 PRO A CA 10
ATOM 13939 C C . PRO A 1 73 ? 7.046 8.539 -5.553 1.00 0.00 243 PRO A C 10
ATOM 13940 O O . PRO A 1 73 ? 6.020 8.978 -6.077 1.00 0.00 243 PRO A O 10
ATOM 13951 N N . SER A 1 74 ? 7.913 7.782 -6.200 1.00 0.00 244 SER A N 10
ATOM 13952 C CA . SER A 1 74 ? 7.727 7.406 -7.589 1.00 0.00 244 SER A CA 10
ATOM 13953 C C . SER A 1 74 ? 8.532 6.144 -7.883 1.00 0.00 244 SER A C 10
ATOM 13954 O O . SER A 1 74 ? 9.246 6.056 -8.885 1.00 0.00 244 SER A O 10
ATOM 13962 N N . GLY A 1 75 ? 8.422 5.172 -6.987 1.00 0.00 245 GLY A N 10
ATOM 13963 C CA . GLY A 1 75 ? 9.154 3.936 -7.138 1.00 0.00 245 GLY A CA 10
ATOM 13964 C C . GLY A 1 75 ? 8.358 2.748 -6.644 1.00 0.00 245 GLY A C 10
ATOM 13965 O O . GLY A 1 75 ? 7.234 2.907 -6.158 1.00 0.00 245 GLY A O 10
ATOM 13969 N N . ILE A 1 76 ? 8.919 1.555 -6.789 1.00 0.00 246 ILE A N 10
ATOM 13970 C CA . ILE A 1 76 ? 8.247 0.339 -6.353 1.00 0.00 246 ILE A CA 10
ATOM 13971 C C . ILE A 1 76 ? 8.265 0.224 -4.832 1.00 0.00 246 ILE A C 10
ATOM 13972 O O . ILE A 1 76 ? 9.302 0.416 -4.198 1.00 0.00 246 ILE A O 10
ATOM 13988 N N . ILE A 1 77 ? 7.123 -0.121 -4.255 1.00 0.00 247 ILE A N 10
ATOM 13989 C CA . ILE A 1 77 ? 7.043 -0.328 -2.824 1.00 0.00 247 ILE A CA 10
ATOM 13990 C C . ILE A 1 77 ? 7.717 -1.639 -2.462 1.00 0.00 247 ILE A C 10
ATOM 13991 O O . ILE A 1 77 ? 7.495 -2.666 -3.103 1.00 0.00 247 ILE A O 10
ATOM 14007 N N . LYS A 1 78 ? 8.585 -1.593 -1.477 1.00 0.00 248 LYS A N 10
ATOM 14008 C CA . LYS A 1 78 ? 9.307 -2.770 -1.057 1.00 0.00 248 LYS A CA 10
ATOM 14009 C C . LYS A 1 78 ? 9.468 -2.772 0.450 1.00 0.00 248 LYS A C 10
ATOM 14010 O O . LYS A 1 78 ? 9.611 -1.714 1.064 1.00 0.00 248 LYS A O 10
ATOM 14029 N N . LEU A 1 79 ? 9.256 -3.931 1.046 1.00 0.00 249 LEU A N 10
ATOM 14030 C CA . LEU A 1 79 ? 9.251 -4.049 2.490 1.00 0.00 249 LEU A CA 10
ATOM 14031 C C . LEU A 1 79 ? 10.665 -3.878 3.024 1.00 0.00 249 LEU A C 10
ATOM 14032 O O . LEU A 1 79 ? 11.521 -4.751 2.851 1.00 0.00 249 LEU A O 10
ATOM 14048 N N . ASN A 1 80 ? 10.885 -2.784 3.726 1.00 0.00 250 ASN A N 10
ATOM 14049 C CA . ASN A 1 80 ? 12.156 -2.545 4.378 1.00 0.00 250 ASN A CA 10
ATOM 14050 C C . ASN A 1 80 ? 12.131 -3.101 5.775 1.00 0.00 250 ASN A C 10
ATOM 14051 O O . ASN A 1 80 ? 11.253 -2.756 6.570 1.00 0.00 250 ASN A O 10
ATOM 14062 N N . LYS A 1 81 ? 13.158 -3.838 6.120 1.00 0.00 251 LYS A N 10
ATOM 14063 C CA . LYS A 1 81 ? 13.311 -4.267 7.477 1.00 0.00 251 LYS A CA 10
ATOM 14064 C C . LYS A 1 81 ? 14.753 -4.654 7.759 1.00 0.00 251 LYS A C 10
ATOM 14065 O O . LYS A 1 81 ? 15.363 -5.426 7.018 1.00 0.00 251 LYS A O 10
ATOM 14084 N N . LYS A 1 82 ? 15.320 -4.030 8.778 1.00 0.00 252 LYS A N 10
ATOM 14085 C CA . LYS A 1 82 ? 16.721 -4.226 9.117 1.00 0.00 252 LYS A CA 10
ATOM 14086 C C . LYS A 1 82 ? 16.887 -4.394 10.619 1.00 0.00 252 LYS A C 10
ATOM 14087 O O . LYS A 1 82 ? 17.620 -5.271 11.081 1.00 0.00 252 LYS A O 10
ATOM 14106 N N . LYS A 1 83 ? 16.239 -3.522 11.375 1.00 0.00 253 LYS A N 10
ATOM 14107 C CA . LYS A 1 83 ? 16.362 -3.527 12.822 1.00 0.00 253 LYS A CA 10
ATOM 14108 C C . LYS A 1 83 ? 14.978 -3.460 13.458 1.00 0.00 253 LYS A C 10
ATOM 14109 O O . LYS A 1 83 ? 14.780 -2.842 14.506 1.00 0.00 253 LYS A O 10
ATOM 14128 N N . VAL A 1 84 ? 14.011 -4.060 12.783 1.00 0.00 254 VAL A N 10
ATOM 14129 C CA . VAL A 1 84 ? 12.630 -4.043 13.238 1.00 0.00 254 VAL A CA 10
ATOM 14130 C C . VAL A 1 84 ? 12.319 -5.271 14.088 1.00 0.00 254 VAL A C 10
ATOM 14131 O O . VAL A 1 84 ? 12.981 -6.309 13.966 1.00 0.00 254 VAL A O 10
ATOM 14144 N N . LYS A 1 85 ? 11.292 -5.149 14.921 1.00 0.00 255 LYS A N 10
ATOM 14145 C CA . LYS A 1 85 ? 10.806 -6.258 15.728 1.00 0.00 255 LYS A CA 10
ATOM 14146 C C . LYS A 1 85 ? 10.434 -7.448 14.843 1.00 0.00 255 LYS A C 10
ATOM 14147 O O . LYS A 1 85 ? 10.139 -7.282 13.654 1.00 0.00 255 LYS A O 10
ATOM 14166 N N . LEU A 1 86 ? 10.526 -8.647 15.403 1.00 0.00 256 LEU A N 10
ATOM 14167 C CA . LEU A 1 86 ? 10.301 -9.871 14.644 1.00 0.00 256 LEU A CA 10
ATOM 14168 C C . LEU A 1 86 ? 8.927 -9.862 13.987 1.00 0.00 256 LEU A C 10
ATOM 14169 O O . LEU A 1 86 ? 7.899 -9.767 14.659 1.00 0.00 256 LEU A O 10
ATOM 14185 N N . SER A 1 87 ? 8.927 -9.955 12.669 1.00 0.00 257 SER A N 10
ATOM 14186 C CA . SER A 1 87 ? 7.702 -9.960 11.891 1.00 0.00 257 SER A CA 10
ATOM 14187 C C . SER A 1 87 ? 7.846 -10.936 10.734 1.00 0.00 257 SER A C 10
ATOM 14188 O O . SER A 1 87 ? 8.904 -11.002 10.108 1.00 0.00 257 SER A O 10
ATOM 14196 N N . THR A 1 88 ? 6.814 -11.727 10.490 1.00 0.00 258 THR A N 10
ATOM 14197 C CA . THR A 1 88 ? 6.853 -12.719 9.429 1.00 0.00 258 THR A CA 10
ATOM 14198 C C . THR A 1 88 ? 7.034 -12.036 8.076 1.00 0.00 258 THR A C 10
ATOM 14199 O O . THR A 1 88 ? 8.049 -12.303 7.399 1.00 0.00 258 THR A O 10
#

CATH classification: 1.10.10.10

Radius of gyration: 13.18 Å; Cα contacts (8 Å, |Δi|>4): 84; chains: 1; bounding box: 37×29×32 Å

Foldseek 3Di:
DDDDPPQDALLVLLVCLQPVVDDFQWAAVVSSLVSSCVVCVVRDPPDDQSVPRNLVSLVVNCVVAQWNAPPPSPHITGGDDDPDDDDD